Protein AF-A0A7S4QDL3-F1 (afdb_monomer_lite)

Radius of gyration: 46.56 Å; chains: 1; bounding box: 124×126×138 Å

Organism: NCBI:txid311494

Structure (mmCIF, N/CA/C/O backbone):
data_AF-A0A7S4QDL3-F1
#
_entry.id   AF-A0A7S4QDL3-F1
#
loop_
_atom_site.group_PDB
_atom_site.id
_atom_site.type_symbol
_atom_site.label_atom_id
_atom_site.label_alt_id
_atom_site.label_comp_id
_atom_site.label_asym_id
_atom_site.label_entity_id
_atom_site.label_seq_id
_atom_site.pdbx_PDB_ins_code
_atom_site.Cartn_x
_atom_site.Cartn_y
_atom_site.Cartn_z
_atom_site.occupancy
_atom_site.B_iso_or_equiv
_atom_site.auth_seq_id
_atom_site.auth_comp_id
_atom_site.auth_asym_id
_atom_site.auth_atom_id
_atom_site.pdbx_PDB_model_num
ATOM 1 N N . MET A 1 1 ? 30.549 54.332 23.946 1.00 41.91 1 MET A N 1
ATOM 2 C CA . MET A 1 1 ? 29.075 54.339 23.882 1.00 41.91 1 MET A CA 1
ATOM 3 C C . MET A 1 1 ? 28.581 53.475 25.018 1.00 41.91 1 MET A C 1
ATOM 5 O O . MET A 1 1 ? 29.062 52.361 25.163 1.00 41.91 1 MET A O 1
ATOM 9 N N . GLU A 1 2 ? 27.758 54.065 25.874 1.00 48.75 2 GLU A N 1
ATOM 10 C CA . GLU A 1 2 ? 27.261 53.497 27.125 1.00 48.75 2 GLU A CA 1
ATOM 11 C C . GLU A 1 2 ? 26.072 52.539 26.923 1.00 48.75 2 GLU A C 1
ATOM 13 O O . GLU A 1 2 ? 25.370 52.636 25.916 1.00 48.75 2 GLU A O 1
ATOM 18 N N . LEU A 1 3 ? 25.823 51.758 27.990 1.00 37.44 3 LEU A N 1
ATOM 19 C CA . LEU A 1 3 ? 24.589 51.073 28.434 1.00 37.44 3 LEU A CA 1
ATOM 20 C C . LEU A 1 3 ? 24.427 49.569 28.105 1.00 37.44 3 LEU A C 1
ATOM 22 O O . LEU A 1 3 ? 24.772 49.136 27.010 1.00 37.44 3 LEU A O 1
ATOM 26 N N . PRO A 1 4 ? 23.734 48.793 28.974 1.00 56.34 4 PRO A N 1
ATOM 27 C CA . PRO A 1 4 ? 23.835 48.794 30.440 1.00 56.34 4 PRO A CA 1
ATOM 28 C C . PRO A 1 4 ? 23.849 47.380 31.070 1.00 56.34 4 PRO A C 1
ATOM 30 O O . PRO A 1 4 ? 23.553 46.365 30.444 1.00 56.34 4 PRO A O 1
ATOM 33 N N . ALA A 1 5 ? 24.160 47.355 32.367 1.00 46.75 5 ALA A N 1
ATOM 34 C CA . ALA A 1 5 ? 24.103 46.198 33.251 1.00 46.75 5 ALA A CA 1
ATOM 35 C C . ALA A 1 5 ? 22.669 45.688 33.499 1.00 46.75 5 ALA A C 1
ATOM 37 O O . ALA A 1 5 ? 21.756 46.477 33.741 1.00 46.75 5 ALA A O 1
ATOM 38 N N . VAL A 1 6 ? 22.515 44.361 33.567 1.00 42.97 6 VAL A N 1
ATOM 39 C CA . VAL A 1 6 ? 21.387 43.686 34.222 1.00 42.97 6 VAL A CA 1
ATOM 40 C C . VAL A 1 6 ? 21.946 42.597 35.136 1.00 42.97 6 VAL A C 1
ATOM 42 O O . VAL A 1 6 ? 22.514 41.608 34.683 1.00 42.97 6 VAL A O 1
ATOM 45 N N . ASN A 1 7 ? 21.774 42.811 36.440 1.00 46.06 7 ASN A N 1
ATOM 46 C CA . ASN A 1 7 ? 21.869 41.793 37.484 1.00 46.06 7 ASN A CA 1
ATOM 47 C C . ASN A 1 7 ? 20.620 40.900 37.446 1.00 46.06 7 ASN A C 1
ATOM 49 O O . ASN A 1 7 ? 19.516 41.445 37.378 1.00 46.06 7 ASN A O 1
ATOM 53 N N . LYS A 1 8 ? 20.789 39.578 37.608 1.00 42.94 8 LYS A N 1
ATOM 54 C CA . LYS A 1 8 ? 19.911 38.704 38.418 1.00 42.94 8 LYS A CA 1
ATOM 55 C C . LYS A 1 8 ? 20.487 37.285 38.567 1.00 42.94 8 LYS A C 1
ATOM 57 O O . LYS A 1 8 ? 20.587 36.531 37.611 1.00 42.94 8 LYS A O 1
ATOM 62 N N . GLU A 1 9 ? 20.903 37.015 39.800 1.00 40.34 9 GLU A N 1
ATOM 63 C CA . GLU A 1 9 ? 20.852 35.773 40.588 1.00 40.34 9 GLU A CA 1
ATOM 64 C C . GLU A 1 9 ? 20.566 34.439 39.862 1.00 40.34 9 GLU A C 1
ATOM 66 O O . GLU A 1 9 ? 19.453 34.181 39.407 1.00 40.34 9 GLU A O 1
ATOM 71 N N . LEU A 1 10 ? 21.565 33.546 39.879 1.00 38.44 10 LEU A N 1
ATOM 72 C CA . LEU A 1 10 ? 21.452 32.106 39.604 1.00 38.44 10 LEU A CA 1
ATOM 73 C C . LEU A 1 10 ? 21.693 31.314 40.910 1.00 38.44 10 LEU A C 1
ATOM 75 O O . LEU A 1 10 ? 22.565 31.701 41.697 1.00 38.44 10 LEU A O 1
ATOM 79 N N . PRO A 1 11 ? 20.945 30.223 41.167 1.00 46.22 11 PRO A N 1
ATOM 80 C CA . PRO A 1 11 ? 20.966 29.517 42.443 1.00 46.22 11 PRO A CA 1
ATOM 81 C C . PRO A 1 11 ? 22.199 28.618 42.621 1.00 46.22 11 PRO A C 1
ATOM 83 O O . PRO A 1 11 ? 22.686 27.954 41.708 1.00 46.22 11 PRO A O 1
ATOM 86 N N . LEU A 1 12 ? 22.678 28.586 43.865 1.00 42.25 12 LEU A N 1
ATOM 87 C CA . LEU A 1 12 ? 23.767 27.762 44.386 1.00 42.25 12 LEU A CA 1
ATOM 88 C C . LEU A 1 12 ? 23.404 26.265 44.365 1.00 42.25 12 LEU A C 1
ATOM 90 O O . LEU A 1 12 ? 22.993 25.721 45.385 1.00 42.25 12 LEU A O 1
ATOM 94 N N . ALA A 1 13 ? 23.586 25.587 43.231 1.00 47.41 13 ALA A N 1
ATOM 95 C CA . ALA A 1 13 ? 23.523 24.121 43.171 1.00 47.41 13 ALA A CA 1
ATOM 96 C C . ALA A 1 13 ? 24.423 23.493 42.086 1.00 47.41 13 ALA A C 1
ATOM 98 O O . ALA A 1 13 ? 24.109 22.429 41.581 1.00 47.41 13 ALA A O 1
ATOM 99 N N . GLU A 1 14 ? 25.564 24.103 41.737 1.00 50.62 14 GLU A N 1
ATOM 100 C CA . GLU A 1 14 ? 26.516 23.522 40.759 1.00 50.62 14 GLU A CA 1
ATOM 101 C C . GLU A 1 14 ? 27.994 23.683 41.170 1.00 50.62 14 GLU A C 1
ATOM 103 O O . GLU A 1 14 ? 28.905 23.725 40.348 1.00 50.62 14 GLU A O 1
ATOM 108 N N . LYS A 1 15 ? 28.288 23.743 42.477 1.00 44.72 15 LYS A N 1
ATOM 109 C CA . LYS A 1 15 ? 29.686 23.794 42.964 1.00 44.72 15 LYS A CA 1
ATOM 110 C C . LYS A 1 15 ? 30.376 22.424 43.069 1.00 44.72 15 LYS A C 1
ATOM 112 O O . LYS A 1 15 ? 31.56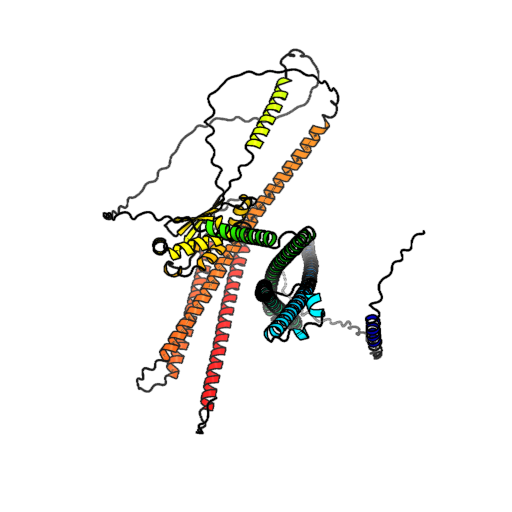8 22.382 43.360 1.00 44.72 15 LYS A O 1
ATOM 117 N N . GLY A 1 16 ? 29.665 21.322 42.814 1.00 45.59 16 GLY A N 1
ATOM 118 C CA . GLY A 1 16 ? 30.225 19.963 42.860 1.00 45.59 16 GLY A CA 1
ATOM 119 C C . GLY A 1 16 ? 30.942 19.528 41.576 1.00 45.59 16 GLY A C 1
ATOM 120 O O . GLY A 1 16 ? 31.985 18.889 41.651 1.00 45.59 16 GLY A O 1
ATOM 121 N N . GLN A 1 17 ? 30.442 19.925 40.403 1.00 49.59 17 GLN A N 1
ATOM 122 C CA . GLN A 1 17 ? 30.895 19.374 39.113 1.00 49.59 17 GLN A CA 1
ATOM 123 C C . GLN A 1 17 ? 32.085 20.127 38.490 1.00 49.59 17 GLN A C 1
ATOM 125 O O . GLN A 1 17 ? 32.841 19.566 37.700 1.00 49.59 17 GLN A O 1
ATOM 130 N N . ALA A 1 18 ? 32.346 21.369 38.910 1.00 47.00 18 ALA A N 1
ATOM 131 C CA . ALA A 1 18 ? 33.486 22.151 38.417 1.00 47.00 18 ALA A CA 1
ATOM 132 C C . ALA A 1 18 ? 34.852 21.691 38.975 1.00 47.00 18 ALA A C 1
ATOM 134 O O . ALA A 1 18 ? 35.898 22.118 38.483 1.00 47.00 18 ALA A O 1
ATOM 135 N N . LYS A 1 19 ? 34.867 20.838 40.011 1.00 53.03 19 LYS A N 1
ATOM 136 C CA . LYS A 1 19 ? 36.108 20.339 40.627 1.00 53.03 19 LYS A CA 1
ATOM 137 C C . LYS A 1 19 ? 36.620 19.050 39.975 1.00 53.03 19 LYS A C 1
ATOM 139 O O . LYS A 1 19 ? 37.829 18.850 39.951 1.00 53.03 19 LYS A O 1
ATOM 144 N N . GLU A 1 20 ? 35.735 18.239 39.394 1.00 55.31 20 GLU A N 1
ATOM 145 C CA . GLU A 1 20 ? 36.112 17.032 38.642 1.00 55.31 20 GLU A CA 1
ATOM 146 C C . GLU A 1 20 ? 36.613 17.368 37.232 1.00 55.31 20 GLU A C 1
ATOM 148 O O . GLU A 1 20 ? 37.620 16.818 36.796 1.00 55.31 20 GLU A O 1
ATOM 153 N N . LEU A 1 21 ? 36.023 18.364 36.558 1.00 55.56 21 LEU A N 1
ATOM 154 C CA . LEU A 1 21 ? 36.483 18.774 35.223 1.00 55.56 21 LEU A CA 1
ATOM 155 C C . LEU A 1 21 ? 37.890 19.399 35.230 1.00 55.56 21 LEU A C 1
ATOM 157 O O . LEU A 1 21 ? 38.654 19.193 34.293 1.00 55.56 21 LEU A O 1
ATOM 161 N N . ARG A 1 22 ? 38.297 20.064 36.322 1.00 56.31 22 ARG A N 1
ATOM 162 C CA . ARG A 1 22 ? 39.676 20.568 36.480 1.00 56.31 22 ARG A CA 1
ATOM 163 C C . ARG A 1 22 ? 40.703 19.494 36.843 1.00 56.31 22 ARG A C 1
ATOM 165 O O . ARG A 1 22 ? 41.897 19.755 36.721 1.00 56.31 22 ARG A O 1
ATOM 172 N N . ALA A 1 23 ? 40.272 18.324 37.315 1.00 60.62 23 ALA A N 1
ATOM 173 C CA . ALA A 1 23 ? 41.176 17.202 37.563 1.00 60.62 23 ALA A CA 1
ATOM 174 C C . ALA A 1 23 ? 41.504 16.473 36.251 1.00 60.62 23 ALA A C 1
ATOM 176 O O . ALA A 1 23 ? 42.666 16.177 35.996 1.00 60.62 23 ALA A O 1
ATOM 177 N N . VAL A 1 24 ? 40.508 16.297 35.377 1.00 61.50 24 VAL A N 1
ATOM 178 C CA . VAL A 1 24 ? 40.677 15.636 34.071 1.00 61.50 24 VAL A CA 1
ATOM 179 C C . VAL A 1 24 ? 41.504 16.486 33.098 1.00 61.50 24 VAL A C 1
ATOM 181 O O . VAL A 1 24 ? 42.368 15.967 32.397 1.00 61.50 24 VAL A O 1
ATOM 184 N N . GLU A 1 25 ? 41.323 17.809 33.102 1.00 58.50 25 GLU A N 1
ATOM 185 C CA . GLU A 1 25 ? 42.090 18.715 32.230 1.00 58.50 25 GLU A CA 1
ATOM 186 C C . GLU A 1 25 ? 43.580 18.806 32.628 1.00 58.50 25 GLU A C 1
ATOM 188 O O . GLU A 1 25 ? 44.434 19.112 31.799 1.00 58.50 25 GLU A O 1
ATOM 193 N N . LYS A 1 26 ? 43.916 18.467 33.882 1.00 60.47 26 LYS A N 1
ATOM 194 C CA . LYS A 1 26 ? 45.297 18.462 34.388 1.00 60.47 26 LYS A CA 1
ATOM 195 C C . LYS A 1 26 ? 46.045 17.155 34.098 1.00 60.47 26 LYS A C 1
ATOM 197 O O . LYS A 1 26 ? 47.272 17.173 34.038 1.00 60.47 26 LYS A O 1
ATOM 202 N N . GLU A 1 27 ? 45.336 16.047 33.876 1.00 58.12 27 GLU A N 1
ATOM 203 C CA . GLU A 1 27 ? 45.953 14.777 33.461 1.00 58.12 27 GLU A CA 1
ATOM 204 C C . GLU A 1 27 ? 46.243 14.727 31.953 1.00 58.12 27 GLU A C 1
ATOM 206 O O . GLU A 1 27 ? 47.225 14.117 31.537 1.00 58.12 27 GLU A O 1
ATOM 211 N N . LEU A 1 28 ? 45.474 15.449 31.132 1.00 50.25 28 LEU A N 1
ATOM 212 C CA . LEU A 1 28 ? 45.723 15.540 29.687 1.00 50.25 28 LEU A CA 1
ATOM 213 C C . LEU A 1 28 ? 46.936 16.416 29.326 1.00 50.25 28 LEU A C 1
ATOM 215 O O . LEU A 1 28 ? 47.560 16.194 28.294 1.00 50.25 28 LEU A O 1
ATOM 219 N N . SER A 1 29 ? 47.346 17.348 30.194 1.00 47.59 29 SER A N 1
ATOM 220 C CA . SER A 1 29 ? 48.527 18.198 29.963 1.00 47.59 29 SER A CA 1
ATOM 221 C C . SER A 1 29 ? 49.880 17.542 30.292 1.00 47.59 29 SER A C 1
ATOM 223 O O . SER A 1 29 ? 50.894 18.232 30.320 1.00 47.59 29 SER A O 1
ATOM 225 N N . HIS A 1 30 ? 49.928 16.243 30.607 1.00 46.09 30 HIS A N 1
ATOM 226 C CA . HIS A 1 30 ? 51.175 15.529 30.948 1.00 46.09 30 HIS A CA 1
ATOM 227 C C . HIS A 1 30 ? 51.544 14.396 29.977 1.00 46.09 30 HIS A C 1
ATOM 229 O O . HIS A 1 30 ? 52.471 13.639 30.253 1.00 46.09 30 HIS A O 1
ATOM 235 N N . VAL A 1 31 ? 50.866 14.290 28.827 1.00 45.50 31 VAL A N 1
ATOM 236 C CA . VAL A 1 31 ? 51.121 13.222 27.837 1.00 45.50 31 VAL A CA 1
ATOM 237 C C . VAL A 1 31 ? 51.822 13.724 26.558 1.00 45.50 31 VAL A C 1
ATOM 239 O O . VAL A 1 31 ? 52.334 12.913 25.796 1.00 45.50 31 VAL A O 1
ATOM 242 N N . GLU A 1 32 ? 51.958 15.039 26.340 1.00 43.84 32 GLU A N 1
ATOM 243 C CA . GLU A 1 32 ? 52.533 15.604 25.097 1.00 43.84 32 GLU A CA 1
ATOM 244 C C . GLU A 1 32 ? 53.937 16.235 25.227 1.00 43.84 32 GLU A C 1
ATOM 246 O O . GLU A 1 32 ? 54.354 17.010 24.371 1.00 43.84 32 GLU A O 1
ATOM 251 N N . GLU A 1 33 ? 54.726 15.869 26.239 1.00 42.50 33 GLU A N 1
ATOM 252 C CA . GLU A 1 33 ? 56.152 16.231 26.297 1.00 42.50 33 GLU A CA 1
ATOM 253 C C . GLU A 1 33 ? 57.026 14.983 26.417 1.00 42.50 33 GLU A C 1
ATOM 255 O O . GLU A 1 33 ? 57.365 14.521 27.504 1.00 42.50 33 GLU A O 1
ATOM 260 N N . GLY A 1 34 ? 57.421 14.432 25.271 1.00 41.25 34 GLY A N 1
ATOM 261 C CA . GLY A 1 34 ? 58.464 13.418 25.252 1.00 41.25 34 GLY A CA 1
ATOM 262 C C . GLY A 1 34 ? 58.548 12.628 23.963 1.00 41.25 34 GLY A C 1
ATOM 263 O O . GLY A 1 34 ? 58.239 11.446 23.989 1.00 41.25 34 GLY A O 1
ATOM 264 N N . GLN A 1 35 ? 59.000 13.255 22.871 1.00 36.72 35 GLN A N 1
ATOM 265 C CA . GLN A 1 35 ? 59.862 12.616 21.862 1.00 36.72 35 GLN A CA 1
ATOM 266 C C . GLN A 1 35 ? 60.279 13.628 20.786 1.00 36.72 35 GLN A C 1
ATOM 268 O O . GLN A 1 35 ? 59.588 13.861 19.800 1.00 36.72 35 GLN A O 1
ATOM 273 N N . ALA A 1 36 ? 61.454 14.223 20.989 1.00 39.62 36 ALA A N 1
ATOM 274 C CA . ALA A 1 36 ? 62.209 14.923 19.962 1.00 39.62 36 ALA A CA 1
ATOM 275 C C . ALA A 1 36 ? 63.646 14.388 19.961 1.00 39.62 36 ALA A C 1
ATOM 277 O O . ALA A 1 36 ? 64.312 14.462 20.994 1.00 39.62 36 ALA A O 1
ATOM 278 N N . LYS A 1 37 ? 64.076 13.900 18.789 1.00 42.44 37 LYS A N 1
ATOM 279 C CA . LYS A 1 37 ? 65.437 13.813 18.216 1.00 42.44 37 LYS A CA 1
ATOM 280 C C . LYS A 1 37 ? 65.726 12.436 17.630 1.00 42.44 37 LYS A C 1
ATOM 282 O O . LYS A 1 37 ? 66.101 11.533 18.360 1.00 42.44 37 LYS A O 1
ATOM 287 N N . GLU A 1 38 ? 65.677 12.360 16.305 1.00 35.91 38 GLU A N 1
ATOM 288 C CA . GLU A 1 38 ? 66.707 11.696 15.503 1.00 35.91 38 GLU A CA 1
ATOM 289 C C . GLU A 1 38 ? 66.652 12.265 14.074 1.00 35.91 38 GLU A C 1
ATOM 291 O O . GLU A 1 38 ? 65.632 12.191 13.391 1.00 35.91 38 GLU A O 1
ATOM 296 N N . GLU A 1 39 ? 67.735 12.936 13.674 1.00 45.62 39 GLU A N 1
ATOM 297 C CA . GLU A 1 39 ? 68.013 13.367 12.298 1.00 45.62 39 GLU A CA 1
ATOM 298 C C . GLU A 1 39 ? 68.460 12.166 11.453 1.00 45.62 39 GLU A C 1
ATOM 300 O O . GLU A 1 39 ? 69.134 11.271 11.972 1.00 45.62 39 GLU A O 1
ATOM 305 N N . PRO A 1 40 ? 68.211 12.194 10.134 1.00 48.69 40 PRO A N 1
ATOM 306 C CA . PRO A 1 40 ? 69.146 11.577 9.200 1.00 48.69 40 PRO A CA 1
ATOM 307 C C . PRO A 1 40 ? 69.540 12.495 8.017 1.00 48.69 40 PRO A C 1
ATOM 309 O O . PRO A 1 40 ? 68.951 13.559 7.821 1.00 48.69 40 PRO A O 1
ATOM 312 N N . PRO A 1 41 ? 70.594 12.115 7.263 1.00 51.47 41 PRO A N 1
ATOM 313 C CA . PRO A 1 41 ? 71.546 13.053 6.676 1.00 51.47 41 PRO A CA 1
ATOM 314 C C . PRO A 1 41 ? 71.381 13.307 5.166 1.00 51.47 41 PRO A C 1
ATOM 316 O O . PRO A 1 41 ? 70.880 12.468 4.429 1.00 51.47 41 PRO A O 1
ATOM 319 N N . VAL A 1 42 ? 71.922 14.464 4.762 1.00 43.00 42 VAL A N 1
ATOM 320 C CA . VAL A 1 42 ? 72.744 14.764 3.567 1.00 43.00 42 VAL A CA 1
ATOM 321 C C . VAL A 1 42 ? 72.255 14.275 2.192 1.00 43.00 42 VAL A C 1
ATOM 323 O O . VAL A 1 42 ? 72.303 13.096 1.856 1.00 43.00 42 VAL A O 1
ATOM 326 N N . GLU A 1 43 ? 71.916 15.272 1.368 1.00 47.12 43 GLU A N 1
ATOM 327 C CA . GLU A 1 43 ? 71.778 15.245 -0.092 1.00 47.12 43 GLU A CA 1
ATOM 328 C C . GLU A 1 43 ? 72.917 14.494 -0.805 1.00 47.12 43 GLU A C 1
ATOM 330 O O . GLU A 1 43 ? 74.099 14.770 -0.593 1.00 47.12 43 GLU A O 1
ATOM 335 N N . GLN A 1 44 ? 72.547 13.611 -1.736 1.00 39.03 44 GLN A N 1
ATOM 336 C CA . GLN A 1 44 ? 73.407 13.187 -2.840 1.00 39.03 44 GLN A CA 1
ATOM 337 C C . GLN A 1 44 ? 72.701 13.485 -4.166 1.00 39.03 44 GLN A C 1
ATOM 339 O O . GLN A 1 44 ? 71.607 12.985 -4.434 1.00 39.03 44 GLN A O 1
ATOM 344 N N . GLU A 1 45 ? 73.345 14.325 -4.975 1.00 49.59 45 GLU A N 1
ATOM 345 C CA . GLU A 1 45 ? 73.015 14.592 -6.376 1.00 49.59 45 GLU A CA 1
ATOM 346 C C . GLU A 1 45 ? 73.167 13.322 -7.235 1.00 49.59 45 GLU A C 1
ATOM 348 O O . GLU A 1 45 ? 74.102 12.544 -7.016 1.00 49.59 45 GLU A O 1
ATOM 353 N N . PRO A 1 46 ? 72.323 13.112 -8.261 1.00 57.28 46 PRO A N 1
ATOM 354 C CA . PRO A 1 46 ? 72.609 12.132 -9.299 1.00 57.28 46 PRO A CA 1
ATOM 355 C C . PRO A 1 46 ? 73.596 12.685 -10.357 1.00 57.28 46 PRO A C 1
ATOM 357 O O . PRO A 1 46 ? 73.538 13.868 -10.699 1.00 57.28 46 PRO A O 1
ATOM 360 N N . PRO A 1 47 ? 74.492 11.834 -10.900 1.00 57.97 47 PRO A N 1
ATOM 361 C CA . PRO A 1 47 ? 75.585 12.224 -11.795 1.00 57.97 47 PRO A CA 1
ATOM 362 C C . PRO A 1 47 ? 75.133 12.519 -13.241 1.00 57.97 47 PRO A C 1
ATOM 364 O O . PRO A 1 47 ? 74.048 12.097 -13.653 1.00 57.97 47 PRO A O 1
ATOM 367 N N . PRO A 1 48 ? 75.977 13.200 -14.044 1.00 50.69 48 PRO A N 1
ATOM 368 C CA . PRO A 1 48 ? 75.690 13.497 -15.443 1.00 50.69 48 PRO A CA 1
ATOM 369 C C . PRO A 1 48 ? 75.873 12.242 -16.304 1.00 50.69 48 PRO A C 1
ATOM 371 O O . PRO A 1 48 ? 76.882 11.546 -16.195 1.00 50.69 48 PRO A O 1
ATOM 374 N N . VAL A 1 49 ? 74.908 11.960 -17.181 1.00 46.50 49 VAL A N 1
ATOM 375 C CA . VAL A 1 49 ? 75.051 10.912 -18.197 1.00 46.50 49 VAL A CA 1
ATOM 376 C C . VAL A 1 49 ? 75.786 11.493 -19.401 1.00 46.50 49 VAL A C 1
ATOM 378 O O . VAL A 1 49 ? 75.382 12.506 -19.969 1.00 46.50 49 VAL A O 1
ATOM 381 N N . GLU A 1 50 ? 76.892 10.830 -19.723 1.00 43.59 50 GLU A N 1
ATOM 382 C CA . GLU A 1 50 ? 77.850 11.121 -20.780 1.00 43.59 50 GLU A CA 1
ATOM 383 C C . GLU A 1 50 ? 77.238 11.071 -22.188 1.00 43.59 50 GLU A C 1
ATOM 385 O O . GLU A 1 50 ? 76.539 10.128 -22.565 1.00 43.59 50 GLU A O 1
ATOM 390 N N . GLU A 1 51 ? 77.593 12.069 -22.997 1.00 49.41 51 GLU A N 1
ATOM 391 C CA . GLU A 1 51 ? 77.545 12.002 -24.454 1.00 49.41 51 GLU A CA 1
ATOM 392 C C . GLU A 1 51 ? 78.681 11.096 -24.958 1.00 49.41 51 GLU A C 1
ATOM 394 O O . GLU A 1 51 ? 79.859 11.354 -24.711 1.00 49.41 51 GLU A O 1
ATOM 399 N N . GLY A 1 52 ? 78.327 10.045 -25.700 1.00 35.88 52 GLY A N 1
ATOM 400 C CA . GLY A 1 52 ? 79.264 9.130 -26.350 1.00 35.88 52 GLY A CA 1
ATOM 401 C C . GLY A 1 52 ? 78.891 8.908 -27.824 1.00 35.88 52 GLY A C 1
ATOM 402 O O . GLY A 1 52 ? 77.759 8.508 -28.095 1.00 35.88 52 GLY A O 1
ATOM 403 N N . PRO A 1 53 ? 79.801 9.157 -28.789 1.00 58.78 53 PRO A N 1
ATOM 404 C CA . PRO A 1 53 ? 79.520 9.101 -30.220 1.00 58.78 53 PRO A CA 1
ATOM 405 C C . PRO A 1 53 ? 79.889 7.736 -30.817 1.00 58.78 53 PRO A C 1
ATOM 407 O O . PRO A 1 53 ? 80.965 7.207 -30.547 1.00 58.78 53 PRO A O 1
ATOM 410 N N . ALA A 1 54 ? 79.066 7.200 -31.720 1.00 39.03 54 ALA A N 1
ATOM 411 C CA . ALA A 1 54 ? 79.471 6.069 -32.552 1.00 39.03 54 ALA A CA 1
ATOM 412 C C . ALA A 1 54 ? 78.865 6.166 -33.957 1.00 39.03 54 ALA A C 1
ATOM 414 O O . ALA A 1 54 ? 77.674 5.970 -34.183 1.00 39.03 54 ALA A O 1
ATOM 415 N N . LYS A 1 55 ? 79.750 6.504 -34.898 1.00 46.38 55 LYS A N 1
ATOM 416 C CA . LYS A 1 55 ? 79.633 6.250 -36.332 1.00 46.38 55 LYS A CA 1
ATOM 417 C C . LYS A 1 55 ? 79.748 4.743 -36.564 1.00 46.38 55 LYS A C 1
ATOM 419 O O . LYS A 1 55 ? 80.780 4.188 -36.208 1.00 46.38 55 LYS A O 1
ATOM 424 N N . GLU A 1 56 ? 78.801 4.127 -37.262 1.00 39.66 56 GLU A N 1
ATOM 425 C CA . GLU A 1 56 ? 79.047 2.862 -37.969 1.00 39.66 56 GLU A CA 1
ATOM 426 C C . GLU A 1 56 ? 78.013 2.691 -39.094 1.00 39.66 56 GLU A C 1
ATOM 428 O O . GLU A 1 56 ? 76.813 2.703 -38.861 1.00 39.66 56 GLU A O 1
ATOM 433 N N . GLN A 1 57 ? 78.436 2.948 -40.334 1.00 37.75 57 GLN A N 1
ATOM 434 C CA . GLN A 1 57 ? 78.777 1.953 -41.366 1.00 37.75 57 GLN A CA 1
ATOM 435 C C . GLN A 1 57 ? 77.554 1.436 -42.144 1.00 37.75 57 GLN A C 1
ATOM 437 O O . GLN A 1 57 ? 76.859 0.504 -41.761 1.00 37.75 57 GLN A O 1
ATOM 442 N N . LEU A 1 58 ? 77.362 2.066 -43.305 1.00 45.28 58 LEU A N 1
ATOM 443 C CA . LEU A 1 58 ? 76.695 1.509 -44.480 1.00 45.28 58 LEU A CA 1
ATOM 444 C C . LEU A 1 58 ? 77.514 0.334 -45.040 1.00 45.28 58 LEU A C 1
ATOM 446 O O . LEU A 1 58 ? 78.743 0.443 -45.075 1.00 45.28 58 LEU A O 1
ATOM 450 N N . PRO A 1 59 ? 76.876 -0.673 -45.654 1.00 56.22 59 PRO A N 1
ATOM 451 C CA . PRO A 1 59 ? 77.469 -1.379 -46.767 1.00 56.22 59 PRO A CA 1
ATOM 452 C C . PRO A 1 59 ? 76.927 -0.849 -48.097 1.00 56.22 59 PRO A C 1
ATOM 454 O O . PRO A 1 59 ? 75.728 -0.737 -48.346 1.00 56.22 59 PRO A O 1
ATOM 457 N N . VAL A 1 60 ? 77.908 -0.524 -48.927 1.00 42.38 60 VAL A N 1
ATOM 458 C CA . VAL A 1 60 ? 77.873 -0.324 -50.368 1.00 42.38 60 VAL A CA 1
ATOM 459 C C . VAL A 1 60 ? 77.528 -1.651 -51.047 1.00 42.38 60 VAL A C 1
ATOM 461 O O . VAL A 1 60 ? 78.215 -2.637 -50.804 1.00 42.38 60 VAL A O 1
ATOM 464 N N . GLU A 1 61 ? 76.560 -1.652 -51.964 1.00 41.22 61 GLU A N 1
ATOM 465 C CA . GLU A 1 61 ? 76.626 -2.512 -53.148 1.00 41.22 61 GLU A CA 1
ATOM 466 C C . GLU A 1 61 ? 76.350 -1.700 -54.414 1.00 41.22 61 GLU A C 1
ATOM 468 O O . GLU A 1 61 ? 75.529 -0.781 -54.451 1.00 41.22 61 GLU A O 1
ATOM 473 N N . GLN A 1 62 ? 77.165 -2.033 -55.407 1.00 39.06 62 GLN A N 1
ATOM 474 C CA . GLN A 1 62 ? 77.439 -1.352 -56.656 1.00 39.06 62 GLN A CA 1
ATOM 475 C C . GLN A 1 62 ? 76.571 -1.877 -57.808 1.00 39.06 62 GLN A C 1
ATOM 477 O O . GLN A 1 62 ? 76.271 -3.061 -57.893 1.00 39.06 62 GLN A O 1
ATOM 482 N N . ASP A 1 63 ? 76.311 -0.950 -58.730 1.00 36.31 63 ASP A N 1
ATOM 483 C CA . ASP A 1 63 ? 76.320 -1.085 -60.189 1.00 36.31 63 ASP A CA 1
ATOM 484 C C . ASP A 1 63 ? 75.289 -1.966 -60.921 1.00 36.31 63 ASP A C 1
ATOM 486 O O . ASP A 1 63 ? 75.339 -3.191 -60.966 1.00 36.31 63 ASP A O 1
ATOM 490 N N . GLY A 1 64 ? 74.448 -1.268 -61.693 1.00 37.38 64 GLY A N 1
ATOM 491 C CA . GLY A 1 64 ? 73.698 -1.797 -62.830 1.00 37.38 64 GLY A CA 1
ATOM 492 C C . GLY A 1 64 ? 73.179 -0.655 -63.708 1.00 37.38 64 GLY A C 1
ATOM 493 O O . GLY A 1 64 ? 72.157 -0.048 -63.413 1.00 37.38 64 GLY A O 1
ATOM 494 N N . ALA A 1 65 ? 73.935 -0.322 -64.752 1.00 38.97 65 ALA A N 1
ATOM 495 C CA . ALA A 1 65 ? 73.815 0.887 -65.558 1.00 38.97 65 ALA A CA 1
ATOM 496 C C . ALA A 1 65 ? 72.639 0.939 -66.564 1.00 38.97 65 ALA A C 1
ATOM 498 O O . ALA A 1 65 ? 72.210 -0.074 -67.108 1.00 38.97 65 ALA A O 1
ATOM 499 N N . ALA A 1 66 ? 72.304 2.191 -66.912 1.00 41.06 66 ALA A N 1
ATOM 500 C CA . ALA A 1 66 ? 71.788 2.705 -68.189 1.00 41.06 66 ALA A CA 1
ATOM 501 C C . ALA A 1 66 ? 70.300 2.525 -68.552 1.00 41.06 66 ALA A C 1
ATOM 503 O O . ALA A 1 66 ? 69.864 1.472 -69.001 1.00 41.06 66 ALA A O 1
ATOM 504 N N . THR A 1 67 ? 69.560 3.642 -68.590 1.00 38.50 67 THR A N 1
ATOM 505 C CA . THR A 1 67 ? 69.137 4.283 -69.859 1.00 38.50 67 THR A CA 1
ATOM 506 C C . THR A 1 67 ? 68.505 5.659 -69.618 1.00 38.50 67 THR A C 1
ATOM 508 O O . THR A 1 67 ? 67.887 5.914 -68.592 1.00 38.50 67 THR A O 1
ATOM 511 N N . ALA A 1 68 ? 68.761 6.565 -70.561 1.00 46.03 68 ALA A N 1
ATOM 512 C CA . ALA A 1 68 ? 68.525 8.001 -70.494 1.00 46.03 68 ALA A CA 1
ATOM 513 C C . ALA A 1 68 ? 67.046 8.419 -70.579 1.00 46.03 68 ALA A C 1
ATOM 515 O O . ALA A 1 68 ? 66.251 7.788 -71.272 1.00 46.03 68 ALA A O 1
ATOM 516 N N . GLY A 1 69 ? 66.736 9.563 -69.963 1.00 41.62 69 GLY A N 1
ATOM 517 C CA . GLY A 1 69 ? 65.505 10.320 -70.182 1.00 41.62 69 GLY A CA 1
ATOM 518 C C . GLY A 1 69 ? 65.295 11.387 -69.108 1.00 41.62 69 GLY A C 1
ATOM 519 O O . GLY A 1 69 ? 64.735 11.086 -68.061 1.00 41.62 69 GLY A O 1
ATOM 520 N N . GLU A 1 70 ? 65.750 12.618 -69.358 1.00 50.03 70 GLU A N 1
ATOM 521 C CA . GLU A 1 70 ? 65.376 13.810 -68.578 1.00 50.03 70 GLU A CA 1
ATOM 522 C C . GLU A 1 70 ? 63.848 13.991 -68.543 1.00 50.03 70 GLU A C 1
ATOM 524 O O . GLU A 1 70 ? 63.195 13.927 -69.589 1.00 50.03 70 GLU A O 1
ATOM 529 N N . PRO A 1 71 ? 63.284 14.335 -67.371 1.00 48.62 71 PRO A N 1
ATOM 530 C CA . PRO A 1 71 ? 62.285 15.395 -67.365 1.00 48.62 71 PRO A CA 1
ATOM 531 C C . PRO A 1 71 ? 62.541 16.460 -66.285 1.00 48.62 71 PRO A C 1
ATOM 533 O O . PRO A 1 71 ? 62.925 16.183 -65.153 1.00 48.62 71 PRO A O 1
ATOM 536 N N . ALA A 1 72 ? 62.293 17.697 -66.707 1.00 50.19 72 ALA A N 1
ATOM 537 C CA . ALA A 1 72 ? 62.269 18.978 -66.004 1.00 50.19 72 ALA A CA 1
ATOM 538 C C . ALA A 1 72 ? 62.072 18.990 -64.459 1.00 50.19 72 ALA A C 1
ATOM 540 O O . ALA A 1 72 ? 61.178 18.322 -63.932 1.00 50.19 72 ALA A O 1
ATOM 541 N N . PRO A 1 73 ? 62.792 19.872 -63.730 1.00 50.78 73 PRO A N 1
ATOM 542 C CA . PRO A 1 73 ? 62.629 20.079 -62.293 1.00 50.78 73 PRO A CA 1
ATOM 543 C C . PRO A 1 73 ? 61.455 21.030 -62.010 1.00 50.78 73 PRO A C 1
ATOM 545 O O . PRO A 1 73 ? 61.618 22.246 -61.998 1.00 50.78 73 PRO A O 1
ATOM 548 N N . ALA A 1 74 ? 60.251 20.493 -61.806 1.00 51.44 74 ALA A N 1
ATOM 549 C CA . ALA A 1 74 ? 59.107 21.295 -61.341 1.00 51.44 74 ALA A CA 1
ATOM 550 C C . ALA A 1 74 ? 58.132 20.549 -60.407 1.00 51.44 74 ALA A C 1
ATOM 552 O O . ALA A 1 74 ? 57.133 21.124 -59.989 1.00 51.44 74 ALA A O 1
ATOM 553 N N . VAL A 1 75 ? 58.400 19.282 -60.063 1.00 53.19 75 VAL A N 1
ATOM 554 C CA . VAL A 1 75 ? 57.447 18.426 -59.315 1.00 53.19 75 VAL A CA 1
ATOM 555 C C . VAL A 1 75 ? 57.952 18.040 -57.910 1.00 53.19 75 VAL A C 1
ATOM 557 O O . VAL A 1 75 ? 57.189 17.543 -57.091 1.00 53.19 75 VAL A O 1
ATOM 560 N N . ALA A 1 76 ? 59.216 18.323 -57.571 1.00 53.59 76 ALA A N 1
ATOM 561 C CA . ALA A 1 76 ? 59.796 17.938 -56.276 1.00 53.59 76 ALA A CA 1
ATOM 562 C C . ALA A 1 76 ? 59.369 18.835 -55.093 1.00 53.59 76 ALA A C 1
ATOM 564 O O . ALA A 1 76 ? 59.339 18.368 -53.958 1.00 53.59 76 ALA A O 1
ATOM 565 N N . GLU A 1 77 ? 58.991 20.095 -55.331 1.00 55.06 77 GLU A N 1
ATOM 566 C CA . GLU A 1 77 ? 58.588 21.013 -54.249 1.00 55.06 77 GLU A CA 1
ATOM 567 C C . GLU A 1 77 ? 57.179 20.713 -53.709 1.00 55.06 77 GLU A C 1
ATOM 569 O O . GLU A 1 77 ? 56.948 20.830 -52.507 1.00 55.06 77 GLU A O 1
ATOM 574 N N . GLN A 1 78 ? 56.266 20.214 -54.552 1.00 57.69 78 GLN A N 1
ATOM 575 C CA . GLN A 1 78 ? 54.909 19.841 -54.123 1.00 57.69 78 GLN A CA 1
ATOM 576 C C . GLN A 1 78 ? 54.904 18.622 -53.185 1.00 57.69 78 GLN A C 1
ATOM 578 O O . GLN A 1 78 ? 54.092 18.557 -52.267 1.00 57.69 78 GLN A O 1
ATOM 583 N N . SER A 1 79 ? 55.857 17.697 -53.349 1.00 62.00 79 SER A N 1
ATOM 584 C CA . SER A 1 79 ? 55.954 16.502 -52.501 1.00 62.00 79 SER A CA 1
ATOM 585 C C . SER A 1 79 ? 56.478 16.805 -51.093 1.00 62.00 79 SER A C 1
ATOM 587 O O . SER A 1 79 ? 56.140 16.092 -50.153 1.00 62.00 79 SER A O 1
ATOM 589 N N . ILE A 1 80 ? 57.294 17.850 -50.922 1.00 69.06 80 ILE A N 1
ATOM 590 C CA . ILE A 1 80 ? 57.822 18.241 -49.605 1.00 69.06 80 ILE A CA 1
ATOM 591 C C . ILE A 1 80 ? 56.752 18.996 -48.811 1.00 69.06 80 ILE A C 1
ATOM 593 O O . ILE A 1 80 ? 56.619 18.801 -47.603 1.00 69.06 80 ILE A O 1
ATOM 597 N N . GLU A 1 81 ? 55.956 19.829 -49.483 1.00 73.75 81 GLU A N 1
ATOM 598 C CA . GLU A 1 81 ? 54.873 20.572 -48.839 1.00 73.75 81 GLU A CA 1
ATOM 599 C C . GLU A 1 81 ? 53.740 19.643 -48.368 1.00 73.75 81 GLU A C 1
ATOM 601 O O . GLU A 1 81 ? 53.208 19.833 -47.273 1.00 73.75 81 GLU A O 1
ATOM 606 N N . GLU A 1 82 ? 53.442 18.578 -49.120 1.00 79.69 82 GLU A N 1
ATOM 607 C CA . GLU A 1 82 ? 52.466 17.554 -48.725 1.00 79.69 82 GLU A CA 1
ATOM 608 C C . GLU A 1 82 ? 52.926 16.776 -47.478 1.00 79.69 82 GLU A C 1
ATOM 610 O O . GLU A 1 82 ? 52.187 16.706 -46.493 1.00 79.69 82 GLU A O 1
ATOM 615 N N . VAL A 1 83 ? 54.188 16.330 -47.440 1.00 75.31 83 VAL A N 1
ATOM 616 C CA . VAL A 1 83 ? 54.774 15.628 -46.279 1.00 75.31 83 VAL A CA 1
ATOM 617 C C . VAL A 1 83 ? 54.823 16.521 -45.033 1.00 75.31 83 VAL A C 1
ATOM 619 O O . VAL A 1 83 ? 54.511 16.075 -43.927 1.00 75.31 83 VAL A O 1
ATOM 622 N N . LEU A 1 84 ? 55.159 17.806 -45.186 1.00 76.38 84 LEU A N 1
ATOM 623 C CA . LEU A 1 84 ? 55.127 18.761 -44.074 1.00 76.38 84 LEU A CA 1
ATOM 624 C C . LEU A 1 84 ? 53.697 19.070 -43.610 1.00 76.38 84 LEU A C 1
ATOM 626 O O . LEU A 1 84 ? 53.491 19.356 -42.427 1.00 76.38 84 LEU A O 1
ATOM 630 N N . SER A 1 85 ? 52.709 19.013 -44.506 1.00 80.06 85 SER A N 1
ATOM 631 C CA . SER A 1 85 ? 51.300 19.192 -44.150 1.00 80.06 85 SER A CA 1
ATOM 632 C C . SER A 1 85 ? 50.759 18.011 -43.339 1.00 80.06 85 SER A C 1
ATOM 634 O O . SER A 1 85 ? 50.047 18.226 -42.355 1.00 80.06 85 SER A O 1
ATOM 636 N N . ASP A 1 86 ? 51.168 16.787 -43.671 1.00 76.81 86 ASP A N 1
ATOM 637 C CA . ASP A 1 86 ? 50.755 15.583 -42.952 1.00 76.81 86 ASP A CA 1
ATOM 638 C C . ASP A 1 86 ? 51.442 15.469 -41.586 1.00 76.81 86 ASP A C 1
ATOM 640 O O . ASP A 1 86 ? 50.767 15.221 -40.586 1.00 76.81 86 ASP A O 1
ATOM 644 N N . ALA A 1 87 ? 52.732 15.809 -41.484 1.00 68.25 87 ALA A N 1
ATOM 645 C CA . ALA A 1 87 ? 53.421 15.891 -40.193 1.00 68.25 87 ALA A CA 1
ATOM 646 C C . ALA A 1 87 ? 52.787 16.941 -39.254 1.00 68.25 87 ALA A C 1
ATOM 648 O O . ALA A 1 87 ? 52.677 16.729 -38.044 1.00 68.25 87 ALA A O 1
ATOM 649 N N . ARG A 1 88 ? 52.310 18.074 -39.793 1.00 80.69 88 ARG A N 1
ATOM 650 C CA . ARG A 1 88 ? 51.564 19.076 -39.007 1.00 80.69 88 ARG A CA 1
ATOM 651 C C . ARG A 1 88 ? 50.206 18.546 -38.547 1.00 80.69 88 ARG A C 1
ATOM 653 O O . ARG A 1 88 ? 49.851 18.758 -37.391 1.00 80.69 88 ARG A O 1
ATOM 660 N N . ARG A 1 89 ? 49.481 17.811 -39.400 1.00 77.31 89 ARG A N 1
ATOM 661 C CA . ARG A 1 89 ? 48.215 17.156 -39.022 1.00 77.31 89 ARG A CA 1
ATOM 662 C C . ARG A 1 89 ? 48.407 16.123 -37.913 1.00 77.31 89 ARG A C 1
ATOM 664 O O . ARG A 1 89 ? 47.571 16.058 -37.015 1.00 77.31 89 ARG A O 1
ATOM 671 N N . GLU A 1 90 ? 49.497 15.358 -37.932 1.00 72.31 90 GLU A N 1
ATOM 672 C CA . GLU A 1 90 ? 49.814 14.407 -36.858 1.00 72.31 90 GLU A CA 1
ATOM 673 C C . GLU A 1 90 ? 50.132 15.109 -35.532 1.00 72.31 90 GLU A C 1
ATOM 675 O O . GLU A 1 90 ? 49.613 14.711 -34.487 1.00 72.31 90 GLU A O 1
ATOM 680 N N . VAL A 1 91 ? 50.909 16.199 -35.558 1.00 69.00 91 VAL A N 1
ATOM 681 C CA . VAL A 1 91 ? 51.202 16.997 -34.353 1.00 69.00 91 VAL A CA 1
ATOM 682 C C . VAL A 1 91 ? 49.937 17.658 -33.792 1.00 69.00 91 VAL A C 1
ATOM 684 O O . VAL A 1 91 ? 49.730 17.651 -32.576 1.00 69.00 91 VAL A O 1
ATOM 687 N N . ASP A 1 92 ? 49.064 18.191 -34.647 1.00 77.69 92 ASP A N 1
ATOM 688 C CA . ASP A 1 92 ? 47.800 18.800 -34.220 1.00 77.69 92 ASP A CA 1
ATOM 689 C C . ASP A 1 92 ? 46.810 17.746 -33.686 1.00 77.69 92 ASP A C 1
ATOM 691 O O . ASP A 1 92 ? 46.132 17.984 -32.684 1.00 77.69 92 ASP A O 1
ATOM 695 N N . SER A 1 93 ? 46.793 16.541 -34.268 1.00 74.94 93 SER A N 1
ATOM 696 C CA . SER A 1 93 ? 46.065 15.378 -33.740 1.00 74.94 93 SER A CA 1
ATOM 697 C C . SER A 1 93 ? 46.584 14.950 -32.361 1.00 74.94 93 SER A C 1
ATOM 699 O O . SER A 1 93 ? 45.798 14.676 -31.451 1.00 74.94 93 SER A O 1
ATOM 701 N N . ALA A 1 94 ? 47.906 14.909 -32.170 1.00 65.75 94 ALA A N 1
ATOM 702 C CA . ALA A 1 94 ? 48.517 14.553 -30.891 1.00 65.75 94 ALA A CA 1
ATOM 703 C C . ALA A 1 94 ? 48.188 15.580 -29.793 1.00 65.75 94 ALA A C 1
ATOM 705 O O . ALA A 1 94 ? 47.846 15.195 -28.673 1.00 65.75 94 ALA A O 1
ATOM 706 N N . LYS A 1 95 ? 48.203 16.880 -30.121 1.00 80.56 95 LYS A N 1
ATOM 707 C CA . LYS A 1 95 ? 47.776 17.950 -29.203 1.00 80.56 95 LYS A CA 1
ATOM 708 C C . LYS A 1 95 ? 46.293 17.847 -28.845 1.00 80.56 95 LYS A C 1
ATOM 710 O O . LYS A 1 95 ? 45.961 17.898 -27.666 1.00 80.56 95 LYS A O 1
ATOM 715 N N . ALA A 1 96 ? 45.419 17.604 -29.824 1.00 81.56 96 ALA A N 1
ATOM 716 C CA . ALA A 1 96 ? 43.987 17.422 -29.579 1.00 81.56 96 ALA A CA 1
ATOM 717 C C . ALA A 1 96 ? 43.693 16.226 -28.650 1.00 81.56 96 ALA A C 1
ATOM 719 O O . ALA A 1 96 ? 42.811 16.303 -27.791 1.00 81.56 96 ALA A O 1
ATOM 720 N N . ASN A 1 97 ? 44.459 15.137 -28.770 1.00 80.56 97 ASN A N 1
ATOM 721 C CA . ASN A 1 97 ? 44.364 13.996 -27.857 1.00 80.56 97 ASN A CA 1
ATOM 722 C C . ASN A 1 97 ? 44.863 14.336 -26.441 1.00 80.56 97 ASN A C 1
ATOM 724 O O . ASN A 1 97 ? 44.258 13.891 -25.463 1.00 80.56 97 ASN A O 1
ATOM 728 N N . GLY A 1 98 ? 45.919 15.147 -26.319 1.00 86.50 98 GLY A N 1
ATOM 729 C CA . GLY A 1 98 ? 46.399 15.675 -25.037 1.00 86.50 98 GLY A CA 1
ATOM 730 C C . GLY A 1 98 ? 45.354 16.542 -24.328 1.00 86.50 98 GLY A C 1
ATOM 731 O O . GLY A 1 98 ? 45.059 16.315 -23.152 1.00 86.50 98 GLY A O 1
ATOM 732 N N . ASP A 1 99 ? 44.716 17.456 -25.059 1.00 85.19 99 ASP A N 1
ATOM 733 C CA . ASP A 1 99 ? 43.651 18.320 -24.534 1.00 85.19 99 ASP A CA 1
ATOM 734 C C . ASP A 1 99 ? 42.415 17.507 -24.113 1.00 85.19 99 ASP A C 1
ATOM 736 O O . ASP A 1 99 ? 41.809 17.770 -23.070 1.00 85.19 99 ASP A O 1
ATOM 740 N N . LEU A 1 100 ? 42.057 16.465 -24.874 1.00 82.06 100 LEU A N 1
ATOM 741 C CA . LEU A 1 100 ? 40.962 15.558 -24.525 1.00 82.06 100 LEU A CA 1
ATOM 742 C C . LEU A 1 100 ? 41.261 14.767 -23.240 1.00 82.06 100 LEU A C 1
ATOM 744 O O . LEU A 1 100 ? 40.370 14.585 -22.406 1.00 82.06 100 LEU A O 1
ATOM 748 N N . MET A 1 101 ? 42.503 14.309 -23.056 1.00 71.94 101 MET A N 1
ATOM 749 C CA . MET A 1 101 ? 42.934 13.638 -21.825 1.00 71.94 101 MET A CA 1
ATOM 750 C C . MET A 1 101 ? 42.894 14.588 -20.625 1.00 71.94 101 MET A C 1
ATOM 752 O O . MET A 1 101 ? 42.378 14.209 -19.573 1.00 71.94 101 MET A O 1
ATOM 756 N N . GLN A 1 102 ? 43.341 15.839 -20.785 1.00 83.12 102 GLN A N 1
ATOM 757 C CA . GLN A 1 102 ? 43.230 16.856 -19.735 1.00 83.12 102 GLN A CA 1
ATOM 758 C C . GLN A 1 102 ? 41.769 17.161 -19.380 1.00 83.12 102 GLN A C 1
ATOM 760 O O . GLN A 1 102 ? 41.423 17.213 -18.200 1.00 83.12 102 GLN A O 1
ATOM 765 N N . GLN A 1 103 ? 40.879 17.291 -20.368 1.00 84.62 103 GLN A N 1
ATOM 766 C CA . GLN A 1 103 ? 39.448 17.496 -20.115 1.00 84.62 103 GLN A CA 1
ATOM 767 C C . GLN A 1 103 ? 38.814 16.315 -19.372 1.00 84.62 103 GLN A C 1
ATOM 769 O O . GLN A 1 103 ? 38.038 16.526 -18.439 1.00 84.62 103 GLN A O 1
ATOM 774 N N . ARG A 1 104 ? 39.175 15.076 -19.731 1.00 74.06 104 ARG A N 1
ATOM 775 C CA . ARG A 1 104 ? 38.722 13.874 -19.015 1.00 74.06 104 ARG A CA 1
ATOM 776 C C . ARG A 1 104 ? 39.252 13.818 -17.586 1.00 74.06 104 ARG A C 1
ATOM 778 O O . ARG A 1 104 ? 38.486 13.480 -16.692 1.00 74.06 104 ARG A O 1
A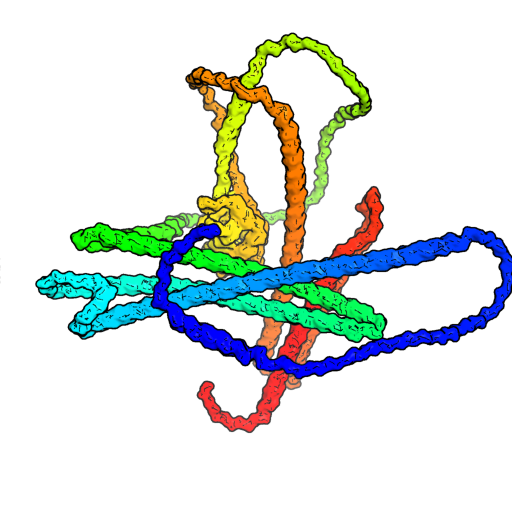TOM 785 N N . ALA A 1 105 ? 40.508 14.199 -17.355 1.00 69.44 105 ALA A N 1
ATOM 786 C CA . ALA A 1 105 ? 41.083 14.272 -16.013 1.00 69.44 105 ALA A CA 1
ATOM 787 C C . ALA A 1 105 ? 40.370 15.323 -15.145 1.00 69.44 105 ALA A C 1
ATOM 789 O O . ALA A 1 105 ? 40.024 15.049 -13.998 1.00 69.44 105 ALA A O 1
ATOM 790 N N . ILE A 1 106 ? 40.064 16.497 -15.708 1.00 85.31 106 ILE A N 1
ATOM 791 C CA . ILE A 1 106 ? 39.293 17.545 -15.021 1.00 85.31 106 ILE A CA 1
ATOM 792 C C . ILE A 1 106 ? 37.867 17.068 -14.716 1.00 85.31 106 ILE A C 1
ATOM 794 O O . ILE A 1 106 ? 37.339 17.346 -13.640 1.00 85.31 106 ILE A O 1
ATOM 798 N N . GLN A 1 107 ? 37.226 16.355 -15.644 1.00 81.38 107 GLN A N 1
ATOM 799 C CA . GLN A 1 107 ? 35.886 15.816 -15.424 1.00 81.38 107 GLN A CA 1
ATOM 800 C C . GLN A 1 107 ? 35.885 14.726 -14.343 1.00 81.38 107 GLN A C 1
ATOM 802 O O . GLN A 1 107 ? 35.048 14.777 -13.446 1.00 81.38 107 GLN A O 1
ATOM 807 N N . ALA A 1 108 ? 36.863 13.817 -14.364 1.00 71.56 108 ALA A N 1
ATOM 808 C CA . ALA A 1 108 ? 37.039 12.800 -13.333 1.00 71.56 108 ALA A CA 1
ATOM 809 C C . ALA A 1 108 ? 37.290 13.424 -11.949 1.00 71.56 108 ALA A C 1
ATOM 811 O O . ALA A 1 108 ? 36.700 12.987 -10.965 1.00 71.56 108 ALA A O 1
ATOM 812 N N . ALA A 1 109 ? 38.093 14.492 -11.865 1.00 72.62 109 ALA A N 1
ATOM 813 C CA . ALA A 1 109 ? 38.319 15.216 -10.614 1.00 72.62 109 ALA A CA 1
ATOM 814 C C . ALA A 1 109 ? 37.024 15.835 -10.052 1.00 72.62 109 ALA A C 1
ATOM 816 O O . ALA A 1 109 ? 36.766 15.732 -8.855 1.00 72.62 109 ALA A O 1
ATOM 817 N N . LYS A 1 110 ? 36.174 16.414 -10.914 1.00 84.81 110 LYS A N 1
ATOM 818 C CA . LYS A 1 110 ? 34.861 16.955 -10.513 1.00 84.81 110 LYS A CA 1
ATOM 819 C C . LYS A 1 110 ? 33.893 15.869 -10.049 1.00 84.81 110 LYS A C 1
ATOM 821 O O . LYS A 1 110 ? 33.141 16.086 -9.103 1.00 84.81 110 LYS A O 1
ATOM 826 N N . GLU A 1 111 ? 33.894 14.714 -10.709 1.00 76.25 111 GLU A N 1
ATOM 827 C CA . GLU A 1 111 ? 33.080 13.565 -10.295 1.00 76.25 111 GLU A CA 1
ATOM 828 C C . GLU A 1 111 ? 33.528 13.040 -8.922 1.00 76.25 111 GLU A C 1
ATOM 830 O O . GLU A 1 111 ? 32.690 12.782 -8.060 1.00 76.25 111 GLU A O 1
ATOM 835 N N . LEU A 1 112 ? 34.840 12.986 -8.670 1.00 73.31 112 LEU A N 1
ATOM 836 C CA . LEU A 1 112 ? 35.409 12.571 -7.385 1.00 73.31 112 LEU A CA 1
ATOM 837 C C . LEU A 1 112 ? 35.082 13.570 -6.258 1.00 73.31 112 LEU A C 1
ATOM 839 O O . LEU A 1 112 ? 34.750 13.162 -5.145 1.00 73.31 112 LEU A O 1
ATOM 843 N N . GLU A 1 113 ? 35.102 14.874 -6.541 1.00 84.38 113 GLU A N 1
ATOM 844 C CA . GLU A 1 113 ? 34.684 15.917 -5.592 1.00 84.38 113 GLU A CA 1
ATOM 845 C C . GLU A 1 113 ? 33.189 15.812 -5.239 1.00 84.38 113 GLU A C 1
ATOM 847 O O . GLU A 1 113 ? 32.813 15.913 -4.068 1.00 84.38 113 GLU A O 1
ATOM 852 N N . LEU A 1 114 ? 32.335 15.530 -6.228 1.00 82.44 114 LEU A N 1
ATOM 853 C CA . LEU A 1 114 ? 30.901 15.331 -6.017 1.00 82.44 114 LEU A CA 1
ATOM 854 C C . LEU A 1 114 ? 30.612 14.081 -5.171 1.00 82.44 114 LEU A C 1
ATOM 856 O O . LEU A 1 114 ? 29.746 14.123 -4.296 1.00 82.44 114 LEU A O 1
ATOM 860 N N . GLU A 1 115 ? 31.362 12.997 -5.373 1.00 70.94 115 GLU A N 1
ATOM 861 C CA . GLU A 1 115 ? 31.285 11.809 -4.514 1.00 70.94 115 GLU A CA 1
ATOM 862 C C . GLU A 1 115 ? 31.745 12.096 -3.081 1.00 70.94 115 GLU A C 1
ATOM 864 O O . GLU A 1 115 ? 31.105 11.668 -2.120 1.00 70.94 115 GLU A O 1
ATOM 869 N N . ARG A 1 116 ? 32.797 12.902 -2.904 1.00 76.12 116 ARG A N 1
ATOM 870 C CA . ARG A 1 116 ? 33.258 13.311 -1.571 1.00 76.12 116 ARG A CA 1
ATOM 871 C C . ARG A 1 116 ? 32.166 14.063 -0.800 1.00 76.12 116 ARG A C 1
ATOM 873 O O . ARG A 1 116 ? 31.934 13.764 0.371 1.00 76.12 116 ARG A O 1
ATOM 880 N N . LEU A 1 117 ? 31.440 14.961 -1.471 1.00 82.75 117 LEU A N 1
ATOM 881 C CA . LEU A 1 117 ? 30.297 15.676 -0.891 1.00 82.75 117 LEU A CA 1
ATOM 882 C C . LEU A 1 117 ? 29.130 14.742 -0.536 1.00 82.75 117 LEU A C 1
ATOM 884 O O . LEU A 1 117 ? 28.513 14.917 0.515 1.00 82.75 117 LEU A O 1
ATOM 888 N N . ARG A 1 118 ? 28.841 13.724 -1.358 1.00 72.94 118 ARG A N 1
ATOM 889 C CA . ARG A 1 118 ? 27.815 12.707 -1.048 1.00 72.94 118 ARG A CA 1
ATOM 890 C C . ARG A 1 118 ? 28.168 11.895 0.196 1.00 72.94 118 ARG A C 1
ATOM 892 O O . ARG A 1 118 ? 27.301 11.646 1.037 1.00 72.94 118 ARG A O 1
ATOM 899 N N . VAL A 1 119 ? 29.438 11.518 0.343 1.00 71.19 119 VAL A N 1
ATOM 900 C CA . VAL A 1 119 ? 29.934 10.808 1.532 1.00 71.19 119 VAL A CA 1
ATOM 901 C C . VAL A 1 119 ? 29.855 11.699 2.774 1.00 71.19 119 VAL A C 1
ATOM 903 O O . VAL A 1 119 ? 29.420 11.238 3.829 1.00 71.19 119 VAL A O 1
ATOM 906 N N . GLU A 1 120 ? 30.218 12.979 2.673 1.00 76.69 120 GLU A N 1
ATOM 907 C CA . GLU A 1 120 ? 30.082 13.930 3.784 1.00 76.69 120 GLU A CA 1
ATOM 908 C C . GLU A 1 120 ? 28.624 14.160 4.192 1.00 76.69 120 GLU A C 1
ATOM 910 O O . GLU A 1 120 ? 28.325 14.187 5.387 1.00 76.69 120 GLU A O 1
ATOM 915 N N . GLN A 1 121 ? 27.709 14.274 3.227 1.00 84.88 121 GLN A N 1
ATOM 916 C CA . GLN A 1 121 ? 26.278 14.369 3.506 1.00 84.88 121 GLN A CA 1
ATOM 917 C C . GLN A 1 121 ? 25.776 13.112 4.229 1.00 84.88 121 GLN A C 1
ATOM 919 O O . GLN A 1 121 ? 25.152 13.222 5.282 1.00 84.88 121 GLN A O 1
ATOM 924 N N . SER A 1 122 ? 26.148 11.928 3.738 1.00 72.00 122 SER A N 1
ATOM 925 C CA . SER A 1 122 ? 25.788 10.654 4.371 1.00 72.00 122 SER A CA 1
ATOM 926 C C . SER A 1 122 ? 26.323 10.561 5.808 1.00 72.00 122 SER A C 1
ATOM 928 O O . SER A 1 122 ? 25.639 10.059 6.697 1.00 72.00 122 SER A O 1
ATOM 930 N N . ARG A 1 123 ? 27.531 11.082 6.080 1.00 76.00 123 ARG A N 1
ATOM 931 C CA . ARG A 1 123 ? 28.091 11.154 7.443 1.00 76.00 123 ARG A CA 1
ATOM 932 C C . ARG A 1 123 ? 27.295 12.083 8.361 1.00 76.00 123 ARG A C 1
ATOM 934 O O . ARG A 1 123 ? 27.138 11.750 9.533 1.00 76.00 123 ARG A O 1
ATOM 941 N N . ARG A 1 124 ? 26.795 13.217 7.857 1.00 80.94 124 ARG A N 1
ATOM 942 C CA . ARG A 1 124 ? 25.941 14.135 8.635 1.00 80.94 124 ARG A CA 1
ATOM 943 C C . ARG A 1 124 ? 24.607 13.489 8.985 1.00 80.94 124 ARG A C 1
ATOM 945 O O . ARG A 1 124 ? 24.239 13.500 10.152 1.00 80.94 124 ARG A O 1
ATOM 952 N N . GLU A 1 125 ? 23.964 12.851 8.011 1.00 81.19 125 GLU A N 1
ATOM 953 C CA . GLU A 1 125 ? 22.716 12.108 8.224 1.00 81.19 125 GLU A CA 1
ATOM 954 C C . GLU A 1 125 ? 22.916 11.006 9.282 1.00 81.19 125 GLU A C 1
ATOM 956 O O . GLU A 1 125 ? 22.135 10.883 10.219 1.00 81.19 125 GLU A O 1
ATOM 961 N N . CYS A 1 126 ? 24.037 10.275 9.239 1.00 70.81 126 CYS A N 1
ATOM 962 C CA . CYS A 1 126 ? 24.361 9.279 10.270 1.00 70.81 126 CYS A CA 1
ATOM 963 C C . CYS A 1 126 ? 24.592 9.881 11.666 1.00 70.81 126 CYS A C 1
ATOM 965 O O . CYS A 1 126 ? 24.254 9.250 12.668 1.00 70.81 126 CYS A O 1
ATOM 967 N N . ALA A 1 127 ? 25.185 11.074 11.751 1.00 78.38 127 ALA A N 1
ATOM 968 C CA . ALA A 1 127 ? 25.407 11.756 13.022 1.00 78.38 127 ALA A CA 1
ATOM 969 C C . ALA A 1 127 ? 24.090 12.257 13.642 1.00 78.38 127 ALA A C 1
ATOM 971 O O . ALA A 1 127 ? 23.912 12.140 14.855 1.00 78.38 127 ALA A O 1
ATOM 972 N N . GLU A 1 128 ? 23.155 12.757 12.827 1.00 83.50 128 GLU A N 1
ATOM 973 C CA . GLU A 1 128 ? 21.810 13.142 13.281 1.00 83.50 128 GLU A CA 1
ATOM 974 C C . GLU A 1 128 ? 21.022 11.927 13.783 1.00 83.50 128 GLU A C 1
ATOM 976 O O . GLU A 1 128 ? 20.515 11.949 14.904 1.00 83.50 128 GLU A O 1
ATOM 981 N N . LEU A 1 129 ? 21.053 10.816 13.044 1.00 73.69 129 LEU A N 1
ATOM 982 C CA . LEU A 1 129 ? 20.429 9.556 13.460 1.00 73.69 129 LEU A CA 1
ATOM 983 C C . LEU A 1 129 ? 20.994 9.020 14.782 1.00 73.69 129 LEU A C 1
ATOM 985 O O . LEU A 1 129 ? 20.254 8.548 15.648 1.00 73.69 129 LEU A O 1
ATOM 989 N N . SER A 1 130 ? 22.312 9.120 14.979 1.00 79.75 130 SER A N 1
ATOM 990 C CA . SER A 1 130 ? 22.941 8.732 16.245 1.00 79.75 130 SER A CA 1
ATOM 991 C C . SER A 1 130 ? 22.465 9.594 17.417 1.00 79.75 130 SER A C 1
ATOM 993 O O . SER A 1 130 ? 22.381 9.094 18.542 1.00 79.75 130 SER A O 1
ATOM 995 N N . LYS A 1 131 ? 22.176 10.877 17.179 1.00 87.69 131 LYS A N 1
ATOM 996 C CA . LYS A 1 131 ? 21.663 11.792 18.200 1.00 87.69 131 LYS A CA 1
ATOM 997 C C . LYS A 1 131 ? 20.211 11.465 18.548 1.00 87.69 131 LYS A C 1
ATOM 999 O O . LYS A 1 131 ? 19.900 11.300 19.723 1.00 87.69 131 LYS A O 1
ATOM 1004 N N . GLU A 1 132 ? 19.359 11.264 17.548 1.00 77.31 132 GLU A N 1
ATOM 1005 C CA . GLU A 1 132 ? 17.957 10.880 17.755 1.00 77.31 132 GLU A CA 1
ATOM 1006 C C . GLU A 1 132 ? 17.823 9.547 18.499 1.00 77.31 132 GLU A C 1
ATOM 1008 O O . GLU A 1 132 ? 16.998 9.411 19.403 1.00 77.31 132 GLU A O 1
ATOM 1013 N N . ARG A 1 133 ? 18.692 8.573 18.198 1.00 80.31 133 ARG A N 1
ATOM 1014 C CA . ARG A 1 133 ? 18.765 7.310 18.947 1.00 80.31 133 ARG A CA 1
ATOM 1015 C C . ARG A 1 133 ? 19.102 7.536 20.423 1.00 80.31 133 ARG A C 1
ATOM 1017 O O . ARG A 1 133 ? 18.529 6.871 21.287 1.00 80.31 133 ARG A O 1
ATOM 1024 N N . ALA A 1 134 ? 20.021 8.452 20.727 1.00 81.81 134 ALA A N 1
ATOM 1025 C CA . ALA A 1 134 ? 20.365 8.788 22.107 1.00 81.81 134 ALA A CA 1
ATOM 1026 C C . ALA A 1 134 ? 19.183 9.446 22.843 1.00 81.81 134 ALA A C 1
ATOM 1028 O O . ALA A 1 134 ? 18.905 9.082 23.988 1.00 81.81 134 ALA A O 1
ATOM 1029 N N . ASP A 1 135 ? 18.445 10.331 22.170 1.00 80.75 135 ASP A N 1
ATOM 1030 C CA . ASP A 1 135 ? 17.251 10.986 22.716 1.00 80.75 135 ASP A CA 1
ATOM 1031 C C . ASP A 1 135 ? 16.104 9.984 22.949 1.00 80.75 135 ASP A C 1
ATOM 1033 O O . ASP A 1 135 ? 15.467 9.994 24.008 1.00 80.75 135 ASP A O 1
ATOM 1037 N N . ALA A 1 136 ? 15.896 9.041 22.024 1.00 74.38 136 ALA A N 1
ATOM 1038 C CA . ALA A 1 136 ? 14.925 7.958 22.176 1.00 74.38 136 ALA A CA 1
ATOM 1039 C C . ALA A 1 136 ? 15.264 7.045 23.369 1.00 74.38 136 ALA A C 1
ATOM 1041 O O . ALA A 1 136 ? 14.390 6.731 24.180 1.00 74.38 136 ALA A O 1
ATOM 1042 N N . LEU A 1 137 ? 16.539 6.675 23.542 1.00 79.62 137 LEU A N 1
ATOM 1043 C CA . LEU A 1 137 ? 16.996 5.896 24.700 1.00 79.62 137 LEU A CA 1
ATOM 1044 C C . LEU A 1 137 ? 16.857 6.674 26.018 1.00 79.62 137 LEU A C 1
ATOM 1046 O O . LEU A 1 137 ? 16.531 6.086 27.052 1.00 79.62 137 LEU A O 1
ATOM 1050 N N . ALA A 1 138 ? 17.077 7.990 26.008 1.00 80.75 138 ALA A N 1
ATOM 1051 C CA . ALA A 1 138 ? 16.855 8.837 27.177 1.00 80.75 138 ALA A CA 1
ATOM 1052 C C . ALA A 1 138 ? 15.363 8.911 27.551 1.00 80.75 138 ALA A C 1
ATOM 1054 O O . ALA A 1 138 ? 15.024 8.813 28.735 1.00 80.75 138 ALA A O 1
ATOM 1055 N N . SER A 1 139 ? 14.476 9.019 26.556 1.00 77.44 139 SER A N 1
ATOM 1056 C CA . SER A 1 139 ? 13.022 8.971 26.745 1.00 77.44 139 SER A CA 1
ATOM 1057 C C . SER A 1 139 ? 12.571 7.621 27.313 1.00 77.44 139 SER A C 1
ATOM 1059 O O . SER A 1 139 ? 11.872 7.589 28.327 1.00 77.44 139 SER A O 1
ATOM 1061 N N . ALA A 1 140 ? 13.067 6.509 26.757 1.00 75.62 140 ALA A N 1
ATOM 1062 C CA . ALA A 1 140 ? 12.781 5.159 27.246 1.00 75.62 140 ALA A CA 1
ATOM 1063 C C . ALA A 1 140 ? 13.211 4.967 28.713 1.00 75.62 140 ALA A C 1
ATOM 1065 O O . ALA A 1 140 ? 12.432 4.494 29.537 1.00 75.62 140 ALA A O 1
ATOM 1066 N N . ARG A 1 141 ? 14.407 5.437 29.094 1.00 84.62 141 ARG A N 1
ATOM 1067 C CA . ARG A 1 141 ? 14.873 5.398 30.495 1.00 84.62 141 ARG A CA 1
ATOM 1068 C C . ARG A 1 141 ? 14.018 6.250 31.433 1.00 84.62 141 ARG A C 1
ATOM 1070 O O . ARG A 1 141 ? 13.854 5.910 32.605 1.00 84.62 141 ARG A O 1
ATOM 1077 N N . LYS A 1 142 ? 13.492 7.384 30.961 1.00 83.25 142 LYS A N 1
ATOM 1078 C CA . LYS A 1 142 ? 12.567 8.218 31.744 1.00 83.25 142 LYS A CA 1
ATOM 1079 C C . LYS A 1 142 ? 11.241 7.487 31.971 1.00 83.25 142 LYS A C 1
ATOM 1081 O O . LYS A 1 142 ? 10.734 7.506 33.089 1.00 83.25 142 LYS A O 1
ATOM 1086 N N . ALA A 1 143 ? 10.745 6.816 30.938 1.00 74.75 143 ALA A N 1
ATOM 1087 C CA . ALA A 1 143 ? 9.561 5.967 30.966 1.00 74.75 143 ALA A CA 1
ATOM 1088 C C . ALA A 1 143 ? 9.710 4.774 31.942 1.00 74.75 143 ALA A C 1
ATOM 1090 O O . ALA A 1 143 ? 8.841 4.551 32.790 1.00 74.75 143 ALA A O 1
ATOM 1091 N N . GLU A 1 144 ? 10.856 4.089 31.950 1.00 79.69 144 GLU A N 1
ATOM 1092 C CA . GLU A 1 144 ? 11.138 3.024 32.929 1.00 79.69 144 GLU A CA 1
ATOM 1093 C C . GLU A 1 144 ? 11.150 3.539 34.375 1.00 79.69 144 GLU A C 1
ATOM 1095 O O . GLU A 1 144 ? 10.601 2.900 35.272 1.00 79.69 144 GLU A O 1
ATOM 1100 N N . ARG A 1 145 ? 11.714 4.731 34.620 1.00 87.06 145 ARG A N 1
ATOM 1101 C CA . ARG A 1 145 ? 11.681 5.355 35.956 1.00 87.06 145 ARG A CA 1
ATOM 1102 C C . ARG A 1 145 ? 10.258 5.670 36.405 1.00 87.06 145 ARG A C 1
ATOM 1104 O O . ARG A 1 145 ? 9.952 5.508 37.584 1.00 87.06 145 ARG A O 1
ATOM 1111 N N . THR A 1 146 ? 9.391 6.116 35.493 1.00 83.81 146 THR A N 1
ATOM 1112 C CA . THR A 1 146 ? 7.979 6.356 35.822 1.00 83.81 146 THR A CA 1
ATOM 1113 C C . THR A 1 146 ? 7.240 5.060 36.129 1.00 83.81 146 THR A C 1
ATOM 1115 O O . THR A 1 146 ? 6.496 5.025 37.106 1.00 83.81 146 THR A O 1
ATOM 1118 N N . ARG A 1 147 ? 7.511 3.977 35.389 1.00 82.38 147 ARG A N 1
ATOM 1119 C CA . ARG A 1 147 ? 6.962 2.646 35.679 1.00 82.38 147 ARG A CA 1
ATOM 1120 C C . ARG A 1 147 ? 7.392 2.150 37.062 1.00 82.38 147 ARG A C 1
ATOM 1122 O O . ARG A 1 147 ? 6.537 1.821 37.876 1.00 82.38 147 ARG A O 1
ATOM 1129 N N . ALA A 1 148 ? 8.688 2.198 37.370 1.00 85.06 148 ALA A N 1
ATOM 1130 C CA . ALA A 1 148 ? 9.204 1.799 38.681 1.00 85.06 148 ALA A CA 1
ATOM 1131 C C . ALA A 1 148 ? 8.595 2.629 39.830 1.00 85.06 148 ALA A C 1
ATOM 1133 O O . ALA A 1 148 ? 8.331 2.110 40.915 1.00 85.06 148 ALA A O 1
ATOM 1134 N N . ALA A 1 149 ? 8.329 3.921 39.599 1.00 83.56 149 ALA A N 1
ATOM 1135 C CA . ALA A 1 149 ? 7.656 4.773 40.577 1.00 83.56 149 ALA A CA 1
ATOM 1136 C C . ALA A 1 149 ? 6.183 4.379 40.796 1.00 83.56 149 ALA A C 1
ATOM 1138 O O . ALA A 1 149 ? 5.709 4.443 41.932 1.00 83.56 149 ALA A O 1
ATOM 1139 N N . LEU A 1 150 ? 5.463 3.973 39.744 1.00 81.69 150 LEU A N 1
ATOM 1140 C CA . LEU A 1 150 ? 4.087 3.476 39.849 1.00 81.69 150 LEU A CA 1
ATOM 1141 C C . LEU A 1 150 ? 4.031 2.117 40.557 1.00 81.69 150 LEU A C 1
ATOM 1143 O O . LEU A 1 150 ? 3.254 1.966 41.495 1.00 81.69 150 LEU A O 1
ATOM 1147 N N . GLU A 1 151 ? 4.909 1.177 40.203 1.00 83.88 151 GLU A N 1
ATOM 1148 C CA . GLU A 1 151 ? 5.020 -0.126 40.877 1.00 83.88 151 GLU A CA 1
ATOM 1149 C C . GLU A 1 151 ? 5.336 0.043 42.377 1.00 83.88 151 GLU A C 1
ATOM 1151 O O . GLU A 1 151 ? 4.722 -0.603 43.226 1.00 83.88 151 GLU A O 1
ATOM 1156 N N . ALA A 1 152 ? 6.215 0.988 42.737 1.00 85.81 152 ALA A N 1
ATOM 1157 C CA . ALA A 1 152 ? 6.504 1.307 44.135 1.00 85.81 152 ALA A CA 1
ATOM 1158 C C . ALA A 1 152 ? 5.299 1.907 44.886 1.00 85.81 152 ALA A C 1
ATOM 1160 O O . ALA A 1 152 ? 5.132 1.651 46.082 1.00 85.81 152 ALA A O 1
ATOM 1161 N N . LYS A 1 153 ? 4.455 2.707 44.217 1.00 82.75 153 LYS A N 1
ATOM 1162 C CA . LYS A 1 153 ? 3.204 3.222 44.803 1.00 82.75 153 LYS A CA 1
ATOM 1163 C C . LYS A 1 153 ? 2.188 2.101 45.015 1.00 82.75 153 LYS A C 1
ATOM 1165 O O . LYS A 1 153 ? 1.597 2.029 46.091 1.00 82.75 153 LYS A O 1
ATOM 1170 N N . LEU A 1 154 ? 2.047 1.206 44.040 1.00 81.62 154 LEU A N 1
ATOM 1171 C CA . LEU A 1 154 ? 1.136 0.062 44.101 1.00 81.62 154 LEU A CA 1
ATOM 1172 C C . LEU A 1 154 ? 1.534 -0.886 45.247 1.00 81.62 154 LEU A C 1
ATOM 1174 O O . LEU A 1 154 ? 0.707 -1.201 46.098 1.00 81.62 154 LEU A O 1
ATOM 1178 N N . ALA A 1 155 ? 2.827 -1.201 45.381 1.00 85.44 155 ALA A N 1
ATOM 1179 C CA . ALA A 1 155 ? 3.346 -2.006 46.490 1.00 85.44 155 ALA A CA 1
ATOM 1180 C C . ALA A 1 155 ? 3.100 -1.367 47.874 1.00 85.44 155 ALA A C 1
ATOM 1182 O O . ALA A 1 155 ? 2.809 -2.064 48.850 1.00 85.44 155 ALA A O 1
ATOM 1183 N N . LYS A 1 156 ? 3.191 -0.031 47.986 1.00 84.75 156 LYS A N 1
ATOM 1184 C CA . LYS A 1 156 ? 2.836 0.685 49.226 1.00 84.75 156 LYS A CA 1
ATOM 1185 C C . LYS A 1 156 ? 1.341 0.575 49.536 1.00 84.75 156 LYS A C 1
ATOM 1187 O O . LYS A 1 156 ? 0.996 0.330 50.692 1.00 84.75 156 LYS A O 1
ATOM 1192 N N . ALA A 1 157 ? 0.479 0.729 48.531 1.00 78.88 157 ALA A N 1
ATOM 1193 C CA . ALA A 1 157 ? -0.969 0.604 48.686 1.00 78.88 157 ALA A CA 1
ATOM 1194 C C . ALA A 1 157 ? -1.378 -0.821 49.101 1.00 78.88 157 ALA A C 1
ATOM 1196 O O . ALA A 1 157 ? -2.176 -0.994 50.021 1.00 78.88 157 ALA A O 1
ATOM 1197 N N . GLU A 1 158 ? -0.772 -1.849 48.503 1.00 84.88 158 GLU A N 1
ATOM 1198 C CA . GLU A 1 158 ? -1.003 -3.248 48.881 1.00 84.88 158 GLU A CA 1
ATOM 1199 C C . GLU A 1 158 ? -0.567 -3.544 50.313 1.00 84.88 158 GLU A C 1
ATOM 1201 O O . GLU A 1 158 ? -1.306 -4.178 51.065 1.00 84.88 158 GLU A O 1
ATOM 1206 N N . LYS A 1 159 ? 0.595 -3.032 50.734 1.00 87.50 159 LYS A N 1
ATOM 1207 C CA . LYS A 1 159 ? 1.062 -3.191 52.115 1.00 87.50 159 LYS A CA 1
ATOM 1208 C C . LYS A 1 159 ? 0.130 -2.506 53.119 1.00 87.50 159 LYS A C 1
ATOM 1210 O O . LYS A 1 159 ? -0.115 -3.064 54.186 1.00 87.50 159 LYS A O 1
ATOM 1215 N N . ALA A 1 160 ? -0.397 -1.326 52.785 1.00 78.50 160 ALA A N 1
ATOM 1216 C CA . ALA A 1 160 ? -1.385 -0.640 53.616 1.00 78.50 160 ALA A CA 1
ATOM 1217 C C . ALA A 1 160 ? -2.674 -1.469 53.752 1.00 78.50 160 ALA A C 1
ATOM 1219 O O . ALA A 1 160 ? -3.176 -1.633 54.861 1.00 78.50 160 ALA A O 1
ATOM 1220 N N . LEU A 1 161 ? -3.147 -2.066 52.655 1.00 82.31 161 LEU A N 1
ATOM 1221 C CA . LEU A 1 161 ? -4.328 -2.933 52.647 1.00 82.31 161 LEU A CA 1
ATOM 1222 C C . LEU A 1 161 ? -4.112 -4.258 53.400 1.00 82.31 161 LEU A C 1
ATOM 1224 O O . LEU A 1 161 ? -5.032 -4.796 54.010 1.00 82.31 161 LEU A O 1
ATOM 1228 N N . GLN A 1 162 ? -2.893 -4.797 53.389 1.00 85.75 162 GLN A N 1
ATOM 1229 C CA . GLN A 1 162 ? -2.547 -5.973 54.188 1.00 85.75 162 GLN A CA 1
ATOM 1230 C C . GLN A 1 162 ? -2.602 -5.651 55.693 1.00 85.75 162 GLN A C 1
ATOM 1232 O O . GLN A 1 162 ? -3.163 -6.413 56.475 1.00 85.75 162 GLN A O 1
ATOM 1237 N N . LEU A 1 163 ? -2.070 -4.490 56.096 1.00 82.25 163 LEU A N 1
ATOM 1238 C CA . LEU A 1 163 ? -2.064 -4.045 57.494 1.00 82.25 163 LEU A CA 1
ATOM 1239 C C . LEU A 1 163 ? -3.472 -3.777 58.041 1.00 82.25 163 LEU A C 1
ATOM 1241 O O . LEU A 1 163 ? -3.721 -4.048 59.218 1.00 82.25 163 LEU A O 1
ATOM 1245 N N . THR A 1 164 ? -4.388 -3.272 57.208 1.00 77.94 164 THR A N 1
ATOM 1246 C CA . THR A 1 164 ? -5.794 -3.099 57.603 1.00 77.94 164 THR A CA 1
ATOM 1247 C C . THR A 1 164 ? -6.496 -4.444 57.778 1.00 77.94 164 THR A C 1
ATOM 1249 O O . THR A 1 164 ? -7.185 -4.631 58.780 1.00 77.94 164 THR A O 1
ATOM 1252 N N . LYS A 1 165 ? -6.260 -5.413 56.880 1.00 81.94 165 LYS A N 1
ATOM 1253 C CA . LYS A 1 165 ? -6.801 -6.782 56.991 1.00 81.94 165 LYS A CA 1
ATOM 1254 C C . LYS A 1 165 ? -6.330 -7.519 58.244 1.00 81.94 165 LYS A C 1
ATOM 1256 O O . LYS A 1 165 ? -7.113 -8.242 58.853 1.00 81.94 165 LYS A O 1
ATOM 1261 N N . ASP A 1 166 ? -5.089 -7.294 58.666 1.00 84.69 166 ASP A N 1
ATOM 1262 C CA . ASP A 1 166 ? -4.519 -7.921 59.864 1.00 84.69 166 ASP A CA 1
ATOM 1263 C C . ASP A 1 166 ? -5.045 -7.316 61.185 1.00 84.69 166 ASP A C 1
ATOM 1265 O O . ASP A 1 166 ? -4.596 -7.702 62.267 1.00 84.69 166 ASP A O 1
ATOM 1269 N N . GLY A 1 167 ? -5.965 -6.343 61.135 1.00 80.25 167 GLY A N 1
ATOM 1270 C CA . GLY A 1 167 ? -6.539 -5.707 62.325 1.00 80.25 167 GLY A CA 1
ATOM 1271 C C . GLY A 1 167 ? -5.546 -4.845 63.115 1.00 80.25 167 GLY A C 1
ATOM 1272 O O . GLY A 1 167 ? -5.867 -4.381 64.207 1.00 80.25 167 GLY A O 1
ATOM 1273 N N . LYS A 1 168 ? -4.350 -4.579 62.572 1.00 70.62 168 LYS A N 1
ATOM 1274 C CA . LYS A 1 168 ? -3.308 -3.730 63.180 1.00 70.62 168 LYS A CA 1
ATOM 1275 C C . LYS A 1 168 ? -3.528 -2.245 62.873 1.00 70.62 168 LYS A C 1
ATOM 1277 O O . LYS A 1 168 ? -2.599 -1.530 62.500 1.00 70.62 168 LYS A O 1
ATOM 1282 N N . VAL A 1 169 ? -4.763 -1.777 63.031 1.00 60.88 169 VAL A N 1
ATOM 1283 C CA . VAL A 1 169 ? -5.153 -0.390 62.718 1.00 60.88 169 VAL A CA 1
ATOM 1284 C C . VAL A 1 169 ? -4.459 0.612 63.651 1.00 60.88 169 VAL A C 1
ATOM 1286 O O . VAL A 1 169 ? -4.132 1.719 63.230 1.00 60.88 169 VAL A O 1
ATOM 1289 N N . ASP A 1 170 ? -4.117 0.197 64.873 1.00 61.50 170 ASP A N 1
ATOM 1290 C CA . ASP A 1 170 ? -3.485 1.065 65.876 1.00 61.50 170 ASP A CA 1
ATOM 1291 C C . ASP A 1 170 ? -2.053 1.507 65.508 1.00 61.50 170 ASP A C 1
ATOM 1293 O O . ASP A 1 170 ? -1.548 2.480 66.064 1.00 61.50 170 ASP A O 1
ATOM 1297 N N . LEU A 1 171 ? -1.404 0.847 64.538 1.00 55.75 171 LEU A N 1
ATOM 1298 C CA . LEU A 1 171 ? -0.069 1.218 64.042 1.00 55.75 171 LEU A CA 1
ATOM 1299 C C . LEU A 1 171 ? -0.102 2.200 62.855 1.00 55.75 171 LEU A C 1
ATOM 1301 O O . LEU A 1 171 ? 0.945 2.693 62.450 1.00 55.75 171 LEU A O 1
ATOM 1305 N N . LEU A 1 172 ? -1.280 2.515 62.303 1.00 53.47 172 LEU A N 1
ATOM 1306 C CA . LEU A 1 172 ? -1.443 3.492 61.212 1.00 53.47 172 LEU A CA 1
ATOM 1307 C C . LEU A 1 172 ? -1.637 4.935 61.718 1.00 53.47 172 LEU A C 1
ATOM 1309 O O . LEU A 1 172 ? -1.860 5.847 60.923 1.00 53.47 172 LEU A O 1
ATOM 1313 N N . ALA A 1 173 ? -1.529 5.158 63.032 1.00 53.50 173 ALA A N 1
ATOM 1314 C CA . ALA A 1 173 ? -1.597 6.484 63.648 1.00 53.50 173 ALA A CA 1
ATOM 1315 C C . ALA A 1 173 ? -0.392 7.389 63.309 1.00 53.50 173 ALA A C 1
ATOM 1317 O O . ALA A 1 173 ? -0.455 8.600 63.543 1.00 53.50 173 ALA A O 1
ATOM 1318 N N . ASP A 1 174 ? 0.669 6.842 62.708 1.00 51.94 174 ASP A N 1
ATOM 1319 C CA . ASP A 1 174 ? 1.745 7.627 62.106 1.00 51.94 174 ASP A CA 1
ATOM 1320 C C . ASP A 1 174 ? 1.203 8.319 60.842 1.00 51.94 174 ASP A C 1
ATOM 1322 O O . ASP A 1 174 ? 1.213 7.783 59.734 1.00 51.94 174 ASP A O 1
ATOM 1326 N N . GLY A 1 175 ? 0.657 9.524 61.033 1.00 56.72 175 GLY A N 1
ATOM 1327 C CA . GLY A 1 175 ? -0.127 10.297 60.062 1.00 56.72 175 GLY A CA 1
ATOM 1328 C C . GLY A 1 175 ? 0.576 10.741 58.770 1.00 56.72 175 GLY A C 1
ATOM 1329 O O . GLY A 1 175 ? 0.105 11.678 58.128 1.00 56.72 175 GLY A O 1
ATOM 1330 N N . GLU A 1 176 ? 1.682 10.115 58.373 1.00 59.88 176 GLU A N 1
ATOM 1331 C CA . GLU A 1 176 ? 2.334 10.341 57.078 1.00 59.88 176 GLU A CA 1
ATOM 1332 C C . GLU A 1 176 ? 1.585 9.642 55.933 1.00 59.88 176 GLU A C 1
ATOM 1334 O O . GLU A 1 176 ? 1.331 10.266 54.906 1.00 59.88 176 GLU A O 1
ATOM 1339 N N . LEU A 1 177 ? 1.105 8.408 56.130 1.00 57.06 177 LEU A N 1
ATOM 1340 C CA . LEU A 1 177 ? 0.365 7.662 55.095 1.00 57.06 177 LEU A CA 1
ATOM 1341 C C . LEU A 1 177 ? -1.011 8.276 54.781 1.00 57.06 177 LEU A C 1
ATOM 1343 O O . LEU A 1 177 ? -1.432 8.310 53.626 1.00 57.06 177 LEU A O 1
ATOM 1347 N N . LEU A 1 178 ? -1.696 8.819 55.793 1.00 54.47 178 LEU A N 1
ATOM 1348 C CA . LEU A 1 178 ? -2.969 9.529 55.611 1.00 54.47 178 LEU A CA 1
ATOM 1349 C C . LEU A 1 178 ? -2.803 10.900 54.937 1.00 54.47 178 LEU A C 1
ATOM 1351 O O . LEU A 1 178 ? -3.716 11.350 54.243 1.00 54.47 178 LEU A O 1
ATOM 1355 N N . LYS A 1 179 ? -1.651 11.563 55.115 1.00 62.94 179 LYS A N 1
ATOM 1356 C CA . LYS A 1 179 ? -1.345 12.827 54.426 1.00 62.94 179 LYS A CA 1
ATOM 1357 C C . LYS A 1 179 ? -1.118 12.614 52.933 1.00 62.94 179 LYS A C 1
ATOM 1359 O O . LYS A 1 179 ? -1.609 13.418 52.144 1.00 62.94 179 LYS A O 1
ATOM 1364 N N . ASP A 1 180 ? -0.442 11.530 52.559 1.00 58.28 180 ASP A N 1
ATOM 1365 C CA . ASP A 1 180 ? -0.172 11.202 51.155 1.00 58.28 180 ASP A CA 1
ATOM 1366 C C . ASP A 1 180 ? -1.447 10.823 50.381 1.00 58.28 180 ASP A C 1
ATOM 1368 O O . ASP A 1 180 ? -1.552 11.117 49.192 1.00 58.28 180 ASP A O 1
ATOM 1372 N N . LEU A 1 181 ? -2.447 10.246 51.057 1.00 56.47 181 LEU A N 1
ATOM 1373 C CA . LEU A 1 181 ? -3.759 9.918 50.479 1.00 56.47 181 LEU A CA 1
ATOM 1374 C C . LEU A 1 181 ? -4.746 11.101 50.445 1.00 56.47 181 LEU A C 1
ATOM 1376 O O . LEU A 1 181 ? -5.862 10.942 49.960 1.00 56.47 181 LEU A O 1
ATOM 1380 N N . GLN A 1 182 ? -4.373 12.277 50.967 1.00 60.66 182 GLN A N 1
ATOM 1381 C CA . GLN A 1 182 ? -5.246 13.461 51.086 1.00 60.66 182 GLN A CA 1
ATOM 1382 C C . GLN A 1 182 ? -6.613 13.202 51.752 1.00 60.66 182 GLN A C 1
ATOM 1384 O O . GLN A 1 182 ? -7.549 13.989 51.592 1.00 60.66 182 GLN A O 1
ATOM 1389 N N . LEU A 1 183 ? -6.746 12.142 52.551 1.00 50.59 183 LEU A N 1
ATOM 1390 C CA . LEU A 1 183 ? -7.967 11.884 53.304 1.00 50.59 183 LEU A CA 1
ATOM 1391 C C . LEU A 1 183 ? -8.006 12.851 54.489 1.00 50.59 183 LEU A C 1
ATOM 1393 O O . LEU A 1 183 ? -7.350 12.652 55.512 1.00 50.59 183 LEU A O 1
ATOM 1397 N N . SER A 1 184 ? -8.743 13.953 54.338 1.00 50.06 184 SER A N 1
ATOM 1398 C CA . SER A 1 184 ? -8.934 14.919 55.417 1.00 50.06 184 SER A CA 1
ATOM 1399 C C . SER A 1 184 ? -9.645 14.235 56.588 1.00 50.06 184 SER A C 1
ATOM 1401 O O . SER A 1 184 ? -10.761 13.748 56.390 1.00 50.06 184 SER A O 1
ATOM 1403 N N . PRO A 1 185 ? -9.069 14.213 57.804 1.00 48.91 185 PRO A N 1
ATOM 1404 C CA . PRO A 1 185 ? -9.739 13.634 58.955 1.00 48.91 185 PRO A CA 1
ATOM 1405 C C . PRO A 1 185 ? -10.939 14.517 59.297 1.00 48.91 185 PRO A C 1
ATOM 1407 O O . PRO A 1 185 ? -10.797 15.590 59.893 1.00 48.91 185 PRO A O 1
ATOM 1410 N N . GLN A 1 186 ? -12.134 14.094 58.885 1.00 48.62 186 GLN A N 1
ATOM 1411 C CA . GLN A 1 186 ? -13.364 14.710 59.352 1.00 48.62 186 GLN A CA 1
ATOM 1412 C C . GLN A 1 186 ? -13.462 14.456 60.857 1.00 48.62 186 GLN A C 1
ATOM 1414 O O . GLN A 1 186 ? -13.739 13.355 61.324 1.00 48.62 186 GLN A O 1
ATOM 1419 N N . LYS A 1 187 ? -13.190 15.513 61.627 1.00 46.50 187 LYS A N 1
ATOM 1420 C CA . LYS A 1 187 ? -13.466 15.604 63.059 1.00 46.50 187 LYS A CA 1
ATOM 1421 C C . LYS A 1 187 ? -14.978 15.557 63.277 1.00 46.50 187 LYS A C 1
ATOM 1423 O O . LYS A 1 187 ? -15.607 16.587 63.496 1.00 46.50 187 LYS A O 1
ATOM 1428 N N . SER A 1 188 ? -15.570 14.377 63.235 1.00 46.22 188 SER A N 1
ATOM 1429 C CA . SER A 1 188 ? -16.885 14.145 63.819 1.00 46.22 188 SER A CA 1
ATOM 1430 C C . SER A 1 188 ? -16.703 13.145 64.948 1.00 46.22 188 SER A C 1
ATOM 1432 O O . SER A 1 188 ? -16.496 11.962 64.702 1.00 46.22 188 SER A O 1
ATOM 1434 N N . GLY A 1 189 ? -16.767 13.625 66.192 1.00 50.38 189 GLY A N 1
ATOM 1435 C CA . GLY A 1 189 ? -16.816 12.795 67.402 1.00 50.38 189 GLY A CA 1
ATOM 1436 C C . GLY A 1 189 ? -18.138 12.035 67.548 1.00 50.38 189 GLY A C 1
ATOM 1437 O O . GLY A 1 189 ? -18.676 11.949 68.644 1.00 50.38 189 GLY A O 1
ATOM 1438 N N . ALA A 1 190 ? -18.690 11.547 66.439 1.00 52.53 190 ALA A N 1
ATOM 1439 C CA . ALA A 1 190 ? -19.854 10.687 66.418 1.00 52.53 190 ALA A CA 1
ATOM 1440 C C . ALA A 1 190 ? -19.354 9.247 66.525 1.00 52.53 190 ALA A C 1
ATOM 1442 O O . ALA A 1 190 ? -18.565 8.808 65.689 1.00 52.53 190 ALA A O 1
ATOM 1443 N N . GLU A 1 191 ? -19.775 8.537 67.571 1.00 52.72 191 GLU A N 1
ATOM 1444 C CA . GLU A 1 191 ? -19.582 7.094 67.695 1.00 52.72 191 GLU A CA 1
ATOM 1445 C C . GLU A 1 191 ? -20.021 6.424 66.390 1.00 52.72 191 GLU A C 1
ATOM 1447 O O . GLU A 1 191 ? -21.175 6.538 65.969 1.00 52.72 191 GLU A O 1
ATOM 1452 N N . TRP A 1 192 ? -19.077 5.776 65.705 1.00 48.69 192 TRP A N 1
ATOM 1453 C CA . TRP A 1 192 ? -19.365 5.062 64.471 1.00 48.69 192 TRP A CA 1
ATOM 1454 C C . TRP A 1 192 ? -20.306 3.909 64.807 1.00 48.69 192 TRP A C 1
ATOM 1456 O O . TRP A 1 192 ? -19.907 2.920 65.422 1.00 48.69 192 TRP A O 1
ATOM 1466 N N . SER A 1 193 ? -21.568 4.049 64.399 1.00 58.66 193 SER A N 1
ATOM 1467 C CA . SER A 1 193 ? -22.517 2.941 64.347 1.00 58.66 193 SER A CA 1
ATOM 1468 C C . SER A 1 193 ? -21.852 1.750 63.636 1.00 58.66 193 SER A C 1
ATOM 1470 O O . SER A 1 193 ? -21.186 1.967 62.618 1.00 58.66 193 SER A O 1
ATOM 1472 N N . PRO A 1 194 ? -22.036 0.501 64.108 1.00 65.81 194 PRO A N 1
ATOM 1473 C CA . PRO A 1 194 ? -21.459 -0.695 63.486 1.00 65.81 194 PRO A CA 1
ATOM 1474 C C . PRO A 1 194 ? -21.700 -0.794 61.970 1.00 65.81 194 PRO A C 1
ATOM 1476 O O . PRO A 1 194 ? -20.876 -1.364 61.261 1.00 65.81 194 PRO A O 1
ATOM 1479 N N . GLY A 1 195 ? -22.782 -0.194 61.455 1.00 70.88 195 GLY A N 1
ATOM 1480 C CA . GLY A 1 195 ? -23.068 -0.137 60.017 1.00 70.88 195 GLY A CA 1
ATOM 1481 C C . GLY A 1 195 ? -22.178 0.826 59.216 1.00 70.88 195 GLY A C 1
ATOM 1482 O O . GLY A 1 195 ? -21.902 0.564 58.051 1.00 70.88 195 GLY A O 1
ATOM 1483 N N . GLY A 1 196 ? -21.673 1.903 59.827 1.00 72.12 196 GLY A N 1
ATOM 1484 C CA . GLY A 1 196 ? -20.821 2.888 59.146 1.00 72.12 196 GLY A CA 1
ATOM 1485 C C . GLY A 1 196 ? -19.414 2.370 58.843 1.00 72.12 196 GLY A C 1
ATOM 1486 O O . GLY A 1 196 ? -18.823 2.747 57.836 1.00 72.12 196 GLY A O 1
ATOM 1487 N N . LYS A 1 197 ? -18.895 1.451 59.672 1.00 72.00 197 LYS A N 1
ATOM 1488 C CA . LYS A 1 197 ? -17.593 0.805 59.438 1.00 72.00 197 LYS A CA 1
ATOM 1489 C C . LYS A 1 197 ? -17.600 -0.063 58.180 1.00 72.00 197 LYS A C 1
ATOM 1491 O O . LYS A 1 197 ? -16.714 0.082 57.350 1.00 72.00 197 LYS A O 1
ATOM 1496 N N . ALA A 1 198 ? -18.626 -0.900 58.022 1.00 73.06 198 ALA A N 1
ATOM 1497 C CA . ALA A 1 198 ? -18.746 -1.788 56.868 1.00 73.06 198 ALA A CA 1
ATOM 1498 C C . ALA A 1 198 ? -18.913 -1.007 55.555 1.00 73.06 198 ALA A C 1
ATOM 1500 O O . ALA A 1 198 ? -18.359 -1.392 54.531 1.00 73.06 198 ALA A O 1
ATOM 1501 N N . GLN A 1 199 ? -19.643 0.112 55.584 1.00 74.81 199 GLN A N 1
ATOM 1502 C CA . GLN A 1 199 ? -19.839 0.935 54.394 1.00 74.81 199 GLN A CA 1
ATOM 1503 C C . GLN A 1 199 ? -18.571 1.709 54.003 1.00 74.81 199 GLN A C 1
ATOM 1505 O O . GLN A 1 199 ? -18.231 1.747 52.825 1.00 74.81 199 GLN A O 1
ATOM 1510 N N . ALA A 1 200 ? -17.819 2.233 54.976 1.00 71.81 200 ALA A N 1
ATOM 1511 C CA . ALA A 1 200 ? -16.526 2.865 54.715 1.00 71.81 200 ALA A CA 1
ATOM 1512 C C . ALA A 1 200 ? -15.469 1.868 54.202 1.00 71.81 200 ALA A C 1
ATOM 1514 O O . ALA A 1 200 ? -14.667 2.220 53.340 1.00 71.81 200 ALA A O 1
ATOM 1515 N N . GLU A 1 201 ? -15.470 0.624 54.696 1.00 76.25 201 GLU A N 1
ATOM 1516 C CA . GLU A 1 201 ? -14.615 -0.448 54.163 1.00 76.25 201 GLU A CA 1
ATOM 1517 C C . GLU A 1 201 ? -14.980 -0.785 52.712 1.00 76.25 201 GLU A C 1
ATOM 1519 O O . GLU A 1 201 ? -14.089 -0.889 51.871 1.00 76.25 201 GLU A O 1
ATOM 1524 N N . LEU A 1 202 ? -16.275 -0.870 52.393 1.00 79.25 202 LEU A N 1
ATOM 1525 C CA . LEU A 1 202 ? -16.746 -1.162 51.038 1.00 79.25 202 LEU A CA 1
ATOM 1526 C C . LEU A 1 202 ? -16.425 -0.028 50.047 1.00 79.25 202 LEU A C 1
ATOM 1528 O O . LEU A 1 202 ? -16.015 -0.288 48.917 1.00 79.25 202 LEU A O 1
ATOM 1532 N N . GLU A 1 203 ? -16.571 1.231 50.468 1.00 77.38 203 GLU A N 1
ATOM 1533 C CA . GLU A 1 203 ? -16.199 2.404 49.665 1.00 77.38 203 GLU A CA 1
ATOM 1534 C C . GLU A 1 203 ? -14.679 2.494 49.456 1.00 77.38 203 GLU A C 1
ATOM 1536 O O . GLU A 1 203 ? -14.226 2.800 48.351 1.00 77.38 203 GLU A O 1
ATOM 1541 N N . ALA A 1 204 ? -13.880 2.162 50.476 1.00 74.25 204 ALA A N 1
ATOM 1542 C CA . ALA A 1 204 ? -12.426 2.099 50.357 1.00 74.25 204 ALA A CA 1
ATOM 1543 C C . ALA A 1 204 ? -11.971 0.970 49.417 1.00 74.25 204 ALA A C 1
ATOM 1545 O O . ALA A 1 204 ? -11.087 1.190 48.589 1.00 74.25 204 ALA A O 1
ATOM 1546 N N . GLU A 1 205 ? -12.585 -0.216 49.492 1.00 78.25 205 GLU A N 1
ATOM 1547 C CA . GLU A 1 205 ? -12.309 -1.315 48.559 1.00 78.25 205 GLU A CA 1
ATOM 1548 C C . GLU A 1 205 ? -12.699 -0.956 47.120 1.00 78.25 205 GLU A C 1
ATOM 1550 O O . GLU A 1 205 ? -11.935 -1.240 46.195 1.00 78.25 205 GLU A O 1
ATOM 1555 N N . ALA A 1 206 ? -13.832 -0.277 46.918 1.00 77.50 206 ALA A N 1
ATOM 1556 C CA . ALA A 1 206 ? -14.262 0.181 45.599 1.00 77.50 206 ALA A CA 1
ATOM 1557 C C . ALA A 1 206 ? -13.303 1.226 45.000 1.00 77.50 206 ALA A C 1
ATOM 1559 O O . ALA A 1 206 ? -12.925 1.109 43.833 1.00 77.50 206 ALA A O 1
ATOM 1560 N N . ALA A 1 207 ? -12.855 2.205 45.794 1.00 76.38 207 ALA A N 1
ATOM 1561 C CA . ALA A 1 207 ? -11.889 3.212 45.349 1.00 76.38 207 ALA A CA 1
ATOM 1562 C C . ALA A 1 207 ? -10.537 2.584 44.971 1.00 76.38 207 ALA A C 1
ATOM 1564 O O . ALA A 1 207 ? -9.923 2.950 43.968 1.00 76.38 207 ALA A O 1
ATOM 1565 N N . LEU A 1 208 ? -10.089 1.588 45.739 1.00 76.88 208 LEU A N 1
ATOM 1566 C CA . LEU A 1 208 ? -8.833 0.883 45.485 1.00 76.88 208 LEU A CA 1
ATOM 1567 C C . LEU A 1 208 ? -8.936 -0.050 44.268 1.00 76.88 208 LEU A C 1
ATOM 1569 O O . LEU A 1 208 ? -7.968 -0.193 43.522 1.00 76.88 208 LEU A O 1
ATOM 1573 N N . ALA A 1 209 ? -10.107 -0.642 44.021 1.00 78.62 209 ALA A N 1
ATOM 1574 C CA . ALA A 1 209 ? -10.384 -1.391 42.798 1.00 78.62 209 ALA A CA 1
ATOM 1575 C C . ALA A 1 209 ? -10.373 -0.487 41.552 1.00 78.62 209 ALA A C 1
ATOM 1577 O O . ALA A 1 209 ? -9.860 -0.892 40.508 1.00 78.62 209 ALA A O 1
ATOM 1578 N N . GLU A 1 210 ? -10.881 0.744 41.655 1.00 78.62 210 GLU A N 1
ATOM 1579 C CA . GLU A 1 210 ? -10.841 1.707 40.551 1.00 78.62 210 GLU A CA 1
ATOM 1580 C C . GLU A 1 210 ? -9.405 2.175 40.248 1.00 78.62 210 GLU A C 1
ATOM 1582 O O . GLU A 1 210 ? -8.996 2.194 39.087 1.00 78.62 210 GLU A O 1
ATOM 1587 N N . GLU A 1 211 ? -8.604 2.471 41.278 1.00 75.88 211 GLU A N 1
ATOM 1588 C CA . GLU A 1 211 ? -7.167 2.778 41.149 1.00 75.88 211 GLU A CA 1
ATOM 1589 C C . GLU A 1 211 ? -6.379 1.610 40.529 1.00 75.88 211 GLU A C 1
ATOM 1591 O O . GLU A 1 211 ? -5.565 1.817 39.625 1.00 75.88 211 GLU A O 1
ATOM 1596 N N . ARG A 1 212 ? -6.664 0.363 40.932 1.00 79.62 212 ARG A N 1
ATOM 1597 C CA . ARG A 1 212 ? -6.084 -0.838 40.300 1.00 79.62 212 ARG A CA 1
ATOM 1598 C C . ARG A 1 212 ? -6.434 -0.922 38.821 1.00 79.62 212 ARG A C 1
ATOM 1600 O O . ARG A 1 212 ? -5.548 -1.100 37.998 1.00 79.62 212 ARG A O 1
ATOM 1607 N N . LYS A 1 213 ? -7.699 -0.702 38.464 1.00 83.12 213 LYS A N 1
ATOM 1608 C CA . LYS A 1 213 ? -8.123 -0.718 37.062 1.00 83.12 213 LYS A CA 1
ATOM 1609 C C . LYS A 1 213 ? -7.430 0.377 36.243 1.00 83.12 213 LYS A C 1
ATOM 1611 O O . LYS A 1 213 ? -6.976 0.099 35.140 1.00 83.12 213 LYS A O 1
ATOM 1616 N N . ARG A 1 214 ? -7.294 1.596 36.788 1.00 78.12 214 ARG A N 1
ATOM 1617 C CA . ARG A 1 214 ? -6.586 2.715 36.130 1.00 78.12 214 ARG A CA 1
ATOM 1618 C C . ARG A 1 214 ? -5.097 2.424 35.935 1.00 78.12 214 ARG A C 1
ATOM 1620 O O . ARG A 1 214 ? -4.545 2.701 34.870 1.00 78.12 214 ARG A O 1
ATOM 1627 N N . THR A 1 215 ? -4.447 1.858 36.948 1.00 75.81 215 THR A N 1
ATOM 1628 C CA . THR A 1 215 ? -3.029 1.476 36.870 1.00 75.81 215 THR A CA 1
ATOM 1629 C C . THR A 1 215 ? -2.801 0.308 35.913 1.00 75.81 215 THR A C 1
ATOM 1631 O O . THR A 1 215 ? -1.860 0.364 35.127 1.00 75.81 215 THR A O 1
ATOM 1634 N N . GLU A 1 216 ? -3.686 -0.691 35.885 1.00 80.75 216 GLU A N 1
ATOM 1635 C CA . GLU A 1 216 ? -3.655 -1.785 34.907 1.00 80.75 216 GLU A CA 1
ATOM 1636 C C . GLU A 1 216 ? -3.826 -1.275 33.472 1.00 80.75 216 GLU A C 1
ATOM 1638 O O . GLU A 1 216 ? -3.044 -1.649 32.598 1.00 80.75 216 GLU A O 1
ATOM 1643 N N . THR A 1 217 ? -4.780 -0.370 33.216 1.00 79.94 217 THR A N 1
ATOM 1644 C CA . THR A 1 217 ? -4.943 0.231 31.881 1.00 79.94 217 THR A CA 1
ATOM 1645 C C . THR A 1 217 ? -3.718 1.042 31.463 1.00 79.94 217 THR A C 1
ATOM 1647 O O . THR A 1 217 ? -3.248 0.894 30.337 1.00 79.94 217 THR A O 1
ATOM 1650 N N . ALA A 1 218 ? -3.140 1.832 32.375 1.00 75.81 218 ALA A N 1
ATOM 1651 C CA . ALA A 1 218 ? -1.930 2.604 32.094 1.00 75.81 218 ALA A CA 1
ATOM 1652 C C . ALA A 1 218 ? -0.716 1.697 31.815 1.00 75.81 218 ALA A C 1
ATOM 1654 O O . ALA A 1 218 ? 0.094 1.988 30.935 1.00 75.81 218 ALA A O 1
ATOM 1655 N N . MET A 1 219 ? -0.599 0.573 32.529 1.00 78.38 219 MET A N 1
ATOM 1656 C CA . MET A 1 219 ? 0.439 -0.431 32.286 1.00 78.38 219 MET A CA 1
ATOM 1657 C C . MET A 1 219 ? 0.241 -1.148 30.946 1.00 78.38 219 MET A C 1
ATOM 1659 O O . MET A 1 219 ? 1.218 -1.353 30.231 1.00 78.38 219 MET A O 1
ATOM 1663 N N . ALA A 1 220 ? -0.997 -1.463 30.556 1.00 79.31 220 ALA A N 1
ATOM 1664 C CA . ALA A 1 220 ? -1.292 -2.084 29.264 1.00 79.31 220 ALA A CA 1
ATOM 1665 C C . ALA A 1 220 ? -0.962 -1.156 28.077 1.00 79.31 220 ALA A C 1
ATOM 1667 O O . ALA A 1 220 ? -0.364 -1.589 27.088 1.00 79.31 220 ALA A O 1
ATOM 1668 N N . GLU A 1 221 ? -1.290 0.136 28.175 1.00 77.94 221 GLU A N 1
ATOM 1669 C CA . GLU A 1 221 ? -0.889 1.137 27.174 1.00 77.94 221 GLU A CA 1
ATOM 1670 C C . GLU A 1 221 ? 0.635 1.309 27.116 1.00 77.94 221 GLU A C 1
ATOM 1672 O O . GLU A 1 221 ? 1.225 1.412 26.034 1.00 77.94 221 GLU A O 1
ATOM 1677 N N . TYR A 1 222 ? 1.299 1.272 28.274 1.00 76.88 222 TYR A N 1
ATOM 1678 C CA . TYR A 1 222 ? 2.754 1.296 28.352 1.00 76.88 222 TYR A CA 1
ATOM 1679 C C . TYR A 1 222 ? 3.391 0.063 27.696 1.00 76.88 222 TYR A C 1
ATOM 1681 O O . TYR A 1 222 ? 4.336 0.198 26.927 1.00 76.88 222 TYR A O 1
ATOM 1689 N N . GLU A 1 223 ? 2.880 -1.143 27.945 1.00 79.62 223 GLU A N 1
ATOM 1690 C CA . GLU A 1 223 ? 3.393 -2.370 27.325 1.00 79.62 223 GLU A CA 1
ATOM 1691 C C . GLU A 1 223 ? 3.207 -2.363 25.808 1.00 79.62 223 GLU A C 1
ATOM 1693 O O . GLU A 1 223 ? 4.127 -2.730 25.073 1.00 79.62 223 GLU A O 1
ATOM 1698 N N . LYS A 1 224 ? 2.067 -1.857 25.325 1.00 81.31 224 LYS A N 1
ATOM 1699 C CA . LYS A 1 224 ? 1.823 -1.674 23.892 1.00 81.31 224 LYS A CA 1
ATOM 1700 C C . LYS A 1 224 ? 2.828 -0.704 23.269 1.00 81.31 224 LYS A C 1
ATOM 1702 O O . LYS A 1 224 ? 3.445 -1.024 22.254 1.00 81.31 224 LYS A O 1
ATOM 1707 N N . THR A 1 225 ? 3.040 0.459 23.888 1.00 75.81 225 THR A N 1
ATOM 1708 C CA . THR A 1 225 ? 4.022 1.431 23.384 1.00 75.81 225 THR A CA 1
ATOM 1709 C C . THR A 1 225 ? 5.450 0.891 23.478 1.00 75.81 225 THR A C 1
ATOM 1711 O O . THR A 1 225 ? 6.224 1.081 22.543 1.00 75.81 225 THR A O 1
ATOM 1714 N N . ALA A 1 226 ? 5.812 0.169 24.537 1.00 75.50 226 ALA A N 1
ATOM 1715 C CA . ALA A 1 226 ? 7.120 -0.470 24.669 1.00 75.50 226 ALA A CA 1
ATOM 1716 C C . ALA A 1 226 ? 7.361 -1.534 23.582 1.00 75.50 226 ALA A C 1
ATOM 1718 O O . ALA A 1 226 ? 8.450 -1.576 23.007 1.00 75.50 226 ALA A O 1
ATOM 1719 N N . ALA A 1 227 ? 6.349 -2.340 23.242 1.00 74.75 227 ALA A N 1
ATOM 1720 C CA . ALA A 1 227 ? 6.425 -3.315 22.153 1.00 74.75 227 ALA A CA 1
ATOM 1721 C C . ALA A 1 227 ? 6.634 -2.638 20.786 1.00 74.75 227 ALA A C 1
ATOM 1723 O O . ALA A 1 227 ? 7.493 -3.067 20.010 1.00 74.75 227 ALA A O 1
ATOM 1724 N N . ASP A 1 228 ? 5.924 -1.536 20.521 1.00 74.69 228 ASP A N 1
ATOM 1725 C CA . ASP A 1 228 ? 6.097 -0.745 19.297 1.00 74.69 228 ASP A CA 1
ATOM 1726 C C . ASP A 1 228 ? 7.517 -0.156 19.189 1.00 74.69 228 ASP A C 1
ATOM 1728 O O . ASP A 1 228 ? 8.133 -0.203 18.119 1.00 74.69 228 ASP A O 1
ATOM 1732 N N . HIS A 1 229 ? 8.074 0.354 20.295 1.00 77.56 229 HIS A N 1
ATOM 1733 C CA . HIS A 1 229 ? 9.453 0.855 20.330 1.00 77.56 229 HIS A CA 1
ATOM 1734 C C . HIS A 1 229 ? 10.483 -0.272 20.161 1.00 77.56 229 HIS A C 1
ATOM 1736 O O . HIS A 1 229 ? 11.479 -0.079 19.463 1.00 77.56 229 HIS A O 1
ATOM 1742 N N . SER A 1 230 ? 10.245 -1.453 20.743 1.00 80.06 230 SER A N 1
ATOM 1743 C CA . SER A 1 230 ? 11.114 -2.625 20.566 1.00 80.06 230 SER A CA 1
ATOM 1744 C C . SER A 1 230 ? 11.162 -3.065 19.103 1.00 80.06 230 SER A C 1
ATOM 1746 O O . SER A 1 230 ? 12.244 -3.232 18.549 1.00 80.06 230 SER A O 1
ATOM 1748 N N . SER A 1 231 ? 10.005 -3.167 18.439 1.00 74.94 231 SER A N 1
ATOM 1749 C CA . SER A 1 231 ? 9.948 -3.517 17.014 1.00 74.94 231 SER A CA 1
ATOM 1750 C C . SER A 1 231 ? 10.646 -2.471 16.135 1.00 74.94 231 SER A C 1
ATOM 1752 O O . SER A 1 231 ? 11.348 -2.820 15.184 1.00 74.94 231 SER A O 1
ATOM 1754 N N . ALA A 1 232 ? 10.509 -1.180 16.461 1.00 70.19 232 ALA A N 1
ATOM 1755 C CA . ALA A 1 232 ? 11.226 -0.116 15.762 1.00 70.19 232 ALA A CA 1
ATOM 1756 C C . ALA A 1 232 ? 12.755 -0.228 15.931 1.00 70.19 232 ALA A C 1
ATOM 1758 O O . ALA A 1 232 ? 13.488 -0.039 14.959 1.00 70.19 232 ALA A O 1
ATOM 1759 N N . LEU A 1 233 ? 13.237 -0.581 17.129 1.00 77.06 233 LEU A N 1
ATOM 1760 C CA . LEU A 1 233 ? 14.660 -0.810 17.395 1.00 77.06 233 LEU A CA 1
ATOM 1761 C C . LEU A 1 233 ? 15.210 -2.020 16.630 1.00 77.06 233 LEU A C 1
ATOM 1763 O O . LEU A 1 233 ? 16.302 -1.918 16.073 1.00 77.06 233 LEU A O 1
ATOM 1767 N N . ASP A 1 234 ? 14.464 -3.123 16.547 1.00 79.56 234 ASP A N 1
ATOM 1768 C CA . ASP A 1 234 ? 14.883 -4.313 15.794 1.00 79.56 234 ASP A CA 1
ATOM 1769 C C . ASP A 1 234 ? 15.012 -4.016 14.293 1.00 79.56 234 ASP A C 1
ATOM 1771 O O . ASP A 1 234 ? 16.025 -4.349 13.672 1.00 79.56 234 ASP A O 1
ATOM 1775 N N . ASN A 1 235 ? 14.040 -3.295 13.722 1.00 73.75 235 ASN A N 1
ATOM 1776 C CA . ASN A 1 235 ? 14.089 -2.852 12.325 1.00 73.75 235 ASN A CA 1
ATOM 1777 C C . ASN A 1 235 ? 15.284 -1.919 12.058 1.00 73.75 235 ASN A C 1
ATOM 1779 O O . ASN A 1 235 ? 15.928 -2.003 11.009 1.00 73.75 235 ASN A O 1
ATOM 1783 N N . LEU A 1 236 ? 15.605 -1.035 13.009 1.00 76.12 236 LEU A N 1
ATOM 1784 C CA . LEU A 1 236 ? 16.755 -0.137 12.909 1.00 76.12 236 LEU A CA 1
ATOM 1785 C C . LEU A 1 236 ? 18.083 -0.907 12.996 1.00 76.12 236 LEU A C 1
ATOM 1787 O O . LEU A 1 236 ? 18.992 -0.640 12.212 1.00 76.12 236 LEU A O 1
ATOM 1791 N N . GLN A 1 237 ? 18.182 -1.914 13.868 1.00 80.75 237 GLN A N 1
ATOM 1792 C CA . GLN A 1 237 ? 19.352 -2.796 13.936 1.00 80.75 237 GLN A CA 1
ATOM 1793 C C . GLN A 1 237 ? 19.533 -3.628 12.661 1.00 80.75 237 GLN A C 1
ATOM 1795 O O . GLN A 1 237 ? 20.663 -3.825 12.209 1.00 80.75 237 GLN A O 1
ATOM 1800 N N . GLU A 1 238 ? 18.450 -4.121 12.057 1.00 77.69 238 GLU A N 1
ATOM 1801 C CA . GLU A 1 238 ? 18.527 -4.833 10.780 1.00 77.69 238 GLU A CA 1
ATOM 1802 C C . GLU A 1 238 ? 19.018 -3.904 9.660 1.00 77.69 238 GLU A C 1
ATOM 1804 O O . GLU A 1 238 ? 19.927 -4.268 8.907 1.00 77.69 238 GLU A O 1
ATOM 1809 N N . ALA A 1 239 ? 18.516 -2.667 9.608 1.00 68.81 239 ALA A N 1
ATOM 1810 C CA . ALA A 1 239 ? 19.008 -1.653 8.681 1.00 68.81 239 ALA A CA 1
ATOM 1811 C C . ALA A 1 239 ? 20.512 -1.370 8.885 1.00 68.81 239 ALA A C 1
ATOM 1813 O O . ALA A 1 239 ? 21.270 -1.389 7.913 1.00 68.81 239 ALA A O 1
ATOM 1814 N N . GLU A 1 240 ? 20.982 -1.214 10.128 1.00 78.25 240 GLU A N 1
ATOM 1815 C CA . GLU A 1 240 ? 22.410 -1.040 10.446 1.00 78.25 240 GLU A CA 1
ATOM 1816 C C . GLU A 1 240 ? 23.261 -2.237 9.984 1.00 78.25 240 GLU A C 1
ATOM 1818 O O . GLU A 1 240 ? 24.317 -2.046 9.376 1.00 78.25 240 GLU A O 1
ATOM 1823 N N . ARG A 1 241 ? 22.788 -3.477 10.182 1.00 83.19 241 ARG A N 1
ATOM 1824 C CA . ARG A 1 241 ? 23.479 -4.687 9.697 1.00 83.19 241 ARG A CA 1
ATOM 1825 C C . ARG A 1 241 ? 23.572 -4.719 8.174 1.00 83.19 241 ARG A C 1
ATOM 1827 O O . ARG A 1 241 ? 24.624 -5.059 7.634 1.00 83.19 241 ARG A O 1
ATOM 1834 N N . THR A 1 242 ? 22.495 -4.359 7.473 1.00 74.81 242 THR A N 1
ATOM 1835 C CA . THR A 1 242 ? 22.507 -4.314 6.001 1.00 74.81 242 THR A CA 1
ATOM 1836 C C . THR A 1 242 ? 23.451 -3.239 5.473 1.00 74.81 242 THR A C 1
ATOM 1838 O O . THR A 1 242 ? 24.198 -3.501 4.530 1.00 74.81 242 THR A O 1
ATOM 1841 N N . LYS A 1 243 ? 23.490 -2.071 6.122 1.00 81.38 243 LYS A N 1
ATOM 1842 C CA . LYS A 1 243 ? 24.420 -0.992 5.794 1.00 81.38 243 LYS A CA 1
ATOM 1843 C C . LYS A 1 243 ? 25.874 -1.420 6.005 1.00 81.38 243 LYS A C 1
ATOM 1845 O O . LYS A 1 243 ? 26.668 -1.317 5.074 1.00 81.38 243 LYS A O 1
ATOM 1850 N N . ALA A 1 244 ? 26.209 -1.979 7.169 1.00 79.62 244 ALA A N 1
ATOM 1851 C CA . ALA A 1 244 ? 27.558 -2.471 7.457 1.00 79.62 244 ALA A CA 1
ATOM 1852 C C . ALA A 1 244 ? 28.004 -3.558 6.458 1.00 79.62 244 ALA A C 1
ATOM 1854 O O . ALA A 1 244 ? 29.146 -3.567 5.999 1.00 79.62 244 ALA A O 1
ATOM 1855 N N . ALA A 1 245 ? 27.090 -4.448 6.053 1.00 77.25 245 ALA A N 1
ATOM 1856 C CA . ALA A 1 245 ? 27.371 -5.459 5.036 1.00 77.25 245 ALA A CA 1
ATOM 1857 C C . ALA A 1 245 ? 27.649 -4.853 3.647 1.00 77.25 245 ALA A C 1
ATOM 1859 O O . ALA A 1 245 ? 28.449 -5.404 2.888 1.00 77.25 245 ALA A O 1
ATOM 1860 N N . LEU A 1 246 ? 27.002 -3.740 3.293 1.00 72.69 246 LEU A N 1
ATOM 1861 C CA . LEU A 1 246 ? 27.257 -3.032 2.036 1.00 72.69 246 LEU A CA 1
ATOM 1862 C C . LEU A 1 246 ? 28.559 -2.229 2.087 1.00 72.69 246 LEU A C 1
ATOM 1864 O O . LEU A 1 246 ? 29.315 -2.275 1.121 1.00 72.69 246 LEU A O 1
ATOM 1868 N N . GLU A 1 247 ? 28.874 -1.583 3.210 1.00 81.00 247 GLU A N 1
ATOM 1869 C CA . GLU A 1 247 ? 30.164 -0.913 3.423 1.00 81.00 247 GLU A CA 1
ATOM 1870 C C . GLU A 1 247 ? 31.336 -1.905 3.342 1.00 81.00 247 GLU A C 1
ATOM 1872 O O . GLU A 1 247 ? 32.327 -1.630 2.667 1.00 81.00 247 GLU A O 1
ATOM 1877 N N . ALA A 1 248 ? 31.200 -3.108 3.910 1.00 82.06 248 ALA A N 1
ATOM 1878 C CA . ALA A 1 248 ? 32.202 -4.170 3.777 1.00 82.06 248 ALA A CA 1
ATOM 1879 C C . ALA A 1 248 ? 32.377 -4.650 2.320 1.00 82.06 248 ALA A C 1
ATOM 1881 O O . ALA A 1 248 ? 33.494 -4.911 1.860 1.00 82.06 248 ALA A O 1
ATOM 1882 N N . LYS A 1 249 ? 31.281 -4.741 1.554 1.00 79.00 249 LYS A N 1
ATOM 1883 C CA . LYS A 1 249 ? 31.336 -5.052 0.113 1.00 79.00 249 LYS A CA 1
ATOM 1884 C C . LYS A 1 249 ? 31.995 -3.934 -0.693 1.00 79.00 249 LYS A C 1
ATOM 1886 O O . LYS A 1 249 ? 32.721 -4.208 -1.641 1.00 79.00 249 LYS A O 1
ATOM 1891 N N . LEU A 1 250 ? 31.763 -2.680 -0.323 1.00 79.00 250 LEU A N 1
ATOM 1892 C CA . LEU A 1 250 ? 32.384 -1.534 -0.980 1.00 79.00 250 LEU A CA 1
ATOM 1893 C C . LEU A 1 250 ? 33.894 -1.508 -0.694 1.00 79.00 250 LEU A C 1
ATOM 1895 O O . LEU A 1 250 ? 34.682 -1.412 -1.631 1.00 79.00 250 LEU A O 1
ATOM 1899 N N . ALA A 1 251 ? 34.299 -1.735 0.559 1.00 84.81 251 ALA A N 1
ATOM 1900 C CA . ALA A 1 251 ? 35.704 -1.827 0.955 1.00 84.81 251 ALA A CA 1
ATOM 1901 C C . ALA A 1 251 ? 36.459 -2.956 0.227 1.00 84.81 251 ALA A C 1
ATOM 1903 O O . ALA A 1 251 ? 37.595 -2.771 -0.206 1.00 84.81 251 ALA A O 1
ATOM 1904 N N . THR A 1 252 ? 35.825 -4.118 0.035 1.00 84.81 252 THR A N 1
ATOM 1905 C CA . THR A 1 252 ? 36.427 -5.222 -0.738 1.00 84.81 252 THR A CA 1
ATOM 1906 C C . THR A 1 252 ? 36.577 -4.879 -2.220 1.00 84.81 252 THR A C 1
ATOM 1908 O O . THR A 1 252 ? 37.619 -5.172 -2.800 1.00 84.81 252 THR A O 1
ATOM 1911 N N . VAL A 1 253 ? 35.598 -4.206 -2.835 1.00 77.94 253 VAL A N 1
ATOM 1912 C CA . VAL A 1 253 ? 35.723 -3.721 -4.224 1.00 77.94 253 VAL A CA 1
ATOM 1913 C C . VAL A 1 253 ? 36.838 -2.680 -4.353 1.00 77.94 253 VAL A C 1
ATOM 1915 O O . VAL A 1 253 ? 37.615 -2.744 -5.302 1.00 77.94 253 VAL A O 1
ATOM 1918 N N . GLU A 1 254 ? 36.967 -1.756 -3.401 1.00 83.69 254 GLU A N 1
ATOM 1919 C CA . GLU A 1 254 ? 38.064 -0.778 -3.383 1.00 83.69 254 GLU A CA 1
ATOM 1920 C C . GLU A 1 254 ? 39.438 -1.439 -3.235 1.00 83.69 254 GLU A C 1
ATOM 1922 O O . GLU A 1 254 ? 40.393 -1.031 -3.895 1.00 83.69 254 GLU A O 1
ATOM 1927 N N . GLN A 1 255 ? 39.551 -2.477 -2.404 1.00 86.06 255 GLN A N 1
ATOM 1928 C CA . GLN A 1 255 ? 40.792 -3.234 -2.259 1.00 86.06 255 GLN A CA 1
ATOM 1929 C C . GLN A 1 255 ? 41.148 -3.993 -3.545 1.00 86.06 255 GLN A C 1
ATOM 1931 O O . GLN A 1 255 ? 42.309 -3.992 -3.948 1.00 86.06 255 GLN A O 1
ATOM 1936 N N . LEU A 1 256 ? 40.162 -4.597 -4.217 1.00 81.06 256 LEU A N 1
ATOM 1937 C CA . LEU A 1 256 ? 40.376 -5.250 -5.511 1.00 81.06 256 LEU A CA 1
ATOM 1938 C C . LEU A 1 256 ? 40.842 -4.249 -6.570 1.00 81.06 256 LEU A C 1
ATOM 1940 O O . LEU A 1 256 ? 41.802 -4.540 -7.276 1.00 81.06 256 LEU A O 1
ATOM 1944 N N . LEU A 1 257 ? 40.240 -3.056 -6.625 1.00 78.69 257 LEU A N 1
ATOM 1945 C CA . LEU A 1 257 ? 40.677 -1.995 -7.534 1.00 78.69 257 LEU A CA 1
ATOM 1946 C C . LEU A 1 257 ? 42.134 -1.589 -7.274 1.00 78.69 257 LEU A C 1
ATOM 1948 O O . LEU A 1 257 ? 42.931 -1.582 -8.209 1.00 78.69 257 LEU A O 1
ATOM 1952 N N . LYS A 1 258 ? 42.520 -1.364 -6.012 1.00 84.38 258 LYS A N 1
ATOM 1953 C CA . LYS A 1 258 ? 43.916 -1.054 -5.648 1.00 84.38 258 LYS A CA 1
ATOM 1954 C C . LYS A 1 258 ? 44.890 -2.163 -6.046 1.00 84.38 258 LYS A C 1
ATOM 1956 O O . LYS A 1 258 ? 45.962 -1.868 -6.561 1.00 84.38 258 LYS A O 1
ATOM 1961 N N . ASN A 1 259 ? 44.512 -3.427 -5.850 1.00 82.50 259 ASN A N 1
ATOM 1962 C CA . ASN A 1 259 ? 45.340 -4.567 -6.248 1.00 82.50 259 ASN A CA 1
ATOM 1963 C C . ASN A 1 259 ? 45.480 -4.661 -7.777 1.00 82.50 259 ASN A C 1
ATOM 1965 O O . ASN A 1 259 ? 46.562 -4.947 -8.286 1.00 82.50 259 ASN A O 1
ATOM 1969 N N . THR A 1 260 ? 44.404 -4.398 -8.527 1.00 79.19 260 THR A N 1
ATOM 1970 C CA . THR A 1 260 ? 44.476 -4.356 -9.995 1.00 79.19 260 THR A CA 1
ATOM 1971 C C . THR A 1 260 ? 45.337 -3.194 -10.486 1.00 79.19 260 THR A C 1
ATOM 1973 O O . THR A 1 260 ? 46.116 -3.373 -11.417 1.00 79.19 260 THR A O 1
ATOM 1976 N N . GLU A 1 261 ? 45.270 -2.033 -9.829 1.00 81.00 261 GLU A N 1
ATOM 1977 C CA . GLU A 1 261 ? 46.122 -0.878 -10.130 1.00 81.00 261 GLU A CA 1
ATOM 1978 C C . GLU A 1 261 ? 47.601 -1.175 -9.848 1.00 81.00 261 GLU A C 1
ATOM 1980 O O . GLU A 1 261 ? 48.446 -0.865 -10.684 1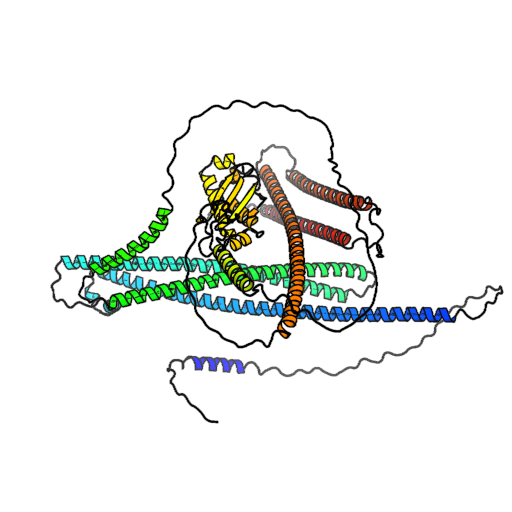.00 81.00 261 GLU A O 1
ATOM 1985 N N . SER A 1 262 ? 47.934 -1.835 -8.733 1.00 78.62 262 SER A N 1
ATOM 1986 C CA . SER A 1 262 ? 49.321 -2.224 -8.447 1.00 78.62 262 SER A CA 1
ATOM 1987 C C . SER A 1 262 ? 49.859 -3.261 -9.434 1.00 78.62 262 SER A C 1
ATOM 1989 O O . SER A 1 262 ? 51.012 -3.154 -9.848 1.00 78.62 262 SER A O 1
ATOM 1991 N N . ASN A 1 263 ? 49.027 -4.219 -9.859 1.00 74.75 263 ASN A N 1
ATOM 1992 C CA . ASN A 1 263 ? 49.427 -5.242 -10.830 1.00 74.75 263 ASN A CA 1
ATOM 1993 C C . ASN A 1 263 ? 49.682 -4.638 -12.221 1.00 74.75 263 ASN A C 1
ATOM 1995 O O . ASN A 1 263 ? 50.653 -5.001 -12.882 1.00 74.75 263 ASN A O 1
ATOM 1999 N N . LEU A 1 264 ? 48.864 -3.658 -12.629 1.00 72.62 264 LEU A N 1
ATOM 2000 C CA . LEU A 1 264 ? 49.067 -2.894 -13.865 1.00 72.62 264 LEU A CA 1
ATOM 2001 C C . LEU A 1 264 ? 50.414 -2.158 -13.887 1.00 72.62 264 LEU A C 1
ATOM 2003 O O . LEU A 1 264 ? 51.031 -2.047 -14.943 1.00 72.62 264 LEU A O 1
ATOM 2007 N N . VAL A 1 265 ? 50.875 -1.661 -12.736 1.00 76.38 265 VAL A N 1
ATOM 2008 C CA . VAL A 1 265 ? 52.164 -0.961 -12.625 1.00 76.38 265 VAL A CA 1
ATOM 2009 C C . VAL A 1 265 ? 53.342 -1.943 -12.669 1.00 76.38 265 VAL A C 1
ATOM 2011 O O . VAL A 1 265 ? 54.393 -1.596 -13.203 1.00 76.38 265 VAL A O 1
ATOM 2014 N N . SER A 1 266 ? 53.183 -3.167 -12.154 1.00 72.56 266 SER A N 1
ATOM 2015 C CA . SER A 1 266 ? 54.265 -4.160 -12.106 1.00 72.56 266 SER A CA 1
ATOM 2016 C C . SER A 1 266 ? 54.452 -4.975 -13.392 1.00 72.56 266 SER A C 1
ATOM 2018 O O . SER A 1 266 ? 55.567 -5.409 -13.661 1.00 72.56 266 SER A O 1
ATOM 2020 N N . GLU A 1 267 ? 53.400 -5.198 -14.188 1.00 62.44 267 GLU A N 1
ATOM 2021 C CA . GLU A 1 267 ? 53.447 -6.081 -15.374 1.00 62.44 267 GLU A CA 1
ATOM 2022 C C . GLU A 1 267 ? 53.844 -5.376 -16.688 1.00 62.44 267 GLU A C 1
ATOM 2024 O O . GLU A 1 267 ? 53.983 -6.025 -17.721 1.00 62.44 267 GLU A O 1
ATOM 2029 N N . ALA A 1 268 ? 54.110 -4.066 -16.676 1.00 56.66 268 ALA A N 1
ATOM 2030 C CA . ALA A 1 268 ? 54.442 -3.277 -17.871 1.00 56.66 268 ALA A CA 1
ATOM 2031 C C . ALA A 1 268 ? 55.827 -3.572 -18.515 1.00 56.66 268 ALA A C 1
ATOM 2033 O O . ALA A 1 268 ? 56.295 -2.784 -19.336 1.00 56.66 268 ALA A O 1
ATOM 2034 N N . ALA A 1 269 ? 56.497 -4.678 -18.169 1.00 57.91 269 ALA A N 1
ATOM 2035 C CA . ALA A 1 269 ? 57.847 -5.004 -18.643 1.00 57.91 269 ALA A CA 1
ATOM 2036 C C . ALA A 1 269 ? 57.900 -5.810 -19.964 1.00 57.91 269 ALA A C 1
ATOM 2038 O O . ALA A 1 269 ? 58.909 -5.728 -20.659 1.00 57.91 269 ALA A O 1
ATOM 2039 N N . ASP A 1 270 ? 56.830 -6.511 -20.368 1.00 56.38 270 ASP A N 1
ATOM 2040 C CA . ASP A 1 270 ? 56.826 -7.382 -21.562 1.00 56.38 270 ASP A CA 1
ATOM 2041 C C . ASP A 1 270 ? 55.759 -6.973 -22.599 1.00 56.38 270 ASP A C 1
ATOM 2043 O O . ASP A 1 270 ? 54.629 -7.463 -22.622 1.00 56.38 270 ASP A O 1
ATOM 2047 N N . ALA A 1 271 ? 56.139 -6.073 -23.511 1.00 56.69 271 ALA A N 1
ATOM 2048 C CA . ALA A 1 271 ? 55.241 -5.283 -24.366 1.00 56.69 271 ALA A CA 1
ATOM 2049 C C . ALA A 1 271 ? 54.176 -6.048 -25.189 1.00 56.69 271 ALA A C 1
ATOM 2051 O O . ALA A 1 271 ? 53.139 -5.475 -25.499 1.00 56.69 271 ALA A O 1
ATOM 2052 N N . ALA A 1 272 ? 54.388 -7.319 -25.548 1.00 57.81 272 ALA A N 1
ATOM 2053 C CA . ALA A 1 272 ? 53.448 -8.072 -26.395 1.00 57.81 272 ALA A CA 1
ATOM 2054 C C . ALA A 1 272 ? 52.410 -8.900 -25.611 1.00 57.81 272 ALA A C 1
ATOM 2056 O O . ALA A 1 272 ? 51.314 -9.141 -26.113 1.00 57.81 272 ALA A O 1
ATOM 2057 N N . ALA A 1 273 ? 52.726 -9.328 -24.383 1.00 63.75 273 ALA A N 1
ATOM 2058 C CA . ALA A 1 273 ? 51.755 -9.977 -23.492 1.00 63.75 273 ALA A CA 1
ATOM 2059 C C . ALA A 1 273 ? 50.869 -8.940 -22.774 1.00 63.75 273 ALA A C 1
ATOM 2061 O O . ALA A 1 273 ? 49.712 -9.217 -22.441 1.00 63.75 273 ALA A O 1
ATOM 2062 N N . VAL A 1 274 ? 51.403 -7.723 -22.617 1.00 63.34 274 VAL A N 1
ATOM 2063 C CA . VAL A 1 274 ? 50.766 -6.584 -21.951 1.00 63.34 274 VAL A CA 1
ATOM 2064 C C . VAL A 1 274 ? 49.459 -6.167 -22.623 1.00 63.34 274 VAL A C 1
ATOM 2066 O O . VAL A 1 274 ? 48.504 -5.900 -21.908 1.00 63.34 274 VAL A O 1
ATOM 2069 N N . ASP A 1 275 ? 49.334 -6.182 -23.953 1.00 73.19 275 ASP A N 1
ATOM 2070 C CA . ASP A 1 275 ? 48.094 -5.731 -24.610 1.00 73.19 275 ASP A CA 1
ATOM 2071 C C . ASP A 1 275 ? 46.890 -6.655 -24.335 1.00 73.19 275 ASP A C 1
ATOM 2073 O O . ASP A 1 275 ? 45.767 -6.186 -24.113 1.00 73.19 275 ASP A O 1
ATOM 2077 N N . GLU A 1 276 ? 47.100 -7.978 -24.294 1.00 77.44 276 GLU A N 1
ATOM 2078 C CA . GLU A 1 276 ? 46.029 -8.935 -23.981 1.00 77.44 276 GLU A CA 1
ATOM 2079 C C . GLU A 1 276 ? 45.669 -8.905 -22.487 1.00 77.44 276 GLU A C 1
ATOM 2081 O O . GLU A 1 276 ? 44.487 -8.948 -22.125 1.00 77.44 276 GLU A O 1
ATOM 2086 N N . GLN A 1 277 ? 46.672 -8.797 -21.609 1.00 73.69 277 GLN A N 1
ATOM 2087 C CA . GLN A 1 277 ? 46.451 -8.651 -20.169 1.00 73.69 277 GLN A CA 1
ATOM 2088 C C . GLN A 1 277 ? 45.792 -7.309 -19.828 1.00 73.69 277 GLN A C 1
ATOM 2090 O O . GLN A 1 277 ? 44.853 -7.278 -19.034 1.00 73.69 277 GLN A O 1
ATOM 2095 N N . PHE A 1 278 ? 46.165 -6.220 -20.500 1.00 74.06 278 PHE A N 1
ATOM 2096 C CA . PHE A 1 278 ? 45.561 -4.900 -20.334 1.00 74.06 278 PHE A CA 1
ATOM 2097 C C . PHE A 1 278 ? 44.094 -4.887 -20.774 1.00 74.06 278 PHE A C 1
ATOM 2099 O O . PHE A 1 278 ? 43.247 -4.316 -20.086 1.00 74.06 278 PHE A O 1
ATOM 2106 N N . ALA A 1 279 ? 43.744 -5.577 -21.865 1.00 77.94 279 ALA A N 1
ATOM 2107 C CA . ALA A 1 279 ? 42.351 -5.730 -22.282 1.00 77.94 279 ALA A CA 1
ATOM 2108 C C . ALA A 1 279 ? 41.511 -6.526 -21.260 1.00 77.94 279 ALA A C 1
ATOM 2110 O O . ALA A 1 279 ? 40.358 -6.163 -21.001 1.00 77.94 279 ALA A O 1
ATOM 2111 N N . LYS A 1 280 ? 42.082 -7.580 -20.653 1.00 81.69 280 LYS A N 1
ATOM 2112 C CA . LYS A 1 280 ? 41.436 -8.350 -19.572 1.00 81.69 280 LYS A CA 1
ATOM 2113 C C . LYS A 1 280 ? 41.254 -7.499 -18.313 1.00 81.69 280 LYS A C 1
ATOM 2115 O O . LYS A 1 280 ? 40.137 -7.407 -17.809 1.00 81.69 280 LYS A O 1
ATOM 2120 N N . LEU A 1 281 ? 42.293 -6.786 -17.885 1.00 74.75 281 LEU A N 1
ATOM 2121 C CA . LEU A 1 281 ? 42.247 -5.896 -16.722 1.00 74.75 281 LEU A CA 1
ATOM 2122 C C . LEU A 1 281 ? 41.269 -4.729 -16.930 1.00 74.75 281 LEU A C 1
ATOM 2124 O O . LEU A 1 281 ? 40.497 -4.405 -16.033 1.00 74.75 281 LEU A O 1
ATOM 2128 N N . GLN A 1 282 ? 41.185 -4.148 -18.132 1.00 77.12 282 GLN A N 1
ATOM 2129 C CA . GLN A 1 282 ? 40.159 -3.143 -18.437 1.00 77.12 282 GLN A CA 1
ATOM 2130 C C . GLN A 1 282 ? 38.730 -3.696 -18.351 1.00 77.12 282 GLN A C 1
ATOM 2132 O O . GLN A 1 282 ? 37.806 -2.962 -17.982 1.00 77.12 282 GLN A O 1
ATOM 2137 N N . ALA A 1 283 ? 38.516 -4.961 -18.722 1.00 80.50 283 ALA A N 1
ATOM 2138 C CA . ALA A 1 283 ? 37.215 -5.603 -18.583 1.00 80.50 283 ALA A CA 1
ATOM 2139 C C . ALA A 1 283 ? 36.861 -5.828 -17.103 1.00 80.50 283 ALA A C 1
ATOM 2141 O O . ALA A 1 283 ? 35.731 -5.534 -16.706 1.00 80.50 283 ALA A O 1
ATOM 2142 N N . GLU A 1 284 ? 37.828 -6.253 -16.287 1.00 79.50 284 GLU A N 1
ATOM 2143 C CA . GLU A 1 284 ? 37.669 -6.422 -14.837 1.00 79.50 284 GLU A CA 1
ATOM 2144 C C . GLU A 1 284 ? 37.400 -5.089 -14.129 1.00 79.50 284 GLU A C 1
ATOM 2146 O O . GLU A 1 284 ? 36.434 -4.980 -13.373 1.00 79.50 284 GLU A O 1
ATOM 2151 N N . VAL A 1 285 ? 38.150 -4.028 -14.445 1.00 82.81 285 VAL A N 1
ATOM 2152 C CA . VAL A 1 285 ? 37.909 -2.679 -13.902 1.00 82.81 285 VAL A CA 1
ATOM 2153 C C . VAL A 1 285 ? 36.501 -2.189 -14.259 1.00 82.81 285 VAL A C 1
ATOM 2155 O O . VAL A 1 285 ? 35.782 -1.687 -13.392 1.00 82.81 285 VAL A O 1
ATOM 2158 N N . LYS A 1 286 ? 36.041 -2.393 -15.502 1.00 84.38 286 LYS A N 1
ATOM 2159 C CA . LYS A 1 286 ? 34.658 -2.061 -15.901 1.00 84.38 286 LYS A CA 1
ATOM 2160 C C . LYS A 1 286 ? 33.618 -2.874 -15.129 1.00 84.38 286 LYS A C 1
ATOM 2162 O O . LYS A 1 286 ? 32.573 -2.333 -14.767 1.00 84.38 286 LYS A O 1
ATOM 2167 N N . GLN A 1 287 ? 33.880 -4.152 -14.864 1.00 86.44 287 GLN A N 1
ATOM 2168 C CA . GLN A 1 287 ? 32.992 -5.004 -14.072 1.00 86.44 287 GLN A CA 1
ATOM 2169 C C . GLN A 1 287 ? 32.932 -4.555 -12.603 1.00 86.44 287 GLN A C 1
ATOM 2171 O O . GLN A 1 287 ? 31.845 -4.503 -12.016 1.00 86.44 287 GLN A O 1
ATOM 2176 N N . HIS A 1 288 ? 34.067 -4.174 -12.013 1.00 78.19 288 HIS A N 1
ATOM 2177 C CA . HIS A 1 288 ? 34.124 -3.627 -10.657 1.00 78.19 288 HIS A CA 1
ATOM 2178 C C . HIS A 1 288 ? 33.414 -2.275 -10.552 1.00 78.19 288 HIS A C 1
ATOM 2180 O O . HIS A 1 288 ? 32.634 -2.077 -9.622 1.00 78.19 288 HIS A O 1
ATOM 2186 N N . GLN A 1 289 ? 33.572 -1.387 -11.539 1.00 82.00 289 GLN A N 1
ATOM 2187 C CA . GLN A 1 289 ? 32.827 -0.125 -11.614 1.00 82.00 289 GLN A CA 1
ATOM 2188 C C . GLN A 1 289 ? 31.313 -0.356 -11.700 1.00 82.00 289 GLN A C 1
ATOM 2190 O O . GLN A 1 289 ? 30.548 0.264 -10.964 1.00 82.00 289 GLN A O 1
ATOM 2195 N N . GLN A 1 290 ? 30.859 -1.298 -12.533 1.00 85.19 290 GLN A N 1
ATOM 2196 C CA . GLN A 1 290 ? 29.440 -1.665 -12.595 1.00 85.19 290 GLN A CA 1
ATOM 2197 C C . GLN A 1 290 ? 28.933 -2.209 -11.254 1.00 85.19 290 GLN A C 1
ATOM 2199 O O . GLN A 1 290 ? 27.866 -1.806 -10.793 1.00 85.19 290 GLN A O 1
ATOM 2204 N N . SER A 1 291 ? 29.709 -3.071 -10.597 1.00 79.06 291 SER A N 1
ATOM 2205 C CA . SER A 1 291 ? 29.360 -3.621 -9.280 1.00 79.06 291 SER A CA 1
ATOM 2206 C C . SER A 1 291 ? 29.267 -2.522 -8.215 1.00 79.06 291 SER A C 1
ATOM 2208 O O . SER A 1 291 ? 28.312 -2.497 -7.443 1.00 79.06 291 SER A O 1
ATOM 2210 N N . ARG A 1 292 ? 30.199 -1.560 -8.227 1.00 85.25 292 ARG A N 1
ATOM 2211 C CA . ARG A 1 292 ? 30.180 -0.377 -7.359 1.00 85.25 292 ARG A CA 1
ATOM 2212 C C . ARG A 1 292 ? 28.917 0.462 -7.568 1.00 85.25 292 ARG A C 1
ATOM 2214 O O . ARG A 1 292 ? 28.212 0.716 -6.599 1.00 85.25 292 ARG A O 1
ATOM 2221 N N . THR A 1 293 ? 28.562 0.792 -8.813 1.00 84.62 293 THR A N 1
ATOM 2222 C CA . THR A 1 293 ? 27.337 1.573 -9.094 1.00 84.62 293 THR A CA 1
ATOM 2223 C C . THR A 1 293 ? 26.055 0.864 -8.642 1.00 84.62 293 THR A C 1
ATOM 2225 O O . THR A 1 293 ? 25.110 1.511 -8.198 1.00 84.62 293 THR A O 1
ATOM 2228 N N . GLN A 1 294 ? 26.006 -0.473 -8.710 1.00 83.81 294 GLN A N 1
ATOM 2229 C CA . GLN A 1 294 ? 24.868 -1.244 -8.200 1.00 83.81 294 GLN A CA 1
ATOM 2230 C C . GLN A 1 294 ? 24.784 -1.206 -6.670 1.00 83.81 294 GLN A C 1
ATOM 2232 O O . GLN A 1 294 ? 23.685 -1.092 -6.127 1.00 83.81 294 GLN A O 1
ATOM 2237 N N . LEU A 1 295 ? 25.924 -1.283 -5.976 1.00 78.50 295 LEU A N 1
ATOM 2238 C CA . LEU A 1 295 ? 25.981 -1.160 -4.517 1.00 78.50 295 LEU A CA 1
ATOM 2239 C C . LEU A 1 295 ? 25.606 0.253 -4.053 1.00 78.50 295 LEU A C 1
ATOM 2241 O O . LEU A 1 295 ? 24.851 0.387 -3.096 1.00 78.50 295 LEU A O 1
ATOM 2245 N N . GLU A 1 296 ? 26.061 1.293 -4.754 1.00 80.12 296 GLU A N 1
ATOM 2246 C CA . GLU A 1 296 ? 25.687 2.690 -4.486 1.00 80.12 296 GLU A CA 1
ATOM 2247 C C . GLU A 1 296 ? 24.177 2.911 -4.648 1.00 80.12 296 GLU A C 1
ATOM 2249 O O . GLU A 1 296 ? 23.544 3.535 -3.796 1.00 80.12 296 GLU A O 1
ATOM 2254 N N . LEU A 1 297 ? 23.570 2.333 -5.691 1.00 86.56 297 LEU A N 1
ATOM 2255 C CA . LEU A 1 297 ? 22.124 2.405 -5.903 1.00 86.56 297 LEU A CA 1
ATOM 2256 C C . LEU A 1 297 ? 21.349 1.656 -4.805 1.00 86.56 297 LEU A C 1
ATOM 2258 O O . LEU A 1 297 ? 20.345 2.166 -4.311 1.00 86.56 297 LEU A O 1
ATOM 2262 N N . GLY A 1 298 ? 21.849 0.499 -4.360 1.00 82.06 298 GLY A N 1
ATOM 2263 C CA . GLY A 1 298 ? 21.294 -0.229 -3.215 1.00 82.06 298 GLY A CA 1
ATOM 2264 C C . GLY A 1 298 ? 21.401 0.544 -1.893 1.00 82.06 298 GLY A C 1
ATOM 2265 O O . GLY A 1 298 ? 20.437 0.586 -1.129 1.00 82.06 298 GLY A O 1
ATOM 2266 N N . ASN A 1 299 ? 22.532 1.211 -1.642 1.00 77.00 299 ASN A N 1
ATOM 2267 C CA . ASN A 1 299 ? 22.713 2.089 -0.481 1.00 77.00 299 ASN A CA 1
ATOM 2268 C C . ASN A 1 299 ? 21.739 3.276 -0.511 1.00 77.00 299 ASN A C 1
ATOM 2270 O O . ASN A 1 299 ? 21.139 3.595 0.514 1.00 77.00 299 ASN A O 1
ATOM 2274 N N . ALA A 1 300 ? 21.529 3.893 -1.677 1.00 80.19 300 ALA A N 1
ATOM 2275 C CA . ALA A 1 300 ? 20.572 4.987 -1.832 1.00 80.19 300 ALA A CA 1
ATOM 2276 C C . ALA A 1 300 ? 19.120 4.538 -1.570 1.00 80.19 300 ALA A C 1
ATOM 2278 O O . ALA A 1 300 ? 18.361 5.249 -0.911 1.00 80.19 300 ALA A O 1
ATOM 2279 N N . GLU A 1 301 ? 18.730 3.345 -2.035 1.00 81.81 301 GLU A N 1
ATOM 2280 C CA . GLU A 1 301 ? 17.406 2.769 -1.755 1.00 81.81 301 GLU A CA 1
ATOM 2281 C C . GLU A 1 301 ? 17.199 2.471 -0.262 1.00 81.81 301 GLU A C 1
ATOM 2283 O O . GLU A 1 301 ? 16.119 2.733 0.275 1.00 81.81 301 GLU A O 1
ATOM 2288 N N . LEU A 1 302 ? 18.222 1.949 0.423 1.00 77.75 302 LEU A N 1
ATOM 2289 C CA . LEU A 1 302 ? 18.168 1.715 1.868 1.00 77.75 302 LEU A CA 1
ATOM 2290 C C . LEU A 1 302 ? 18.106 3.023 2.660 1.00 77.75 302 LEU A C 1
ATOM 2292 O O . LEU A 1 302 ? 17.293 3.116 3.577 1.00 77.75 302 LEU A O 1
ATOM 2296 N N . GLY A 1 303 ? 18.878 4.042 2.273 1.00 82.69 303 GLY A N 1
ATOM 2297 C CA . GLY A 1 303 ? 18.791 5.381 2.865 1.00 82.69 303 GLY A CA 1
ATOM 2298 C C . GLY A 1 303 ? 17.388 5.979 2.727 1.00 82.69 303 GLY A C 1
ATOM 2299 O O . GLY A 1 303 ? 16.807 6.444 3.703 1.00 82.69 303 GLY A O 1
ATOM 2300 N N . ALA A 1 304 ? 16.770 5.864 1.547 1.00 79.38 304 ALA A N 1
ATOM 2301 C CA . ALA A 1 304 ? 15.398 6.326 1.335 1.00 79.38 304 ALA A CA 1
ATOM 2302 C C . ALA A 1 304 ? 14.368 5.577 2.204 1.00 79.38 304 ALA A C 1
ATOM 2304 O O . ALA A 1 304 ? 13.447 6.197 2.738 1.00 79.38 304 ALA A O 1
ATOM 2305 N N . ARG A 1 305 ? 14.514 4.253 2.369 1.00 79.06 305 ARG A N 1
ATOM 2306 C CA . ARG A 1 305 ? 13.657 3.463 3.274 1.00 79.06 305 ARG A CA 1
ATOM 2307 C C . ARG A 1 305 ? 13.840 3.864 4.731 1.00 79.06 305 ARG A C 1
ATOM 2309 O O . ARG A 1 305 ? 12.854 3.958 5.455 1.00 79.06 305 ARG A O 1
ATOM 2316 N N . HIS A 1 306 ? 15.078 4.103 5.146 1.00 80.38 306 HIS A N 1
ATOM 2317 C CA . HIS A 1 306 ? 15.393 4.529 6.500 1.00 80.38 306 HIS A CA 1
ATOM 2318 C C . HIS A 1 306 ? 14.750 5.886 6.821 1.00 80.38 306 HIS A C 1
ATOM 2320 O O . HIS A 1 306 ? 14.009 5.986 7.794 1.00 80.38 306 HIS A O 1
ATOM 2326 N N . ASN A 1 307 ? 14.899 6.874 5.933 1.00 81.38 307 ASN A N 1
ATOM 2327 C CA . ASN A 1 307 ? 14.284 8.197 6.090 1.00 81.38 307 ASN A CA 1
ATOM 2328 C C . ASN A 1 307 ? 12.744 8.125 6.129 1.00 81.38 307 ASN A C 1
ATOM 2330 O O . ASN A 1 307 ? 12.095 8.887 6.844 1.00 81.38 307 ASN A O 1
ATOM 2334 N N . ALA A 1 308 ? 12.135 7.197 5.380 1.00 77.06 308 ALA A N 1
ATOM 2335 C CA . ALA A 1 308 ? 10.691 6.972 5.438 1.00 77.06 308 ALA A CA 1
ATOM 2336 C C . ALA A 1 308 ? 10.246 6.411 6.801 1.00 77.06 308 ALA A C 1
ATOM 2338 O O . ALA A 1 308 ? 9.275 6.905 7.373 1.00 77.06 308 ALA A O 1
ATOM 2339 N N . LEU A 1 309 ? 10.970 5.422 7.341 1.00 80.38 309 LEU A N 1
ATOM 2340 C CA . LEU A 1 309 ? 10.701 4.867 8.673 1.00 80.38 309 LEU A CA 1
ATOM 2341 C C . LEU A 1 309 ? 10.899 5.910 9.781 1.00 80.38 309 LEU A C 1
ATOM 2343 O O . LEU A 1 309 ? 10.095 5.969 10.708 1.00 80.38 309 LEU A O 1
ATOM 2347 N N . GLN A 1 310 ? 11.923 6.756 9.661 1.00 81.06 310 GLN A N 1
ATOM 2348 C CA . GLN A 1 310 ? 12.186 7.863 10.581 1.00 81.06 310 GLN A CA 1
ATOM 2349 C C . GLN A 1 310 ? 11.037 8.882 10.573 1.00 81.06 310 GLN A C 1
ATOM 2351 O O . GLN A 1 310 ? 10.494 9.199 11.628 1.00 81.06 310 GLN A O 1
ATOM 2356 N N . SER A 1 311 ? 10.575 9.307 9.390 1.00 85.12 311 SER A N 1
ATOM 2357 C CA . SER A 1 311 ? 9.425 10.215 9.270 1.00 85.12 311 SER A CA 1
ATOM 2358 C C . SER A 1 311 ? 8.149 9.641 9.899 1.00 85.12 311 SER A C 1
ATOM 2360 O O . SER A 1 311 ? 7.351 10.374 10.485 1.00 85.12 311 SER A O 1
ATOM 2362 N N . ASP A 1 312 ? 7.931 8.331 9.793 1.00 81.06 312 ASP A N 1
ATOM 2363 C CA . ASP A 1 312 ? 6.783 7.683 10.426 1.00 81.06 312 ASP A CA 1
ATOM 2364 C C . ASP A 1 312 ? 6.939 7.566 11.951 1.00 81.06 312 ASP A C 1
ATOM 2366 O O . ASP A 1 312 ? 5.948 7.713 12.672 1.00 81.06 312 ASP A O 1
ATOM 2370 N N . LEU A 1 313 ? 8.160 7.375 12.462 1.00 83.50 313 LEU A N 1
ATOM 2371 C CA . LEU A 1 313 ? 8.455 7.420 13.898 1.00 83.50 313 LEU A CA 1
ATOM 2372 C C . LEU A 1 313 ? 8.186 8.818 14.479 1.00 83.50 313 LEU A C 1
ATOM 2374 O O . LEU A 1 313 ? 7.495 8.935 15.490 1.00 83.50 313 LEU A O 1
ATOM 2378 N N . GLU A 1 314 ? 8.660 9.878 13.820 1.00 87.25 314 GLU A N 1
ATOM 2379 C CA . GLU A 1 314 ? 8.428 11.268 14.238 1.00 87.25 314 GLU A CA 1
ATOM 2380 C C . GLU A 1 314 ? 6.934 11.605 14.307 1.00 87.25 314 GLU A C 1
ATOM 2382 O O . GLU A 1 314 ? 6.474 12.201 15.282 1.00 87.25 314 GLU A O 1
ATOM 2387 N N . LYS A 1 315 ? 6.143 11.166 13.318 1.00 84.50 315 LYS A N 1
ATOM 2388 C CA . LYS A 1 315 ? 4.680 11.344 13.338 1.00 84.50 315 LYS A CA 1
ATOM 2389 C C . LYS A 1 315 ? 4.031 10.629 14.519 1.00 84.50 315 LYS A C 1
ATOM 2391 O O . LYS A 1 315 ? 3.123 11.186 15.132 1.00 84.50 315 LYS A O 1
ATOM 2396 N N . LYS A 1 316 ? 4.478 9.411 14.847 1.00 83.06 316 LYS A N 1
ATOM 2397 C CA . LYS A 1 316 ? 3.971 8.665 16.011 1.00 83.06 316 LYS A CA 1
ATOM 2398 C C . LYS A 1 316 ? 4.335 9.357 17.326 1.00 83.06 316 LYS A C 1
ATOM 2400 O O . LYS A 1 316 ? 3.489 9.453 18.211 1.00 83.06 316 LYS A O 1
ATOM 2405 N N . LEU A 1 317 ? 5.554 9.885 17.445 1.00 85.31 317 LEU A N 1
ATOM 2406 C CA . LEU A 1 317 ? 5.979 10.659 18.615 1.00 85.31 317 LEU A CA 1
ATOM 2407 C C . LEU A 1 317 ? 5.180 11.961 18.758 1.00 85.31 317 LEU A C 1
ATOM 2409 O O . LEU A 1 317 ? 4.747 12.284 19.863 1.00 85.31 317 LEU A O 1
ATOM 2413 N N . ALA A 1 318 ? 4.916 12.666 17.655 1.00 84.38 318 ALA A N 1
ATOM 2414 C CA . ALA A 1 318 ? 4.071 13.858 17.650 1.00 84.38 318 ALA A CA 1
ATOM 2415 C C . ALA A 1 318 ? 2.616 13.547 18.049 1.00 84.38 318 ALA A C 1
ATOM 2417 O O . ALA A 1 318 ? 2.023 14.290 18.827 1.00 84.38 318 ALA A O 1
ATOM 2418 N N . ALA A 1 319 ? 2.053 12.428 17.576 1.00 81.31 319 ALA A N 1
ATOM 2419 C CA . ALA A 1 319 ? 0.714 11.983 17.970 1.00 81.31 319 ALA A CA 1
ATOM 2420 C C . ALA A 1 319 ? 0.631 11.650 19.470 1.00 81.31 319 ALA A C 1
ATOM 2422 O O . ALA A 1 319 ? -0.309 12.066 20.143 1.00 81.31 319 ALA A O 1
ATOM 2423 N N . ASN A 1 320 ? 1.643 10.972 20.019 1.00 78.19 320 ASN A N 1
ATOM 2424 C CA . ASN A 1 320 ? 1.716 10.699 21.457 1.00 78.19 320 ASN A CA 1
ATOM 2425 C C . ASN A 1 320 ? 1.883 11.978 22.291 1.00 78.19 320 ASN A C 1
ATOM 2427 O O . ASN A 1 320 ? 1.316 12.077 23.377 1.00 78.19 320 ASN A O 1
ATOM 2431 N N . ALA A 1 321 ? 2.633 12.967 21.795 1.00 87.75 321 ALA A N 1
ATOM 2432 C CA . ALA A 1 321 ? 2.740 14.266 22.453 1.00 87.75 321 ALA A CA 1
ATOM 2433 C C . ALA A 1 321 ? 1.384 14.994 22.495 1.00 87.75 321 ALA A C 1
ATOM 2435 O O . ALA A 1 321 ? 1.020 15.520 23.543 1.00 87.75 321 ALA A O 1
ATOM 2436 N N . ALA A 1 322 ? 0.611 14.953 21.404 1.00 85.00 322 ALA A N 1
ATOM 2437 C CA . ALA A 1 322 ? -0.728 15.541 21.348 1.00 85.00 322 ALA A CA 1
ATOM 2438 C C . ALA A 1 322 ? -1.716 14.853 22.310 1.00 85.00 322 ALA A C 1
ATOM 2440 O O . ALA A 1 322 ? -2.414 15.536 23.055 1.00 85.00 322 ALA A O 1
ATOM 2441 N N . LEU A 1 323 ? -1.720 13.515 22.364 1.00 84.25 323 LEU A N 1
ATOM 2442 C CA . LEU A 1 323 ? -2.540 12.760 23.324 1.00 84.25 323 LEU A CA 1
ATOM 2443 C C . LEU A 1 323 ? -2.191 13.110 24.774 1.00 84.25 323 LEU A C 1
ATOM 2445 O O . LEU A 1 323 ? -3.069 13.219 25.626 1.00 84.25 323 LEU A O 1
ATOM 2449 N N . LYS A 1 324 ? -0.904 13.326 25.058 1.00 89.56 324 LYS A N 1
ATOM 2450 C CA . LYS A 1 324 ? -0.459 13.750 26.383 1.00 89.56 324 LYS A CA 1
ATOM 2451 C C . LYS A 1 324 ? -0.951 15.157 26.739 1.00 89.56 324 LYS A C 1
ATOM 2453 O O . LYS A 1 324 ? -1.367 15.368 27.874 1.00 89.56 324 LYS A O 1
ATOM 2458 N N . GLU A 1 325 ? -0.927 16.103 25.798 1.00 89.88 325 GLU A N 1
ATOM 2459 C CA . GLU A 1 325 ? -1.487 17.445 26.018 1.00 89.88 325 GLU A CA 1
ATOM 2460 C C . GLU A 1 325 ? -3.006 17.404 26.252 1.00 89.88 325 GLU A C 1
ATOM 2462 O O . GLU A 1 325 ? -3.505 18.121 27.119 1.00 89.88 325 GLU A O 1
ATOM 2467 N N . GLU A 1 326 ? -3.747 16.549 25.539 1.00 87.38 326 GLU A N 1
ATOM 2468 C CA . GLU A 1 326 ? -5.180 16.337 25.794 1.00 87.38 326 GLU A CA 1
ATOM 2469 C C . GLU A 1 326 ? -5.433 15.728 27.178 1.00 87.38 326 GLU A C 1
ATOM 2471 O O . GLU A 1 326 ? -6.320 16.188 27.902 1.00 87.38 326 GLU A O 1
ATOM 2476 N N . LEU A 1 327 ? -4.621 14.757 27.599 1.00 86.50 327 LEU A N 1
ATOM 2477 C CA . LEU A 1 327 ? -4.712 14.175 28.937 1.00 86.50 327 LEU A CA 1
ATOM 2478 C C . LEU A 1 327 ? -4.452 15.231 30.026 1.00 86.50 327 LEU A C 1
ATOM 2480 O O . LEU A 1 327 ? -5.256 15.391 30.938 1.00 86.50 327 LEU A O 1
ATOM 2484 N N . GLU A 1 328 ? -3.387 16.028 29.901 1.00 90.31 328 GLU A N 1
ATOM 2485 C CA . GLU A 1 328 ? -3.088 17.112 30.851 1.00 90.31 328 GLU A CA 1
ATOM 2486 C C . GLU A 1 328 ? -4.196 18.183 30.871 1.00 90.31 328 GLU A C 1
ATOM 2488 O O . GLU A 1 328 ? -4.517 18.742 31.927 1.00 90.31 328 GLU A O 1
ATOM 2493 N N . ARG A 1 329 ? -4.827 18.451 29.721 1.00 90.50 329 ARG A N 1
ATOM 2494 C CA . ARG A 1 329 ? -5.961 19.376 29.612 1.00 90.50 329 ARG A CA 1
ATOM 2495 C C . ARG A 1 329 ? -7.199 18.845 30.331 1.00 90.50 329 ARG A C 1
ATOM 2497 O O . ARG A 1 329 ? -7.789 19.579 31.123 1.00 90.50 329 ARG A O 1
ATOM 2504 N N . THR A 1 330 ? -7.563 17.586 30.097 1.00 84.56 330 THR A N 1
ATOM 2505 C CA . THR A 1 330 ? -8.711 16.942 30.759 1.00 84.56 330 THR A CA 1
ATOM 2506 C C . THR A 1 330 ? -8.492 16.821 32.268 1.00 84.56 330 THR A C 1
ATOM 2508 O O . THR A 1 330 ? -9.391 17.145 33.042 1.00 84.56 330 THR A O 1
ATOM 2511 N N . GLU A 1 331 ? -7.279 16.489 32.722 1.00 84.69 331 GLU A N 1
ATOM 2512 C CA . GLU A 1 331 ? -6.922 16.525 34.147 1.00 84.69 331 GLU A CA 1
ATOM 2513 C C . GLU A 1 331 ? -7.069 17.935 34.745 1.00 84.69 331 GLU A C 1
ATOM 2515 O O . GLU A 1 331 ? -7.546 18.096 35.874 1.00 84.69 331 GLU A O 1
ATOM 2520 N N . GLY A 1 332 ? -6.683 18.972 33.996 1.00 89.06 332 GLY A N 1
ATOM 2521 C CA . GLY A 1 332 ? -6.866 20.369 34.384 1.00 89.06 332 GLY A CA 1
ATOM 2522 C C . GLY A 1 332 ? -8.339 20.768 34.521 1.00 89.06 332 GLY A C 1
ATOM 2523 O O . GLY A 1 332 ? -8.710 21.431 35.493 1.00 89.06 332 GLY A O 1
ATOM 2524 N N . GLU A 1 333 ? -9.186 20.333 33.588 1.00 86.44 333 GLU A N 1
ATOM 2525 C CA . GLU A 1 333 ? -10.636 20.562 33.614 1.00 86.44 333 GLU A CA 1
ATOM 2526 C C . GLU A 1 333 ? -11.300 19.846 34.795 1.00 86.44 333 GLU A C 1
ATOM 2528 O O . GLU A 1 333 ? -12.082 20.463 35.521 1.00 86.44 333 GLU A O 1
ATOM 2533 N N . VAL A 1 334 ? -10.920 18.594 35.068 1.00 79.62 334 VAL A N 1
ATOM 2534 C CA . VAL A 1 334 ? -11.396 17.838 36.238 1.00 79.62 334 VAL A CA 1
ATOM 2535 C C . VAL A 1 334 ? -10.985 18.526 37.542 1.00 79.62 334 VAL A C 1
ATOM 2537 O O . VAL A 1 334 ? -11.814 18.684 38.441 1.00 79.62 334 VAL A O 1
ATOM 2540 N N . ARG A 1 335 ? -9.738 19.010 37.649 1.00 84.25 335 ARG A N 1
ATOM 2541 C CA . ARG A 1 335 ? -9.279 19.771 38.826 1.00 84.25 335 ARG A CA 1
ATOM 2542 C C . ARG A 1 335 ? -10.043 21.082 39.008 1.00 84.25 335 ARG A C 1
ATOM 2544 O O . ARG A 1 335 ? -10.380 21.429 40.140 1.00 84.25 335 ARG A O 1
ATOM 2551 N N . MET A 1 336 ? -10.335 21.811 37.929 1.00 84.62 336 MET A N 1
ATOM 2552 C CA . MET A 1 336 ? -11.151 23.029 38.010 1.00 84.62 336 MET A CA 1
ATOM 2553 C C . MET A 1 336 ? -12.598 22.725 38.405 1.00 84.62 336 MET A C 1
ATOM 2555 O O . MET A 1 336 ? -13.142 23.415 39.267 1.00 84.62 336 MET A O 1
ATOM 2559 N N . ALA A 1 337 ? -13.204 21.675 37.849 1.00 75.88 337 ALA A N 1
ATOM 2560 C CA . ALA A 1 337 ? -14.547 21.241 38.226 1.00 75.88 337 ALA A CA 1
ATOM 2561 C C . ALA A 1 337 ? -14.619 20.861 39.717 1.00 75.88 337 ALA A C 1
ATOM 2563 O O . ALA A 1 337 ? -15.527 21.298 40.423 1.00 75.88 337 ALA A O 1
ATOM 2564 N N . GLN A 1 338 ? -13.613 20.143 40.230 1.00 74.75 338 GLN A N 1
ATOM 2565 C CA . GLN A 1 338 ? -13.500 19.817 41.656 1.00 74.75 338 GLN A CA 1
ATOM 2566 C C . GLN A 1 338 ? -13.324 21.055 42.550 1.00 74.75 338 GLN A C 1
ATOM 2568 O O . GLN A 1 338 ? -13.806 21.060 43.681 1.00 74.75 338 GLN A O 1
ATOM 2573 N N . ALA A 1 339 ? -12.660 22.111 42.069 1.00 78.44 339 ALA A N 1
ATOM 2574 C CA . ALA A 1 339 ? -12.443 23.336 42.840 1.00 78.44 339 ALA A CA 1
ATOM 2575 C C . ALA A 1 339 ? -13.683 24.248 42.920 1.00 78.44 339 ALA A C 1
ATOM 2577 O O . ALA A 1 339 ? -13.818 25.010 43.878 1.00 78.44 339 ALA A O 1
ATOM 2578 N N . ILE A 1 340 ? -14.574 24.193 41.924 1.00 80.38 340 ILE A N 1
ATOM 2579 C CA . ILE A 1 340 ? -15.755 25.068 41.824 1.00 80.38 340 ILE A CA 1
ATOM 2580 C C . ILE A 1 340 ? -16.963 24.490 42.581 1.00 80.38 340 ILE A C 1
ATOM 2582 O O . ILE A 1 340 ? -17.848 25.240 42.998 1.00 80.38 340 ILE A O 1
ATOM 2586 N N . LEU A 1 341 ? -17.005 23.174 42.807 1.00 70.00 341 LEU A N 1
ATOM 2587 C CA . LEU A 1 341 ? -18.139 22.531 43.467 1.00 70.00 341 LEU A CA 1
ATOM 2588 C C . LEU A 1 341 ? -18.138 22.788 44.993 1.00 70.00 341 LEU A C 1
ATOM 2590 O O . LEU A 1 341 ? -17.159 22.488 45.682 1.00 70.00 341 LEU A O 1
ATOM 2594 N N . PRO A 1 342 ? -19.226 23.345 45.565 1.00 64.81 342 PRO A N 1
ATOM 2595 C CA . PRO A 1 342 ? -19.328 23.587 47.000 1.00 64.81 342 PRO A CA 1
ATOM 2596 C C . PRO A 1 342 ? -19.338 22.262 47.780 1.00 64.81 342 PRO A C 1
ATOM 2598 O O . PRO A 1 342 ? -20.137 21.373 47.503 1.00 64.81 342 PRO A O 1
ATOM 2601 N N . ARG A 1 343 ? -18.490 22.166 48.818 1.00 59.19 343 ARG A N 1
ATOM 2602 C CA . ARG A 1 343 ? -18.225 20.966 49.653 1.00 59.19 343 ARG A CA 1
ATOM 2603 C C . ARG A 1 343 ? -19.445 20.256 50.277 1.00 59.19 343 ARG A C 1
ATOM 2605 O O . ARG A 1 343 ? -19.262 19.213 50.891 1.00 59.19 343 ARG A O 1
ATOM 2612 N N . ASN A 1 344 ? -20.658 20.797 50.148 1.00 53.88 344 ASN A N 1
ATOM 2613 C CA . ASN A 1 344 ? -21.864 20.303 50.819 1.00 53.88 344 ASN A CA 1
ATOM 2614 C C . ASN A 1 344 ? -22.970 19.783 49.883 1.00 53.88 344 ASN A C 1
ATOM 2616 O O . ASN A 1 344 ? -24.017 19.375 50.382 1.00 53.88 344 ASN A O 1
ATOM 2620 N N . THR A 1 345 ? -22.785 19.757 48.561 1.00 49.28 345 THR A N 1
ATOM 2621 C CA . THR A 1 345 ? -23.784 19.164 47.653 1.00 49.28 345 THR A CA 1
ATOM 2622 C C . THR A 1 345 ? -23.307 17.825 47.104 1.00 49.28 345 THR A C 1
ATOM 2624 O O . THR A 1 345 ? -22.471 17.769 46.210 1.00 49.28 345 THR A O 1
ATOM 2627 N N . ARG A 1 346 ? -23.853 16.769 47.723 1.00 55.56 346 ARG A N 1
ATOM 2628 C CA . ARG A 1 346 ? -24.071 15.394 47.239 1.00 55.56 346 ARG A CA 1
ATOM 2629 C C . ARG A 1 346 ? -23.025 14.832 46.268 1.00 55.56 346 ARG A C 1
ATOM 2631 O O . ARG A 1 346 ? -23.153 14.935 45.053 1.00 55.56 346 ARG A O 1
ATOM 2638 N N . SER A 1 347 ? -22.080 14.100 46.859 1.00 56.84 347 SER A N 1
ATOM 2639 C CA . SER A 1 347 ? -21.192 13.120 46.208 1.00 56.84 347 SER A CA 1
ATOM 2640 C C . SER A 1 347 ? -21.921 12.200 45.214 1.00 56.84 347 SER A C 1
ATOM 2642 O O . SER A 1 347 ? -21.349 11.796 44.201 1.00 56.84 347 SER A O 1
ATOM 2644 N N . ASP A 1 348 ? -23.198 11.916 45.469 1.00 59.16 348 ASP A N 1
ATOM 2645 C CA . ASP A 1 348 ? -24.019 11.035 44.640 1.00 59.16 348 ASP A CA 1
ATOM 2646 C C . ASP A 1 348 ? -24.320 11.637 43.262 1.00 59.16 348 ASP A C 1
ATOM 2648 O O . ASP A 1 348 ? -24.193 10.943 42.260 1.00 59.16 348 ASP A O 1
ATOM 2652 N N . GLU A 1 349 ? -24.618 12.939 43.180 1.00 62.22 349 GLU A N 1
ATOM 2653 C CA . GLU A 1 349 ? -24.973 13.607 41.916 1.00 62.22 349 GLU A CA 1
ATOM 2654 C C . GLU A 1 349 ? -23.740 13.773 41.005 1.00 62.22 349 GLU A C 1
ATOM 2656 O O . GLU A 1 349 ? -23.837 13.663 39.783 1.00 62.22 349 GLU A O 1
ATOM 2661 N N . ILE A 1 350 ? -22.552 13.956 41.594 1.00 62.34 350 ILE A N 1
ATOM 2662 C CA . ILE A 1 350 ? -21.276 14.024 40.859 1.00 62.34 350 ILE A CA 1
ATOM 2663 C C . ILE A 1 350 ? -20.877 12.636 40.344 1.00 62.34 350 ILE A C 1
ATOM 2665 O O . ILE A 1 350 ? -20.435 12.505 39.203 1.00 62.34 350 ILE A O 1
ATOM 2669 N N . SER A 1 351 ? -21.071 11.594 41.157 1.00 66.25 351 SER A N 1
ATOM 2670 C CA . SER A 1 351 ? -20.801 10.204 40.767 1.00 66.25 351 SER A CA 1
ATOM 2671 C C . SER A 1 351 ? -21.748 9.737 39.659 1.00 66.25 351 SER A C 1
ATOM 2673 O O . SER A 1 351 ? -21.327 9.033 38.743 1.00 66.25 351 SER A O 1
ATOM 2675 N N . GLU A 1 352 ? -23.009 10.172 39.694 1.00 71.25 352 GLU A N 1
ATOM 2676 C CA . GLU A 1 352 ? -23.983 9.912 38.632 1.00 71.25 352 GLU A CA 1
ATOM 2677 C C . GLU A 1 352 ? -23.630 10.645 37.334 1.00 71.25 352 GLU A C 1
ATOM 2679 O O . GLU A 1 352 ? -23.742 10.070 36.254 1.00 71.25 352 GLU A O 1
ATOM 2684 N N . HIS A 1 353 ? -23.159 11.892 37.421 1.00 69.75 353 HIS A N 1
ATOM 2685 C CA . HIS A 1 353 ? -22.776 12.662 36.239 1.00 69.75 353 HIS A CA 1
ATOM 2686 C C . HIS A 1 353 ? -21.463 12.164 35.612 1.00 69.75 353 HIS A C 1
ATOM 2688 O O . HIS A 1 353 ? -21.327 12.169 34.388 1.00 69.75 353 HIS A O 1
ATOM 2694 N N . ALA A 1 354 ? -20.513 11.700 36.430 1.00 67.25 354 ALA A N 1
ATOM 2695 C CA . ALA A 1 354 ? -19.287 11.055 35.967 1.00 67.25 354 ALA A CA 1
ATOM 2696 C C . ALA A 1 354 ? -19.569 9.680 35.339 1.00 67.25 354 ALA A C 1
ATOM 2698 O O . ALA A 1 354 ? -19.000 9.366 34.296 1.00 67.25 354 ALA A O 1
ATOM 2699 N N . ARG A 1 355 ? -20.496 8.894 35.914 1.00 72.75 355 ARG A N 1
ATOM 2700 C CA . ARG A 1 355 ? -20.990 7.653 35.294 1.00 72.75 355 ARG A CA 1
ATOM 2701 C C . ARG A 1 355 ? -21.691 7.923 33.973 1.00 72.75 355 ARG A C 1
ATOM 2703 O O . ARG A 1 355 ? -21.343 7.281 33.001 1.00 72.75 355 ARG A O 1
ATOM 2710 N N . LYS A 1 356 ? -22.574 8.924 33.897 1.00 74.69 356 LYS A N 1
ATOM 2711 C CA . LYS A 1 356 ? -23.215 9.315 32.631 1.00 74.69 356 LYS A CA 1
ATOM 2712 C C . LYS A 1 356 ? -22.216 9.728 31.558 1.00 74.69 356 LYS A C 1
ATOM 2714 O O . LYS A 1 356 ? -22.361 9.301 30.429 1.00 74.69 356 LYS A O 1
ATOM 2719 N N . LEU A 1 357 ? -21.183 10.500 31.897 1.00 71.69 357 LEU A N 1
ATOM 2720 C CA . LEU A 1 357 ? -20.136 10.861 30.934 1.00 71.69 357 LEU A CA 1
ATOM 2721 C C . LEU A 1 357 ? -19.318 9.643 30.477 1.00 71.69 357 LEU A C 1
ATOM 2723 O O . LEU A 1 357 ? -18.997 9.536 29.298 1.00 71.69 357 LEU A O 1
ATOM 2727 N N . ALA A 1 358 ? -19.001 8.716 31.383 1.00 69.12 358 ALA A N 1
ATOM 2728 C CA . ALA A 1 358 ? -18.314 7.473 31.032 1.00 69.12 358 ALA A CA 1
ATOM 2729 C C . ALA A 1 358 ? -19.199 6.544 30.181 1.00 69.12 358 ALA A C 1
ATOM 2731 O O . ALA A 1 358 ? -18.714 5.956 29.212 1.00 69.12 358 ALA A O 1
ATOM 2732 N N . ASP A 1 359 ? -20.488 6.457 30.507 1.00 72.06 359 ASP A N 1
ATOM 2733 C CA . ASP A 1 359 ? -21.498 5.693 29.779 1.00 72.06 359 ASP A CA 1
ATOM 2734 C C . ASP A 1 359 ? -21.789 6.326 28.413 1.00 72.06 359 ASP A C 1
ATOM 2736 O O . ASP A 1 359 ? -21.954 5.595 27.451 1.00 72.06 359 ASP A O 1
ATOM 2740 N N . ASP A 1 360 ? -21.769 7.653 28.270 1.00 70.88 360 ASP A N 1
ATOM 2741 C CA . ASP A 1 360 ? -21.951 8.343 26.985 1.00 70.88 360 ASP A CA 1
ATOM 2742 C C . ASP A 1 360 ? -20.731 8.161 26.068 1.00 70.88 360 ASP A C 1
ATOM 2744 O O . ASP A 1 360 ? -20.891 7.928 24.871 1.00 70.88 360 ASP A O 1
ATOM 2748 N N . VAL A 1 361 ? -19.509 8.200 26.616 1.00 69.94 361 VAL A N 1
ATOM 2749 C CA . VAL A 1 361 ? -18.272 7.937 25.853 1.00 69.94 361 VAL A CA 1
ATOM 2750 C C . VAL A 1 361 ? -18.190 6.468 25.427 1.00 69.94 361 VAL A C 1
ATOM 2752 O O . VAL A 1 361 ? -17.826 6.172 24.290 1.00 69.94 361 VAL A O 1
ATOM 2755 N N . THR A 1 362 ? -18.568 5.534 26.304 1.00 71.44 362 THR A N 1
ATOM 2756 C CA . THR A 1 362 ? -18.624 4.105 25.948 1.00 71.44 362 THR A CA 1
ATOM 2757 C C . THR A 1 362 ? -19.802 3.781 25.036 1.00 71.44 362 THR A C 1
ATOM 2759 O O . THR A 1 362 ? -19.640 2.981 24.122 1.00 71.44 362 THR A O 1
ATOM 2762 N N . SER A 1 363 ? -20.950 4.439 25.195 1.00 71.12 363 SER A N 1
ATOM 2763 C CA . SER A 1 363 ? -22.096 4.290 24.292 1.00 71.12 363 SER A CA 1
ATOM 2764 C C . SER A 1 363 ? -21.795 4.871 22.919 1.00 71.12 363 SER A C 1
ATOM 2766 O O . SER A 1 363 ? -22.154 4.241 21.940 1.00 71.12 363 SER A O 1
ATOM 2768 N N . GLN A 1 364 ? -21.075 5.993 22.800 1.00 62.62 364 GLN A N 1
ATOM 2769 C CA . GLN A 1 364 ? -20.592 6.468 21.496 1.00 62.62 364 GLN A CA 1
ATOM 2770 C C . GLN A 1 364 ? -19.652 5.458 20.832 1.00 62.62 364 GLN A C 1
ATOM 2772 O O . GLN A 1 364 ? -19.806 5.191 19.643 1.00 62.62 364 GLN A O 1
ATOM 2777 N N . ALA A 1 365 ? -18.744 4.844 21.596 1.00 57.81 365 ALA A N 1
ATOM 2778 C CA . ALA A 1 365 ? -17.867 3.797 21.077 1.00 57.81 365 ALA A CA 1
ATOM 2779 C C . ALA A 1 365 ? -18.641 2.530 20.649 1.00 57.81 365 ALA A C 1
ATOM 2781 O O . ALA A 1 365 ? -18.310 1.931 19.631 1.00 57.81 365 ALA A O 1
ATOM 2782 N N . PHE A 1 366 ? -19.696 2.148 21.379 1.00 59.09 366 PHE A N 1
ATOM 2783 C CA . PHE A 1 366 ? -20.541 0.991 21.054 1.00 59.09 366 PHE A CA 1
ATOM 2784 C C . PHE A 1 366 ? -21.573 1.266 19.951 1.00 59.09 366 PHE A C 1
ATOM 2786 O O . PHE A 1 366 ? -21.900 0.356 19.197 1.00 59.09 366 PHE A O 1
ATOM 2793 N N . GLN A 1 367 ? -22.084 2.492 19.818 1.00 48.44 367 GLN A N 1
ATOM 2794 C CA . GLN A 1 367 ? -23.012 2.878 18.749 1.00 48.44 367 GLN A CA 1
ATOM 2795 C C . GLN A 1 367 ? -22.296 2.856 17.390 1.00 48.44 367 GLN A C 1
ATOM 2797 O O . GLN A 1 367 ? -22.851 2.357 16.415 1.00 48.44 367 GLN A O 1
ATOM 2802 N N . GLU A 1 368 ? -21.032 3.298 17.348 1.00 54.62 368 GLU A N 1
ATOM 2803 C CA . GLU A 1 368 ? -20.170 3.169 16.164 1.00 54.62 368 GLU A CA 1
ATOM 2804 C C . GLU A 1 368 ? -19.884 1.698 15.796 1.00 54.62 368 GLU A C 1
ATOM 2806 O O . GLU A 1 368 ? -19.640 1.391 14.629 1.00 54.62 368 GLU A O 1
ATOM 2811 N N . GLU A 1 369 ? -19.961 0.776 16.763 1.00 48.84 369 GLU A N 1
ATOM 2812 C CA . GLU A 1 369 ? -19.766 -0.665 16.558 1.00 48.84 369 GLU A CA 1
ATOM 2813 C C . GLU A 1 369 ? -21.079 -1.404 16.205 1.00 48.84 369 GLU A C 1
ATOM 2815 O O . GLU A 1 369 ? -21.068 -2.347 15.414 1.00 48.84 369 GLU A O 1
ATOM 2820 N N . ALA A 1 370 ? -22.227 -0.956 16.725 1.00 45.28 370 ALA A N 1
ATOM 2821 C CA . ALA A 1 370 ? -23.547 -1.549 16.484 1.00 45.28 370 ALA A CA 1
ATOM 2822 C C . ALA A 1 370 ? -24.152 -1.151 15.125 1.00 45.28 370 ALA A C 1
ATOM 2824 O O . ALA A 1 370 ? -24.735 -2.001 14.444 1.00 45.28 370 ALA A O 1
ATOM 2825 N N . ASP A 1 371 ? -23.931 0.087 14.669 1.00 44.66 371 ASP A N 1
ATOM 2826 C CA . ASP A 1 371 ? -24.351 0.547 13.335 1.00 44.66 371 ASP A CA 1
ATOM 2827 C C . ASP A 1 371 ? -23.630 -0.216 12.197 1.00 44.66 371 ASP A C 1
ATOM 2829 O O . ASP A 1 371 ? -24.049 -0.177 11.038 1.00 44.66 371 ASP A O 1
ATOM 2833 N N . ALA A 1 372 ? -22.578 -0.982 12.518 1.00 53.22 372 ALA A N 1
ATOM 2834 C CA . ALA A 1 372 ? -21.887 -1.866 11.584 1.00 53.22 372 ALA A CA 1
ATOM 2835 C C . ALA A 1 372 ? -22.549 -3.254 11.406 1.00 53.22 372 ALA A C 1
ATOM 2837 O O . ALA A 1 372 ? -22.146 -3.994 10.505 1.00 53.22 372 ALA A O 1
ATOM 2838 N N . VAL A 1 373 ? -23.546 -3.632 12.224 1.00 44.44 373 VAL A N 1
ATOM 2839 C CA . VAL A 1 373 ? -24.046 -5.025 12.306 1.00 44.44 373 VAL A CA 1
ATOM 2840 C C . VAL A 1 373 ? -25.489 -5.218 11.795 1.00 44.44 373 VAL A C 1
ATOM 2842 O O . VAL A 1 373 ? -25.847 -6.325 11.397 1.00 44.44 373 VAL A O 1
ATOM 2845 N N . GLU A 1 374 ? -26.326 -4.180 11.703 1.00 36.81 374 GLU A N 1
ATOM 2846 C CA . GLU A 1 374 ? -27.790 -4.354 11.577 1.00 36.81 374 GLU A CA 1
ATOM 2847 C C . GLU A 1 374 ? -28.387 -4.409 10.144 1.00 36.81 374 GLU A C 1
ATOM 2849 O O . GLU A 1 374 ? -29.550 -4.066 9.937 1.00 36.81 374 GLU A O 1
ATOM 2854 N N . HIS A 1 375 ? -27.658 -4.875 9.120 1.00 44.31 375 HIS A N 1
ATOM 2855 C CA . HIS A 1 375 ? -28.215 -5.074 7.761 1.00 44.31 375 HIS A CA 1
ATOM 2856 C C . HIS A 1 375 ? -27.918 -6.465 7.177 1.00 44.31 375 HIS A C 1
ATOM 2858 O O . HIS A 1 375 ? -27.167 -6.610 6.211 1.00 44.31 375 HIS A O 1
ATOM 2864 N N . VAL A 1 376 ? -28.565 -7.500 7.727 1.00 39.38 376 VAL A N 1
ATOM 2865 C CA . VAL A 1 376 ? -28.740 -8.805 7.061 1.00 39.38 376 VAL A CA 1
ATOM 2866 C C . VAL A 1 376 ? -30.159 -9.326 7.331 1.00 39.38 376 VAL A C 1
ATOM 2868 O O . VAL A 1 376 ? -30.384 -10.087 8.266 1.00 39.38 376 VAL A O 1
ATOM 2871 N N . GLU A 1 377 ? -31.129 -8.919 6.509 1.00 39.12 377 GLU A N 1
ATOM 2872 C CA . GLU A 1 377 ? -32.406 -9.636 6.368 1.00 39.12 377 GLU A CA 1
ATOM 2873 C C . GLU A 1 377 ? -32.276 -10.697 5.258 1.00 39.12 377 GLU A C 1
ATOM 2875 O O . GLU A 1 377 ? -31.885 -10.393 4.127 1.00 39.12 377 GLU A O 1
ATOM 2880 N N . GLU A 1 378 ? -32.599 -11.953 5.581 1.00 42.56 378 GLU A N 1
ATOM 2881 C CA . GLU A 1 378 ? -32.669 -13.084 4.644 1.00 42.56 378 GLU A CA 1
ATOM 2882 C C . GLU A 1 378 ? -33.928 -13.016 3.754 1.00 42.56 378 GLU A C 1
ATOM 2884 O O . GLU A 1 378 ? -35.040 -12.926 4.280 1.00 42.56 378 GLU A O 1
ATOM 2889 N N . PRO A 1 379 ? -33.815 -13.165 2.417 1.00 44.12 379 PRO A N 1
ATOM 2890 C CA . PRO A 1 379 ? -34.969 -13.423 1.563 1.00 44.12 379 PRO A CA 1
ATOM 2891 C C . PRO A 1 379 ? -35.168 -14.930 1.272 1.00 44.12 379 PRO A C 1
ATOM 2893 O O . PRO A 1 379 ? -34.205 -15.702 1.242 1.00 44.12 379 PRO A O 1
ATOM 2896 N N . PRO A 1 380 ? -36.418 -15.364 1.007 1.00 45.16 380 PRO A N 1
ATOM 2897 C CA . PRO A 1 380 ? -36.788 -16.773 0.903 1.00 45.16 380 PRO A CA 1
ATOM 2898 C C . PRO A 1 380 ? -36.396 -17.417 -0.440 1.00 45.16 380 PRO A C 1
ATOM 2900 O O . PRO A 1 380 ? -36.382 -16.783 -1.496 1.00 45.16 380 PRO A O 1
ATOM 2903 N N . LEU A 1 381 ? -36.113 -18.722 -0.374 1.00 43.16 381 LEU A N 1
ATOM 2904 C CA . LEU A 1 381 ? -35.691 -19.612 -1.465 1.00 43.16 381 LEU A CA 1
ATOM 2905 C C . LEU A 1 381 ? -36.678 -19.655 -2.653 1.00 43.16 381 LEU A C 1
ATOM 2907 O O . LEU A 1 381 ? -37.872 -19.860 -2.424 1.00 43.16 381 LEU A O 1
ATOM 2911 N N . PRO A 1 382 ? -36.207 -19.610 -3.919 1.00 42.09 382 PRO A N 1
ATOM 2912 C CA . PRO A 1 382 ? -37.034 -19.950 -5.068 1.00 42.09 382 PRO A CA 1
ATOM 2913 C C . PRO A 1 382 ? -36.798 -21.376 -5.589 1.00 42.09 382 PRO A C 1
ATOM 2915 O O . PRO A 1 382 ? -35.687 -21.907 -5.631 1.00 42.09 382 PRO A O 1
ATOM 2918 N N . GLU A 1 383 ? -37.912 -21.962 -6.019 1.00 35.72 383 GLU A N 1
ATOM 2919 C CA . GLU A 1 383 ? -38.101 -23.306 -6.549 1.00 35.72 383 GLU A CA 1
ATOM 2920 C C . GLU A 1 383 ? -37.278 -23.638 -7.806 1.00 35.72 383 GLU A C 1
ATOM 2922 O O . GLU A 1 383 ? -37.094 -22.846 -8.733 1.00 35.72 383 GLU A O 1
ATOM 2927 N N . VAL A 1 384 ? -36.883 -24.909 -7.860 1.00 44.25 384 VAL A N 1
ATOM 2928 C CA . VAL A 1 384 ? -36.189 -25.598 -8.948 1.00 44.25 384 VAL A CA 1
ATOM 2929 C C . VAL A 1 384 ? -37.043 -25.634 -10.224 1.00 44.25 384 VAL A C 1
ATOM 2931 O O . VAL A 1 384 ? -38.092 -26.279 -10.263 1.00 44.25 384 VAL A O 1
ATOM 2934 N N . ARG A 1 385 ? -36.549 -25.049 -11.326 1.00 34.66 385 ARG A N 1
ATOM 2935 C CA . ARG A 1 385 ? -37.036 -25.344 -12.686 1.00 34.66 385 ARG A CA 1
ATOM 2936 C C . ARG A 1 385 ? -35.909 -25.812 -13.606 1.00 34.66 385 ARG A C 1
ATOM 2938 O O . ARG A 1 385 ? -34.821 -25.251 -13.647 1.00 34.66 385 ARG A O 1
ATOM 2945 N N . LYS A 1 386 ? -36.225 -26.900 -14.310 1.00 39.16 386 LYS A N 1
ATOM 2946 C CA . LYS A 1 386 ? -35.373 -27.742 -15.158 1.00 39.16 386 LYS A CA 1
ATOM 2947 C C . LYS A 1 386 ? -34.924 -27.031 -16.442 1.00 39.16 386 LYS A C 1
ATOM 2949 O O . LYS A 1 386 ? -35.719 -26.352 -17.086 1.00 39.16 386 LYS A O 1
ATOM 2954 N N . ALA A 1 387 ? -33.673 -27.273 -16.828 1.00 39.38 387 ALA A N 1
ATOM 2955 C CA . ALA A 1 387 ? -33.078 -26.880 -18.105 1.00 39.38 387 ALA A CA 1
ATOM 2956 C C . ALA A 1 387 ? -33.586 -27.730 -19.291 1.00 39.38 387 ALA A C 1
ATOM 2958 O O . ALA A 1 387 ? -33.926 -28.900 -19.096 1.00 39.38 387 ALA A O 1
ATOM 2959 N N . PRO A 1 388 ? -33.536 -27.191 -20.525 1.00 46.88 388 PRO A N 1
ATOM 2960 C CA . PRO A 1 388 ? -33.439 -27.990 -21.745 1.00 46.88 388 PRO A CA 1
ATOM 2961 C C . PRO A 1 388 ? -32.107 -27.775 -22.510 1.00 46.88 388 PRO A C 1
ATOM 2963 O O . PRO A 1 388 ? -31.354 -26.851 -22.194 1.00 46.88 388 PRO A O 1
ATOM 2966 N N . PRO A 1 389 ? -31.781 -28.667 -23.471 1.00 47.97 389 PRO A N 1
ATOM 2967 C CA . PRO A 1 389 ? -30.406 -29.031 -23.797 1.00 47.97 389 PRO A CA 1
ATOM 2968 C C . PRO A 1 389 ? -29.806 -28.329 -25.026 1.00 47.97 389 PRO A C 1
ATOM 2970 O O . PRO A 1 389 ? -30.473 -27.689 -25.833 1.00 47.97 389 PRO A O 1
ATOM 2973 N N . VAL A 1 390 ? -28.491 -28.520 -25.113 1.00 40.66 390 VAL A N 1
ATOM 2974 C CA . VAL A 1 390 ? -27.509 -28.101 -26.117 1.00 40.66 390 VAL A CA 1
ATOM 2975 C C . VAL A 1 390 ? -27.806 -28.664 -27.512 1.00 40.66 390 VAL A C 1
ATOM 2977 O O . VAL A 1 390 ? -28.002 -29.869 -27.651 1.00 40.66 390 VAL A O 1
ATOM 2980 N N . GLU A 1 391 ? -27.678 -27.831 -28.551 1.00 32.19 391 GLU A N 1
ATOM 2981 C CA . GLU A 1 391 ? -27.451 -28.292 -29.926 1.00 32.19 391 GLU A CA 1
ATOM 2982 C C . GLU A 1 391 ? -26.224 -27.620 -30.559 1.00 32.19 391 GLU A C 1
ATOM 2984 O O . GLU A 1 391 ? -26.060 -26.399 -30.574 1.00 32.19 391 GLU A O 1
ATOM 2989 N N . HIS A 1 392 ? -25.348 -28.472 -31.092 1.00 38.16 392 HIS A N 1
ATOM 2990 C CA . HIS A 1 392 ? -24.193 -28.133 -31.908 1.00 38.16 392 HIS A CA 1
ATOM 2991 C C . HIS A 1 392 ? -24.611 -27.872 -33.356 1.00 38.16 392 HIS A C 1
ATOM 2993 O O . HIS A 1 392 ? -25.207 -28.749 -33.972 1.00 38.16 392 HIS A O 1
ATOM 2999 N N . THR A 1 393 ? -24.139 -26.785 -33.972 1.00 33.53 393 THR A N 1
ATOM 3000 C CA . THR A 1 393 ? -23.902 -26.777 -35.426 1.00 33.53 393 THR A CA 1
ATOM 3001 C C . THR A 1 393 ? -22.616 -26.035 -35.795 1.00 33.53 393 THR A C 1
ATOM 3003 O O . THR A 1 393 ? -22.411 -24.855 -35.523 1.00 33.53 393 THR A O 1
ATOM 3006 N N . ARG A 1 394 ? -21.719 -26.793 -36.434 1.00 36.03 394 ARG A N 1
ATOM 3007 C CA . ARG A 1 394 ? -20.627 -26.321 -37.290 1.00 36.03 394 ARG A CA 1
ATOM 3008 C C . ARG A 1 394 ? -21.228 -25.749 -38.574 1.00 36.03 394 ARG A C 1
ATOM 3010 O O . ARG A 1 394 ? -21.983 -26.460 -39.225 1.00 36.03 394 ARG A O 1
ATOM 3017 N N . THR A 1 395 ? -20.737 -24.601 -39.036 1.00 34.34 395 THR A N 1
ATOM 3018 C CA . THR A 1 395 ? -20.687 -24.304 -40.480 1.00 34.34 395 THR A CA 1
ATOM 3019 C C . THR A 1 395 ? -19.552 -23.339 -40.798 1.00 34.34 395 THR A C 1
ATOM 3021 O O . THR A 1 395 ? -19.479 -22.236 -40.264 1.00 34.34 395 THR A O 1
ATOM 3024 N N . ALA A 1 396 ? -18.662 -23.780 -41.685 1.00 38.62 396 ALA A N 1
ATOM 3025 C CA . ALA A 1 396 ? -17.659 -22.969 -42.355 1.00 38.62 396 ALA A CA 1
ATOM 3026 C C . ALA A 1 396 ? -18.291 -22.290 -43.577 1.00 38.62 396 ALA A C 1
ATOM 3028 O O . ALA A 1 396 ? -18.938 -22.976 -44.364 1.00 38.62 396 ALA A O 1
ATOM 3029 N N . VAL A 1 397 ? -18.058 -20.988 -43.787 1.00 33.84 397 VAL A N 1
ATOM 3030 C CA . VAL A 1 397 ? -18.316 -20.323 -45.076 1.00 33.84 397 VAL A CA 1
ATOM 3031 C C . VAL A 1 397 ? -17.221 -19.300 -45.392 1.00 33.84 397 VAL A C 1
ATOM 3033 O O . VAL A 1 397 ? -16.690 -18.594 -44.542 1.00 33.84 397 VAL A O 1
ATOM 3036 N N . SER A 1 398 ? -16.884 -19.314 -46.674 1.00 32.88 398 SER A N 1
ATOM 3037 C CA . SER A 1 398 ? -15.788 -18.709 -47.415 1.00 32.88 398 SER A CA 1
ATOM 3038 C C . SER A 1 398 ? -16.117 -17.299 -47.944 1.00 32.88 398 SER A C 1
ATOM 3040 O O . SER A 1 398 ? -17.244 -17.054 -48.354 1.00 32.88 398 SER A O 1
ATOM 3042 N N . ARG A 1 399 ? -15.078 -16.443 -48.014 1.00 35.53 399 ARG A N 1
ATOM 3043 C CA . ARG A 1 399 ? -14.821 -15.289 -48.923 1.00 35.53 399 ARG A CA 1
ATOM 3044 C C . ARG A 1 399 ? -15.920 -14.223 -49.145 1.00 35.53 399 ARG A C 1
ATOM 3046 O O . ARG A 1 399 ? -16.942 -14.509 -49.753 1.00 35.53 399 ARG A O 1
ATOM 3053 N N . LYS A 1 400 ? -15.554 -12.938 -48.974 1.00 31.20 400 LYS A N 1
ATOM 3054 C CA . LYS A 1 400 ? -15.296 -11.966 -50.076 1.00 31.20 400 LYS A CA 1
ATOM 3055 C C . LYS A 1 400 ? -15.073 -10.532 -49.569 1.00 31.20 400 LYS A C 1
ATOM 3057 O O . LYS A 1 400 ? -15.722 -10.067 -48.642 1.00 31.20 400 LYS A O 1
ATOM 3062 N N . CYS A 1 401 ? -14.163 -9.843 -50.256 1.00 35.62 401 CYS A N 1
ATOM 3063 C CA . CYS A 1 401 ? -13.869 -8.417 -50.160 1.00 35.62 401 CYS A CA 1
ATOM 3064 C C . CYS A 1 401 ? -15.027 -7.540 -50.668 1.00 35.62 401 CYS A C 1
ATOM 3066 O O . CYS A 1 401 ? -15.620 -7.860 -51.698 1.00 35.62 401 CYS A O 1
ATOM 3068 N N . SER A 1 402 ? -15.230 -6.363 -50.066 1.00 31.98 402 SER A N 1
ATOM 3069 C CA . SER A 1 402 ? -15.785 -5.195 -50.768 1.00 31.98 402 SER A CA 1
ATOM 3070 C C . SER A 1 402 ? -15.396 -3.884 -50.079 1.00 31.98 402 SER A C 1
ATOM 3072 O O . SER A 1 402 ? -15.643 -3.698 -48.890 1.00 31.98 402 SER A O 1
ATOM 3074 N N . THR A 1 403 ? -14.809 -2.970 -50.846 1.00 40.22 403 THR A N 1
ATOM 3075 C CA . THR A 1 403 ? -14.586 -1.557 -50.511 1.00 40.22 403 THR A CA 1
ATOM 3076 C C . THR A 1 403 ? -15.840 -0.725 -50.815 1.00 40.22 403 THR A C 1
ATOM 3078 O O . THR A 1 403 ? -16.619 -1.115 -51.687 1.00 40.22 403 THR A O 1
ATOM 3081 N N . PRO A 1 404 ? -16.010 0.474 -50.220 1.00 43.41 404 PRO A N 1
ATOM 3082 C CA . PRO A 1 404 ? -16.908 1.477 -50.776 1.00 43.41 404 PRO A CA 1
ATOM 3083 C C . PRO A 1 404 ? -16.151 2.712 -51.293 1.00 43.41 404 PRO A C 1
ATOM 3085 O O . PRO A 1 404 ? -15.527 3.461 -50.544 1.00 43.41 404 PRO A O 1
ATOM 3088 N N . LYS A 1 405 ? -16.278 2.949 -52.604 1.00 36.50 405 LYS A N 1
ATOM 3089 C CA . LYS A 1 405 ? -16.054 4.240 -53.273 1.00 36.50 405 LYS A CA 1
ATOM 3090 C C . LYS A 1 405 ? -17.212 5.190 -52.947 1.00 36.50 405 LYS A C 1
ATOM 3092 O O . LYS A 1 405 ? -18.361 4.824 -53.179 1.00 36.50 405 LYS A O 1
ATOM 3097 N N . LYS A 1 406 ? -16.927 6.444 -52.577 1.00 43.53 406 LYS A N 1
ATOM 3098 C CA . LYS A 1 406 ? -17.823 7.579 -52.870 1.00 43.53 406 LYS A CA 1
ATOM 3099 C C . LYS A 1 406 ? -17.034 8.798 -53.350 1.00 43.53 406 LYS A C 1
ATOM 3101 O O . LYS A 1 406 ? -16.091 9.255 -52.718 1.00 43.53 406 LYS A O 1
ATOM 3106 N N . HIS A 1 407 ? -17.464 9.279 -54.511 1.00 36.72 407 HIS A N 1
ATOM 3107 C CA . HIS A 1 407 ? -17.043 10.481 -55.216 1.00 36.72 407 HIS A CA 1
ATOM 3108 C C . HIS A 1 407 ? -17.402 11.762 -54.448 1.00 36.72 407 HIS A C 1
ATOM 3110 O O . HIS A 1 407 ? -18.537 11.874 -53.984 1.00 36.72 407 HIS A O 1
ATOM 3116 N N . ARG A 1 408 ? -16.546 12.797 -54.489 1.00 36.81 408 ARG A N 1
ATOM 3117 C CA . ARG A 1 408 ? -17.036 14.182 -54.631 1.00 36.81 408 ARG A CA 1
ATOM 3118 C C . ARG A 1 408 ? -15.981 15.165 -55.170 1.00 36.81 408 ARG A C 1
ATOM 3120 O O . ARG A 1 408 ? -15.028 15.522 -54.499 1.00 36.81 408 ARG A O 1
ATOM 3127 N N . LYS A 1 409 ? -16.229 15.535 -56.430 1.00 41.53 409 LYS A N 1
ATOM 3128 C CA . LYS A 1 409 ? -15.999 16.782 -57.187 1.00 41.53 409 LYS A CA 1
ATOM 3129 C C . LYS A 1 409 ? -14.953 17.807 -56.703 1.00 41.53 409 LYS A C 1
ATOM 3131 O O . LYS A 1 409 ? -15.096 18.440 -55.665 1.00 41.53 409 LYS A O 1
ATOM 3136 N N . LEU A 1 410 ? -14.019 18.045 -57.627 1.00 39.84 410 LEU A N 1
ATOM 3137 C CA . LEU A 1 410 ? -13.076 19.156 -57.762 1.00 39.84 410 LEU A CA 1
ATOM 3138 C C . LEU A 1 410 ? -13.783 20.517 -57.904 1.00 39.84 410 LEU A C 1
ATOM 3140 O O . LEU A 1 410 ? -14.700 20.657 -58.714 1.00 39.84 410 LEU A O 1
ATOM 3144 N N . GLY A 1 411 ? -13.283 21.524 -57.187 1.00 34.38 411 GLY A N 1
ATOM 3145 C CA . GLY A 1 411 ? -13.578 22.943 -57.385 1.00 34.38 411 GLY A CA 1
ATOM 3146 C C . GLY A 1 411 ? -12.277 23.748 -57.349 1.00 34.38 411 GLY A C 1
ATOM 3147 O O . GLY A 1 411 ? -11.525 23.666 -56.386 1.00 34.38 411 GLY A O 1
ATOM 3148 N N . LYS A 1 412 ? -12.006 24.455 -58.449 1.00 36.19 412 LYS A N 1
ATOM 3149 C CA . LYS A 1 412 ? -10.802 25.238 -58.771 1.00 36.19 412 LYS A CA 1
ATOM 3150 C C . LYS A 1 412 ? -10.551 26.387 -57.784 1.00 36.19 412 LYS A C 1
ATOM 3152 O O . LYS A 1 412 ? -11.477 27.122 -57.460 1.00 36.19 412 LYS A O 1
ATOM 3157 N N . ILE A 1 413 ? -9.283 26.603 -57.432 1.00 35.12 413 ILE A N 1
ATOM 3158 C CA . ILE A 1 413 ? -8.765 27.818 -56.783 1.00 35.12 413 ILE A CA 1
ATOM 3159 C C . ILE A 1 413 ? -7.742 28.445 -57.744 1.00 35.12 413 ILE A C 1
ATOM 3161 O O . ILE A 1 413 ? -6.811 27.741 -58.137 1.00 35.12 413 ILE A O 1
ATOM 3165 N N . PRO A 1 414 ? -7.874 29.723 -58.143 1.00 44.06 414 PRO A N 1
ATOM 3166 C CA . PRO A 1 414 ? -6.801 30.447 -58.806 1.00 44.06 414 PRO A CA 1
ATOM 3167 C C . PRO A 1 414 ? -5.942 31.219 -57.792 1.00 44.06 414 PRO A C 1
ATOM 3169 O O . PRO A 1 414 ? -6.440 31.871 -56.876 1.00 44.06 414 PRO A O 1
ATOM 3172 N N . SER A 1 415 ? -4.633 31.131 -57.997 1.00 46.69 415 SER A N 1
ATOM 3173 C CA . SER A 1 415 ? -3.573 31.934 -57.381 1.00 46.69 415 SER A CA 1
ATOM 3174 C C . SER A 1 415 ? -3.744 33.437 -57.622 1.00 46.69 415 SER A C 1
ATOM 3176 O O . SER A 1 415 ? -4.255 33.825 -58.675 1.00 46.69 415 SER A O 1
ATOM 3178 N N . PRO A 1 416 ? -3.156 34.282 -56.756 1.00 42.16 416 PRO A N 1
ATOM 3179 C CA . PRO A 1 416 ? -2.314 35.337 -57.315 1.00 42.16 416 PRO A CA 1
ATOM 3180 C C . PRO A 1 416 ? -1.050 35.665 -56.499 1.00 42.16 416 PRO A C 1
ATOM 3182 O O . PRO A 1 416 ? -0.976 35.560 -55.279 1.00 42.16 416 PRO A O 1
ATOM 3185 N N . SER A 1 417 ? -0.055 36.137 -57.234 1.00 37.97 417 SER A N 1
ATOM 3186 C CA . SER A 1 417 ? 1.090 36.962 -56.831 1.00 37.97 417 SER A CA 1
ATOM 3187 C C . SER A 1 417 ? 1.369 37.898 -58.022 1.00 37.97 417 SER A C 1
ATOM 3189 O O . SER A 1 417 ? 0.920 37.569 -59.122 1.00 37.97 417 SER A O 1
ATOM 3191 N N . PRO A 1 418 ? 2.185 38.961 -57.920 1.00 57.16 418 PRO A N 1
ATOM 3192 C CA . PRO A 1 418 ? 2.552 39.803 -56.779 1.00 57.16 418 PRO A CA 1
ATOM 3193 C C . PRO A 1 418 ? 2.441 41.319 -57.129 1.00 57.16 418 PRO A C 1
ATOM 3195 O O . PRO A 1 418 ? 2.043 41.699 -58.224 1.00 57.16 418 PRO A O 1
ATOM 3198 N N . ASP A 1 419 ? 2.915 42.165 -56.208 1.00 35.97 419 ASP A N 1
ATOM 3199 C CA . ASP A 1 419 ? 3.761 43.347 -56.483 1.00 35.97 419 ASP A CA 1
ATOM 3200 C C . ASP A 1 419 ? 3.219 44.786 -56.227 1.00 35.97 419 ASP A C 1
ATOM 3202 O O . ASP A 1 419 ? 2.302 45.293 -56.859 1.00 35.97 419 ASP A O 1
ATOM 3206 N N . ARG A 1 420 ? 3.951 45.448 -55.312 1.00 41.12 420 ARG A N 1
ATOM 3207 C CA . ARG A 1 420 ? 4.497 46.825 -55.328 1.00 41.12 420 ARG A CA 1
ATOM 3208 C C . ARG A 1 420 ? 3.639 48.117 -55.269 1.00 41.12 420 ARG A C 1
ATOM 3210 O O . ARG A 1 420 ? 2.918 48.474 -56.184 1.00 41.12 420 ARG A O 1
ATOM 3217 N N . ARG A 1 421 ? 4.078 48.946 -54.292 1.00 37.12 421 ARG A N 1
ATOM 3218 C CA . ARG A 1 421 ? 4.239 50.432 -54.236 1.00 37.12 421 ARG A CA 1
ATOM 3219 C C . ARG A 1 421 ? 3.171 51.291 -53.514 1.00 37.12 421 ARG A C 1
ATOM 3221 O O . ARG A 1 421 ? 2.206 51.718 -54.115 1.00 37.12 421 ARG A O 1
ATOM 3228 N N . LYS A 1 422 ? 3.516 51.660 -52.262 1.00 42.16 422 LYS A N 1
ATOM 3229 C CA . LYS A 1 422 ? 3.888 53.016 -51.747 1.00 42.16 422 LYS A CA 1
ATOM 3230 C C . LYS A 1 422 ? 2.869 54.201 -51.804 1.00 42.16 422 LYS A C 1
ATOM 3232 O O . LYS A 1 422 ? 1.845 54.093 -52.452 1.00 42.16 422 LYS A O 1
ATOM 3237 N N . PRO A 1 423 ? 3.081 55.286 -51.012 1.00 62.66 423 PRO A N 1
ATOM 3238 C CA . PRO A 1 423 ? 2.098 55.814 -50.056 1.00 62.66 423 PRO A CA 1
ATOM 3239 C C . PRO A 1 423 ? 1.492 57.173 -50.452 1.00 62.66 423 PRO A C 1
ATOM 3241 O O . PRO A 1 423 ? 2.073 57.913 -51.237 1.00 62.66 423 PRO A O 1
ATOM 3244 N N . GLY A 1 424 ? 0.375 57.556 -49.828 1.00 33.09 424 GLY A N 1
ATOM 3245 C CA . GLY A 1 424 ? -0.231 58.870 -50.046 1.00 33.09 424 GLY A CA 1
ATOM 3246 C C . GLY A 1 424 ? -1.252 59.240 -48.978 1.00 33.09 424 GLY A C 1
ATOM 3247 O O . GLY A 1 424 ? -2.214 58.524 -48.744 1.00 33.09 424 GLY A O 1
ATOM 3248 N N . LYS A 1 425 ? -0.976 60.351 -48.307 1.00 37.84 425 LYS A N 1
ATOM 3249 C CA . LYS A 1 425 ? -1.752 61.023 -47.261 1.00 37.84 425 LYS A CA 1
ATOM 3250 C C . LYS A 1 425 ? -2.820 61.922 -47.922 1.00 37.84 425 LYS A C 1
ATOM 3252 O O . LYS A 1 425 ? -2.645 62.269 -49.083 1.00 37.84 425 LYS A O 1
ATOM 3257 N N . VAL A 1 426 ? -3.778 62.399 -47.114 1.00 33.72 426 VAL A N 1
ATOM 3258 C CA . VAL A 1 426 ? -4.567 63.659 -47.226 1.00 33.72 426 VAL A CA 1
ATOM 3259 C C . VAL A 1 426 ? -6.099 63.475 -47.350 1.00 33.72 426 VAL A C 1
ATOM 3261 O O . VAL A 1 426 ? -6.573 62.829 -48.269 1.00 33.72 426 VAL A O 1
ATOM 3264 N N . HIS A 1 427 ? -6.772 64.055 -46.334 1.00 34.75 427 HIS A N 1
ATOM 3265 C CA . HIS A 1 427 ? -8.087 64.739 -46.183 1.00 34.75 427 HIS A CA 1
ATOM 3266 C C . HIS A 1 427 ? -9.283 64.340 -47.071 1.00 34.75 427 HIS A C 1
ATOM 3268 O O . HIS A 1 427 ? -9.109 63.980 -48.219 1.00 34.75 427 HIS A O 1
ATOM 3274 N N . SER A 1 428 ? -10.550 64.447 -46.676 1.00 42.81 428 SER A N 1
ATOM 3275 C CA . SER A 1 428 ? -11.285 64.868 -45.473 1.00 42.81 428 SER A CA 1
ATOM 3276 C C . SER A 1 428 ? -12.751 64.441 -45.696 1.00 42.81 428 SER A C 1
ATOM 3278 O O . SER A 1 428 ? -13.107 63.963 -46.771 1.00 42.81 428 SER A O 1
ATOM 3280 N N . ASP A 1 429 ? -13.584 64.652 -44.679 1.00 37.62 429 ASP A N 1
ATOM 3281 C CA . ASP A 1 429 ? -15.037 64.814 -44.790 1.00 37.62 429 ASP A CA 1
ATOM 3282 C C . ASP A 1 429 ? -15.862 63.569 -45.113 1.00 37.62 429 ASP A C 1
ATOM 3284 O O . ASP A 1 429 ? -16.152 63.231 -46.259 1.00 37.62 429 ASP A O 1
ATOM 3288 N N . LYS A 1 430 ? -16.367 62.959 -44.037 1.00 38.78 430 LYS A N 1
ATOM 3289 C CA . LYS A 1 430 ? -17.807 62.711 -43.917 1.00 38.78 430 LYS A CA 1
ATOM 3290 C C . LYS A 1 430 ? -18.178 62.470 -42.460 1.00 38.78 430 LYS A C 1
ATOM 3292 O O . LYS A 1 430 ? -18.327 61.343 -41.994 1.00 38.78 430 LYS A O 1
ATOM 3297 N N . ASP A 1 431 ? -18.361 63.590 -41.766 1.00 46.91 431 ASP A N 1
ATOM 3298 C CA . ASP A 1 431 ? -19.556 63.752 -40.948 1.00 46.91 431 ASP A CA 1
ATOM 3299 C C . ASP A 1 431 ? -20.763 63.338 -41.790 1.00 46.91 431 ASP A C 1
ATOM 3301 O O . ASP A 1 431 ? -20.912 63.827 -42.908 1.00 46.91 431 ASP A O 1
ATOM 3305 N N . LEU A 1 432 ? -21.542 62.389 -41.271 1.00 43.00 432 LEU A N 1
ATOM 3306 C CA . LEU A 1 432 ? -22.944 62.061 -41.574 1.00 43.00 432 LEU A CA 1
ATOM 3307 C C . LEU A 1 432 ? -23.147 60.569 -41.298 1.00 43.00 432 LEU A C 1
ATOM 3309 O O . LEU A 1 432 ? -23.175 59.752 -42.211 1.00 43.00 432 LEU A O 1
ATOM 3313 N N . LEU A 1 433 ? -23.214 60.227 -40.010 1.00 42.53 433 LEU A N 1
ATOM 3314 C CA . LEU A 1 433 ? -24.103 59.218 -39.411 1.00 42.53 433 LEU A CA 1
ATOM 3315 C C . LEU A 1 433 ? -23.770 59.131 -37.915 1.00 42.53 433 LEU A C 1
ATOM 3317 O O . LEU A 1 433 ? -23.374 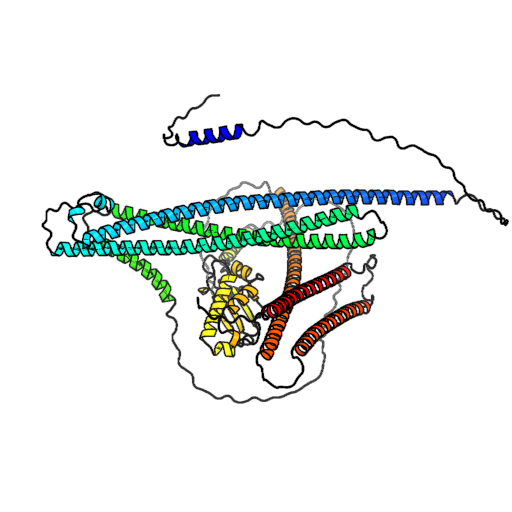58.106 -37.364 1.00 42.53 433 LEU A O 1
ATOM 3321 N N . ALA A 1 434 ? -23.937 60.273 -37.249 1.00 43.28 434 ALA A N 1
ATOM 3322 C CA . ALA A 1 434 ? -24.302 60.280 -35.848 1.00 43.28 434 ALA A CA 1
ATOM 3323 C C . ALA A 1 434 ? -25.727 59.722 -35.748 1.00 43.28 434 ALA A C 1
ATOM 3325 O O . ALA A 1 434 ? -26.613 60.189 -36.463 1.00 43.28 434 ALA A O 1
ATOM 3326 N N . GLY A 1 435 ? -25.953 58.757 -34.856 1.00 44.25 435 GLY A N 1
ATOM 3327 C CA . GLY A 1 435 ? -27.313 58.502 -34.384 1.00 44.25 435 GLY A CA 1
ATOM 3328 C C . GLY A 1 435 ? -27.776 57.058 -34.257 1.00 44.25 435 GLY A C 1
ATOM 3329 O O . GLY A 1 435 ? -28.969 56.832 -34.390 1.00 44.25 435 GLY A O 1
ATOM 3330 N N . VAL A 1 436 ? -26.916 56.088 -33.936 1.00 41.59 436 VAL A N 1
ATOM 3331 C CA . VAL A 1 436 ? -27.390 54.877 -33.238 1.00 41.59 436 VAL A CA 1
ATOM 3332 C C . VAL A 1 436 ? -26.451 54.595 -32.070 1.00 41.59 436 VAL A C 1
ATOM 3334 O O . VAL A 1 436 ? -25.240 54.463 -32.228 1.00 41.59 436 VAL A O 1
ATOM 3337 N N . ARG A 1 437 ? -27.028 54.628 -30.868 1.00 54.59 437 ARG A N 1
ATOM 3338 C CA . ARG A 1 437 ? -26.362 54.662 -29.562 1.00 54.59 437 ARG A CA 1
ATOM 3339 C C . ARG A 1 437 ? -25.471 53.431 -29.362 1.00 54.59 437 ARG A C 1
ATOM 3341 O O . ARG A 1 437 ? -25.956 52.326 -29.158 1.00 54.59 437 ARG A O 1
ATOM 3348 N N . GLY A 1 438 ? -24.155 53.640 -29.376 1.00 48.78 438 GLY A N 1
ATOM 3349 C CA . GLY A 1 438 ? -23.144 52.623 -29.049 1.00 48.78 438 GLY A CA 1
ATOM 3350 C C . GLY A 1 438 ? -22.902 52.429 -27.545 1.00 48.78 438 GLY A C 1
ATOM 3351 O O . GLY A 1 438 ? -22.007 51.674 -27.163 1.00 48.78 438 GLY A O 1
ATOM 3352 N N . GLU A 1 439 ? -23.664 53.112 -26.687 1.00 51.53 439 GLU A N 1
ATOM 3353 C CA . GLU A 1 439 ? -23.526 53.021 -25.226 1.00 51.53 439 GLU A CA 1
ATOM 3354 C C . GLU A 1 439 ? -24.275 51.813 -24.636 1.00 51.53 439 GLU A C 1
ATOM 3356 O O . GLU A 1 439 ? -23.853 51.279 -23.608 1.00 51.53 439 GLU A O 1
ATOM 3361 N N . ASP A 1 440 ? -25.283 51.283 -25.336 1.00 56.97 440 ASP A N 1
ATOM 3362 C CA . ASP A 1 440 ? -26.093 50.168 -24.829 1.00 56.97 440 ASP A CA 1
ATOM 3363 C C . ASP A 1 440 ? -25.400 48.802 -24.980 1.00 56.97 440 ASP A C 1
ATOM 3365 O O . ASP A 1 440 ? -25.503 47.948 -24.097 1.00 56.97 440 ASP A O 1
ATOM 3369 N N . TYR A 1 441 ? -24.585 48.606 -26.023 1.00 55.59 441 TYR A N 1
ATOM 3370 C CA . TYR A 1 441 ? -23.893 47.328 -26.244 1.00 55.59 441 TYR A CA 1
ATOM 3371 C C . TYR A 1 441 ? -22.803 47.041 -25.208 1.00 55.59 441 TYR A C 1
ATOM 3373 O O . TYR A 1 441 ? -22.606 45.890 -24.838 1.00 55.59 441 TYR A O 1
ATOM 3381 N N . ARG A 1 442 ? -22.121 48.063 -24.672 1.00 59.22 442 ARG A N 1
ATOM 3382 C CA . ARG A 1 442 ? -21.101 47.855 -23.624 1.00 59.22 442 ARG A CA 1
ATOM 3383 C C . ARG A 1 442 ? -21.715 47.484 -22.276 1.00 59.22 442 ARG A C 1
ATOM 3385 O O . ARG A 1 442 ? -21.099 46.741 -21.519 1.00 59.22 442 ARG A O 1
ATOM 3392 N N . SER A 1 443 ? -22.910 47.996 -21.984 1.00 66.06 443 SER A N 1
ATOM 3393 C CA . SER A 1 443 ? -23.693 47.621 -20.801 1.00 66.06 443 SER A CA 1
ATOM 3394 C C . SER A 1 443 ? -24.193 46.179 -20.914 1.00 66.06 443 SER A C 1
ATOM 3396 O O . SER A 1 443 ? -24.047 45.399 -19.973 1.00 66.06 443 SER A O 1
ATOM 3398 N N . LEU A 1 444 ? -24.686 45.797 -22.097 1.00 68.62 444 LEU A N 1
ATOM 3399 C CA . LEU A 1 444 ? -25.089 44.428 -22.416 1.00 68.62 444 LEU A CA 1
ATOM 3400 C C . LEU A 1 444 ? -23.927 43.440 -22.329 1.00 68.62 444 LEU A C 1
ATOM 3402 O O . LEU A 1 444 ? -24.089 42.406 -21.701 1.00 68.62 444 LEU A O 1
ATOM 3406 N N . ASP A 1 445 ? -22.747 43.779 -22.848 1.00 74.12 445 ASP A N 1
ATOM 3407 C CA . ASP A 1 445 ? -21.563 42.909 -22.791 1.00 74.12 445 ASP A CA 1
ATOM 3408 C C . ASP A 1 445 ? -21.066 42.712 -21.345 1.00 74.12 445 ASP A C 1
ATOM 3410 O O . ASP A 1 445 ? -20.597 41.641 -20.963 1.00 74.12 445 ASP A O 1
ATOM 3414 N N . LYS A 1 446 ? -21.219 43.738 -20.496 1.00 79.94 446 LYS A N 1
ATOM 3415 C CA . LYS A 1 446 ? -20.893 43.660 -19.064 1.00 79.94 446 LYS A CA 1
ATOM 3416 C C . LYS A 1 446 ? -21.903 42.800 -18.303 1.00 79.94 446 LYS A C 1
ATOM 3418 O O . LYS A 1 446 ? -21.497 41.985 -17.480 1.00 79.94 446 LYS A O 1
ATOM 3423 N N . LYS A 1 447 ? -23.197 42.941 -18.612 1.00 84.50 447 LYS A N 1
ATOM 3424 C CA . LYS A 1 447 ? -24.266 42.099 -18.056 1.00 84.50 447 LYS A CA 1
ATOM 3425 C C . LYS A 1 447 ? -24.165 40.655 -18.545 1.00 84.50 447 LYS A C 1
ATOM 3427 O O . LYS A 1 447 ? -24.342 39.757 -17.734 1.00 84.50 447 LYS A O 1
ATOM 3432 N N . LEU A 1 448 ? -23.810 40.425 -19.811 1.00 85.00 448 LEU A N 1
ATOM 3433 C CA . LEU A 1 448 ? -23.557 39.086 -20.345 1.00 85.00 448 LEU A CA 1
ATOM 3434 C C . LEU A 1 448 ? -22.392 38.428 -19.616 1.00 85.00 448 LEU A C 1
ATOM 3436 O O . LEU A 1 448 ? -22.547 37.316 -19.142 1.00 85.00 448 LEU A O 1
ATOM 3440 N N . ARG A 1 449 ? -21.269 39.132 -19.426 1.00 83.62 449 ARG A N 1
ATOM 3441 C CA . ARG A 1 449 ? -20.127 38.593 -18.668 1.00 83.62 449 ARG A CA 1
ATOM 3442 C C . ARG A 1 449 ? -20.439 38.355 -17.197 1.00 83.62 449 ARG A C 1
ATOM 3444 O O . ARG A 1 449 ? -19.824 37.492 -16.580 1.00 83.62 449 ARG A O 1
ATOM 3451 N N . GLU A 1 450 ? -21.348 39.126 -16.608 1.00 84.19 450 GLU A N 1
ATOM 3452 C CA . GLU A 1 450 ? -21.778 38.900 -15.230 1.00 84.19 450 GLU A CA 1
ATOM 3453 C C . GLU A 1 450 ? -22.746 37.719 -15.115 1.00 84.19 450 GLU A C 1
ATOM 3455 O O . GLU A 1 450 ? -22.629 36.935 -14.178 1.00 84.19 450 GLU A O 1
ATOM 3460 N N . ILE A 1 451 ? -23.631 37.526 -16.094 1.00 82.94 451 ILE A N 1
ATOM 3461 C CA . ILE A 1 451 ? -24.477 36.332 -16.197 1.00 82.94 451 ILE A CA 1
ATOM 3462 C C . ILE A 1 451 ? -23.619 35.099 -16.494 1.00 82.94 451 ILE A C 1
ATOM 3464 O O . ILE A 1 451 ? -23.793 34.089 -15.829 1.00 82.94 451 ILE A O 1
ATOM 3468 N N . GLU A 1 452 ? -22.636 35.188 -17.391 1.00 79.31 452 GLU A N 1
ATOM 3469 C CA . GLU A 1 452 ? -21.666 34.119 -17.648 1.00 79.31 452 GLU A CA 1
ATOM 3470 C C . GLU A 1 452 ? -20.804 33.837 -16.419 1.00 79.31 452 GLU A C 1
ATOM 3472 O O . GLU A 1 452 ? -20.560 32.676 -16.127 1.00 79.31 452 GLU A O 1
ATOM 3477 N N . ARG A 1 453 ? -20.395 34.847 -15.636 1.00 77.12 453 ARG A N 1
ATOM 3478 C CA . ARG A 1 453 ? -19.722 34.618 -14.345 1.00 77.12 453 ARG A CA 1
ATOM 3479 C C . ARG A 1 453 ? -20.628 33.939 -13.334 1.00 77.12 453 ARG A C 1
ATOM 3481 O O . ARG A 1 453 ? -20.154 33.056 -12.635 1.00 77.12 453 ARG A O 1
ATOM 3488 N N . ARG A 1 454 ? -21.903 34.329 -13.255 1.00 76.88 454 ARG A N 1
ATOM 3489 C CA . ARG A 1 454 ? -22.884 33.695 -12.362 1.00 76.88 454 ARG A CA 1
ATOM 3490 C C . ARG A 1 454 ? -23.204 32.269 -12.803 1.00 76.88 454 ARG A C 1
ATOM 3492 O O . ARG A 1 454 ? -23.344 31.399 -11.956 1.00 76.88 454 ARG A O 1
ATOM 3499 N N . GLN A 1 455 ? -23.252 32.005 -14.106 1.00 68.69 455 GLN A N 1
ATOM 3500 C CA . GLN A 1 455 ? -23.413 30.662 -14.662 1.00 68.69 455 GLN A CA 1
ATOM 3501 C C . GLN A 1 455 ? -22.138 29.825 -14.501 1.00 68.69 455 GLN A C 1
ATOM 3503 O O . GLN A 1 455 ? -22.233 28.647 -14.190 1.00 68.69 455 GLN A O 1
ATOM 3508 N N . GLN A 1 456 ? -20.948 30.418 -14.617 1.00 62.38 456 GLN A N 1
ATOM 3509 C CA . GLN A 1 456 ? -19.674 29.745 -14.342 1.00 62.38 456 GLN A CA 1
ATOM 3510 C C . GLN A 1 456 ? -19.461 29.491 -12.847 1.00 62.38 456 GLN A C 1
ATOM 3512 O O . GLN A 1 456 ? -18.865 28.477 -12.511 1.00 62.38 456 GLN A O 1
ATOM 3517 N N . SER A 1 457 ? -19.966 30.346 -11.949 1.00 65.56 457 SER A N 1
ATOM 3518 C CA . SER A 1 457 ? -19.938 30.098 -10.501 1.00 65.56 457 SER A CA 1
ATOM 3519 C C . SER A 1 457 ? -21.037 29.140 -10.039 1.00 65.56 457 SER A C 1
ATOM 3521 O O . SER A 1 457 ? -20.847 28.462 -9.041 1.00 65.56 457 SER A O 1
ATOM 3523 N N . ALA A 1 458 ? -22.168 29.062 -10.750 1.00 59.94 458 ALA A N 1
ATOM 3524 C CA . ALA A 1 458 ? -23.228 28.088 -10.474 1.00 59.94 458 ALA A CA 1
ATOM 3525 C C . ALA A 1 458 ? -22.920 26.697 -11.061 1.00 59.94 458 ALA A C 1
ATOM 3527 O O . ALA A 1 458 ? -23.318 25.698 -10.479 1.00 59.94 458 ALA A O 1
ATOM 3528 N N . ASN A 1 459 ? -22.159 26.627 -12.160 1.00 54.97 459 ASN A N 1
ATOM 3529 C CA . ASN A 1 459 ? -21.620 25.378 -12.717 1.00 54.97 459 ASN A CA 1
ATOM 3530 C C . ASN A 1 459 ? -20.221 25.032 -12.175 1.00 54.97 459 ASN A C 1
ATOM 3532 O O . ASN A 1 459 ? -19.600 24.072 -12.637 1.00 54.97 459 ASN A O 1
ATOM 3536 N N . ALA A 1 460 ? -19.702 25.796 -11.208 1.00 51.72 460 ALA A N 1
ATOM 3537 C CA . ALA A 1 460 ? -18.471 25.466 -10.506 1.00 51.72 460 ALA A CA 1
ATOM 3538 C C . ALA A 1 460 ? -18.729 24.324 -9.513 1.00 51.72 460 ALA A C 1
ATOM 3540 O O . ALA A 1 460 ? -18.873 24.535 -8.315 1.00 51.72 460 ALA A O 1
ATOM 3541 N N . GLY A 1 461 ? -18.721 23.107 -10.052 1.00 51.62 461 GLY A N 1
ATOM 3542 C CA . GLY A 1 461 ? -18.049 21.990 -9.401 1.00 51.62 461 GLY A CA 1
ATOM 3543 C C . GLY A 1 461 ? -18.865 21.214 -8.382 1.00 51.62 461 GLY A C 1
ATOM 3544 O O . GLY A 1 461 ? -18.461 21.117 -7.227 1.00 51.62 461 GLY A O 1
ATOM 3545 N N . GLU A 1 462 ? -19.903 20.512 -8.835 1.00 64.62 462 GLU A N 1
ATOM 3546 C CA . GLU A 1 462 ? -20.150 19.191 -8.255 1.00 64.62 462 GLU A CA 1
ATOM 3547 C C . GLU A 1 462 ? -19.013 18.281 -8.754 1.00 64.62 462 GLU A C 1
ATOM 3549 O O . GLU A 1 462 ? -19.085 17.653 -9.812 1.00 64.62 462 GLU A O 1
ATOM 3554 N N . GLU A 1 463 ? -17.863 18.356 -8.071 1.00 70.00 463 GLU A N 1
ATOM 3555 C CA . GLU A 1 463 ? -16.733 17.459 -8.319 1.00 70.00 463 GLU A CA 1
ATOM 3556 C C . GLU A 1 463 ? -17.256 16.016 -8.218 1.00 70.00 463 GLU A C 1
ATOM 3558 O O . GLU A 1 463 ? -18.028 15.719 -7.303 1.00 70.00 463 GLU A O 1
ATOM 3563 N N . PRO A 1 464 ? -16.869 15.117 -9.141 1.00 75.56 464 PRO A N 1
ATOM 3564 C CA . PRO A 1 464 ? -17.365 13.745 -9.147 1.00 75.56 464 PRO A CA 1
ATOM 3565 C C . PRO A 1 464 ? -17.085 13.099 -7.791 1.00 75.56 464 PRO A C 1
ATOM 3567 O O . PRO A 1 464 ? -15.936 12.837 -7.453 1.00 75.56 464 PRO A O 1
ATOM 3570 N N . SER A 1 465 ? -18.134 12.845 -7.011 1.00 88.56 465 SER A N 1
ATOM 3571 C CA . SER A 1 465 ? -18.029 12.413 -5.611 1.00 88.56 465 SER A CA 1
ATOM 3572 C C . SER A 1 465 ? -17.459 11.002 -5.435 1.00 88.56 465 SER A C 1
ATOM 3574 O O . SER A 1 465 ? -17.198 10.575 -4.313 1.00 88.56 465 SER A O 1
ATOM 3576 N N . SER A 1 466 ? -17.243 10.271 -6.530 1.00 95.62 466 SER A N 1
ATOM 3577 C CA . SER A 1 466 ? -16.745 8.899 -6.510 1.00 95.62 466 SER A CA 1
ATOM 3578 C C . SER A 1 466 ? -15.717 8.632 -7.607 1.00 95.62 466 SER A C 1
ATOM 3580 O O . SER A 1 466 ? -15.665 9.302 -8.637 1.00 95.62 466 SER A O 1
ATOM 3582 N N . VAL A 1 467 ? -14.871 7.632 -7.373 1.00 97.19 467 VAL A N 1
ATOM 3583 C CA . VAL A 1 467 ? -13.861 7.133 -8.309 1.00 97.19 467 VAL A CA 1
ATOM 3584 C C . VAL A 1 467 ? -14.193 5.684 -8.637 1.00 97.19 467 VAL A C 1
ATOM 3586 O O . VAL A 1 467 ? -14.397 4.877 -7.733 1.00 97.19 467 VAL A O 1
ATOM 3589 N N . HIS A 1 468 ? -14.219 5.336 -9.922 1.00 97.75 468 HIS A N 1
ATOM 3590 C CA . HIS A 1 468 ? -14.471 3.969 -10.363 1.00 97.75 468 HIS A CA 1
ATOM 3591 C C . HIS A 1 468 ? -13.169 3.310 -10.824 1.00 97.75 468 HIS A C 1
ATOM 3593 O O . HIS A 1 468 ? -12.392 3.877 -11.600 1.00 97.75 468 HIS A O 1
ATOM 3599 N N . ALA A 1 469 ? -12.938 2.085 -10.367 1.00 97.81 469 ALA A N 1
ATOM 3600 C CA . ALA A 1 469 ? -11.834 1.245 -10.797 1.00 97.81 469 ALA A CA 1
ATOM 3601 C C . ALA A 1 469 ? -12.361 -0.105 -11.294 1.00 97.81 469 ALA A C 1
ATOM 3603 O O . ALA A 1 469 ? -13.263 -0.691 -10.708 1.00 97.81 469 ALA A O 1
ATOM 3604 N N . SER A 1 470 ? -11.800 -0.605 -12.390 1.00 97.62 470 SER A N 1
ATOM 3605 C CA . SER A 1 470 ? -12.118 -1.916 -12.954 1.00 97.62 470 SER A CA 1
ATOM 3606 C C . SER A 1 470 ? -10.823 -2.672 -13.201 1.00 97.62 470 SER A C 1
ATOM 3608 O O . SER A 1 470 ? -9.901 -2.113 -13.788 1.00 97.62 470 SER A O 1
ATOM 3610 N N . MET A 1 471 ? -10.745 -3.933 -12.793 1.00 97.56 471 MET A N 1
ATOM 3611 C CA . MET A 1 471 ? -9.604 -4.808 -13.081 1.00 97.56 471 MET A CA 1
ATOM 3612 C C . MET A 1 471 ? -10.054 -6.260 -13.223 1.00 97.56 471 MET A C 1
ATOM 3614 O O . MET A 1 471 ? -11.119 -6.638 -12.741 1.00 97.56 471 MET A O 1
ATOM 3618 N N . LYS A 1 472 ? -9.240 -7.084 -13.880 1.00 98.12 472 LYS A N 1
ATOM 3619 C CA . LYS A 1 472 ? -9.515 -8.506 -14.091 1.00 98.12 472 LYS A CA 1
ATOM 3620 C C . LYS A 1 472 ? -8.467 -9.364 -13.396 1.00 98.12 472 LYS A C 1
ATOM 3622 O O . LYS A 1 472 ? -7.289 -9.298 -13.755 1.00 98.12 472 LYS A O 1
ATOM 3627 N N . VAL A 1 473 ? -8.907 -10.194 -12.452 1.00 98.00 473 VAL A N 1
ATOM 3628 C CA . VAL A 1 473 ? -8.061 -11.174 -11.760 1.00 98.00 473 VAL A CA 1
ATOM 3629 C C . VAL A 1 473 ? -8.115 -12.496 -12.522 1.00 98.00 473 VAL A C 1
ATOM 3631 O O . VAL A 1 473 ? -9.169 -13.116 -12.672 1.00 98.00 473 VAL A O 1
ATOM 3634 N N . LYS A 1 474 ? -6.973 -12.916 -13.063 1.00 97.94 474 LYS A N 1
ATOM 3635 C CA . LYS A 1 474 ? -6.828 -14.162 -13.821 1.00 97.94 474 LYS A CA 1
ATOM 3636 C C . LYS A 1 474 ? -6.608 -15.351 -12.889 1.00 97.94 474 LYS A C 1
ATOM 3638 O O . LYS A 1 474 ? -6.061 -15.199 -11.802 1.00 97.94 474 LYS A O 1
ATOM 3643 N N . ASN A 1 475 ? -6.959 -16.534 -13.394 1.00 97.06 475 ASN A N 1
ATOM 3644 C CA . ASN A 1 475 ? -6.730 -17.842 -12.771 1.00 97.06 475 ASN A CA 1
ATOM 3645 C C . ASN A 1 475 ? -7.538 -18.134 -11.494 1.00 97.06 475 ASN A C 1
ATOM 3647 O O . ASN A 1 475 ? -7.205 -19.082 -10.798 1.00 97.06 475 ASN A O 1
ATOM 3651 N N . ILE A 1 476 ? -8.618 -17.391 -11.232 1.00 97.50 476 ILE A N 1
ATOM 3652 C CA . ILE A 1 476 ? -9.590 -17.693 -10.168 1.00 97.50 476 ILE A CA 1
ATOM 3653 C C . ILE A 1 476 ? -10.911 -18.135 -10.804 1.00 97.50 476 ILE A C 1
ATOM 3655 O O . ILE A 1 476 ? -11.440 -17.434 -11.678 1.00 97.50 476 ILE A O 1
ATOM 3659 N N . GLU A 1 477 ? -11.443 -19.278 -10.367 1.00 97.31 477 GLU A N 1
ATOM 3660 C CA . GLU A 1 477 ? -12.726 -19.806 -10.832 1.00 97.31 477 GLU A CA 1
ATOM 3661 C C . GLU A 1 477 ? -13.884 -19.156 -10.056 1.00 97.31 477 GLU A C 1
ATOM 3663 O O . GLU A 1 477 ? -14.094 -19.405 -8.871 1.00 97.31 477 GLU A O 1
ATOM 3668 N N . TYR A 1 478 ? -14.659 -18.298 -10.727 1.00 97.88 478 TYR A N 1
ATOM 3669 C CA . TYR A 1 478 ? -15.732 -17.529 -10.079 1.00 97.88 478 TYR A CA 1
ATOM 3670 C C . TYR A 1 478 ? -16.842 -18.420 -9.495 1.00 97.88 478 TYR A C 1
ATOM 3672 O O . TYR A 1 478 ? -17.370 -18.113 -8.433 1.00 97.88 478 TYR A O 1
ATOM 3680 N N . ALA A 1 479 ? -17.178 -19.530 -10.162 1.00 97.50 479 ALA A N 1
ATOM 3681 C CA . ALA A 1 479 ? -18.226 -20.441 -9.701 1.00 97.50 479 ALA A CA 1
ATOM 3682 C C . ALA A 1 479 ? -17.862 -21.122 -8.370 1.00 97.50 479 ALA A C 1
ATOM 3684 O O . ALA A 1 479 ? -18.697 -21.193 -7.474 1.00 97.50 479 ALA A O 1
ATOM 3685 N N . GLU A 1 480 ? -16.610 -21.562 -8.224 1.00 97.25 480 GLU A N 1
ATOM 3686 C CA . GLU A 1 480 ? -16.109 -22.187 -6.993 1.00 97.25 480 GLU A CA 1
ATOM 3687 C C . GLU A 1 480 ? -15.961 -21.157 -5.867 1.00 97.25 480 GLU A C 1
ATOM 3689 O O . GLU A 1 480 ? -16.334 -21.427 -4.728 1.00 97.25 480 GLU A O 1
ATOM 3694 N N . LEU A 1 481 ? -15.519 -19.935 -6.195 1.00 97.94 481 LEU A N 1
ATOM 3695 C CA . LEU A 1 481 ? -15.473 -18.832 -5.234 1.00 97.94 481 LEU A CA 1
ATOM 3696 C C . LEU A 1 481 ? -16.874 -18.475 -4.707 1.00 97.94 481 LEU A C 1
ATOM 3698 O O . LEU A 1 481 ? -17.031 -18.232 -3.518 1.00 97.94 481 LEU A O 1
ATOM 3702 N N . CYS A 1 482 ? -17.901 -18.464 -5.564 1.00 97.62 482 CYS A N 1
ATOM 3703 C CA . CYS A 1 482 ? -19.286 -18.215 -5.152 1.00 97.62 482 CYS A CA 1
ATOM 3704 C C . CYS A 1 482 ? -19.929 -19.391 -4.405 1.00 97.62 482 CYS A C 1
ATOM 3706 O O . CYS A 1 482 ? -20.860 -19.164 -3.635 1.00 97.62 482 CYS A O 1
ATOM 3708 N N . ALA A 1 483 ? -19.451 -20.621 -4.610 1.00 97.94 483 ALA A N 1
ATOM 3709 C CA . ALA A 1 483 ? -19.926 -21.790 -3.874 1.00 97.94 483 ALA A CA 1
ATOM 3710 C C . ALA A 1 483 ? -19.507 -21.761 -2.391 1.00 97.94 483 ALA A C 1
ATOM 3712 O O . ALA A 1 483 ? -20.183 -22.364 -1.561 1.00 97.94 483 ALA A O 1
ATOM 3713 N N . ASN A 1 484 ? -18.430 -21.040 -2.051 1.00 98.06 484 ASN A N 1
ATOM 3714 C CA . ASN A 1 484 ? -17.966 -20.852 -0.678 1.00 98.06 484 ASN A CA 1
ATOM 3715 C C . ASN A 1 484 ? -18.187 -19.393 -0.210 1.00 98.06 484 ASN A C 1
ATOM 3717 O O . ASN A 1 484 ? -17.349 -18.526 -0.478 1.00 98.06 484 ASN A O 1
ATOM 3721 N N . PRO A 1 485 ? -19.288 -19.090 0.509 1.00 97.81 485 PRO A N 1
ATOM 3722 C CA . PRO A 1 485 ? -19.629 -17.719 0.897 1.00 97.81 485 PRO A CA 1
ATOM 3723 C C . PRO A 1 485 ? -18.615 -17.096 1.865 1.00 97.81 485 PRO A C 1
ATOM 3725 O O . PRO A 1 485 ? -18.383 -15.889 1.802 1.00 97.81 485 PRO A O 1
ATOM 3728 N N . VAL A 1 486 ? -17.969 -17.906 2.712 1.00 97.81 486 VAL A N 1
ATOM 3729 C CA . VAL A 1 486 ? -16.931 -17.442 3.647 1.00 97.81 486 VAL A CA 1
ATOM 3730 C C . VAL A 1 486 ? -15.707 -16.963 2.868 1.00 97.81 486 VAL A C 1
ATOM 3732 O O . VAL A 1 486 ? -15.246 -15.839 3.064 1.00 97.81 486 VAL A O 1
ATOM 3735 N N . LEU A 1 487 ? -15.241 -17.769 1.908 1.00 98.00 487 LEU A N 1
ATOM 3736 C CA . LEU A 1 487 ? -14.107 -17.416 1.054 1.00 98.00 487 LEU A CA 1
ATOM 3737 C C . LEU A 1 487 ? -14.412 -16.194 0.173 1.00 98.00 487 LEU A C 1
ATOM 3739 O O . LEU A 1 487 ? -13.555 -15.326 0.000 1.00 98.00 487 LEU A O 1
ATOM 3743 N N . LEU A 1 488 ? -15.639 -16.090 -0.350 1.00 98.19 488 LEU A N 1
ATOM 3744 C CA . LEU A 1 488 ? -16.095 -14.920 -1.102 1.00 98.19 488 LEU A CA 1
ATOM 3745 C C . LEU A 1 488 ? -16.060 -13.640 -0.249 1.00 98.19 488 LEU A C 1
ATOM 3747 O O . LEU A 1 488 ? -15.646 -12.592 -0.751 1.00 98.19 488 LEU A O 1
ATOM 3751 N N . GLY A 1 489 ? -16.479 -13.724 1.018 1.00 98.00 489 GLY A N 1
ATOM 3752 C CA . GLY A 1 489 ? -16.403 -12.630 1.988 1.00 98.00 489 GLY A CA 1
ATOM 3753 C C . GLY A 1 489 ? -14.961 -12.178 2.216 1.00 98.00 489 GLY A C 1
ATOM 3754 O O . GLY A 1 489 ? -14.619 -11.034 1.913 1.00 98.00 489 GLY A O 1
ATOM 3755 N N . SER A 1 490 ? -14.081 -13.105 2.607 1.00 98.06 490 SER A N 1
ATOM 3756 C CA . SER A 1 490 ? -12.658 -12.813 2.832 1.00 98.06 490 SER A CA 1
ATOM 3757 C C . SER A 1 490 ? -11.958 -12.260 1.586 1.00 98.06 490 SER A C 1
ATOM 3759 O O . SER A 1 490 ? -11.119 -11.363 1.685 1.00 98.06 490 SER A O 1
ATOM 3761 N N . PHE A 1 491 ? -12.327 -12.739 0.393 1.00 98.31 491 PHE A N 1
ATOM 3762 C CA . PHE A 1 491 ? -11.816 -12.214 -0.871 1.00 98.31 491 PHE A CA 1
ATOM 3763 C C . PHE A 1 491 ? -12.256 -10.762 -1.120 1.00 98.31 491 PHE A C 1
ATOM 3765 O O . PHE A 1 491 ? -11.422 -9.922 -1.472 1.00 98.31 491 PHE A O 1
ATOM 3772 N N . LYS A 1 492 ? -13.539 -10.432 -0.903 1.00 98.38 492 LYS A N 1
ATOM 3773 C CA . LYS A 1 492 ? -14.042 -9.051 -1.020 1.00 98.38 492 LYS A CA 1
ATOM 3774 C C . LYS A 1 492 ? -13.365 -8.118 -0.018 1.00 98.38 492 LYS A C 1
ATOM 3776 O O . LYS A 1 492 ? -12.962 -7.022 -0.403 1.00 98.38 492 LYS A O 1
ATOM 3781 N N . ASP A 1 493 ? -13.184 -8.549 1.225 1.00 98.31 493 ASP A N 1
ATOM 3782 C CA . ASP A 1 493 ? -12.579 -7.712 2.265 1.00 98.31 493 ASP A CA 1
ATOM 3783 C C . ASP A 1 493 ? -11.089 -7.466 2.026 1.00 98.31 493 ASP A C 1
ATOM 3785 O O . ASP A 1 493 ? -10.595 -6.351 2.209 1.00 98.31 493 ASP A O 1
ATOM 3789 N N . SER A 1 494 ? -10.360 -8.463 1.525 1.00 98.19 494 SER A N 1
ATOM 3790 C CA . SER A 1 494 ? -8.978 -8.266 1.084 1.00 98.19 494 SER A CA 1
ATOM 3791 C C . SER A 1 494 ? -8.867 -7.316 -0.109 1.00 98.19 494 SER A C 1
ATOM 3793 O O . SER A 1 494 ? -7.978 -6.464 -0.115 1.00 98.19 494 SER A O 1
ATOM 3795 N N . LEU A 1 495 ? -9.791 -7.368 -1.075 1.00 98.12 495 LEU A N 1
ATOM 3796 C CA . LEU A 1 495 ? -9.833 -6.383 -2.162 1.00 98.12 495 LEU A CA 1
ATOM 3797 C C . LEU A 1 495 ? -10.147 -4.968 -1.650 1.00 98.12 495 LEU A C 1
ATOM 3799 O O . LEU A 1 495 ? -9.478 -4.019 -2.060 1.00 98.12 495 LEU A O 1
ATOM 3803 N N . ARG A 1 496 ? -11.118 -4.808 -0.735 1.00 98.44 496 ARG A N 1
ATOM 3804 C CA . ARG A 1 496 ? -11.446 -3.507 -0.117 1.00 98.44 496 ARG A CA 1
ATOM 3805 C C . ARG A 1 496 ? -10.225 -2.902 0.568 1.00 98.44 496 ARG A C 1
ATOM 3807 O O . ARG A 1 496 ? -9.883 -1.752 0.295 1.00 98.44 496 ARG A O 1
ATOM 3814 N N . ARG A 1 497 ? -9.522 -3.702 1.379 1.00 97.62 497 ARG A N 1
ATOM 3815 C CA . ARG A 1 497 ? -8.268 -3.302 2.037 1.00 97.62 497 ARG A CA 1
ATOM 3816 C C . ARG A 1 497 ? -7.186 -2.928 1.026 1.00 97.62 497 ARG A C 1
ATOM 3818 O O . ARG A 1 497 ? -6.526 -1.906 1.194 1.00 97.62 497 ARG A O 1
ATOM 3825 N N . GLY A 1 498 ? -7.039 -3.702 -0.049 1.00 97.00 498 GLY A N 1
ATOM 3826 C CA . GLY A 1 498 ? -6.106 -3.393 -1.131 1.00 97.00 498 GLY A CA 1
ATOM 3827 C C . GLY A 1 498 ? -6.392 -2.040 -1.792 1.00 97.00 498 GLY A C 1
ATOM 3828 O O . GLY A 1 498 ? -5.463 -1.276 -2.052 1.00 97.00 498 GLY A O 1
ATOM 3829 N N . PHE A 1 499 ? -7.667 -1.713 -2.044 1.00 97.56 499 PHE A N 1
ATOM 3830 C CA . PHE A 1 499 ? -8.057 -0.454 -2.698 1.00 97.56 499 PHE A CA 1
ATOM 3831 C C . PHE A 1 499 ? -7.879 0.734 -1.765 1.00 97.56 499 PHE A C 1
ATOM 3833 O O . PHE A 1 499 ? -7.349 1.756 -2.195 1.00 97.56 499 PHE A O 1
ATOM 3840 N N . ALA A 1 500 ? -8.271 0.580 -0.501 1.00 97.50 500 ALA A N 1
ATOM 3841 C CA . ALA A 1 500 ? -8.039 1.557 0.554 1.00 97.50 500 ALA A CA 1
ATOM 3842 C C . ALA A 1 500 ? -6.542 1.894 0.674 1.00 97.50 500 ALA A C 1
ATOM 3844 O O . ALA A 1 500 ? -6.149 3.056 0.565 1.00 97.50 500 ALA A O 1
ATOM 3845 N N . LEU A 1 501 ? -5.685 0.870 0.767 1.00 96.56 501 LEU A N 1
ATOM 3846 C CA . LEU A 1 501 ? -4.234 1.042 0.861 1.00 96.56 501 LEU A CA 1
ATOM 3847 C C . LEU A 1 501 ? -3.647 1.727 -0.385 1.00 96.56 501 LEU A C 1
ATOM 3849 O O . LEU A 1 501 ? -2.823 2.631 -0.263 1.00 96.56 501 LEU A O 1
ATOM 3853 N N . ALA A 1 502 ? -4.089 1.336 -1.585 1.00 96.69 502 ALA A N 1
ATOM 3854 C CA . ALA A 1 502 ? -3.614 1.921 -2.841 1.00 96.69 502 ALA A CA 1
ATOM 3855 C C . ALA A 1 502 ? -4.132 3.354 -3.089 1.00 96.69 502 ALA A C 1
ATOM 3857 O O . ALA A 1 502 ? -3.464 4.145 -3.758 1.00 96.69 502 ALA A O 1
ATOM 3858 N N . ALA A 1 503 ? -5.303 3.708 -2.555 1.00 96.81 503 ALA A N 1
ATOM 3859 C CA . ALA A 1 503 ? -5.839 5.069 -2.573 1.00 96.81 503 ALA A CA 1
ATOM 3860 C C . ALA A 1 503 ? -5.083 6.011 -1.609 1.00 96.81 503 ALA A C 1
ATOM 3862 O O . ALA A 1 503 ? -5.031 7.227 -1.827 1.00 96.81 503 ALA A O 1
ATOM 3863 N N . GLY A 1 504 ? -4.425 5.448 -0.592 1.00 95.81 504 GLY A N 1
ATOM 3864 C CA . GLY A 1 504 ? -3.581 6.142 0.377 1.00 95.81 504 GLY A CA 1
ATOM 3865 C C . GLY A 1 504 ? -4.338 6.618 1.621 1.00 95.81 504 GLY A C 1
ATOM 3866 O O . GLY A 1 504 ? -5.500 6.280 1.836 1.00 95.81 504 GLY A O 1
ATOM 3867 N N . SER A 1 505 ? -3.659 7.404 2.464 1.00 90.62 505 SER A N 1
ATOM 3868 C CA . SER A 1 505 ? -4.219 7.866 3.740 1.00 90.62 505 SER A CA 1
ATOM 3869 C C . SER A 1 505 ? -5.522 8.646 3.538 1.00 90.62 505 SER A C 1
ATOM 3871 O O . SER A 1 505 ? -5.618 9.508 2.663 1.00 90.62 505 SER A O 1
ATOM 3873 N N . GLY A 1 506 ? -6.533 8.310 4.341 1.00 95.00 506 GLY A N 1
ATOM 3874 C CA . GLY A 1 506 ? -7.868 8.910 4.298 1.00 95.00 506 GLY A CA 1
ATOM 3875 C C . GLY A 1 506 ? -8.947 8.017 3.681 1.00 95.00 506 GLY A C 1
ATOM 3876 O O . GLY A 1 506 ? -10.111 8.178 4.021 1.00 95.00 506 GLY A O 1
ATOM 3877 N N . VAL A 1 507 ? -8.610 7.027 2.849 1.00 97.69 507 VAL A N 1
ATOM 3878 C CA . VAL A 1 507 ? -9.609 6.091 2.304 1.00 97.69 507 VAL A CA 1
ATOM 3879 C C . VAL A 1 507 ? -9.575 4.777 3.087 1.00 97.69 507 VAL A C 1
ATOM 3881 O O . VAL A 1 507 ? -8.638 4.001 2.957 1.00 97.69 507 VAL A O 1
ATOM 3884 N N . ARG A 1 508 ? -10.596 4.530 3.916 1.00 98.00 508 ARG A N 1
ATOM 3885 C CA . ARG A 1 508 ? -10.852 3.254 4.606 1.00 98.00 508 ARG A CA 1
ATOM 3886 C C . ARG A 1 508 ? -11.582 2.238 3.719 1.00 98.00 508 ARG A C 1
ATOM 3888 O O . ARG A 1 508 ? -12.155 2.598 2.693 1.00 98.00 508 ARG A O 1
ATOM 3895 N N . SER A 1 509 ? -11.588 0.976 4.145 1.00 98.00 509 SER A N 1
ATOM 3896 C CA . SER A 1 509 ? -12.275 -0.140 3.473 1.00 98.00 509 SER A CA 1
ATOM 3897 C C . SER A 1 509 ? -13.785 0.085 3.315 1.00 98.00 509 SER A C 1
ATOM 3899 O O . SER A 1 509 ? -14.357 -0.343 2.317 1.00 98.00 509 SER A O 1
ATOM 3901 N N . GLU A 1 510 ? -14.411 0.784 4.267 1.00 98.00 510 GLU A N 1
ATOM 3902 C CA . GLU A 1 510 ? -15.839 1.150 4.268 1.00 98.00 510 GLU A CA 1
ATOM 3903 C C . GLU A 1 510 ? -16.217 2.074 3.103 1.00 98.00 510 GLU A C 1
ATOM 3905 O O . GLU A 1 510 ? -17.335 2.037 2.603 1.00 98.00 510 GLU A O 1
ATOM 3910 N N . HIS A 1 511 ? -15.263 2.864 2.608 1.00 98.12 511 HIS A N 1
ATOM 3911 C CA . HIS A 1 511 ? -15.468 3.761 1.472 1.00 98.12 511 HIS A CA 1
ATOM 3912 C C . HIS A 1 511 ? -15.422 3.041 0.115 1.00 98.12 511 HIS A C 1
ATOM 3914 O O . HIS A 1 511 ? -15.513 3.698 -0.926 1.00 98.12 511 HIS A O 1
ATOM 3920 N N . VAL A 1 512 ? -15.205 1.719 0.100 1.00 98.31 512 VAL A N 1
ATOM 3921 C CA . VAL A 1 512 ? -15.000 0.925 -1.115 1.00 98.31 512 VAL A CA 1
ATOM 3922 C C . VAL A 1 512 ? -16.123 -0.100 -1.284 1.00 98.31 512 VAL A C 1
ATOM 3924 O O . VAL A 1 512 ? -16.187 -1.134 -0.615 1.00 98.31 512 VAL A O 1
ATOM 3927 N N . GLU A 1 513 ? -16.975 0.143 -2.272 1.00 98.38 513 GLU A N 1
ATOM 3928 C CA . GLU A 1 513 ? -17.998 -0.794 -2.731 1.00 98.38 513 GLU A CA 1
ATOM 3929 C C . GLU A 1 513 ? -17.418 -1.672 -3.848 1.00 98.38 513 GLU A C 1
ATOM 3931 O O . GLU A 1 513 ? -16.844 -1.157 -4.809 1.00 98.38 513 GLU A O 1
ATOM 3936 N N . ILE A 1 514 ? -17.563 -2.999 -3.746 1.00 98.31 514 ILE A N 1
ATOM 3937 C CA . ILE A 1 514 ? -17.011 -3.952 -4.723 1.00 98.31 514 ILE A CA 1
ATOM 3938 C C . ILE A 1 514 ? -18.114 -4.826 -5.314 1.00 98.31 514 ILE A C 1
ATOM 3940 O O . ILE A 1 514 ? -18.813 -5.541 -4.594 1.00 98.31 514 ILE A O 1
ATOM 3944 N N . ALA A 1 515 ? -18.188 -4.842 -6.642 1.00 98.19 515 ALA A N 1
ATOM 3945 C CA . ALA A 1 515 ? -18.980 -5.772 -7.430 1.00 98.19 515 ALA A CA 1
ATOM 3946 C C . ALA A 1 515 ? -18.059 -6.741 -8.191 1.00 98.19 515 ALA A C 1
ATOM 3948 O O . ALA A 1 515 ? -17.069 -6.337 -8.804 1.00 98.19 515 ALA A O 1
ATOM 3949 N N . LEU A 1 516 ? -18.388 -8.035 -8.147 1.00 98.38 516 LEU A N 1
ATOM 3950 C CA . LEU A 1 516 ? -17.644 -9.103 -8.818 1.00 98.38 516 LEU A CA 1
ATOM 3951 C C . LEU A 1 516 ? -18.507 -9.723 -9.916 1.00 98.38 516 LEU A C 1
ATOM 3953 O O . LEU A 1 516 ? -19.688 -9.983 -9.693 1.00 98.38 516 LEU A O 1
ATOM 3957 N N . SER A 1 517 ? -17.911 -10.008 -11.071 1.00 97.94 517 SER A N 1
ATOM 3958 C CA . SER A 1 517 ? -18.591 -10.669 -12.193 1.00 97.94 517 SER A CA 1
ATOM 3959 C C . SER A 1 517 ? -17.766 -11.816 -12.789 1.00 97.94 517 SER A C 1
ATOM 3961 O O . SER A 1 517 ? -16.543 -11.881 -12.620 1.00 97.94 517 SER A O 1
ATOM 3963 N N . ALA A 1 518 ? -18.458 -12.748 -13.453 1.00 96.06 518 ALA A N 1
ATOM 3964 C CA . ALA A 1 518 ? -17.878 -13.953 -14.047 1.00 96.06 518 ALA A CA 1
ATOM 3965 C C . ALA A 1 518 ? -16.985 -13.658 -15.274 1.00 96.06 518 ALA A C 1
ATOM 3967 O O . ALA A 1 518 ? -17.105 -12.615 -15.913 1.00 96.06 518 ALA A O 1
ATOM 3968 N N . GLY A 1 519 ? -16.127 -14.621 -15.646 1.00 82.44 519 GLY A N 1
ATOM 3969 C CA . GLY A 1 519 ? -15.254 -14.538 -16.832 1.00 82.44 519 GLY A CA 1
ATOM 3970 C C . GLY A 1 519 ? -13.787 -14.229 -16.519 1.00 82.44 519 GLY A C 1
ATOM 3971 O O . GLY A 1 519 ? -13.210 -13.327 -17.130 1.00 82.44 519 GLY A O 1
ATOM 3972 N N . SER A 1 520 ? -13.192 -14.999 -15.593 1.00 86.75 520 SER A N 1
ATOM 3973 C CA . SER A 1 520 ? -12.119 -14.569 -14.672 1.00 86.75 520 SER A CA 1
ATOM 3974 C C . SER A 1 520 ? -12.574 -13.360 -13.866 1.00 86.75 520 SER A C 1
ATOM 3976 O O . SER A 1 520 ? -13.094 -12.414 -14.441 1.00 86.75 520 SER A O 1
ATOM 3978 N N . VAL A 1 521 ? -12.428 -13.402 -12.547 1.00 97.62 521 VAL A N 1
ATOM 3979 C CA . VAL A 1 521 ? -13.106 -12.469 -11.640 1.00 97.62 521 VAL A CA 1
ATOM 3980 C C . VAL A 1 521 ? -12.838 -11.013 -12.042 1.00 97.62 521 VAL A C 1
ATOM 3982 O O . VAL A 1 521 ? -11.730 -10.496 -11.868 1.00 97.62 521 VAL A O 1
ATOM 3985 N N . VAL A 1 522 ? -13.849 -10.363 -12.628 1.00 98.00 522 VAL A N 1
ATOM 3986 C CA . VAL A 1 522 ? -13.792 -8.943 -12.983 1.00 98.00 522 VAL A CA 1
ATOM 3987 C C . VAL A 1 522 ? -14.277 -8.170 -11.772 1.00 98.00 522 VAL A C 1
ATOM 3989 O O . VAL A 1 522 ? -15.424 -8.313 -11.345 1.00 98.00 522 VAL A O 1
ATOM 3992 N N . VAL A 1 523 ? -13.372 -7.373 -11.221 1.00 98.31 523 VAL A N 1
ATOM 3993 C CA . VAL A 1 523 ? -13.575 -6.554 -10.033 1.00 98.31 523 VAL A CA 1
ATOM 3994 C C . VAL A 1 523 ? -13.926 -5.150 -10.492 1.00 98.31 523 VAL A C 1
ATOM 3996 O O . VAL A 1 523 ? -13.124 -4.497 -11.161 1.00 98.31 523 VAL A O 1
ATOM 3999 N N . GLN A 1 524 ? -15.112 -4.688 -10.120 1.00 98.19 524 GLN A N 1
ATOM 4000 C CA . GLN A 1 524 ? -15.530 -3.300 -10.255 1.00 98.19 524 GLN A CA 1
ATOM 4001 C C . GLN A 1 524 ? -15.607 -2.697 -8.857 1.00 98.19 524 GLN A C 1
ATOM 4003 O O . GLN A 1 524 ? -16.385 -3.156 -8.026 1.00 98.19 524 GLN A O 1
ATOM 4008 N N . ALA A 1 525 ? -14.781 -1.693 -8.596 1.00 98.19 525 ALA A N 1
ATOM 4009 C CA . ALA A 1 525 ? -14.753 -0.968 -7.340 1.00 98.19 525 ALA A CA 1
ATOM 4010 C C . ALA A 1 525 ? -15.269 0.455 -7.549 1.00 98.19 525 ALA A C 1
ATOM 4012 O O . ALA A 1 525 ? -14.840 1.153 -8.473 1.00 98.19 525 ALA A O 1
ATOM 4013 N N . LYS A 1 526 ? -16.171 0.886 -6.674 1.00 98.12 526 LYS A N 1
ATOM 4014 C CA . LYS A 1 526 ? -16.622 2.269 -6.547 1.00 98.12 526 LYS A CA 1
ATOM 4015 C C . LYS A 1 526 ? -16.115 2.791 -5.209 1.00 98.12 526 LYS A C 1
ATOM 4017 O O . LYS A 1 526 ? -16.415 2.231 -4.161 1.00 98.12 526 LYS A O 1
ATOM 4022 N N . ILE A 1 527 ? -15.296 3.830 -5.269 1.00 98.12 527 ILE A N 1
ATOM 4023 C CA . ILE A 1 527 ? -14.623 4.416 -4.114 1.00 98.12 527 ILE A CA 1
ATOM 4024 C C . ILE A 1 527 ? -15.257 5.778 -3.866 1.00 98.12 527 ILE A C 1
ATOM 4026 O O . ILE A 1 527 ? -15.213 6.631 -4.753 1.00 98.12 527 ILE A O 1
ATOM 4030 N N . THR A 1 528 ? -15.821 5.979 -2.680 1.00 97.75 528 THR A N 1
ATOM 4031 C CA . THR A 1 528 ? -16.453 7.235 -2.252 1.00 97.75 528 THR A CA 1
ATOM 4032 C C . THR A 1 528 ? -15.581 7.865 -1.165 1.00 97.75 528 THR A C 1
ATOM 4034 O O . THR A 1 528 ? -15.734 7.518 0.004 1.00 97.75 528 THR A O 1
ATOM 4037 N N . PRO A 1 529 ? -14.611 8.732 -1.514 1.00 96.75 529 PRO A N 1
ATOM 4038 C CA . PRO A 1 529 ? -13.687 9.294 -0.534 1.00 96.75 529 PRO A CA 1
ATOM 4039 C C . PRO A 1 529 ? -14.440 10.101 0.537 1.00 96.75 529 PRO A C 1
ATOM 4041 O O . PRO A 1 529 ? -15.446 10.742 0.216 1.00 96.75 529 PRO A O 1
ATOM 4044 N N . PRO A 1 530 ? -13.962 10.128 1.793 1.00 96.44 530 PRO A N 1
ATOM 4045 C CA . PRO A 1 530 ? -14.576 10.954 2.823 1.00 96.44 530 PRO A CA 1
ATOM 4046 C C . PRO A 1 530 ? -14.402 12.447 2.517 1.00 96.44 530 PRO A C 1
ATOM 4048 O O . PRO A 1 530 ? -13.534 12.860 1.739 1.00 96.44 530 PRO A O 1
ATOM 4051 N N . LYS A 1 531 ? -15.228 13.279 3.166 1.00 93.81 531 LYS A N 1
ATOM 4052 C CA . LYS A 1 531 ? -15.177 14.740 3.014 1.00 93.81 531 LYS A CA 1
ATOM 4053 C C . LYS A 1 531 ? -13.763 15.251 3.315 1.00 93.81 531 LYS A C 1
ATOM 4055 O O . LYS A 1 531 ? -13.184 14.918 4.341 1.00 93.81 531 LYS A O 1
ATOM 4060 N N . GLY A 1 532 ? -13.225 16.070 2.414 1.00 93.50 532 GLY A N 1
ATOM 4061 C CA . GLY A 1 532 ? -11.874 16.632 2.523 1.00 93.50 532 GLY A CA 1
ATOM 4062 C C . GLY A 1 532 ? -10.805 15.904 1.702 1.00 93.50 532 GLY A C 1
ATOM 4063 O O . GLY A 1 532 ? -9.741 16.476 1.488 1.00 93.50 532 GLY A O 1
ATOM 4064 N N . VAL A 1 533 ? -11.084 14.705 1.174 1.00 96.12 533 VAL A N 1
ATOM 4065 C CA . VAL A 1 533 ? -10.173 14.010 0.251 1.00 96.12 533 VAL A CA 1
ATOM 4066 C C . VAL A 1 533 ? -10.635 14.228 -1.194 1.00 96.12 533 VAL A C 1
ATOM 4068 O O . VAL A 1 533 ? -11.704 13.744 -1.573 1.00 96.12 533 VAL A O 1
ATOM 4071 N N . PRO A 1 534 ? -9.863 14.932 -2.041 1.00 94.94 534 PRO A N 1
ATOM 4072 C CA . PRO A 1 534 ? -10.282 15.195 -3.410 1.00 94.94 534 PRO A CA 1
ATOM 4073 C C . PRO A 1 534 ? -10.241 13.908 -4.266 1.00 94.94 534 PRO A C 1
ATOM 4075 O O . PRO A 1 534 ? -9.199 13.251 -4.373 1.00 94.94 534 PRO A O 1
ATOM 4078 N N . PRO A 1 535 ? -11.335 13.560 -4.969 1.00 95.56 535 PRO A N 1
ATOM 4079 C CA . PRO A 1 535 ? -11.454 12.324 -5.756 1.00 95.56 535 PRO A CA 1
ATOM 4080 C C . PRO A 1 535 ? -10.426 12.247 -6.895 1.00 95.56 535 PRO A C 1
ATOM 4082 O O . PRO A 1 535 ? -9.970 11.167 -7.277 1.00 95.56 535 PRO A O 1
ATOM 4085 N N . LYS A 1 536 ? -9.985 13.401 -7.409 1.00 95.25 536 LYS A N 1
ATOM 4086 C CA . LYS A 1 536 ? -8.911 13.497 -8.408 1.00 95.25 536 LYS A CA 1
ATOM 4087 C C . LYS A 1 536 ? -7.569 12.976 -7.891 1.00 95.25 536 LYS A C 1
ATOM 4089 O O . LYS A 1 536 ? -6.856 12.323 -8.654 1.00 95.25 536 LYS A O 1
ATOM 4094 N N . GLU A 1 537 ? -7.229 13.223 -6.627 1.00 95.38 537 GLU A N 1
ATOM 4095 C CA . GLU A 1 537 ? -5.983 12.720 -6.034 1.00 95.38 537 GLU A CA 1
ATOM 4096 C C . GLU A 1 537 ? -6.045 11.210 -5.821 1.00 95.38 537 GLU A C 1
ATOM 4098 O O . GLU A 1 537 ? -5.100 10.505 -6.178 1.00 95.38 537 GLU A O 1
ATOM 4103 N N . VAL A 1 538 ? -7.185 10.699 -5.344 1.00 96.81 538 VAL A N 1
ATOM 4104 C CA . VAL A 1 538 ? -7.432 9.254 -5.211 1.00 96.81 538 VAL A CA 1
ATOM 4105 C C . VAL A 1 538 ? -7.287 8.562 -6.566 1.00 96.81 538 VAL A C 1
ATOM 4107 O O . VAL A 1 538 ? -6.547 7.587 -6.700 1.00 96.81 538 VAL A O 1
ATOM 4110 N N . ALA A 1 539 ? -7.906 9.110 -7.615 1.00 96.50 539 ALA A N 1
ATOM 4111 C CA . ALA A 1 539 ? -7.778 8.575 -8.965 1.00 96.50 539 ALA A CA 1
ATOM 4112 C C . ALA A 1 539 ? -6.335 8.637 -9.498 1.00 96.50 539 ALA A C 1
ATOM 4114 O O . ALA A 1 539 ? -5.902 7.723 -10.199 1.00 96.50 539 ALA A O 1
ATOM 4115 N N . ALA A 1 540 ? -5.576 9.693 -9.188 1.00 95.94 540 ALA A N 1
ATOM 4116 C CA . ALA A 1 540 ? -4.174 9.809 -9.586 1.00 95.94 540 ALA A CA 1
ATOM 4117 C C . ALA A 1 540 ? -3.286 8.766 -8.887 1.00 95.94 540 ALA A C 1
ATOM 4119 O O . ALA A 1 540 ? -2.437 8.158 -9.542 1.00 95.94 540 ALA A O 1
ATOM 4120 N N . ARG A 1 541 ? -3.521 8.511 -7.593 1.00 95.88 541 ARG A N 1
ATOM 4121 C CA . ARG A 1 541 ? -2.814 7.484 -6.813 1.00 95.88 541 ARG A CA 1
ATOM 4122 C C . ARG A 1 541 ? -3.115 6.079 -7.325 1.00 95.88 541 ARG A C 1
ATOM 4124 O O . ARG A 1 541 ? -2.185 5.330 -7.611 1.00 95.88 541 ARG A O 1
ATOM 4131 N N . LEU A 1 542 ? -4.384 5.766 -7.577 1.00 96.56 542 LEU A N 1
ATOM 4132 C CA . LEU A 1 542 ? -4.792 4.466 -8.123 1.00 96.56 542 LEU A CA 1
ATOM 4133 C C . LEU A 1 542 ? -4.283 4.221 -9.553 1.00 96.56 542 LEU A C 1
ATOM 4135 O O . LEU A 1 542 ? -4.076 3.077 -9.943 1.00 96.56 542 LEU A O 1
ATOM 4139 N N . LYS A 1 543 ? -4.063 5.278 -10.349 1.00 95.88 543 LYS A N 1
ATOM 4140 C CA . LYS A 1 543 ? -3.446 5.173 -11.687 1.00 95.88 543 LYS A CA 1
ATOM 4141 C C . LYS A 1 543 ? -1.944 4.898 -11.644 1.00 95.88 543 LYS A C 1
ATOM 4143 O O . LYS A 1 543 ? -1.361 4.583 -12.684 1.00 95.88 543 LYS A O 1
ATOM 4148 N N . SER A 1 544 ? -1.297 5.067 -10.494 1.00 87.38 544 SER A N 1
ATOM 4149 C CA . SER A 1 544 ? 0.117 4.740 -10.361 1.00 87.38 544 SER A CA 1
ATOM 4150 C C . SER A 1 544 ? 0.322 3.219 -10.435 1.00 87.38 544 SER A C 1
ATOM 4152 O O . SER A 1 544 ? -0.559 2.430 -10.100 1.00 87.38 544 SER A O 1
ATOM 4154 N N . ALA A 1 545 ? 1.483 2.788 -10.937 1.00 68.25 545 ALA A N 1
ATOM 4155 C CA . ALA A 1 545 ? 1.758 1.389 -11.287 1.00 68.25 545 ALA A CA 1
ATOM 4156 C C . ALA A 1 545 ? 1.825 0.415 -10.086 1.00 68.25 545 ALA A C 1
ATOM 4158 O O . ALA A 1 545 ? 2.172 -0.748 -10.267 1.00 68.25 545 ALA A O 1
ATOM 4159 N N . SER A 1 546 ? 1.519 0.867 -8.869 1.00 87.56 546 SER A N 1
ATOM 4160 C CA . SER A 1 546 ? 1.508 0.049 -7.654 1.00 87.56 546 SER A CA 1
ATOM 4161 C C . SER A 1 546 ? 0.207 -0.730 -7.450 1.00 87.56 546 SER A C 1
ATOM 4163 O O . SER A 1 546 ? 0.234 -1.726 -6.733 1.00 87.56 546 SER A O 1
ATOM 4165 N N . LEU A 1 547 ? -0.906 -0.345 -8.095 1.00 95.31 547 LEU A N 1
ATOM 4166 C CA . LEU A 1 547 ? -2.217 -0.960 -7.839 1.00 95.31 547 LEU A CA 1
ATOM 4167 C C . LEU A 1 547 ? -2.212 -2.478 -8.071 1.00 95.31 547 LEU A C 1
ATOM 4169 O O . LEU A 1 547 ? -2.704 -3.229 -7.238 1.00 95.31 547 LEU A O 1
ATOM 4173 N N . GLU A 1 548 ? -1.623 -2.942 -9.174 1.00 95.56 548 GLU A N 1
ATOM 4174 C CA . GLU A 1 548 ? -1.563 -4.374 -9.497 1.00 95.56 548 GLU A CA 1
ATOM 4175 C C . GLU A 1 548 ? -0.759 -5.158 -8.449 1.00 95.56 548 GLU A C 1
ATOM 4177 O O . GLU A 1 548 ? -1.196 -6.216 -8.003 1.00 95.56 548 GLU A O 1
ATOM 4182 N N . ILE A 1 549 ? 0.378 -4.617 -8.002 1.00 94.81 549 ILE A N 1
ATOM 4183 C CA . ILE A 1 549 ? 1.264 -5.267 -7.023 1.00 94.81 549 ILE A CA 1
ATOM 4184 C C . ILE A 1 549 ? 0.580 -5.344 -5.655 1.00 94.81 549 ILE A C 1
ATOM 4186 O O . ILE A 1 549 ? 0.539 -6.413 -5.045 1.00 94.81 549 ILE A O 1
ATOM 4190 N N . THR A 1 550 ? 0.006 -4.231 -5.190 1.00 95.81 550 THR A N 1
ATOM 4191 C CA . THR A 1 550 ? -0.704 -4.162 -3.907 1.00 95.81 550 THR A CA 1
ATOM 4192 C C . THR A 1 550 ? -1.892 -5.120 -3.877 1.00 95.81 550 THR A C 1
ATOM 4194 O O . THR A 1 550 ? -2.120 -5.790 -2.873 1.00 95.81 550 THR A O 1
ATOM 4197 N N . MET A 1 551 ? -2.617 -5.242 -4.989 1.00 96.88 551 MET A N 1
ATOM 4198 C CA . MET A 1 551 ? -3.764 -6.141 -5.082 1.00 96.88 551 MET A CA 1
ATOM 4199 C C . MET A 1 551 ? -3.364 -7.611 -5.138 1.00 96.88 551 MET A C 1
ATOM 4201 O O . MET A 1 551 ? -3.991 -8.429 -4.475 1.00 96.88 551 MET A O 1
ATOM 4205 N N . VAL A 1 552 ? -2.308 -7.963 -5.877 1.00 96.81 552 VAL A N 1
ATOM 4206 C CA . VAL A 1 552 ? -1.778 -9.336 -5.873 1.00 96.81 552 VAL A CA 1
ATOM 4207 C C . VAL A 1 552 ? -1.355 -9.733 -4.458 1.00 96.81 552 VAL A C 1
ATOM 4209 O O . VAL A 1 552 ? -1.700 -10.826 -4.012 1.00 96.81 552 VAL A O 1
ATOM 4212 N N . ALA A 1 553 ? -0.681 -8.837 -3.729 1.00 96.56 553 ALA A N 1
ATOM 4213 C CA . ALA A 1 553 ? -0.299 -9.072 -2.340 1.00 96.56 553 ALA A CA 1
ATOM 4214 C C . ALA A 1 553 ? -1.526 -9.267 -1.428 1.00 96.56 553 ALA A C 1
ATOM 4216 O O . ALA A 1 553 ? -1.591 -10.259 -0.705 1.00 96.56 553 ALA A O 1
ATOM 4217 N N . ALA A 1 554 ? -2.532 -8.391 -1.519 1.00 96.75 554 ALA A N 1
ATOM 4218 C CA . ALA A 1 554 ? -3.747 -8.481 -0.705 1.00 96.75 554 ALA A CA 1
ATOM 4219 C C . ALA A 1 554 ? -4.583 -9.742 -0.995 1.00 96.75 554 ALA A C 1
ATOM 4221 O O . ALA A 1 554 ? -5.150 -10.341 -0.088 1.00 96.75 554 ALA A O 1
ATOM 4222 N N . ILE A 1 555 ? -4.653 -10.177 -2.255 1.00 97.50 555 ILE A N 1
ATOM 4223 C CA . ILE A 1 555 ? -5.362 -11.406 -2.636 1.00 97.50 555 ILE A CA 1
ATOM 4224 C C . ILE A 1 555 ? -4.594 -12.645 -2.157 1.00 97.50 555 ILE A C 1
ATOM 4226 O O . ILE A 1 555 ? -5.202 -13.618 -1.719 1.00 97.50 555 ILE A O 1
ATOM 4230 N N . SER A 1 556 ? -3.258 -12.610 -2.204 1.00 96.75 556 SER A N 1
ATOM 4231 C CA . SER A 1 556 ? -2.415 -13.742 -1.802 1.00 96.75 556 SER A CA 1
ATOM 4232 C C . SER A 1 556 ? -2.494 -14.098 -0.318 1.00 96.75 556 SER A C 1
ATOM 4234 O O . SER A 1 556 ? -2.168 -15.227 0.040 1.00 96.75 556 SER A O 1
ATOM 4236 N N . SER A 1 557 ? -2.932 -13.159 0.526 1.00 96.69 557 SER A N 1
ATOM 4237 C CA . SER A 1 557 ? -3.089 -13.361 1.968 1.00 96.69 557 SER A CA 1
ATOM 4238 C C . SER A 1 557 ? -4.446 -13.952 2.360 1.00 96.69 557 SER A C 1
ATOM 4240 O O . SER A 1 557 ? -4.743 -14.029 3.547 1.00 96.69 557 SER A O 1
ATOM 4242 N N . VAL A 1 558 ? -5.312 -14.290 1.397 1.00 98.00 558 VAL A N 1
ATOM 4243 C CA . VAL A 1 558 ? -6.599 -14.938 1.676 1.00 98.00 558 VAL A CA 1
ATOM 4244 C C . VAL A 1 558 ? -6.385 -16.446 1.779 1.00 98.00 558 VAL A C 1
ATOM 4246 O O . VAL A 1 558 ? -6.057 -17.107 0.788 1.00 98.00 558 VAL A O 1
ATOM 4249 N N . ASP A 1 559 ? -6.594 -16.992 2.973 1.00 97.94 559 ASP A N 1
ATOM 4250 C CA . ASP A 1 559 ? -6.537 -18.433 3.213 1.00 97.94 559 ASP A CA 1
ATOM 4251 C C . ASP A 1 559 ? -7.636 -19.169 2.430 1.00 97.94 559 ASP A C 1
ATOM 4253 O O . ASP A 1 559 ? -8.730 -18.652 2.220 1.00 97.94 559 ASP A O 1
ATOM 4257 N N . GLY A 1 560 ? -7.332 -20.372 1.935 1.00 96.88 560 GLY A N 1
ATOM 4258 C CA . GLY A 1 560 ? -8.258 -21.176 1.121 1.00 96.88 560 GLY A CA 1
ATOM 4259 C C . GLY A 1 560 ? -8.362 -20.765 -0.356 1.00 96.88 560 GLY A C 1
ATOM 4260 O O . GLY A 1 560 ? -8.852 -21.537 -1.177 1.00 96.88 560 GLY A O 1
ATOM 4261 N N . LEU A 1 561 ? -7.812 -19.613 -0.765 1.00 96.94 561 LEU A N 1
ATOM 4262 C CA . LEU A 1 561 ? -7.904 -19.148 -2.160 1.00 96.94 561 LEU A CA 1
ATOM 4263 C C . LEU A 1 561 ? -7.168 -20.057 -3.167 1.00 96.94 561 LEU A C 1
ATOM 4265 O O . LEU A 1 561 ? -7.422 -20.004 -4.369 1.00 96.94 561 LEU A O 1
ATOM 4269 N N . ARG A 1 562 ? -6.241 -20.897 -2.689 1.00 96.50 562 ARG A N 1
ATOM 4270 C CA . ARG A 1 562 ? -5.515 -21.867 -3.525 1.00 96.50 562 ARG A CA 1
ATOM 4271 C C . ARG A 1 562 ? -6.411 -22.986 -4.050 1.00 96.50 562 ARG A C 1
ATOM 4273 O O . ARG A 1 562 ? -6.098 -23.524 -5.103 1.00 96.50 562 ARG A O 1
ATOM 4280 N N . GLU A 1 563 ? -7.496 -23.311 -3.350 1.00 96.88 563 GLU A N 1
ATOM 4281 C CA . GLU A 1 563 ? -8.426 -24.377 -3.744 1.00 96.88 563 GLU A CA 1
ATOM 4282 C C . GLU A 1 563 ? -9.273 -23.972 -4.954 1.00 96.88 563 GLU A C 1
ATOM 4284 O O . GLU A 1 563 ? -9.544 -24.801 -5.813 1.00 96.88 563 GLU A O 1
ATOM 4289 N N . VAL A 1 564 ? -9.606 -22.681 -5.061 1.00 97.19 564 VAL A N 1
ATOM 4290 C CA . VAL A 1 564 ? -10.394 -22.097 -6.165 1.00 97.19 564 VAL A CA 1
ATOM 4291 C C . VAL A 1 564 ? -9.528 -21.511 -7.289 1.00 97.19 564 VAL A C 1
ATOM 4293 O O . VAL A 1 564 ? -10.028 -20.890 -8.236 1.00 97.19 564 VAL A O 1
ATOM 4296 N N . SER A 1 565 ? -8.203 -21.643 -7.170 1.00 97.06 565 SER A N 1
ATOM 4297 C CA . SER A 1 565 ? -7.240 -21.096 -8.123 1.00 97.06 565 SER A CA 1
ATOM 4298 C C . SER A 1 565 ? -6.712 -22.176 -9.062 1.00 97.06 565 SER A C 1
ATOM 4300 O O . SER A 1 565 ? -6.230 -23.220 -8.635 1.00 97.06 565 SER A O 1
ATOM 4302 N N . ARG A 1 566 ? -6.699 -21.888 -10.368 1.00 96.44 566 ARG A N 1
ATOM 4303 C CA . ARG A 1 566 ? -6.133 -22.774 -11.405 1.00 96.44 566 ARG A CA 1
ATOM 4304 C C . ARG A 1 566 ? -4.656 -22.491 -11.711 1.00 96.44 566 ARG A C 1
ATOM 4306 O O . ARG A 1 566 ? -4.108 -23.036 -12.666 1.00 96.44 566 ARG A O 1
ATOM 4313 N N . GLY A 1 567 ? -4.005 -21.616 -10.942 1.00 95.00 567 GLY A N 1
ATOM 4314 C CA . GLY A 1 567 ? -2.594 -21.267 -11.124 1.00 95.00 567 GLY A CA 1
ATOM 4315 C C . GLY A 1 567 ? -2.146 -20.068 -10.287 1.00 95.00 567 GLY A C 1
ATOM 4316 O O . GLY A 1 567 ? -2.777 -19.706 -9.299 1.00 95.00 567 GLY A O 1
ATOM 4317 N N . ALA A 1 568 ? -1.046 -19.424 -10.681 1.00 94.62 568 ALA A N 1
ATOM 4318 C CA . ALA A 1 568 ? -0.640 -18.155 -10.077 1.00 94.62 568 ALA A CA 1
ATOM 4319 C C . ALA A 1 568 ? -1.610 -17.045 -10.513 1.00 94.62 568 ALA A C 1
ATOM 4321 O O . ALA A 1 568 ? -1.803 -16.824 -11.712 1.00 94.62 568 ALA A O 1
ATOM 4322 N N . PHE A 1 569 ? -2.236 -16.353 -9.566 1.00 94.00 569 PHE A N 1
ATOM 4323 C CA . PHE A 1 569 ? -3.120 -15.228 -9.870 1.00 94.00 569 PHE A CA 1
ATOM 4324 C C . PHE A 1 569 ? -2.310 -14.057 -10.437 1.00 94.00 569 PHE A C 1
ATOM 4326 O O . PHE A 1 569 ? -1.210 -13.745 -9.986 1.00 94.00 569 PHE A O 1
ATOM 4333 N N . SER A 1 570 ? -2.861 -13.406 -11.456 1.00 96.19 570 SER A N 1
ATOM 4334 C CA . SER A 1 570 ? -2.294 -12.194 -12.050 1.00 96.19 570 SER A CA 1
ATOM 4335 C C . SER A 1 570 ? -3.412 -11.205 -12.332 1.00 96.1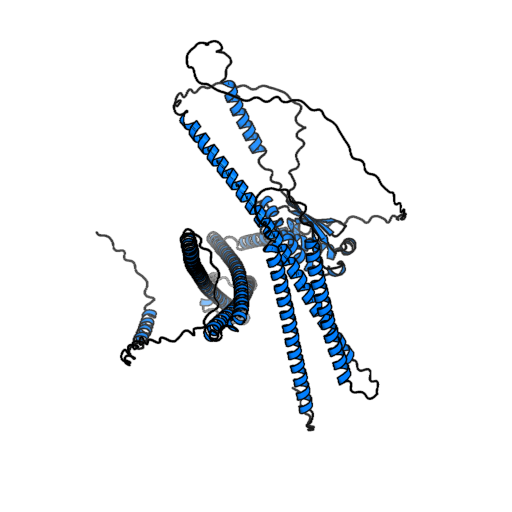9 570 SER A C 1
ATOM 4337 O O . SER A 1 570 ? -4.527 -11.596 -12.680 1.00 96.19 570 SER A O 1
ATOM 4339 N N . ILE A 1 571 ? -3.126 -9.920 -12.167 1.00 96.94 571 ILE A N 1
ATOM 4340 C CA . ILE A 1 571 ? -4.093 -8.854 -12.414 1.00 96.94 571 ILE A CA 1
ATOM 4341 C C . ILE A 1 571 ? -3.800 -8.253 -13.779 1.00 96.94 571 ILE A C 1
ATOM 4343 O O . ILE A 1 571 ? -2.652 -8.119 -14.192 1.00 96.94 571 ILE A O 1
ATOM 4347 N N . SER A 1 572 ? -4.857 -7.949 -14.517 1.00 96.19 572 SER A N 1
ATOM 4348 C CA . SER A 1 572 ? -4.772 -7.360 -15.846 1.00 96.19 572 SER A CA 1
ATOM 4349 C C . SER A 1 572 ? -5.875 -6.334 -16.050 1.00 96.19 572 SER A C 1
ATOM 4351 O O . SER A 1 572 ? -6.886 -6.351 -15.349 1.00 96.19 572 SER A O 1
ATOM 4353 N N . GLU A 1 573 ? -5.683 -5.456 -17.034 1.00 95.25 573 GLU A N 1
ATOM 4354 C CA . GLU A 1 573 ? -6.694 -4.484 -17.467 1.00 95.25 573 GLU A CA 1
ATOM 4355 C C . GLU A 1 573 ? -7.165 -3.533 -16.354 1.00 95.25 573 GLU A C 1
ATOM 4357 O O . GLU A 1 573 ? -8.322 -3.116 -16.346 1.00 95.25 573 GLU A O 1
ATOM 4362 N N . ALA A 1 574 ? -6.272 -3.153 -15.434 1.00 96.94 574 ALA A N 1
ATOM 4363 C CA . ALA A 1 574 ? -6.576 -2.151 -14.422 1.00 96.94 574 ALA A CA 1
ATOM 4364 C C . ALA A 1 574 ? -6.872 -0.791 -15.084 1.00 96.94 574 ALA A C 1
ATOM 4366 O O . ALA A 1 574 ? -6.019 -0.180 -15.733 1.00 96.94 574 ALA A O 1
ATOM 4367 N N . ARG A 1 575 ? -8.109 -0.318 -14.939 1.00 97.06 575 ARG A N 1
ATOM 4368 C CA . ARG A 1 575 ? -8.600 0.963 -15.449 1.00 97.06 575 ARG A CA 1
ATOM 4369 C C . ARG A 1 575 ? -9.198 1.752 -14.303 1.00 97.06 575 ARG A C 1
ATOM 4371 O O . ARG A 1 575 ? -10.047 1.245 -13.582 1.00 97.06 575 ARG A O 1
ATOM 4378 N N . VAL A 1 576 ? -8.795 3.008 -14.188 1.00 97.62 576 VAL A N 1
ATOM 4379 C CA . VAL A 1 576 ? -9.332 3.953 -13.207 1.00 97.62 576 VAL A CA 1
ATOM 4380 C C . VAL A 1 576 ? -9.921 5.129 -13.968 1.00 97.62 576 VAL A C 1
ATOM 4382 O O . VAL A 1 576 ? -9.216 5.778 -14.752 1.00 97.62 576 VAL A O 1
ATOM 4385 N N . TYR A 1 577 ? -11.198 5.410 -13.749 1.00 96.31 577 TYR A N 1
ATOM 4386 C CA . TYR A 1 577 ? -11.907 6.516 -14.375 1.00 96.31 577 TYR A CA 1
ATOM 4387 C C . TYR A 1 577 ? -12.744 7.264 -13.339 1.00 96.31 577 TYR A C 1
ATOM 4389 O O . TYR A 1 577 ? -13.237 6.690 -12.371 1.00 96.31 577 TYR A O 1
ATOM 4397 N N . LEU A 1 578 ? -12.858 8.576 -13.531 1.00 96.00 578 LEU A N 1
ATOM 4398 C CA . LEU A 1 578 ? -13.816 9.370 -12.782 1.00 96.00 578 LEU A CA 1
ATOM 4399 C C . LEU A 1 578 ? -15.124 9.327 -13.578 1.00 96.00 578 LEU A C 1
ATOM 4401 O O . LEU A 1 578 ? -15.070 9.552 -14.791 1.00 96.00 578 LEU A O 1
ATOM 4405 N N . PRO A 1 579 ? -16.257 8.990 -12.947 1.00 92.69 579 PRO A N 1
ATOM 4406 C CA . PRO A 1 579 ? -17.547 9.064 -13.601 1.00 92.69 579 PRO A CA 1
ATOM 4407 C C . PRO A 1 579 ? -17.773 10.521 -13.998 1.00 92.69 579 PRO A C 1
ATOM 4409 O O . PRO A 1 579 ? -17.543 11.440 -13.209 1.00 92.69 579 PRO A O 1
ATOM 4412 N N . GLU A 1 580 ? -18.151 10.737 -15.253 1.00 88.06 580 GLU A N 1
ATOM 4413 C CA . GLU A 1 580 ? -18.566 12.061 -15.690 1.00 88.06 580 GLU A CA 1
ATOM 4414 C C . GLU A 1 580 ? -19.860 12.399 -14.935 1.00 88.06 580 GLU A C 1
ATOM 4416 O O . GLU A 1 580 ? -20.725 11.520 -14.820 1.00 88.06 580 GLU A O 1
ATOM 4421 N N . PRO A 1 581 ? -19.983 13.605 -14.347 1.00 81.19 581 PRO A N 1
ATOM 4422 C CA . PRO A 1 581 ? -21.197 13.979 -13.638 1.00 81.19 581 PRO A CA 1
ATOM 4423 C C . PRO A 1 581 ? -22.393 13.771 -14.573 1.00 81.19 581 PRO A C 1
ATOM 4425 O O . PRO A 1 581 ? -22.288 14.098 -15.761 1.00 81.19 581 PRO A O 1
ATOM 4428 N N . PRO A 1 582 ? -23.502 13.187 -14.081 1.00 78.94 582 PRO A N 1
ATOM 4429 C CA . PRO A 1 582 ? -24.668 12.922 -14.905 1.00 78.94 582 PRO A CA 1
ATOM 4430 C C . PRO A 1 582 ? -25.109 14.242 -15.528 1.00 78.94 582 PRO A C 1
ATOM 4432 O O . PRO A 1 582 ? -25.557 15.154 -14.835 1.00 78.94 582 PRO A O 1
ATOM 4435 N N . VAL A 1 583 ? -24.922 14.363 -16.841 1.00 80.50 583 VAL A N 1
ATOM 4436 C CA . VAL A 1 583 ? -25.320 15.555 -17.580 1.00 80.50 583 VAL A CA 1
ATOM 4437 C C . VAL A 1 583 ? -26.838 15.581 -17.520 1.00 80.50 583 VAL A C 1
ATOM 4439 O O . VAL A 1 583 ? -27.504 14.828 -18.231 1.00 80.50 583 VAL A O 1
ATOM 4442 N N . LEU A 1 584 ? -27.390 16.389 -16.611 1.00 78.38 584 LEU A N 1
ATOM 4443 C CA . LEU A 1 584 ? -28.826 16.610 -16.555 1.00 78.38 584 LEU A CA 1
ATOM 4444 C C . LEU A 1 584 ? -29.262 17.052 -17.960 1.00 78.38 584 LEU A C 1
ATOM 4446 O O . LEU A 1 584 ? -28.660 17.982 -18.510 1.00 78.38 584 LEU A O 1
ATOM 4450 N N . PRO A 1 585 ? -30.242 16.379 -18.586 1.00 76.88 585 PRO A N 1
ATOM 4451 C CA . PRO A 1 585 ? -30.679 16.734 -19.925 1.00 76.88 585 PRO A CA 1
ATOM 4452 C C . PRO A 1 585 ? -31.156 18.189 -19.909 1.00 76.88 585 PRO A C 1
ATOM 4454 O O . PRO A 1 585 ? -32.134 18.527 -19.246 1.00 76.88 585 PRO A O 1
ATOM 4457 N N . ALA A 1 586 ? -30.448 19.057 -20.632 1.00 66.19 586 ALA A N 1
ATOM 4458 C CA . ALA A 1 586 ? -30.642 20.509 -20.638 1.00 66.19 586 ALA A CA 1
ATOM 4459 C C . ALA A 1 586 ? -31.969 20.981 -21.283 1.00 66.19 586 ALA A C 1
ATOM 4461 O O . ALA A 1 586 ? -32.109 22.158 -21.598 1.00 66.19 586 ALA A O 1
ATOM 4462 N N . ASP A 1 587 ? -32.946 20.092 -21.484 1.00 59.47 587 ASP A N 1
ATOM 4463 C CA . ASP A 1 587 ? -34.130 20.322 -22.326 1.00 59.47 587 ASP A CA 1
ATOM 4464 C C . ASP A 1 587 ? -35.450 20.529 -21.552 1.00 59.47 587 ASP A C 1
ATOM 4466 O O . ASP A 1 587 ? -36.524 20.558 -22.148 1.00 59.47 587 ASP A O 1
ATOM 4470 N N . ALA A 1 588 ? -35.410 20.725 -20.228 1.00 56.34 588 ALA A N 1
ATOM 4471 C CA . ALA A 1 588 ? -36.625 20.902 -19.416 1.00 56.34 588 ALA A CA 1
ATOM 4472 C C . ALA A 1 588 ? -37.085 22.367 -19.210 1.00 56.34 588 ALA A C 1
ATOM 4474 O O . ALA A 1 588 ? -38.062 22.599 -18.503 1.00 56.34 588 ALA A O 1
ATOM 4475 N N . THR A 1 589 ? -36.439 23.372 -19.816 1.00 52.25 589 THR A N 1
ATOM 4476 C CA . THR A 1 589 ? -36.814 24.798 -19.667 1.00 52.25 589 THR A CA 1
ATOM 4477 C C . THR A 1 589 ? -37.270 25.438 -20.982 1.00 52.25 589 THR A C 1
ATOM 4479 O O . THR A 1 589 ? -36.735 26.443 -21.445 1.00 52.25 589 THR A O 1
ATOM 4482 N N . LYS A 1 590 ? -38.336 24.898 -21.580 1.00 53.53 590 LYS A N 1
ATOM 4483 C CA . LYS A 1 590 ? -39.203 25.653 -22.500 1.00 53.53 590 LYS A CA 1
ATOM 4484 C C . LYS A 1 590 ? -40.612 25.717 -21.926 1.00 53.53 590 LYS A C 1
ATOM 4486 O O . LYS A 1 590 ? -41.365 24.759 -22.042 1.00 53.53 590 LYS A O 1
ATOM 4491 N N . GLY A 1 591 ? -40.967 26.870 -21.359 1.00 52.81 591 GLY A N 1
ATOM 4492 C CA . GLY A 1 591 ? -42.365 27.225 -21.115 1.00 52.81 591 GLY A CA 1
ATOM 4493 C C . GLY A 1 591 ? -42.638 27.943 -19.798 1.00 52.81 591 GLY A C 1
ATOM 4494 O O . GLY A 1 591 ? -43.258 27.357 -18.925 1.00 52.81 591 GLY A O 1
ATOM 4495 N N . HIS A 1 592 ? -42.229 29.209 -19.671 1.00 45.62 592 HIS A N 1
ATOM 4496 C CA . HIS A 1 592 ? -43.138 30.255 -19.184 1.00 45.62 592 HIS A CA 1
ATOM 4497 C C . HIS A 1 592 ? -42.512 31.647 -19.340 1.00 45.62 592 HIS A C 1
ATOM 4499 O O . HIS A 1 592 ? -41.620 32.045 -18.595 1.00 45.62 592 HIS A O 1
ATOM 4505 N N . GLU A 1 593 ? -43.004 32.395 -20.325 1.00 50.47 593 GLU A N 1
ATOM 4506 C CA . GLU A 1 593 ? -42.907 33.852 -20.361 1.00 50.47 593 GLU A CA 1
ATOM 4507 C C . GLU A 1 593 ? -43.889 34.440 -19.336 1.00 50.47 593 GLU A C 1
ATOM 4509 O O . GLU A 1 593 ? -45.068 34.096 -19.395 1.00 50.47 593 GLU A O 1
ATOM 4514 N N . GLN A 1 594 ? -43.436 35.350 -18.461 1.00 41.62 594 GLN A N 1
ATOM 4515 C CA . GLN A 1 594 ? -44.167 36.578 -18.100 1.00 41.62 594 GLN A CA 1
ATOM 4516 C C . GLN A 1 594 ? -43.198 37.705 -17.658 1.00 41.62 594 GLN A C 1
ATOM 4518 O O . GLN A 1 594 ? -42.148 37.407 -17.083 1.00 41.62 594 GLN A O 1
ATOM 4523 N N . PRO A 1 595 ? -43.520 38.989 -17.938 1.00 61.94 595 PRO A N 1
ATOM 4524 C CA . PRO A 1 595 ? -42.641 40.143 -17.728 1.00 61.94 595 PRO A CA 1
ATOM 4525 C C . PRO A 1 595 ? -43.077 41.041 -16.545 1.00 61.94 595 PRO A C 1
ATOM 4527 O O . PRO A 1 595 ? -44.062 40.764 -15.873 1.00 61.94 595 PRO A O 1
ATOM 4530 N N . LEU A 1 596 ? -42.377 42.180 -16.410 1.00 46.94 596 LEU A N 1
ATOM 4531 C CA . LEU A 1 596 ? -42.500 43.300 -15.453 1.00 46.94 596 LEU A CA 1
ATOM 4532 C C . LEU A 1 596 ? -41.733 43.122 -14.138 1.00 46.94 596 LEU A C 1
ATOM 4534 O O . LEU A 1 596 ? -42.104 42.307 -13.316 1.00 46.94 596 LEU A O 1
ATOM 4538 N N . TRP A 1 597 ? -40.704 43.953 -13.925 1.00 41.59 597 TRP A N 1
ATOM 4539 C CA . TRP A 1 597 ? -40.711 45.038 -12.927 1.00 41.59 597 TRP A CA 1
ATOM 4540 C C . TRP A 1 597 ? -39.532 46.012 -13.175 1.00 41.59 597 TRP A C 1
ATOM 4542 O O . TRP A 1 597 ? -38.412 45.617 -13.491 1.00 41.59 597 TRP A O 1
ATOM 4552 N N . ARG A 1 598 ? -39.852 47.308 -13.076 1.00 41.41 598 ARG A N 1
ATOM 4553 C CA . ARG A 1 598 ? -39.030 48.543 -13.132 1.00 41.41 598 ARG A CA 1
ATOM 4554 C C . ARG A 1 598 ? -38.615 48.905 -11.688 1.00 41.41 598 ARG A C 1
ATOM 4556 O O . ARG A 1 598 ? -39.444 48.651 -10.815 1.00 41.41 598 ARG A O 1
ATOM 4563 N N . PRO A 1 599 ? -37.402 49.437 -11.390 1.00 50.94 599 PRO A N 1
ATOM 4564 C CA . PRO A 1 599 ? -37.221 50.896 -11.148 1.00 50.94 599 PRO A CA 1
ATOM 4565 C C . PRO A 1 599 ? -35.813 51.473 -11.489 1.00 50.94 599 PRO A C 1
ATOM 4567 O O . PRO A 1 599 ? -34.833 50.743 -11.572 1.00 50.94 599 PRO A O 1
ATOM 4570 N N . GLU A 1 600 ? -35.749 52.703 -12.028 1.00 36.28 600 GLU A N 1
ATOM 4571 C CA . GLU A 1 600 ? -35.305 53.986 -11.400 1.00 36.28 600 GLU A CA 1
ATOM 4572 C C . GLU A 1 600 ? -33.781 54.095 -11.168 1.00 36.28 600 GLU A C 1
ATOM 4574 O O . GLU A 1 600 ? -33.179 53.283 -10.487 1.00 36.28 600 GLU A O 1
ATOM 4579 N N . ALA A 1 601 ? -33.054 54.915 -11.936 1.00 46.44 601 ALA A N 1
ATOM 4580 C CA . ALA A 1 601 ? -32.868 56.372 -11.820 1.00 46.44 601 ALA A CA 1
ATOM 4581 C C . ALA A 1 601 ? -31.955 56.789 -10.643 1.00 46.44 601 ALA A C 1
ATOM 4583 O O . ALA A 1 601 ? -32.325 56.712 -9.481 1.00 46.44 601 ALA A O 1
ATOM 4584 N N . GLY A 1 602 ? -30.761 57.276 -11.000 1.00 36.34 602 GLY A N 1
ATOM 4585 C CA . GLY A 1 602 ? -29.716 57.820 -10.123 1.00 36.34 602 GLY A CA 1
ATOM 4586 C C . GLY A 1 602 ? -28.348 57.398 -10.679 1.00 36.34 602 GLY A C 1
ATOM 4587 O O . GLY A 1 602 ? -28.036 56.220 -10.708 1.00 36.34 602 GLY A O 1
ATOM 4588 N N . GLY A 1 603 ? -27.496 58.233 -11.271 1.00 47.75 603 GLY A N 1
ATOM 4589 C CA . GLY A 1 603 ? -27.267 59.649 -11.031 1.00 47.75 603 GLY A CA 1
ATOM 4590 C C . GLY A 1 603 ? -25.933 59.827 -10.306 1.00 47.75 603 GLY A C 1
ATOM 4591 O O . GLY A 1 603 ? -25.934 60.241 -9.160 1.00 47.75 603 GLY A O 1
ATOM 4592 N N . HIS A 1 604 ? -24.801 59.514 -10.950 1.00 39.41 604 HIS A N 1
ATOM 4593 C CA . HIS A 1 604 ? -23.499 60.040 -10.525 1.00 39.41 604 HIS A CA 1
ATOM 4594 C C . HIS A 1 604 ? -22.537 60.143 -11.715 1.00 39.41 604 HIS A C 1
ATOM 4596 O O . HIS A 1 604 ? -22.157 59.153 -12.338 1.00 39.41 604 HIS A O 1
ATOM 4602 N N . LYS A 1 605 ? -22.204 61.388 -12.068 1.00 48.28 605 LYS A N 1
ATOM 4603 C CA . LYS A 1 605 ? -21.166 61.754 -13.032 1.00 48.28 605 LYS A CA 1
ATOM 4604 C C . LYS A 1 605 ? -19.853 61.856 -12.268 1.00 48.28 605 LYS A C 1
ATOM 4606 O O . LYS A 1 605 ? -19.697 62.824 -11.539 1.00 48.28 605 LYS A O 1
ATOM 4611 N N . ASP A 1 606 ? -18.905 60.966 -12.536 1.00 37.12 606 ASP A N 1
ATOM 4612 C CA . ASP A 1 606 ? -17.494 61.242 -12.265 1.00 37.12 606 ASP A CA 1
ATOM 4613 C C . ASP A 1 606 ? -16.701 61.220 -13.571 1.00 37.12 606 ASP A C 1
ATOM 4615 O O . ASP A 1 606 ? -16.369 60.191 -14.159 1.00 37.12 606 ASP A O 1
ATOM 4619 N N . ARG A 1 607 ? -16.463 62.442 -14.056 1.00 48.81 607 ARG A N 1
ATOM 4620 C CA . ARG A 1 607 ? -15.504 62.784 -15.102 1.00 48.81 607 ARG A CA 1
ATOM 4621 C C . ARG A 1 607 ? -14.124 62.878 -14.457 1.00 48.81 607 ARG A C 1
ATOM 4623 O O . ARG A 1 607 ? -13.785 63.924 -13.917 1.00 48.81 607 ARG A O 1
ATOM 4630 N N . SER A 1 608 ? -13.291 61.859 -14.605 1.00 48.38 608 SER A N 1
ATOM 4631 C CA . SER A 1 608 ? -11.837 62.043 -14.716 1.00 48.38 608 SER A CA 1
ATOM 4632 C C . SER A 1 608 ? -11.173 60.740 -15.167 1.00 48.38 608 SER A C 1
ATOM 4634 O O . SER A 1 608 ? -11.629 59.659 -14.817 1.00 48.38 608 SER A O 1
ATOM 4636 N N . SER A 1 609 ? -10.090 60.859 -15.948 1.00 51.19 609 SER A N 1
ATOM 4637 C CA . SER A 1 609 ? -9.139 59.799 -16.366 1.00 51.19 609 SER A CA 1
ATOM 4638 C C . SER A 1 609 ? -9.198 59.241 -17.804 1.00 51.19 609 SER A C 1
ATOM 4640 O O . SER A 1 609 ? -8.876 58.086 -18.060 1.00 51.19 609 SER A O 1
ATOM 4642 N N . SER A 1 610 ? -9.449 60.075 -18.819 1.00 48.59 610 SER A N 1
ATOM 4643 C CA . SER A 1 610 ? -9.070 59.738 -20.205 1.00 48.59 610 SER A CA 1
ATOM 4644 C C . SER A 1 610 ? -7.669 60.269 -20.551 1.00 48.59 610 SER A C 1
ATOM 4646 O O . SER A 1 610 ? -7.556 61.294 -21.226 1.00 48.59 610 SER A O 1
ATOM 4648 N N . ARG A 1 611 ? -6.586 59.617 -20.090 1.00 49.09 611 ARG A N 1
ATOM 4649 C CA . ARG A 1 611 ? -5.225 59.941 -20.585 1.00 49.09 611 ARG A CA 1
ATOM 4650 C C . ARG A 1 611 ? -4.135 58.869 -20.384 1.00 49.09 611 ARG A C 1
ATOM 4652 O O . ARG A 1 611 ? -3.037 59.221 -19.995 1.00 49.09 611 ARG A O 1
ATOM 4659 N N . THR A 1 612 ? -4.370 57.585 -20.693 1.00 53.59 612 THR A N 1
ATOM 4660 C CA . THR A 1 612 ? -3.276 56.565 -20.731 1.00 53.59 612 THR A CA 1
ATOM 4661 C C . THR A 1 612 ? -3.468 55.414 -21.746 1.00 53.59 612 THR A C 1
ATOM 4663 O O . THR A 1 612 ? -2.869 54.350 -21.621 1.00 53.59 612 THR A O 1
ATOM 4666 N N . THR A 1 613 ? -4.282 55.560 -22.799 1.00 55.91 613 THR A N 1
ATOM 4667 C CA . THR A 1 613 ? -4.674 54.405 -23.645 1.00 55.91 613 THR A CA 1
ATOM 4668 C C . THR A 1 613 ? -3.696 54.003 -24.757 1.00 55.91 613 THR A C 1
ATOM 4670 O O . THR A 1 613 ? -3.991 53.059 -25.493 1.00 55.91 613 THR A O 1
ATOM 4673 N N . ARG A 1 614 ? -2.528 54.647 -24.898 1.00 56.97 614 ARG A N 1
ATOM 4674 C CA . ARG A 1 614 ? -1.569 54.288 -25.964 1.00 56.97 614 ARG A CA 1
ATOM 4675 C C . ARG A 1 614 ? -0.509 53.270 -25.525 1.00 56.97 614 ARG A C 1
ATOM 4677 O O . ARG A 1 614 ? -0.202 52.373 -26.307 1.00 56.97 614 ARG A O 1
ATOM 4684 N N . ASP A 1 615 ? -0.067 53.306 -24.269 1.00 61.28 615 ASP A N 1
ATOM 4685 C CA . ASP A 1 615 ? 0.968 52.387 -23.762 1.00 61.28 615 ASP A CA 1
ATOM 4686 C C . ASP A 1 615 ? 0.419 50.999 -23.394 1.00 61.28 615 ASP A C 1
ATOM 4688 O O . ASP A 1 615 ? 1.096 49.981 -23.560 1.00 61.28 615 ASP A O 1
ATOM 4692 N N . GLY A 1 616 ? -0.863 50.915 -23.024 1.00 77.12 616 GLY A N 1
ATOM 4693 C CA . GLY A 1 616 ? -1.501 49.646 -22.658 1.00 77.12 616 GLY A CA 1
ATOM 4694 C C . GLY A 1 616 ? -1.582 48.624 -23.800 1.00 77.12 616 GLY A C 1
ATOM 4695 O O . GLY A 1 616 ? -1.578 47.420 -23.549 1.00 77.12 616 GLY A O 1
ATOM 4696 N N . LYS A 1 617 ? -1.620 49.063 -25.068 1.00 81.75 617 LYS A N 1
ATOM 4697 C CA . LYS A 1 617 ? -1.664 48.134 -26.212 1.00 81.75 617 LYS A CA 1
ATOM 4698 C C . LYS A 1 617 ? -0.312 47.450 -26.434 1.00 81.75 617 LYS A C 1
ATOM 4700 O O . LYS A 1 617 ? -0.279 46.244 -26.660 1.00 81.75 617 LYS A O 1
ATOM 4705 N N . ALA A 1 618 ? 0.786 48.196 -26.311 1.00 79.50 618 ALA A N 1
ATOM 4706 C CA . ALA A 1 618 ? 2.135 47.652 -26.456 1.00 79.50 618 ALA A CA 1
ATOM 4707 C C . ALA A 1 618 ? 2.479 46.681 -25.317 1.00 79.50 618 ALA A C 1
ATOM 4709 O O . ALA A 1 618 ? 3.099 45.643 -25.550 1.00 79.50 618 ALA A O 1
ATOM 4710 N N . GLN A 1 619 ? 2.032 46.980 -24.095 1.00 85.06 619 GLN A N 1
ATOM 4711 C CA . GLN A 1 619 ? 2.230 46.089 -22.956 1.00 85.06 619 GLN A CA 1
ATOM 4712 C C . GLN A 1 619 ? 1.442 44.781 -23.101 1.00 85.06 619 GLN A C 1
ATOM 4714 O O . GLN A 1 619 ? 2.029 43.708 -22.967 1.00 85.06 619 GLN A O 1
ATOM 4719 N N . ARG A 1 620 ? 0.162 44.848 -23.495 1.00 86.44 620 ARG A N 1
ATOM 4720 C CA . ARG A 1 620 ? -0.652 43.648 -23.761 1.00 86.44 620 ARG A CA 1
ATOM 4721 C C . ARG A 1 620 ? -0.065 42.776 -24.867 1.00 86.44 620 ARG A C 1
ATOM 4723 O O . ARG A 1 620 ? -0.118 41.555 -24.779 1.00 86.44 620 ARG A O 1
ATOM 4730 N N . GLU A 1 621 ? 0.526 43.379 -25.896 1.00 90.50 621 GLU A N 1
ATOM 4731 C CA . GLU A 1 621 ? 1.183 42.618 -26.960 1.00 90.50 621 GLU A CA 1
ATOM 4732 C C . GLU A 1 621 ? 2.475 41.934 -26.477 1.00 90.50 621 GLU A C 1
ATOM 4734 O O . GLU A 1 621 ? 2.741 40.787 -26.838 1.00 90.50 621 GLU A O 1
ATOM 4739 N N . ARG A 1 622 ? 3.263 42.589 -25.612 1.00 91.00 622 ARG A N 1
ATOM 4740 C CA . ARG A 1 622 ? 4.450 41.976 -24.988 1.00 91.00 622 ARG A CA 1
ATOM 4741 C C . ARG A 1 622 ? 4.072 40.828 -24.054 1.00 91.00 622 ARG A C 1
ATOM 4743 O O . ARG A 1 622 ? 4.713 39.779 -24.104 1.00 91.00 622 ARG A O 1
ATOM 4750 N N . GLU A 1 623 ? 3.028 40.999 -23.252 1.00 90.50 623 GLU A N 1
ATOM 4751 C CA . GLU A 1 623 ? 2.494 39.948 -22.380 1.00 90.50 623 GLU A CA 1
ATOM 4752 C C . GLU A 1 623 ? 1.954 38.769 -23.197 1.00 90.50 623 GLU A C 1
ATOM 4754 O O . GLU A 1 623 ? 2.301 37.625 -22.913 1.00 90.50 623 GLU A O 1
ATOM 4759 N N . ALA A 1 624 ? 1.230 39.028 -24.291 1.00 92.44 624 ALA A N 1
ATOM 4760 C CA . ALA A 1 624 ? 0.761 37.976 -25.192 1.00 92.44 624 ALA A CA 1
ATOM 4761 C C . ALA A 1 624 ? 1.915 37.181 -25.832 1.00 92.44 624 ALA A C 1
ATOM 4763 O O . ALA A 1 624 ? 1.819 35.963 -25.979 1.00 92.44 624 ALA A O 1
ATOM 4764 N N . ARG A 1 625 ? 3.033 37.833 -26.186 1.00 95.69 625 ARG A N 1
ATOM 4765 C CA . ARG A 1 625 ? 4.226 37.138 -26.708 1.00 95.69 625 ARG A CA 1
ATOM 4766 C C . ARG A 1 625 ? 4.924 36.296 -25.638 1.00 95.69 625 ARG A C 1
ATOM 4768 O O . ARG A 1 625 ? 5.364 35.193 -25.947 1.00 95.69 625 ARG A O 1
ATOM 4775 N N . ARG A 1 626 ? 5.002 36.781 -24.394 1.00 93.44 626 ARG A N 1
ATOM 4776 C CA . ARG A 1 626 ? 5.538 35.999 -23.264 1.00 93.44 626 ARG A CA 1
ATOM 4777 C C . ARG A 1 626 ? 4.669 34.776 -22.978 1.00 93.44 626 ARG A C 1
ATOM 4779 O O . ARG A 1 626 ? 5.207 33.687 -22.836 1.00 93.44 626 ARG A O 1
ATOM 4786 N N . ALA A 1 627 ? 3.346 34.941 -22.994 1.00 91.31 627 ALA A N 1
ATOM 4787 C CA . ALA A 1 627 ? 2.402 33.842 -22.810 1.00 91.31 627 ALA A CA 1
ATOM 4788 C C . ALA A 1 627 ? 2.528 32.769 -23.906 1.00 91.31 627 ALA A C 1
ATOM 4790 O O . ALA A 1 627 ? 2.481 31.583 -23.602 1.00 91.31 627 ALA A O 1
ATOM 4791 N N . ARG A 1 628 ? 2.749 33.163 -25.170 1.00 92.56 628 ARG A N 1
ATOM 4792 C CA . ARG A 1 628 ? 2.975 32.202 -26.266 1.00 92.56 628 ARG A CA 1
ATOM 4793 C C . ARG A 1 628 ? 4.264 31.399 -26.096 1.00 92.56 628 ARG A C 1
ATOM 4795 O O . ARG A 1 628 ? 4.215 30.186 -26.231 1.00 92.56 628 ARG A O 1
ATOM 4802 N N . ARG A 1 629 ? 5.378 32.047 -25.737 1.00 95.19 629 ARG A N 1
ATOM 4803 C CA . ARG A 1 629 ? 6.647 31.340 -25.472 1.00 95.19 629 ARG A CA 1
ATOM 4804 C C . ARG A 1 629 ? 6.527 30.384 -24.288 1.00 95.19 629 ARG A C 1
ATOM 4806 O O . ARG A 1 629 ? 6.933 29.239 -24.392 1.00 95.19 629 ARG A O 1
ATOM 4813 N N . ALA A 1 630 ? 5.878 30.823 -23.209 1.00 92.12 630 ALA A N 1
ATOM 4814 C CA . ALA A 1 630 ? 5.616 29.962 -22.058 1.00 92.12 630 ALA A CA 1
ATOM 4815 C C . ALA A 1 630 ? 4.758 28.735 -22.426 1.00 92.12 630 ALA A C 1
ATOM 4817 O O . ALA A 1 630 ? 4.987 27.647 -21.905 1.00 92.12 630 ALA A O 1
ATOM 4818 N N . LEU A 1 631 ? 3.791 28.889 -23.340 1.00 93.81 631 LEU A N 1
ATOM 4819 C CA . LEU A 1 631 ? 2.992 27.772 -23.852 1.00 93.81 631 LEU A CA 1
ATOM 4820 C C . LEU A 1 631 ? 3.834 26.807 -24.705 1.00 93.81 631 LEU A C 1
ATOM 4822 O O . LEU A 1 631 ? 3.708 25.596 -24.552 1.00 93.81 631 LEU A O 1
ATOM 4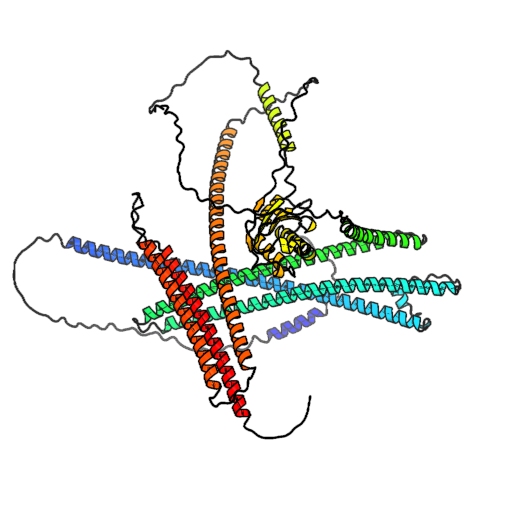826 N N . GLU A 1 632 ? 4.688 27.327 -25.588 1.00 95.00 632 GLU A N 1
ATOM 4827 C CA . GLU A 1 632 ? 5.597 26.518 -26.414 1.00 95.00 632 GLU A CA 1
ATOM 4828 C C . GLU A 1 632 ? 6.568 25.708 -25.540 1.00 95.00 632 GLU A C 1
ATOM 4830 O O . GLU A 1 632 ? 6.672 24.491 -25.709 1.00 95.00 632 GLU A O 1
ATOM 4835 N N . ASP A 1 633 ? 7.181 26.340 -24.537 1.00 92.81 633 ASP A N 1
ATOM 4836 C CA . ASP A 1 633 ? 8.071 25.674 -23.579 1.00 92.81 633 ASP A CA 1
ATOM 4837 C C . ASP A 1 633 ? 7.329 24.591 -22.776 1.00 92.81 633 ASP A C 1
ATOM 4839 O O . ASP A 1 633 ? 7.842 23.485 -22.585 1.00 92.81 633 ASP A O 1
ATOM 4843 N N . ALA A 1 634 ? 6.085 24.859 -22.361 1.00 89.75 634 ALA A N 1
ATOM 4844 C CA . ALA A 1 634 ? 5.252 23.880 -21.666 1.00 89.75 634 ALA A CA 1
ATOM 4845 C C . ALA A 1 634 ? 4.910 22.663 -22.547 1.00 89.75 634 ALA A C 1
ATOM 4847 O O . ALA A 1 634 ? 4.906 21.532 -22.056 1.00 89.75 634 ALA A O 1
ATOM 4848 N N . ILE A 1 635 ? 4.667 22.861 -23.849 1.00 91.69 635 ILE A N 1
ATOM 4849 C CA . ILE A 1 635 ? 4.410 21.770 -24.805 1.00 91.69 635 ILE A CA 1
ATOM 4850 C C . ILE A 1 635 ? 5.666 20.908 -25.004 1.00 91.69 635 ILE A C 1
ATOM 4852 O O . ILE A 1 635 ? 5.576 19.673 -25.017 1.00 91.69 635 ILE A O 1
ATOM 4856 N N . VAL A 1 636 ? 6.844 21.530 -25.116 1.00 95.31 636 VAL A N 1
ATOM 4857 C CA . VAL A 1 636 ? 8.126 20.812 -25.226 1.00 95.31 636 VAL A CA 1
ATOM 4858 C C . VAL A 1 636 ? 8.405 20.007 -23.954 1.00 95.31 636 VAL A C 1
ATOM 4860 O O . VAL A 1 636 ? 8.746 18.822 -24.032 1.00 95.31 636 VAL A O 1
ATOM 4863 N N . LEU A 1 637 ? 8.188 20.604 -22.778 1.00 95.38 637 LEU A N 1
ATOM 4864 C CA . LEU A 1 637 ? 8.363 19.930 -21.492 1.00 95.38 637 LEU A CA 1
ATOM 4865 C C . LEU A 1 637 ? 7.396 18.745 -21.336 1.00 95.38 637 LEU A C 1
ATOM 4867 O O . LEU A 1 637 ? 7.817 17.652 -20.953 1.00 95.38 637 LEU A O 1
ATOM 4871 N N . ALA A 1 638 ? 6.121 18.919 -21.700 1.00 88.94 638 ALA A N 1
ATOM 4872 C CA . ALA A 1 638 ? 5.124 17.851 -21.666 1.00 88.94 638 ALA A CA 1
ATOM 4873 C C . ALA A 1 638 ? 5.508 16.675 -22.581 1.00 88.94 638 ALA A C 1
ATOM 4875 O O . ALA A 1 638 ? 5.408 15.514 -22.174 1.00 88.94 638 ALA A O 1
ATOM 4876 N N . SER A 1 639 ? 6.017 16.966 -23.781 1.00 91.56 639 SER A N 1
ATOM 4877 C CA . SER A 1 639 ? 6.492 15.949 -24.729 1.00 91.56 639 SER A CA 1
ATOM 4878 C C . SER A 1 639 ? 7.702 15.182 -24.181 1.00 91.56 639 SER A C 1
ATOM 4880 O O . SER A 1 639 ? 7.763 13.953 -24.274 1.00 91.56 639 SER A O 1
ATOM 4882 N N . ARG A 1 640 ? 8.641 15.875 -23.520 1.00 94.62 640 ARG A N 1
ATOM 4883 C CA . ARG A 1 640 ? 9.801 15.239 -22.877 1.00 94.62 640 ARG A CA 1
ATOM 4884 C C . ARG A 1 640 ? 9.405 14.353 -21.694 1.00 94.62 640 ARG A C 1
ATOM 4886 O O . ARG A 1 640 ? 9.935 13.253 -21.556 1.00 94.62 640 ARG A O 1
ATOM 4893 N N . ILE A 1 641 ? 8.433 14.777 -20.886 1.00 89.94 641 ILE A N 1
ATOM 4894 C CA . ILE A 1 641 ? 7.886 13.958 -19.792 1.00 89.94 641 ILE A CA 1
ATOM 4895 C C . ILE A 1 641 ? 7.220 12.686 -20.342 1.00 89.94 641 ILE A C 1
ATOM 4897 O O . ILE A 1 641 ? 7.378 11.611 -19.763 1.00 89.94 641 ILE A O 1
ATOM 4901 N N . GLN A 1 642 ? 6.500 12.769 -21.466 1.00 89.88 642 GLN A N 1
ATOM 4902 C CA . GLN A 1 642 ? 5.902 11.590 -22.105 1.00 89.88 642 GLN A CA 1
ATOM 4903 C C . GLN A 1 642 ? 6.959 10.597 -22.608 1.00 89.88 642 GLN A C 1
ATOM 4905 O O . GLN A 1 642 ? 6.803 9.393 -22.389 1.00 89.88 642 GLN A O 1
ATOM 4910 N N . LEU A 1 643 ? 8.053 11.081 -23.209 1.00 93.75 643 LEU A N 1
ATOM 4911 C CA . LEU A 1 643 ? 9.180 10.236 -23.619 1.00 93.75 643 LEU A CA 1
ATOM 4912 C C . LEU A 1 643 ? 9.832 9.532 -22.422 1.00 93.75 643 LEU A C 1
ATOM 4914 O O . LEU A 1 643 ? 9.961 8.309 -22.441 1.00 93.75 643 LEU A O 1
ATOM 4918 N N . LEU A 1 644 ? 10.130 10.260 -21.342 1.00 91.50 644 LEU A N 1
ATOM 4919 C CA . LEU A 1 644 ? 10.695 9.674 -20.119 1.00 91.50 644 LEU A CA 1
ATOM 4920 C C . LEU A 1 644 ? 9.757 8.635 -19.483 1.00 91.50 644 LEU A C 1
ATOM 4922 O O . LEU A 1 644 ? 10.204 7.591 -19.008 1.00 91.50 644 LEU A O 1
ATOM 4926 N N . ARG A 1 645 ? 8.435 8.861 -19.513 1.00 88.44 645 ARG A N 1
ATOM 4927 C CA . ARG A 1 645 ? 7.448 7.864 -19.057 1.00 88.44 645 ARG A CA 1
ATOM 4928 C C . ARG A 1 645 ? 7.455 6.607 -19.929 1.00 88.44 645 ARG A C 1
ATOM 4930 O O . ARG A 1 645 ? 7.359 5.504 -19.387 1.00 88.44 645 ARG A O 1
ATOM 4937 N N . ALA A 1 646 ? 7.576 6.754 -21.249 1.00 86.06 646 ALA A N 1
ATOM 4938 C CA . ALA A 1 646 ? 7.660 5.630 -22.178 1.00 86.06 646 ALA A CA 1
ATOM 4939 C C . ALA A 1 646 ? 8.963 4.833 -21.996 1.00 86.06 646 ALA A C 1
ATOM 4941 O O . ALA A 1 646 ? 8.936 3.600 -21.994 1.00 86.06 646 ALA A O 1
ATOM 4942 N N . GLU A 1 647 ? 10.090 5.511 -21.783 1.00 89.75 647 GLU A N 1
ATOM 4943 C CA . GLU A 1 647 ? 11.375 4.883 -21.463 1.00 89.75 647 GLU A CA 1
ATOM 4944 C C . GLU A 1 647 ? 11.324 4.149 -20.121 1.00 89.75 647 GLU A C 1
ATOM 4946 O O . GLU A 1 647 ? 11.665 2.967 -20.063 1.00 89.75 647 GLU A O 1
ATOM 4951 N N . GLY A 1 648 ? 10.775 4.780 -19.079 1.00 89.31 648 GLY A N 1
ATOM 4952 C CA . GLY A 1 648 ? 10.547 4.140 -17.783 1.00 89.31 648 GLY A CA 1
ATOM 4953 C C . GLY A 1 648 ? 9.625 2.915 -17.866 1.00 89.31 648 GLY A C 1
ATOM 4954 O O . GLY A 1 648 ? 9.823 1.924 -17.167 1.00 89.31 648 GLY A O 1
ATOM 4955 N N . ALA A 1 649 ? 8.623 2.926 -18.749 1.00 84.00 649 ALA A N 1
ATOM 4956 C CA . ALA A 1 649 ? 7.782 1.752 -18.985 1.00 84.00 649 ALA A CA 1
ATOM 4957 C C . ALA A 1 649 ? 8.556 0.612 -19.672 1.00 84.00 649 ALA A C 1
ATOM 4959 O O . ALA A 1 649 ? 8.339 -0.560 -19.357 1.00 84.00 649 ALA A O 1
ATOM 4960 N N . ARG A 1 650 ? 9.480 0.932 -20.588 1.00 88.62 650 ARG A N 1
ATOM 4961 C CA . ARG A 1 650 ? 10.350 -0.063 -21.237 1.00 88.62 650 ARG A CA 1
ATOM 4962 C C . ARG A 1 650 ? 11.341 -0.676 -20.250 1.00 88.62 650 ARG A C 1
ATOM 4964 O O . ARG A 1 650 ? 11.538 -1.889 -20.293 1.00 88.62 650 ARG A O 1
ATOM 4971 N N . THR A 1 651 ? 11.946 0.117 -19.365 1.00 87.88 651 THR A N 1
ATOM 4972 C CA . THR A 1 651 ? 12.878 -0.399 -18.348 1.00 87.88 651 THR A CA 1
ATOM 4973 C C . THR A 1 651 ? 12.162 -1.293 -17.342 1.00 87.88 651 THR A C 1
ATOM 4975 O O . THR A 1 651 ? 12.624 -2.406 -17.106 1.00 87.88 651 THR A O 1
ATOM 4978 N N . ARG A 1 652 ? 10.977 -0.901 -16.853 1.00 86.44 652 ARG A N 1
ATOM 4979 C CA . ARG A 1 652 ? 10.159 -1.752 -15.968 1.00 86.44 652 ARG A CA 1
ATOM 4980 C C . ARG A 1 652 ? 9.795 -3.096 -16.599 1.00 86.44 652 ARG A C 1
ATOM 4982 O O . ARG A 1 652 ? 9.945 -4.124 -15.950 1.00 86.44 652 ARG A O 1
ATOM 4989 N N . LYS A 1 653 ? 9.402 -3.119 -17.879 1.00 86.62 653 LYS A N 1
ATOM 4990 C CA . LYS A 1 653 ? 9.150 -4.382 -18.601 1.00 86.62 653 LYS A CA 1
ATOM 4991 C C . LYS A 1 653 ? 10.391 -5.277 -18.658 1.00 86.62 653 LYS A C 1
ATOM 4993 O O . LYS A 1 653 ? 10.273 -6.482 -18.475 1.00 86.62 653 LYS A O 1
ATOM 4998 N N . LYS A 1 654 ? 11.579 -4.706 -18.884 1.00 85.00 654 LYS A N 1
ATOM 4999 C CA . LYS A 1 654 ? 12.837 -5.472 -18.876 1.00 85.00 654 LYS A CA 1
ATOM 5000 C C . LYS A 1 654 ? 13.151 -6.043 -17.492 1.00 85.00 654 LYS A C 1
ATOM 5002 O O . LYS A 1 654 ? 13.555 -7.198 -17.409 1.00 85.00 654 LYS A O 1
ATOM 5007 N N . ILE A 1 655 ? 12.935 -5.261 -16.433 1.00 85.50 655 ILE A N 1
ATOM 5008 C CA . ILE A 1 655 ? 13.120 -5.711 -15.046 1.00 85.50 655 ILE A CA 1
ATOM 5009 C C . ILE A 1 655 ? 12.168 -6.869 -14.733 1.00 85.50 655 ILE A C 1
ATOM 5011 O O . ILE A 1 655 ? 12.616 -7.883 -14.211 1.00 85.50 655 ILE A O 1
ATOM 5015 N N . HIS A 1 656 ? 10.896 -6.771 -15.129 1.00 86.06 656 HIS A N 1
ATOM 5016 C CA . HIS A 1 656 ? 9.917 -7.839 -14.916 1.00 86.06 656 HIS A CA 1
ATOM 5017 C C . HIS A 1 656 ? 10.328 -9.144 -15.611 1.00 86.06 656 HIS A C 1
ATOM 5019 O O . HIS A 1 656 ? 10.360 -10.195 -14.984 1.00 86.06 656 HIS A O 1
ATOM 5025 N N . VAL A 1 657 ? 10.744 -9.074 -16.882 1.00 87.56 657 VAL A N 1
ATOM 5026 C CA . VAL A 1 657 ? 11.239 -10.252 -17.619 1.00 87.56 657 VAL A CA 1
ATOM 5027 C C . VAL A 1 657 ? 12.488 -10.848 -16.955 1.00 87.56 657 VAL A C 1
ATOM 5029 O O . VAL A 1 657 ? 12.649 -12.066 -16.913 1.00 87.56 657 VAL A O 1
ATOM 5032 N N . ALA A 1 658 ? 13.387 -10.016 -16.422 1.00 83.31 658 ALA A N 1
ATOM 5033 C CA . ALA A 1 658 ? 14.555 -10.497 -15.684 1.00 83.31 658 ALA A CA 1
ATOM 5034 C C . ALA A 1 658 ? 14.163 -11.174 -14.356 1.00 83.31 658 ALA A C 1
ATOM 5036 O O . ALA A 1 658 ? 14.730 -12.209 -14.005 1.00 83.31 658 ALA A O 1
ATOM 5037 N N . GLN A 1 659 ? 13.171 -10.634 -13.644 1.00 86.12 659 GLN A N 1
ATOM 5038 C CA . GLN A 1 659 ? 12.642 -11.216 -12.409 1.00 86.12 659 GLN A CA 1
ATOM 5039 C C . GLN A 1 659 ? 11.918 -12.544 -12.657 1.00 86.12 659 GLN A C 1
ATOM 5041 O O . GLN A 1 659 ? 12.178 -13.502 -11.933 1.00 86.12 659 GLN A O 1
ATOM 5046 N N . GLU A 1 660 ? 11.095 -12.643 -13.703 1.00 87.81 660 GLU A N 1
ATOM 5047 C CA . GLU A 1 660 ? 10.448 -13.898 -14.115 1.00 87.81 660 GLU A CA 1
ATOM 5048 C C . GLU A 1 660 ? 11.484 -14.979 -14.433 1.00 87.81 660 GLU A C 1
ATOM 5050 O O . GLU A 1 660 ? 11.370 -16.112 -13.965 1.00 87.81 660 GLU A O 1
ATOM 5055 N N . LYS A 1 661 ? 12.551 -14.627 -15.165 1.00 87.50 661 LYS A N 1
ATOM 5056 C CA . LYS A 1 661 ? 13.661 -15.553 -15.431 1.00 87.50 661 LYS A CA 1
ATOM 5057 C C . LYS A 1 661 ? 14.350 -16.001 -14.142 1.00 87.50 661 LYS A C 1
ATOM 5059 O O . LYS A 1 661 ? 14.609 -17.190 -13.982 1.00 87.50 661 LYS A O 1
ATOM 5064 N N . LYS A 1 662 ? 14.610 -15.084 -13.204 1.00 87.00 662 LYS A N 1
ATOM 5065 C CA . LYS A 1 662 ? 15.203 -15.421 -11.900 1.00 87.00 662 LYS A CA 1
ATOM 5066 C C . LYS A 1 662 ? 14.299 -16.362 -11.095 1.00 87.00 662 LYS A C 1
ATOM 5068 O O . LYS A 1 662 ? 14.789 -17.340 -10.539 1.00 87.00 662 LYS A O 1
ATOM 5073 N N . GLN A 1 663 ? 12.991 -16.110 -11.064 1.00 87.12 663 GLN A N 1
ATOM 5074 C CA . GLN A 1 663 ? 12.027 -16.983 -10.391 1.00 87.12 663 GLN A CA 1
ATOM 5075 C C . GLN A 1 663 ? 11.962 -18.372 -11.036 1.00 87.12 663 GLN A C 1
ATOM 5077 O O . GLN A 1 663 ? 11.969 -19.366 -10.315 1.00 87.12 663 GLN A O 1
ATOM 5082 N N . ALA A 1 664 ? 11.984 -18.462 -12.369 1.00 82.25 664 ALA A N 1
ATOM 5083 C CA . ALA A 1 664 ? 12.017 -19.743 -13.075 1.00 82.25 664 ALA A CA 1
ATOM 5084 C C . ALA A 1 664 ? 13.250 -20.584 -12.696 1.00 82.25 664 ALA A C 1
ATOM 5086 O O . ALA A 1 664 ? 13.129 -21.788 -12.474 1.00 82.25 664 ALA A O 1
ATOM 5087 N N . VAL A 1 665 ? 14.419 -19.950 -12.544 1.00 82.69 665 VAL A N 1
ATOM 5088 C CA . VAL A 1 665 ? 15.652 -20.618 -12.089 1.00 82.69 665 VAL A CA 1
ATOM 5089 C C . VAL A 1 665 ? 15.520 -21.118 -10.647 1.00 82.69 665 VAL A C 1
ATOM 5091 O O . VAL A 1 665 ? 15.876 -22.260 -10.361 1.00 82.69 665 VAL A O 1
ATOM 5094 N N . VAL A 1 666 ? 14.957 -20.310 -9.743 1.00 86.38 666 VAL A N 1
ATOM 5095 C CA . VAL A 1 666 ? 14.735 -20.716 -8.342 1.00 86.38 666 VAL A CA 1
ATOM 5096 C C . VAL A 1 666 ? 13.773 -21.902 -8.255 1.00 86.38 666 VAL A C 1
ATOM 5098 O O . VAL A 1 666 ? 14.054 -22.862 -7.539 1.00 86.38 666 VAL A O 1
ATOM 5101 N N . VAL A 1 667 ? 12.670 -21.880 -9.009 1.00 87.25 667 VAL A N 1
ATOM 5102 C CA . VAL A 1 667 ? 11.701 -22.987 -9.052 1.00 87.25 667 VAL A CA 1
ATOM 5103 C C . VAL A 1 667 ? 12.344 -24.256 -9.615 1.00 87.25 667 VAL A C 1
ATOM 5105 O O . VAL A 1 667 ? 12.174 -25.329 -9.039 1.00 87.25 667 VAL A O 1
ATOM 5108 N N . ALA A 1 668 ? 13.136 -24.144 -10.686 1.00 81.94 668 ALA A N 1
ATOM 5109 C CA . ALA A 1 668 ? 13.873 -25.276 -11.244 1.00 81.94 668 ALA A CA 1
ATOM 5110 C C . ALA A 1 668 ? 14.870 -25.871 -10.230 1.00 81.94 668 ALA A C 1
ATOM 5112 O O . ALA A 1 668 ? 14.927 -27.090 -10.070 1.00 81.94 668 ALA A O 1
ATOM 5113 N N . SER A 1 669 ? 15.595 -25.026 -9.489 1.00 82.25 669 SER A N 1
ATOM 5114 C CA . SER A 1 669 ? 16.525 -25.453 -8.432 1.00 82.25 669 SER A CA 1
ATOM 5115 C C . SER A 1 669 ? 15.805 -26.148 -7.268 1.00 82.25 669 SER A C 1
ATOM 5117 O O . SER A 1 669 ? 16.220 -27.219 -6.819 1.00 82.25 669 SER A O 1
ATOM 5119 N N . GLN A 1 670 ? 14.667 -25.612 -6.814 1.00 87.75 670 GLN A N 1
ATOM 5120 C CA . GLN A 1 670 ? 13.850 -26.250 -5.775 1.00 87.75 670 GLN A CA 1
ATOM 5121 C C . GLN A 1 670 ? 13.294 -27.604 -6.224 1.00 87.75 670 GLN A C 1
ATOM 5123 O O . GLN A 1 670 ? 13.288 -28.555 -5.440 1.00 87.75 670 GLN A O 1
ATOM 5128 N N . GLN A 1 671 ? 12.854 -27.715 -7.479 1.00 87.12 671 GLN A N 1
ATOM 5129 C CA . GLN A 1 671 ? 12.370 -28.977 -8.032 1.00 87.12 671 GLN A CA 1
ATOM 5130 C C . GLN A 1 671 ? 13.498 -30.013 -8.133 1.00 87.12 671 GLN A C 1
ATOM 5132 O O . GLN A 1 671 ? 13.297 -31.170 -7.772 1.00 87.12 671 GLN A O 1
ATOM 5137 N N . ALA A 1 672 ? 14.701 -29.596 -8.541 1.00 82.06 672 ALA A N 1
ATOM 5138 C CA . ALA A 1 672 ? 15.878 -30.461 -8.555 1.00 82.06 672 ALA A CA 1
ATOM 5139 C C . ALA A 1 672 ? 16.227 -30.975 -7.147 1.00 82.06 672 ALA A C 1
ATOM 5141 O O . ALA A 1 672 ? 16.474 -32.168 -6.979 1.00 82.06 672 ALA A O 1
ATOM 5142 N N . ARG A 1 673 ? 16.163 -30.113 -6.120 1.00 84.94 673 ARG A N 1
ATOM 5143 C CA . ARG A 1 673 ? 16.358 -30.522 -4.717 1.00 84.94 673 ARG A CA 1
ATOM 5144 C C . ARG A 1 673 ? 15.313 -31.535 -4.259 1.00 84.94 673 ARG A C 1
ATOM 5146 O O . ARG A 1 673 ? 15.688 -32.547 -3.683 1.00 84.94 673 ARG A O 1
ATOM 5153 N N . LYS A 1 674 ? 14.027 -31.309 -4.553 1.00 89.19 674 LYS A N 1
ATOM 5154 C CA . LYS A 1 674 ? 12.955 -32.266 -4.219 1.00 89.19 674 LYS A CA 1
ATOM 5155 C C . LYS A 1 674 ? 13.180 -33.626 -4.875 1.00 89.19 674 LYS A C 1
ATOM 5157 O O . LYS A 1 674 ? 13.048 -34.646 -4.207 1.00 89.19 674 LYS A O 1
ATOM 5162 N N . ASN A 1 675 ? 13.559 -33.643 -6.152 1.00 83.44 675 ASN A N 1
ATOM 5163 C CA . ASN A 1 675 ? 13.858 -34.885 -6.864 1.00 83.44 675 ASN A CA 1
ATOM 5164 C C . ASN A 1 675 ? 15.058 -35.618 -6.244 1.00 83.44 675 ASN A C 1
ATOM 5166 O O . ASN A 1 675 ? 15.018 -36.838 -6.114 1.00 83.44 675 ASN A O 1
ATOM 5170 N N . LEU A 1 676 ? 16.087 -34.883 -5.806 1.00 83.88 676 LEU A N 1
ATOM 5171 C CA . LEU A 1 676 ? 17.226 -35.455 -5.086 1.00 83.88 676 LEU A CA 1
ATOM 5172 C C . LEU A 1 676 ? 16.793 -36.064 -3.743 1.00 83.88 676 LEU A C 1
ATOM 5174 O O . LEU A 1 676 ? 17.181 -37.182 -3.427 1.00 83.88 676 LEU A O 1
ATOM 5178 N N . THR A 1 677 ? 15.952 -35.368 -2.969 1.00 83.25 677 THR A N 1
ATOM 5179 C CA . THR A 1 677 ? 15.433 -35.885 -1.693 1.00 83.25 677 THR A CA 1
ATOM 5180 C C . THR A 1 677 ? 14.601 -37.149 -1.895 1.00 83.25 677 THR A C 1
ATOM 5182 O O . THR A 1 677 ? 14.780 -38.108 -1.155 1.00 83.25 677 THR A O 1
ATOM 5185 N N . LEU A 1 678 ? 13.743 -37.189 -2.920 1.00 82.94 678 LEU A N 1
ATOM 5186 C CA . LEU A 1 678 ? 12.950 -38.378 -3.244 1.00 82.94 678 LEU A CA 1
ATOM 5187 C C . LEU A 1 678 ? 13.828 -39.566 -3.659 1.00 82.94 678 LEU A C 1
ATOM 5189 O O . LEU A 1 678 ? 13.539 -40.690 -3.258 1.00 82.94 678 LEU A O 1
ATOM 5193 N N . ALA A 1 679 ? 14.911 -39.324 -4.404 1.00 73.44 679 ALA A N 1
ATOM 5194 C CA . ALA A 1 679 ? 15.874 -40.366 -4.752 1.00 73.44 679 ALA A CA 1
ATOM 5195 C C . ALA A 1 679 ? 16.583 -40.927 -3.504 1.00 73.44 679 ALA A C 1
ATOM 5197 O O . ALA A 1 679 ? 16.657 -42.140 -3.338 1.00 73.44 679 ALA A O 1
ATOM 5198 N N . VAL A 1 680 ? 17.015 -40.058 -2.582 1.00 77.81 680 VAL A N 1
ATOM 5199 C CA . VAL A 1 680 ? 17.656 -40.472 -1.320 1.00 77.81 680 VAL A CA 1
ATOM 5200 C C . VAL A 1 680 ? 16.675 -41.208 -0.397 1.00 77.81 680 VAL A C 1
ATOM 5202 O O . VAL A 1 680 ? 17.041 -42.197 0.233 1.00 77.81 680 VAL A O 1
ATOM 5205 N N . SER A 1 681 ? 15.411 -40.776 -0.323 1.00 76.31 681 SER A N 1
ATOM 5206 C CA . SER A 1 681 ? 14.383 -41.464 0.471 1.00 76.31 681 SER A CA 1
ATOM 5207 C C . SER A 1 681 ? 14.001 -42.831 -0.104 1.00 76.31 681 SER A C 1
ATOM 5209 O O . SER A 1 681 ? 13.690 -43.735 0.669 1.00 76.31 681 SER A O 1
ATOM 5211 N N . ALA A 1 682 ? 14.051 -43.009 -1.428 1.00 71.88 682 ALA A N 1
ATOM 5212 C CA . ALA A 1 682 ? 13.802 -44.300 -2.067 1.00 71.88 682 ALA A CA 1
ATOM 5213 C C . ALA A 1 682 ? 14.902 -45.333 -1.755 1.00 71.88 682 ALA A C 1
ATOM 5215 O O . ALA A 1 682 ? 14.599 -46.513 -1.611 1.00 71.88 682 ALA A O 1
ATOM 5216 N N . GLU A 1 683 ? 16.153 -44.898 -1.574 1.00 67.06 683 GLU A N 1
ATOM 5217 C CA . GLU A 1 683 ? 17.262 -45.774 -1.163 1.00 67.06 683 GLU A CA 1
ATOM 5218 C C . GLU A 1 683 ? 17.204 -46.169 0.328 1.00 67.06 683 GLU A C 1
ATOM 5220 O O . GLU A 1 683 ? 17.780 -47.182 0.722 1.00 67.06 683 GLU A O 1
ATOM 5225 N N . GLY A 1 684 ? 16.484 -45.410 1.164 1.00 66.31 684 GLY A N 1
ATOM 5226 C CA . GLY A 1 684 ? 16.328 -45.685 2.599 1.00 66.31 684 GLY A CA 1
ATOM 5227 C C . GLY A 1 684 ? 15.302 -46.772 2.950 1.00 66.31 684 GLY A C 1
ATOM 5228 O O . GLY A 1 684 ? 15.312 -47.282 4.070 1.00 66.31 684 GLY A O 1
ATOM 5229 N N . LEU A 1 685 ? 14.429 -47.155 2.014 1.00 55.66 685 LEU A N 1
ATOM 5230 C CA . LEU A 1 685 ? 13.453 -48.233 2.199 1.00 55.66 685 LEU A CA 1
ATOM 5231 C C . LEU A 1 685 ? 14.023 -49.536 1.637 1.00 55.66 685 LEU A C 1
ATOM 5233 O O . LEU A 1 685 ? 13.667 -49.982 0.549 1.00 55.66 685 LEU A O 1
ATOM 5237 N N . GLY A 1 686 ? 14.941 -50.128 2.400 1.00 50.09 686 GLY A N 1
ATOM 5238 C CA . GLY A 1 686 ? 15.551 -51.415 2.097 1.00 50.09 686 GLY A CA 1
ATOM 5239 C C . GLY A 1 686 ? 14.512 -52.515 1.878 1.00 50.09 686 GLY A C 1
ATOM 5240 O O . GLY A 1 686 ? 13.986 -53.091 2.828 1.00 50.09 686 GLY A O 1
ATOM 5241 N N . LEU A 1 687 ? 14.277 -52.857 0.613 1.00 44.84 687 LEU A N 1
ATOM 5242 C CA . LEU A 1 687 ? 13.866 -54.200 0.234 1.00 44.84 687 LEU A CA 1
ATOM 5243 C C . LEU A 1 687 ? 15.145 -55.018 0.084 1.00 44.84 687 LEU A C 1
ATOM 5245 O O . LEU A 1 687 ? 15.866 -54.909 -0.906 1.00 44.84 687 LEU A O 1
ATOM 5249 N N . ALA A 1 688 ? 15.438 -55.784 1.131 1.00 48.00 688 ALA A N 1
ATOM 5250 C CA . ALA A 1 688 ? 16.480 -56.792 1.145 1.00 48.00 688 ALA A CA 1
ATOM 5251 C C . ALA A 1 688 ? 16.185 -57.841 0.062 1.00 48.00 688 ALA A C 1
ATOM 5253 O O . ALA A 1 688 ? 15.333 -58.710 0.235 1.00 48.00 688 ALA A O 1
ATOM 5254 N N . GLY A 1 689 ? 16.874 -57.721 -1.068 1.00 43.97 689 GLY A N 1
ATOM 5255 C CA . GLY A 1 689 ? 17.109 -58.809 -2.002 1.00 43.97 689 GLY A CA 1
ATOM 5256 C C . GLY A 1 689 ? 18.602 -59.092 -1.990 1.00 43.97 689 GLY A C 1
ATOM 5257 O O . GLY A 1 689 ? 19.378 -58.284 -2.497 1.00 43.97 689 GLY A O 1
ATOM 5258 N N . ASP A 1 690 ? 18.988 -60.193 -1.349 1.00 48.81 690 ASP A N 1
ATOM 5259 C CA . ASP A 1 690 ? 20.306 -60.802 -1.499 1.00 48.81 690 ASP A CA 1
ATOM 5260 C C . ASP A 1 690 ? 20.604 -60.981 -2.991 1.00 48.81 690 ASP A C 1
ATOM 5262 O O . ASP A 1 690 ? 19.805 -61.594 -3.687 1.00 48.81 690 ASP A O 1
ATOM 5266 N N . GLU A 1 691 ? 21.700 -60.397 -3.479 1.00 46.28 691 GLU A N 1
ATOM 5267 C CA . GLU A 1 691 ? 22.746 -61.049 -4.285 1.00 46.28 691 GLU A CA 1
ATOM 5268 C C . GLU A 1 691 ? 23.801 -59.994 -4.692 1.00 46.28 691 GLU A C 1
ATOM 5270 O O . GLU A 1 691 ? 23.631 -59.185 -5.598 1.00 46.28 691 GLU A O 1
ATOM 5275 N N . ALA A 1 692 ? 24.896 -59.982 -3.930 1.00 51.81 692 ALA A N 1
ATOM 5276 C CA . ALA A 1 692 ? 26.284 -59.855 -4.378 1.00 51.81 692 ALA A CA 1
ATOM 5277 C C . ALA A 1 692 ? 26.671 -58.916 -5.550 1.00 51.81 692 ALA A C 1
ATOM 5279 O O . ALA A 1 692 ? 27.448 -59.333 -6.396 1.00 51.81 692 ALA A O 1
ATOM 5280 N N . GLU A 1 693 ? 26.321 -57.626 -5.536 1.00 50.88 693 GLU A N 1
ATOM 5281 C CA . GLU A 1 693 ? 27.191 -56.562 -6.085 1.00 50.88 693 GLU A CA 1
ATOM 5282 C C . GLU A 1 693 ? 27.066 -55.281 -5.237 1.00 50.88 693 GLU A C 1
ATOM 5284 O O . GLU A 1 693 ? 25.977 -54.859 -4.856 1.00 50.88 693 GLU A O 1
ATOM 5289 N N . GLY A 1 694 ? 28.201 -54.678 -4.863 1.00 49.00 694 GLY A N 1
ATOM 5290 C CA . GLY A 1 694 ? 28.267 -53.629 -3.838 1.00 49.00 694 GLY A CA 1
ATOM 5291 C C . GLY A 1 694 ? 27.409 -52.382 -4.150 1.00 49.00 694 GLY A C 1
ATOM 5292 O O . GLY A 1 694 ? 27.674 -51.705 -5.146 1.00 49.00 694 GLY A O 1
ATOM 5293 N N . PRO A 1 695 ? 26.467 -51.976 -3.269 1.00 53.06 695 PRO A N 1
ATOM 5294 C CA . PRO A 1 695 ? 25.503 -50.893 -3.530 1.00 53.06 695 PRO A CA 1
ATOM 5295 C C . PRO A 1 695 ? 26.124 -49.488 -3.653 1.00 53.06 695 PRO A C 1
ATOM 5297 O O . PRO A 1 695 ? 25.455 -48.544 -4.061 1.00 53.06 695 PRO A O 1
ATOM 5300 N N . GLY A 1 696 ? 27.415 -49.327 -3.342 1.00 54.41 696 GLY A N 1
ATOM 5301 C CA . GLY A 1 696 ? 28.109 -48.039 -3.444 1.00 54.41 696 GLY A CA 1
ATOM 5302 C C . GLY A 1 696 ? 28.335 -47.553 -4.880 1.00 54.41 696 GLY A C 1
ATOM 5303 O O . GLY A 1 696 ? 28.271 -46.353 -5.125 1.00 54.41 696 GLY A O 1
ATOM 5304 N N . LEU A 1 697 ? 28.550 -48.462 -5.839 1.00 55.59 697 LEU A N 1
ATOM 5305 C CA . LEU A 1 697 ? 28.868 -48.087 -7.226 1.00 55.59 697 LEU A CA 1
ATOM 5306 C C . LEU A 1 697 ? 27.621 -47.759 -8.060 1.00 55.59 697 LEU A C 1
ATOM 5308 O O . LEU A 1 697 ? 27.716 -47.026 -9.044 1.00 55.59 697 LEU A O 1
ATOM 5312 N N . ALA A 1 698 ? 26.453 -48.282 -7.677 1.00 55.00 698 ALA A N 1
ATOM 5313 C CA . ALA A 1 698 ? 25.198 -47.999 -8.366 1.00 55.00 698 ALA A CA 1
ATOM 5314 C C . ALA A 1 698 ? 24.753 -46.548 -8.129 1.00 55.00 698 ALA A C 1
ATOM 5316 O O . ALA A 1 698 ? 24.505 -45.842 -9.102 1.00 55.00 698 ALA A O 1
ATOM 5317 N N . ALA A 1 699 ? 24.767 -46.085 -6.872 1.00 56.81 699 ALA A N 1
ATOM 5318 C CA . ALA A 1 699 ? 24.406 -44.716 -6.494 1.00 56.81 699 ALA A CA 1
ATOM 5319 C C . ALA A 1 699 ? 25.352 -43.658 -7.100 1.00 56.81 699 ALA A C 1
ATOM 5321 O O . ALA A 1 699 ? 24.909 -42.608 -7.570 1.00 56.81 699 ALA A O 1
ATOM 5322 N N . GLU A 1 700 ? 26.659 -43.944 -7.165 1.00 60.91 700 GLU A N 1
ATOM 5323 C CA . GLU A 1 700 ? 27.623 -43.067 -7.845 1.00 60.91 700 GLU A CA 1
ATOM 5324 C C . GLU A 1 700 ? 27.368 -42.990 -9.357 1.00 60.91 700 GLU A C 1
ATOM 5326 O O . GLU A 1 700 ? 27.466 -41.909 -9.941 1.00 60.91 700 GLU A O 1
ATOM 5331 N N . ARG A 1 701 ? 26.975 -44.100 -10.000 1.00 67.75 701 ARG A N 1
ATOM 5332 C CA . ARG A 1 701 ? 26.613 -44.111 -11.427 1.00 67.75 701 ARG A CA 1
ATOM 5333 C C . ARG A 1 701 ? 25.308 -43.361 -11.705 1.00 67.75 701 ARG A C 1
ATOM 5335 O O . ARG A 1 701 ? 25.248 -42.650 -12.708 1.00 67.75 701 ARG A O 1
ATOM 5342 N N . THR A 1 702 ? 24.291 -43.454 -10.845 1.00 68.12 702 THR A N 1
ATOM 5343 C CA . THR A 1 702 ? 23.044 -42.678 -10.997 1.00 68.12 702 THR A CA 1
ATOM 5344 C C . THR A 1 702 ? 23.266 -41.188 -10.764 1.00 68.12 702 THR A C 1
ATOM 5346 O O . THR A 1 702 ? 22.757 -40.377 -11.541 1.00 68.12 702 THR A O 1
ATOM 5349 N N . LEU A 1 703 ? 24.072 -40.804 -9.768 1.00 66.94 703 LEU A N 1
ATOM 5350 C CA . LEU A 1 703 ? 24.417 -39.399 -9.530 1.00 66.94 703 LEU A CA 1
ATOM 5351 C C . LEU A 1 703 ? 25.243 -38.820 -10.692 1.00 66.94 703 LEU A C 1
ATOM 5353 O O . LEU A 1 703 ? 24.924 -37.744 -11.203 1.00 66.94 703 LEU A O 1
ATOM 5357 N N . ALA A 1 704 ? 26.258 -39.552 -11.166 1.00 66.69 704 ALA A N 1
ATOM 5358 C CA . ALA A 1 704 ? 27.057 -39.160 -12.327 1.00 66.69 704 ALA A CA 1
ATOM 5359 C C . ALA A 1 704 ? 26.204 -39.060 -13.605 1.00 66.69 704 ALA A C 1
ATOM 5361 O O . ALA A 1 704 ? 26.363 -38.113 -14.378 1.00 66.69 704 ALA A O 1
ATOM 5362 N N . GLY A 1 705 ? 25.249 -39.977 -13.793 1.00 73.56 705 GLY A N 1
ATOM 5363 C CA . GLY A 1 705 ? 24.273 -39.928 -14.882 1.00 73.56 705 GLY A CA 1
ATOM 5364 C C . GLY A 1 705 ? 23.358 -38.702 -14.812 1.00 73.56 705 GLY A C 1
ATOM 5365 O O . GLY A 1 705 ? 23.127 -38.052 -15.830 1.00 73.56 705 GLY A O 1
ATOM 5366 N N . GLY A 1 706 ? 22.896 -38.323 -13.615 1.00 69.69 706 GLY A N 1
ATOM 5367 C CA . GLY A 1 706 ? 22.093 -37.114 -13.402 1.00 69.69 706 GLY A CA 1
ATOM 5368 C C . GLY A 1 706 ? 22.864 -35.819 -13.685 1.00 69.69 706 GLY A C 1
ATOM 5369 O O . GLY A 1 706 ? 22.338 -34.907 -14.326 1.00 69.69 706 GLY A O 1
ATOM 5370 N N . ILE A 1 707 ? 24.135 -35.750 -13.275 1.00 67.88 707 ILE A N 1
ATOM 5371 C CA . ILE A 1 707 ? 25.021 -34.612 -13.574 1.00 67.88 707 ILE A CA 1
ATOM 5372 C C . ILE A 1 707 ? 25.290 -34.520 -15.084 1.00 67.88 707 ILE A C 1
ATOM 5374 O O . ILE A 1 707 ? 25.216 -33.429 -15.654 1.00 67.88 707 ILE A O 1
ATOM 5378 N N . ALA A 1 708 ? 25.542 -35.651 -15.751 1.00 69.06 708 ALA A N 1
ATOM 5379 C CA . ALA A 1 708 ? 25.736 -35.702 -17.199 1.00 69.06 708 ALA A CA 1
ATOM 5380 C C . ALA A 1 708 ? 24.476 -35.261 -17.967 1.00 69.06 708 ALA A C 1
ATOM 5382 O O . ALA A 1 708 ? 24.578 -34.436 -18.874 1.00 69.06 708 ALA A O 1
ATOM 5383 N N . ALA A 1 709 ? 23.288 -35.718 -17.556 1.00 66.44 709 ALA A N 1
ATOM 5384 C CA . ALA A 1 709 ? 22.018 -35.331 -18.171 1.00 66.44 709 ALA A CA 1
ATOM 5385 C C . ALA A 1 709 ? 21.715 -33.829 -18.010 1.00 66.44 709 ALA A C 1
ATOM 5387 O O . ALA A 1 709 ? 21.276 -33.176 -18.959 1.00 66.44 709 ALA A O 1
ATOM 5388 N N . ASN A 1 710 ? 22.001 -33.249 -16.838 1.00 61.31 710 ASN A N 1
ATOM 5389 C CA . ASN A 1 710 ? 21.846 -31.808 -16.609 1.00 61.31 710 ASN A CA 1
ATOM 5390 C C . ASN A 1 710 ? 22.839 -30.977 -17.433 1.00 61.31 710 ASN A C 1
ATOM 5392 O O . ASN A 1 710 ? 22.467 -29.936 -17.979 1.00 61.31 710 ASN A O 1
ATOM 5396 N N . ARG A 1 711 ? 24.087 -31.445 -17.570 1.00 76.12 711 ARG A N 1
ATOM 5397 C CA . ARG A 1 711 ? 25.090 -30.816 -18.439 1.00 76.12 711 ARG A CA 1
ATOM 5398 C C . ARG A 1 711 ? 24.651 -30.842 -19.903 1.00 76.12 711 ARG A C 1
ATOM 5400 O O . ARG A 1 711 ? 24.722 -29.817 -20.576 1.00 76.12 711 ARG A O 1
ATOM 5407 N N . GLU A 1 712 ? 24.129 -31.971 -20.371 1.00 75.44 712 GLU A N 1
ATOM 5408 C CA . GLU A 1 712 ? 23.623 -32.113 -21.737 1.00 75.44 712 GLU A CA 1
ATOM 5409 C C . GLU A 1 712 ? 22.405 -31.205 -21.997 1.00 75.44 712 GLU A C 1
ATOM 5411 O O . GLU A 1 712 ? 22.314 -30.561 -23.043 1.00 75.44 712 GLU A O 1
ATOM 5416 N N . ALA A 1 713 ? 21.488 -31.075 -21.031 1.00 62.66 713 ALA A N 1
ATOM 5417 C CA . ALA A 1 713 ? 20.348 -30.160 -21.125 1.00 62.66 713 ALA A CA 1
ATOM 5418 C C . ALA A 1 713 ? 20.785 -28.683 -21.214 1.00 62.66 713 ALA A C 1
ATOM 5420 O O . ALA A 1 713 ? 20.242 -27.920 -22.019 1.00 62.66 713 ALA A O 1
ATOM 5421 N N . LEU A 1 714 ? 21.804 -28.287 -20.442 1.00 69.69 714 LEU A N 1
ATOM 5422 C CA . LEU A 1 714 ? 22.424 -26.958 -20.513 1.00 69.69 714 LEU A CA 1
ATOM 5423 C C . LEU A 1 714 ? 23.090 -26.701 -21.872 1.00 69.69 714 LEU A C 1
ATOM 5425 O O . LEU A 1 714 ? 22.923 -25.622 -22.448 1.00 69.69 714 LEU A O 1
ATOM 5429 N N . GLU A 1 715 ? 23.800 -27.688 -22.421 1.00 81.88 715 GLU A N 1
ATOM 5430 C CA . GLU A 1 715 ? 24.403 -27.590 -23.755 1.00 81.88 715 GLU A CA 1
ATOM 5431 C C . GLU A 1 715 ? 23.339 -27.462 -24.855 1.00 81.88 715 GLU A C 1
ATOM 5433 O O . GLU A 1 715 ? 23.470 -26.598 -25.728 1.00 81.88 715 GLU A O 1
ATOM 5438 N N . ARG A 1 716 ? 22.231 -28.214 -24.778 1.00 72.06 716 ARG A N 1
ATOM 5439 C CA . ARG A 1 716 ? 21.098 -28.074 -25.713 1.00 72.06 716 ARG A CA 1
ATOM 5440 C C . ARG A 1 716 ? 20.457 -26.684 -25.644 1.00 72.06 716 ARG A C 1
ATOM 5442 O O . ARG A 1 716 ? 20.196 -26.083 -26.689 1.00 72.06 716 ARG A O 1
ATOM 5449 N N . CYS A 1 717 ? 20.245 -26.134 -24.448 1.00 62.56 717 CYS A N 1
ATOM 5450 C CA . CYS A 1 717 ? 19.747 -24.763 -24.277 1.00 62.56 717 CYS A CA 1
ATOM 5451 C C . CYS A 1 717 ? 20.693 -23.723 -24.897 1.00 62.56 717 CYS A C 1
ATOM 5453 O O . CYS A 1 717 ? 20.246 -22.848 -25.641 1.00 62.56 717 CYS A O 1
ATOM 5455 N N . ASN A 1 718 ? 22.004 -23.849 -24.668 1.00 71.25 718 ASN A N 1
ATOM 5456 C CA . ASN A 1 718 ? 23.007 -22.962 -25.264 1.00 71.25 718 ASN A CA 1
ATOM 5457 C C . ASN A 1 718 ? 23.046 -23.056 -26.798 1.00 71.25 718 ASN A C 1
ATOM 5459 O O . ASN A 1 718 ? 23.165 -22.032 -27.475 1.00 71.25 718 ASN A O 1
ATOM 5463 N N . LEU A 1 719 ? 22.922 -24.258 -27.366 1.00 81.50 719 LEU A N 1
ATOM 5464 C CA . LEU A 1 719 ? 22.849 -24.452 -28.817 1.00 81.50 719 LEU A CA 1
ATOM 5465 C C . LEU A 1 719 ? 21.581 -23.834 -29.418 1.00 81.50 719 LEU A C 1
ATOM 5467 O O . LEU A 1 719 ? 21.652 -23.202 -30.472 1.00 81.50 719 LEU A O 1
ATOM 5471 N N . THR A 1 720 ? 20.448 -23.947 -28.723 1.00 73.69 720 THR A N 1
ATOM 5472 C CA . THR A 1 720 ? 19.165 -23.373 -29.159 1.00 73.69 720 THR A CA 1
ATOM 5473 C C . THR A 1 720 ? 19.233 -21.846 -29.161 1.00 73.69 720 THR A C 1
ATOM 5475 O O . THR A 1 720 ? 18.884 -21.206 -30.151 1.00 73.69 720 THR A O 1
ATOM 5478 N N . LEU A 1 721 ? 19.802 -21.254 -28.109 1.00 71.38 721 LEU A N 1
ATOM 5479 C CA . LEU A 1 721 ? 19.980 -19.807 -28.002 1.00 71.38 721 LEU A CA 1
ATOM 5480 C C . LEU A 1 721 ? 20.952 -19.265 -29.066 1.00 71.38 721 LEU A C 1
ATOM 5482 O O . LEU A 1 721 ? 20.681 -18.248 -29.706 1.00 71.38 721 LEU A O 1
ATOM 5486 N N . LYS A 1 722 ? 22.057 -19.979 -29.330 1.00 80.25 722 LYS A N 1
ATOM 5487 C CA . LYS A 1 722 ? 22.972 -19.662 -30.442 1.00 80.25 722 LYS A CA 1
ATOM 5488 C C . LYS A 1 722 ? 22.265 -19.735 -31.801 1.00 80.25 722 LYS A C 1
ATOM 5490 O O . LYS A 1 722 ? 22.507 -18.878 -32.654 1.00 80.25 722 LYS A O 1
ATOM 5495 N N . ALA A 1 723 ? 21.388 -20.719 -32.008 1.00 77.38 723 ALA A N 1
ATOM 5496 C CA . ALA A 1 723 ? 20.610 -20.856 -33.237 1.00 77.38 723 ALA A CA 1
ATOM 5497 C C . ALA A 1 723 ? 19.598 -19.710 -33.415 1.00 77.38 723 ALA A C 1
ATOM 5499 O O . ALA A 1 723 ? 19.489 -19.170 -34.515 1.00 77.38 723 ALA A O 1
ATOM 5500 N N . GLU A 1 724 ? 18.921 -19.277 -32.348 1.00 75.12 724 GLU A N 1
ATOM 5501 C CA . GLU A 1 724 ? 17.998 -18.135 -32.383 1.00 75.12 724 GLU A CA 1
ATOM 5502 C C . GLU A 1 724 ? 18.712 -16.813 -32.681 1.00 75.12 724 GLU A C 1
ATOM 5504 O O . GLU A 1 724 ? 18.245 -16.038 -33.518 1.00 75.12 724 GLU A O 1
ATOM 5509 N N . ILE A 1 725 ? 19.876 -16.577 -32.067 1.00 74.62 725 ILE A N 1
ATOM 5510 C CA . ILE A 1 725 ? 20.711 -15.401 -32.354 1.00 74.62 725 ILE A CA 1
ATOM 5511 C C . ILE A 1 725 ? 21.147 -15.407 -33.825 1.00 74.62 725 ILE A C 1
ATOM 5513 O O . ILE A 1 725 ? 21.028 -14.392 -34.515 1.00 74.62 725 ILE A O 1
ATOM 5517 N N . LYS A 1 726 ? 21.592 -16.560 -34.339 1.00 85.81 726 LYS A N 1
ATOM 5518 C CA . LYS A 1 726 ? 21.971 -16.718 -35.750 1.00 85.81 726 LYS A CA 1
ATOM 5519 C C . LYS A 1 726 ? 20.778 -16.510 -36.690 1.00 85.81 726 LYS A C 1
ATOM 5521 O O . LYS A 1 726 ? 20.928 -15.867 -37.725 1.00 85.81 726 LYS A O 1
ATOM 5526 N N . ALA A 1 727 ? 19.590 -16.997 -36.330 1.00 74.81 727 ALA A N 1
ATOM 5527 C CA . ALA A 1 727 ? 18.366 -16.794 -37.101 1.00 74.81 727 ALA A CA 1
ATOM 5528 C C . ALA A 1 727 ? 17.920 -15.322 -37.105 1.00 74.81 727 ALA A C 1
ATOM 5530 O O . ALA A 1 727 ? 17.493 -14.817 -38.141 1.00 74.81 727 ALA A O 1
ATOM 5531 N N . ALA A 1 728 ? 18.054 -14.608 -35.983 1.00 67.00 728 ALA A N 1
ATOM 5532 C CA . ALA A 1 728 ? 17.779 -13.174 -35.902 1.00 67.00 728 ALA A CA 1
ATOM 5533 C C . ALA A 1 728 ? 18.751 -12.358 -36.771 1.00 67.00 728 ALA A C 1
ATOM 5535 O O . ALA A 1 728 ? 18.312 -11.482 -37.517 1.00 67.00 728 ALA A O 1
ATOM 5536 N N . ALA A 1 729 ? 20.042 -12.707 -36.749 1.00 73.69 729 ALA A N 1
ATOM 5537 C CA . ALA A 1 729 ? 21.051 -12.107 -37.618 1.00 73.69 729 ALA A CA 1
ATOM 5538 C C . ALA A 1 729 ? 20.768 -12.385 -39.108 1.00 73.69 729 ALA A C 1
ATOM 5540 O O . ALA A 1 729 ? 20.837 -11.471 -39.927 1.00 73.69 729 ALA A O 1
ATOM 5541 N N . MET A 1 730 ? 20.361 -13.610 -39.470 1.00 80.00 730 MET A N 1
ATOM 5542 C CA . MET A 1 730 ? 19.964 -13.931 -40.849 1.00 80.00 730 MET A CA 1
ATOM 5543 C C . MET A 1 730 ? 18.701 -13.186 -41.293 1.00 80.00 730 MET A C 1
ATOM 5545 O O . MET A 1 730 ? 18.650 -12.717 -42.426 1.00 80.00 730 MET A O 1
ATOM 5549 N N . ARG A 1 731 ? 17.694 -13.029 -40.423 1.00 79.50 731 ARG A N 1
ATOM 5550 C CA . ARG A 1 731 ? 16.488 -12.239 -40.738 1.00 79.50 731 ARG A CA 1
ATOM 5551 C C . ARG A 1 731 ? 16.821 -10.766 -40.985 1.00 79.50 731 ARG A C 1
ATOM 5553 O O . ARG A 1 731 ? 16.217 -10.159 -41.861 1.00 79.50 731 ARG A O 1
ATOM 5560 N N . GLN A 1 732 ? 17.791 -10.208 -40.257 1.00 68.62 732 GLN A N 1
ATOM 5561 C CA . GLN A 1 732 ? 18.300 -8.859 -40.523 1.00 68.62 732 GLN A CA 1
ATOM 5562 C C . GLN A 1 732 ? 19.091 -8.778 -41.833 1.00 68.62 732 GLN A C 1
ATOM 5564 O O . GLN A 1 732 ? 18.913 -7.819 -42.571 1.00 68.62 732 GLN A O 1
ATOM 5569 N N . ALA A 1 733 ? 19.902 -9.787 -42.161 1.00 72.69 733 ALA A N 1
ATOM 5570 C CA . ALA A 1 733 ? 20.635 -9.832 -43.428 1.00 72.69 733 ALA A CA 1
ATOM 5571 C C . ALA A 1 733 ? 19.717 -10.023 -44.655 1.00 72.69 733 ALA A C 1
ATOM 5573 O O . ALA A 1 733 ? 20.026 -9.539 -45.739 1.00 72.69 733 ALA A O 1
ATOM 5574 N N . GLN A 1 734 ? 18.581 -10.712 -44.492 1.00 76.06 734 GLN A N 1
ATOM 5575 C CA . GLN A 1 734 ? 17.580 -10.925 -45.548 1.00 76.06 734 GLN A CA 1
ATOM 5576 C C . GLN A 1 734 ? 16.620 -9.740 -45.733 1.00 76.06 734 GLN A C 1
ATOM 5578 O O . GLN A 1 734 ? 15.964 -9.642 -46.772 1.00 76.06 734 GLN A O 1
ATOM 5583 N N . ALA A 1 735 ? 16.545 -8.820 -44.767 1.00 71.75 735 ALA A N 1
ATOM 5584 C CA . ALA A 1 735 ? 15.875 -7.537 -44.940 1.00 71.75 735 ALA A CA 1
ATOM 5585 C C . ALA A 1 735 ? 16.765 -6.630 -45.810 1.00 71.75 735 ALA A C 1
ATOM 5587 O O . ALA A 1 735 ? 17.535 -5.817 -45.309 1.00 71.75 735 ALA A O 1
ATOM 5588 N N . GLY A 1 736 ? 16.716 -6.840 -47.128 1.00 58.09 736 GLY A N 1
ATOM 5589 C CA . GLY A 1 736 ? 17.565 -6.137 -48.087 1.00 58.09 736 GLY A CA 1
ATOM 5590 C C . GLY A 1 736 ? 17.434 -4.602 -48.023 1.00 58.09 736 GLY A C 1
ATOM 5591 O O . GLY A 1 736 ? 16.392 -4.084 -47.617 1.00 58.09 736 GLY A O 1
ATOM 5592 N N . PRO A 1 737 ? 18.455 -3.854 -48.480 1.00 52.91 737 PRO A N 1
ATOM 5593 C CA . PRO A 1 737 ? 18.570 -2.394 -48.332 1.00 52.91 737 PRO A CA 1
ATOM 5594 C C . PRO A 1 737 ? 17.591 -1.556 -49.193 1.00 52.91 737 PRO A C 1
ATOM 5596 O O . PRO A 1 737 ? 17.823 -0.380 -49.445 1.00 52.91 737 PRO A O 1
ATOM 5599 N N . GLY A 1 738 ? 16.483 -2.129 -49.667 1.00 50.53 738 GLY A N 1
ATOM 5600 C CA . GLY A 1 738 ? 15.676 -1.585 -50.766 1.00 50.53 738 GLY A CA 1
ATOM 5601 C C . GLY A 1 738 ? 14.520 -0.639 -50.415 1.00 50.53 738 GLY A C 1
ATOM 5602 O O . GLY A 1 738 ? 13.655 -0.456 -51.265 1.00 50.53 738 GLY A O 1
ATOM 5603 N N . ALA A 1 739 ? 14.433 -0.063 -49.210 1.00 43.03 739 ALA A N 1
ATOM 5604 C CA . ALA A 1 739 ? 13.248 0.719 -48.811 1.00 43.03 739 ALA A CA 1
ATOM 5605 C C . ALA A 1 739 ? 13.544 2.018 -48.039 1.00 43.03 739 ALA A C 1
ATOM 5607 O O . ALA A 1 739 ? 12.817 2.361 -47.108 1.00 43.03 739 ALA A O 1
ATOM 5608 N N . VAL A 1 740 ? 14.578 2.769 -48.429 1.00 44.56 740 VAL A N 1
ATOM 5609 C CA . VAL A 1 740 ? 14.762 4.156 -47.970 1.00 44.56 740 VAL A CA 1
ATOM 5610 C C . VAL A 1 740 ? 15.038 5.036 -49.186 1.00 44.56 740 VAL A C 1
ATOM 5612 O O . VAL A 1 740 ? 16.021 4.844 -49.896 1.00 44.56 740 VAL A O 1
ATOM 5615 N N . GLY A 1 741 ? 14.104 5.947 -49.473 1.00 42.25 741 GLY A N 1
ATOM 5616 C CA . GLY A 1 741 ? 14.220 6.914 -50.562 1.00 42.25 741 GLY A CA 1
ATOM 5617 C C . GLY A 1 741 ? 15.345 7.929 -50.315 1.00 42.25 741 GLY A C 1
ATOM 5618 O O . GLY A 1 741 ? 15.745 8.133 -49.168 1.00 42.25 741 GLY A O 1
ATOM 5619 N N . PRO A 1 742 ? 15.860 8.569 -51.377 1.00 48.91 742 PRO A N 1
ATOM 5620 C CA . PRO A 1 742 ? 17.029 9.430 -51.292 1.00 48.91 742 PRO A CA 1
ATOM 5621 C C . PRO A 1 742 ? 16.671 10.757 -50.613 1.00 48.91 742 PRO A C 1
ATOM 5623 O O . PRO A 1 742 ? 15.962 11.582 -51.185 1.00 48.91 742 PRO A O 1
ATOM 5626 N N . ALA A 1 743 ? 17.182 10.967 -49.403 1.00 44.34 743 ALA A N 1
ATOM 5627 C CA . ALA A 1 743 ? 17.365 12.290 -48.820 1.00 44.34 743 ALA A CA 1
ATOM 5628 C C . ALA A 1 743 ? 18.620 12.265 -47.931 1.00 44.34 743 ALA A C 1
ATOM 5630 O O . ALA A 1 743 ? 18.646 11.607 -46.896 1.00 44.34 743 ALA A O 1
ATOM 5631 N N . ASP A 1 744 ? 19.648 12.952 -48.424 1.00 43.91 744 ASP A N 1
ATOM 5632 C CA . ASP A 1 744 ? 20.814 13.509 -47.735 1.00 43.91 744 ASP A CA 1
ATOM 5633 C C . ASP A 1 744 ? 21.715 12.578 -46.898 1.00 43.91 744 ASP A C 1
ATOM 5635 O O . ASP A 1 744 ? 21.546 12.373 -45.701 1.00 43.91 744 ASP A O 1
ATOM 5639 N N . GLY A 1 745 ? 22.781 12.110 -47.558 1.00 48.84 745 GLY A N 1
ATOM 5640 C CA . GLY A 1 745 ? 24.157 12.315 -47.090 1.00 48.84 745 GLY A CA 1
ATOM 5641 C C . GLY A 1 745 ? 24.502 11.947 -45.645 1.00 48.84 745 GLY A C 1
ATOM 5642 O O . GLY A 1 745 ? 24.994 12.793 -44.907 1.00 48.84 745 GLY A O 1
ATOM 5643 N N . ALA A 1 746 ? 24.352 10.682 -45.262 1.00 43.91 746 ALA A N 1
ATOM 5644 C CA . ALA A 1 746 ? 25.094 10.102 -44.144 1.00 43.91 746 ALA A CA 1
ATOM 5645 C C . ALA A 1 746 ? 25.382 8.626 -44.446 1.00 43.91 746 ALA A C 1
ATOM 5647 O O . ALA A 1 746 ? 24.474 7.864 -44.775 1.00 43.91 746 ALA A O 1
ATOM 5648 N N . GLY A 1 747 ? 26.660 8.238 -44.395 1.00 41.94 747 GLY A N 1
ATOM 5649 C CA . GLY A 1 747 ? 27.110 6.873 -44.678 1.00 41.94 747 GLY A CA 1
ATOM 5650 C C . GLY A 1 747 ? 26.482 5.820 -43.748 1.00 41.94 747 GLY A C 1
ATOM 5651 O O . GLY A 1 747 ? 25.944 6.161 -42.690 1.00 41.94 747 GLY A O 1
ATOM 5652 N N . PRO A 1 748 ? 26.539 4.529 -44.121 1.00 40.69 748 PRO A N 1
ATOM 5653 C CA . PRO A 1 748 ? 25.824 3.465 -43.429 1.00 40.69 748 PRO A CA 1
ATOM 5654 C C . PRO A 1 748 ? 26.508 3.119 -42.100 1.00 40.69 748 PRO A C 1
ATOM 5656 O O . PRO A 1 748 ? 27.300 2.186 -42.004 1.00 40.69 748 PRO A O 1
ATOM 5659 N N . ASN A 1 749 ? 26.166 3.854 -41.043 1.00 46.06 749 ASN A N 1
ATOM 5660 C CA . ASN A 1 749 ? 26.411 3.420 -39.675 1.00 46.06 749 ASN A CA 1
ATOM 5661 C C . ASN A 1 749 ? 25.439 2.282 -39.351 1.00 46.06 749 ASN A C 1
ATOM 5663 O O . ASN A 1 749 ? 24.295 2.506 -38.950 1.00 46.06 749 ASN A O 1
ATOM 5667 N N . VAL A 1 750 ? 25.905 1.044 -39.523 1.00 44.81 750 VAL A N 1
ATOM 5668 C CA . VAL A 1 750 ? 25.297 -0.128 -38.888 1.00 44.81 750 VAL A CA 1
ATOM 5669 C C . VAL A 1 750 ? 25.212 0.188 -37.397 1.00 44.81 750 VAL A C 1
ATOM 5671 O O . VAL A 1 750 ? 26.226 0.396 -36.736 1.00 44.81 750 VAL A O 1
ATOM 5674 N N . SER A 1 751 ? 23.989 0.331 -36.890 1.00 56.19 751 SER A N 1
ATOM 5675 C CA . SER A 1 751 ? 23.716 0.932 -35.587 1.00 56.19 751 SER A CA 1
ATOM 5676 C C . SER A 1 751 ? 24.521 0.249 -34.479 1.00 56.19 751 SER A C 1
ATOM 5678 O O . SER A 1 751 ? 24.230 -0.891 -34.107 1.00 56.19 751 SER A O 1
ATOM 5680 N N . PHE A 1 752 ? 25.482 0.987 -33.917 1.00 52.78 752 PHE A N 1
ATOM 5681 C CA . PHE A 1 752 ? 26.229 0.702 -32.685 1.00 52.78 752 PHE A CA 1
ATOM 5682 C C . PHE A 1 752 ? 25.328 0.155 -31.561 1.00 52.78 752 PHE A C 1
ATOM 5684 O O . PHE A 1 752 ? 25.750 -0.655 -30.739 1.00 52.78 752 PHE A O 1
ATOM 5691 N N . GLU A 1 753 ? 24.047 0.531 -31.581 1.00 53.53 753 GLU A N 1
ATOM 5692 C CA . GLU A 1 753 ? 22.986 0.081 -30.682 1.00 53.53 753 GLU A CA 1
ATOM 5693 C C . GLU A 1 753 ? 22.663 -1.427 -30.763 1.00 53.53 753 GLU A C 1
ATOM 5695 O O . GLU A 1 753 ? 22.271 -2.035 -29.769 1.00 53.53 753 GLU A O 1
ATOM 5700 N N . VAL A 1 754 ? 22.814 -2.062 -31.929 1.00 59.19 754 VAL A N 1
ATOM 5701 C CA . VAL A 1 754 ? 22.585 -3.512 -32.091 1.00 59.19 754 VAL A CA 1
ATOM 5702 C C . VAL A 1 754 ? 23.787 -4.297 -31.572 1.00 59.19 754 VAL A C 1
ATOM 5704 O O . VAL A 1 754 ? 23.607 -5.261 -30.829 1.00 59.19 754 VAL A O 1
ATOM 5707 N N . LEU A 1 755 ? 25.007 -3.841 -31.873 1.00 60.91 755 LEU A N 1
ATOM 5708 C CA . LEU A 1 755 ? 26.240 -4.449 -31.363 1.00 60.91 755 LEU A CA 1
ATOM 5709 C C . LEU A 1 755 ? 26.354 -4.312 -29.837 1.00 60.91 755 LEU A C 1
ATOM 5711 O O . LEU A 1 755 ? 26.695 -5.282 -29.164 1.00 60.91 755 LEU A O 1
ATOM 5715 N N . THR A 1 756 ? 25.962 -3.170 -29.264 1.00 67.62 756 THR A N 1
ATOM 5716 C CA . THR A 1 756 ? 25.891 -2.993 -27.799 1.00 67.62 756 THR A CA 1
ATOM 5717 C C . THR A 1 756 ? 24.807 -3.858 -27.154 1.00 67.62 756 THR A C 1
ATOM 5719 O O . THR A 1 756 ? 25.042 -4.422 -26.086 1.00 67.62 756 THR A O 1
ATOM 5722 N N . LYS A 1 757 ? 23.646 -4.051 -27.797 1.00 64.75 757 LYS A N 1
ATOM 5723 C CA . LYS A 1 757 ? 22.609 -4.981 -27.306 1.00 64.75 757 LYS A CA 1
ATOM 5724 C C . LYS A 1 757 ? 23.057 -6.445 -27.362 1.00 64.75 757 LYS A C 1
ATOM 5726 O O . LYS A 1 757 ? 22.752 -7.194 -26.436 1.00 64.75 757 LYS A O 1
ATOM 5731 N N . MET A 1 758 ? 23.798 -6.851 -28.396 1.00 63.31 758 MET A N 1
ATOM 5732 C CA . MET A 1 758 ? 24.373 -8.201 -28.485 1.00 63.31 758 MET A CA 1
ATOM 5733 C C . MET A 1 758 ? 25.488 -8.419 -27.456 1.00 63.31 758 MET A C 1
ATOM 5735 O O . MET A 1 758 ? 25.517 -9.467 -26.814 1.00 63.31 758 MET A O 1
ATOM 5739 N N . ALA A 1 759 ? 26.351 -7.423 -27.235 1.00 67.06 759 ALA A N 1
ATOM 5740 C CA . ALA A 1 759 ? 27.381 -7.474 -26.199 1.00 67.06 759 ALA A CA 1
ATOM 5741 C C . ALA A 1 759 ? 26.771 -7.569 -24.787 1.00 67.06 759 ALA A C 1
ATOM 5743 O O . ALA A 1 759 ? 27.193 -8.400 -23.987 1.00 67.06 759 ALA A O 1
ATOM 5744 N N . ALA A 1 760 ? 25.713 -6.803 -24.502 1.00 64.25 760 ALA A N 1
ATOM 5745 C CA . ALA A 1 760 ? 24.999 -6.874 -23.226 1.00 64.25 760 ALA A CA 1
ATOM 5746 C C . ALA A 1 760 ? 24.315 -8.237 -23.002 1.00 64.25 760 ALA A C 1
ATOM 5748 O O . ALA A 1 760 ? 24.339 -8.769 -21.892 1.00 64.25 760 ALA A O 1
ATOM 5749 N N . ALA A 1 761 ? 23.733 -8.828 -24.052 1.00 62.62 761 ALA A N 1
ATOM 5750 C CA . ALA A 1 761 ? 23.137 -10.161 -23.975 1.00 62.62 761 ALA A CA 1
ATOM 5751 C C . ALA A 1 761 ? 24.191 -11.254 -23.726 1.00 62.62 761 ALA A C 1
ATOM 5753 O O . ALA A 1 761 ? 23.944 -12.162 -22.934 1.00 62.62 761 ALA A O 1
ATOM 5754 N N . LYS A 1 762 ? 25.373 -11.141 -24.349 1.00 79.38 762 LYS A N 1
ATOM 5755 C CA . LYS A 1 762 ? 26.504 -12.049 -24.120 1.00 79.38 762 LYS A CA 1
ATOM 5756 C C . LYS A 1 762 ? 27.012 -11.958 -22.677 1.00 79.38 762 LYS A C 1
ATOM 5758 O O . LYS A 1 762 ? 27.066 -12.976 -21.999 1.00 79.38 762 LYS A O 1
ATOM 5763 N N . ASN A 1 763 ? 27.247 -10.748 -22.166 1.00 70.50 763 ASN A N 1
ATOM 5764 C CA . ASN A 1 763 ? 27.717 -10.548 -20.790 1.00 70.50 763 ASN A CA 1
ATOM 5765 C C . ASN A 1 763 ? 26.710 -11.066 -19.745 1.00 70.50 763 ASN A C 1
ATOM 5767 O O . ASN A 1 763 ? 27.104 -11.628 -18.727 1.00 70.50 763 ASN A O 1
ATOM 5771 N N . SER A 1 764 ? 25.404 -10.928 -20.006 1.00 67.19 764 SER A N 1
ATOM 5772 C CA . SER A 1 764 ? 24.362 -11.497 -19.141 1.00 67.19 764 SER A CA 1
ATOM 5773 C C . SER A 1 764 ? 24.357 -13.030 -19.146 1.00 67.19 764 SER A C 1
ATOM 5775 O O . SER A 1 764 ? 24.016 -13.630 -18.128 1.00 67.19 764 SER A O 1
ATOM 5777 N N . LEU A 1 765 ? 24.699 -13.662 -20.272 1.00 73.50 765 LEU A N 1
ATOM 5778 C CA . LEU A 1 765 ? 24.803 -15.117 -20.380 1.00 73.50 765 LEU A CA 1
ATOM 5779 C C . LEU A 1 765 ? 26.066 -15.633 -19.678 1.00 73.50 765 LEU A C 1
ATOM 5781 O O . LEU A 1 765 ? 26.002 -16.627 -18.960 1.00 73.50 765 LEU A O 1
ATOM 5785 N N . ASP A 1 766 ? 27.186 -14.928 -19.828 1.00 74.38 766 ASP A N 1
ATOM 5786 C CA . ASP A 1 766 ? 28.454 -15.274 -19.180 1.00 74.38 766 ASP A CA 1
ATOM 5787 C C . ASP A 1 766 ? 28.351 -15.134 -17.648 1.00 74.38 766 ASP A C 1
ATOM 5789 O O . ASP A 1 766 ? 28.762 -16.032 -16.914 1.00 74.38 766 ASP A O 1
ATOM 5793 N N . SER A 1 767 ? 27.681 -14.082 -17.160 1.00 68.62 767 SER A N 1
ATOM 5794 C CA . SER A 1 767 ? 27.320 -13.903 -15.743 1.00 68.62 767 SER A CA 1
ATOM 5795 C C . SER A 1 767 ? 26.465 -15.054 -15.198 1.00 68.62 767 SER A C 1
ATOM 5797 O O . SER A 1 767 ? 26.711 -15.540 -14.093 1.00 68.62 767 SER A O 1
ATOM 5799 N N . PHE A 1 768 ? 25.469 -15.503 -15.965 1.00 73.94 768 PHE A N 1
ATOM 5800 C CA . PHE A 1 768 ? 24.610 -16.617 -15.572 1.00 73.94 768 PHE A CA 1
ATOM 5801 C C . PHE A 1 768 ? 25.391 -17.936 -15.509 1.00 73.94 768 PHE A C 1
ATOM 5803 O O . PHE A 1 768 ? 25.285 -18.667 -14.527 1.00 73.94 768 PHE A O 1
ATOM 5810 N N . ASN A 1 769 ? 26.225 -18.214 -16.515 1.00 74.44 769 ASN A N 1
ATOM 5811 C CA . ASN A 1 769 ? 27.066 -19.411 -16.544 1.00 74.44 769 ASN A CA 1
ATOM 5812 C C . ASN A 1 769 ? 28.062 -19.441 -15.374 1.00 74.44 769 ASN A C 1
ATOM 5814 O O . ASN A 1 769 ? 28.279 -20.500 -14.786 1.00 74.44 769 ASN A O 1
ATOM 5818 N N . LEU A 1 770 ? 28.628 -18.288 -15.001 1.00 79.62 770 LEU A N 1
ATOM 5819 C CA . LEU A 1 770 ? 29.517 -18.171 -13.845 1.00 79.62 770 LEU A CA 1
ATOM 5820 C C . LEU A 1 770 ? 28.777 -18.438 -12.525 1.00 79.62 770 LEU A C 1
ATOM 5822 O O . LEU A 1 770 ? 29.281 -19.173 -11.681 1.00 79.62 770 LEU A O 1
ATOM 5826 N N . ALA A 1 771 ? 27.560 -17.908 -12.361 1.00 70.50 771 ALA A N 1
ATOM 5827 C CA . ALA A 1 771 ? 26.744 -18.160 -11.172 1.00 70.50 771 ALA A CA 1
ATOM 5828 C C . ALA A 1 771 ? 26.386 -19.649 -11.020 1.00 70.50 771 ALA A C 1
ATOM 5830 O O . ALA A 1 771 ? 26.532 -20.209 -9.935 1.00 70.50 771 ALA A O 1
ATOM 5831 N N . VAL A 1 772 ? 25.991 -20.308 -12.116 1.00 77.19 772 VAL A N 1
ATOM 5832 C CA . VAL A 1 772 ? 25.710 -21.754 -12.129 1.00 77.19 772 VAL A CA 1
ATOM 5833 C C . VAL A 1 772 ? 26.964 -22.564 -11.793 1.00 77.19 772 VAL A C 1
ATOM 5835 O O . VAL A 1 772 ? 26.888 -23.526 -11.032 1.00 77.19 772 VAL A O 1
ATOM 5838 N N . ARG A 1 773 ? 28.130 -22.170 -12.317 1.00 81.44 773 ARG A N 1
ATOM 5839 C CA . ARG A 1 773 ? 29.403 -22.828 -12.001 1.00 81.44 773 ARG A CA 1
ATOM 5840 C C . ARG A 1 773 ? 29.756 -22.709 -10.517 1.00 81.44 773 ARG A C 1
ATOM 5842 O O . ARG A 1 773 ? 30.105 -23.717 -9.914 1.00 81.44 773 ARG A O 1
ATOM 5849 N N . ASN A 1 774 ? 29.600 -21.526 -9.926 1.00 76.31 774 ASN A N 1
ATOM 5850 C CA . ASN A 1 774 ? 29.882 -21.302 -8.506 1.00 76.31 774 ASN A CA 1
ATOM 5851 C C . ASN A 1 774 ? 28.950 -22.121 -7.596 1.00 76.31 774 ASN A C 1
ATOM 5853 O O . ASN A 1 774 ? 29.408 -22.691 -6.609 1.00 76.31 774 ASN A O 1
ATOM 5857 N N . GLU A 1 775 ? 27.659 -22.237 -7.935 1.00 75.06 775 GLU A N 1
ATOM 5858 C CA . GLU A 1 775 ? 26.735 -23.106 -7.188 1.00 75.06 775 GLU A CA 1
ATOM 5859 C C . GLU A 1 775 ? 27.116 -24.591 -7.304 1.00 75.06 775 GLU A C 1
ATOM 5861 O O . GLU A 1 775 ? 27.063 -25.321 -6.312 1.00 75.06 775 GLU A O 1
ATOM 5866 N N . LEU A 1 776 ? 27.544 -25.050 -8.487 1.00 79.25 776 LEU A N 1
ATOM 5867 C CA . LEU A 1 776 ? 28.022 -26.423 -8.678 1.00 79.25 776 LEU A CA 1
ATOM 5868 C C . LEU A 1 776 ? 29.312 -26.702 -7.894 1.00 79.25 776 LEU A C 1
ATOM 5870 O O . LEU A 1 776 ? 29.430 -27.767 -7.288 1.00 79.25 776 LEU A O 1
ATOM 5874 N N . GLU A 1 777 ? 30.254 -25.758 -7.858 1.00 81.75 777 GLU A N 1
ATOM 5875 C CA . GLU A 1 777 ? 31.483 -25.868 -7.060 1.00 81.75 777 GLU A CA 1
ATOM 5876 C C . GLU A 1 777 ? 31.176 -25.882 -5.552 1.00 81.75 777 GLU A C 1
ATOM 5878 O O . GLU A 1 777 ? 31.746 -26.687 -4.812 1.00 81.75 777 GLU A O 1
ATOM 5883 N N . GLN A 1 778 ? 30.205 -25.086 -5.092 1.00 81.38 778 GLN A N 1
ATOM 5884 C CA . GLN A 1 778 ? 29.749 -25.106 -3.699 1.00 81.38 778 GLN A CA 1
ATOM 5885 C C . GLN A 1 778 ? 29.115 -26.454 -3.317 1.00 81.38 778 GLN A C 1
ATOM 5887 O O . GLN A 1 778 ? 29.430 -27.007 -2.261 1.00 81.38 778 GLN A O 1
ATOM 5892 N N . LEU A 1 779 ? 28.254 -27.010 -4.176 1.00 81.25 779 LEU A N 1
ATOM 5893 C CA . LEU A 1 779 ? 27.646 -28.329 -3.964 1.00 81.25 779 LEU A CA 1
ATOM 5894 C C . LEU A 1 779 ? 28.695 -29.450 -3.978 1.00 81.25 779 LEU A C 1
ATOM 5896 O O . LEU A 1 779 ? 28.633 -30.357 -3.146 1.00 81.25 779 LEU A O 1
ATOM 5900 N N . ALA A 1 780 ? 29.688 -29.374 -4.869 1.00 80.69 780 ALA A N 1
ATOM 5901 C CA . ALA A 1 780 ? 30.809 -30.311 -4.896 1.00 80.69 780 ALA A CA 1
ATOM 5902 C C . ALA A 1 780 ? 31.638 -30.247 -3.599 1.00 80.69 780 ALA A C 1
ATOM 5904 O O . ALA A 1 780 ? 32.011 -31.288 -3.053 1.00 80.69 780 ALA A O 1
ATOM 5905 N N . GLY A 1 781 ? 31.863 -29.045 -3.056 1.00 83.19 781 GLY A N 1
ATOM 5906 C CA . GLY A 1 781 ? 32.515 -28.851 -1.758 1.00 83.19 781 GLY A CA 1
ATOM 5907 C C . GLY A 1 781 ? 31.734 -29.473 -0.595 1.00 83.19 781 GLY A C 1
ATOM 5908 O O . GLY A 1 781 ? 32.317 -30.161 0.243 1.00 83.19 781 GLY A O 1
ATOM 5909 N N . GLN A 1 782 ? 30.408 -29.303 -0.572 1.00 83.50 782 GLN A N 1
ATOM 5910 C CA . GLN A 1 782 ? 29.536 -29.918 0.438 1.00 83.50 782 GLN A CA 1
ATOM 5911 C C . GLN A 1 782 ? 29.564 -31.452 0.369 1.00 83.50 782 GLN A C 1
ATOM 5913 O O . GLN A 1 782 ? 29.699 -32.113 1.399 1.00 83.50 782 GLN A O 1
ATOM 5918 N N . LEU A 1 783 ? 29.504 -32.022 -0.839 1.00 83.00 783 LEU A N 1
ATOM 5919 C CA . LEU A 1 783 ? 29.625 -33.466 -1.067 1.00 83.00 783 LEU A CA 1
ATOM 5920 C C . LEU A 1 783 ? 30.980 -34.013 -0.602 1.00 83.00 783 LEU A C 1
ATOM 5922 O O . LEU A 1 783 ? 31.023 -35.032 0.083 1.00 83.00 783 LEU A O 1
ATOM 5926 N N . SER A 1 784 ? 32.075 -33.315 -0.912 1.00 83.69 784 SER A N 1
ATOM 5927 C CA . SER A 1 784 ? 33.418 -33.676 -0.443 1.00 83.69 784 SER A CA 1
ATOM 5928 C C . SER A 1 784 ? 33.506 -33.685 1.091 1.00 83.69 784 SER A C 1
ATOM 5930 O O . SER A 1 784 ? 34.039 -34.628 1.679 1.00 83.69 784 SER A O 1
ATOM 5932 N N . GLY A 1 785 ? 32.896 -32.696 1.756 1.00 84.19 785 GLY A N 1
ATOM 5933 C CA . GLY A 1 785 ? 32.799 -32.645 3.218 1.00 84.19 785 GLY A CA 1
ATOM 5934 C C . GLY A 1 785 ? 32.041 -33.834 3.817 1.00 84.19 785 GLY A C 1
ATOM 5935 O O . GLY A 1 785 ? 32.523 -34.457 4.762 1.00 84.19 785 GLY A O 1
ATOM 5936 N N . LEU A 1 786 ? 30.897 -34.204 3.232 1.00 82.62 786 LEU A N 1
ATOM 5937 C CA . LEU A 1 786 ? 30.111 -35.364 3.670 1.00 82.62 786 LEU A CA 1
ATOM 5938 C C . LEU A 1 786 ? 30.849 -36.690 3.441 1.00 82.62 786 LEU A C 1
ATOM 5940 O O . LEU A 1 786 ? 30.807 -37.579 4.293 1.00 82.62 786 LEU A O 1
ATOM 5944 N N . LEU A 1 787 ? 31.565 -36.829 2.320 1.00 82.56 787 LEU A N 1
ATOM 5945 C CA . LEU A 1 787 ? 32.400 -38.003 2.050 1.00 82.56 787 LEU A CA 1
ATOM 5946 C C . LEU A 1 787 ? 33.559 -38.114 3.047 1.00 82.56 787 LEU A C 1
ATOM 5948 O O . LEU A 1 787 ? 33.852 -39.215 3.516 1.00 82.56 787 LEU A O 1
ATOM 5952 N N . LYS A 1 788 ? 34.170 -36.985 3.426 1.00 85.88 788 LYS A N 1
ATOM 5953 C CA . LYS A 1 788 ? 35.217 -36.940 4.452 1.00 85.88 788 LYS A CA 1
ATOM 5954 C C . LYS A 1 788 ? 34.678 -37.323 5.834 1.00 85.88 788 LYS A C 1
ATOM 5956 O O . LYS A 1 788 ? 35.254 -38.200 6.468 1.00 85.88 788 LYS A O 1
ATOM 5961 N N . GLN A 1 789 ? 33.529 -36.780 6.245 1.00 79.12 789 GLN A N 1
ATOM 5962 C CA . GLN A 1 789 ? 32.855 -37.181 7.490 1.00 79.12 789 GLN A CA 1
ATOM 5963 C C . GLN A 1 789 ? 32.511 -38.675 7.501 1.00 79.12 789 GLN A C 1
ATOM 5965 O O . GLN A 1 789 ? 32.717 -39.364 8.498 1.00 79.12 789 GLN A O 1
ATOM 5970 N N . ARG A 1 790 ? 32.037 -39.221 6.374 1.00 77.75 790 ARG A N 1
ATOM 5971 C CA . ARG A 1 790 ? 31.761 -40.658 6.243 1.00 77.75 790 ARG A CA 1
ATOM 5972 C C . ARG A 1 790 ? 33.034 -41.507 6.341 1.00 77.75 790 ARG A C 1
ATOM 5974 O O . ARG A 1 790 ? 32.989 -42.598 6.908 1.00 77.75 790 ARG A O 1
ATOM 5981 N N . ALA A 1 791 ? 34.154 -41.035 5.794 1.00 76.88 791 ALA A N 1
ATOM 5982 C CA . ALA A 1 791 ? 35.449 -41.703 5.911 1.00 76.88 791 ALA A CA 1
ATOM 5983 C C . ALA A 1 791 ? 35.977 -41.675 7.357 1.00 76.88 791 ALA A C 1
ATOM 5985 O O . ALA A 1 791 ? 36.440 -42.703 7.848 1.00 76.88 791 ALA A O 1
ATOM 5986 N N . GLU A 1 792 ? 35.832 -40.549 8.059 1.00 79.81 792 GLU A N 1
ATOM 5987 C CA . GLU A 1 792 ? 36.194 -40.398 9.476 1.00 79.81 792 GLU A CA 1
ATOM 5988 C C . GLU A 1 792 ? 35.342 -41.308 10.379 1.00 79.81 792 GLU A C 1
ATOM 5990 O O . GLU A 1 792 ? 35.886 -42.024 11.219 1.00 79.81 792 GLU A O 1
ATOM 5995 N N . LEU A 1 793 ? 34.027 -41.396 10.140 1.00 76.31 793 LEU A N 1
ATOM 5996 C CA . LEU A 1 793 ? 33.140 -42.328 10.851 1.00 76.31 793 LEU A CA 1
ATOM 5997 C C . LEU A 1 793 ? 33.520 -43.799 10.616 1.00 76.31 793 LEU A C 1
ATOM 5999 O O . LEU A 1 793 ? 33.456 -44.613 11.537 1.00 76.31 793 LEU A O 1
ATOM 6003 N N . ARG A 1 794 ? 33.969 -44.151 9.404 1.00 74.56 794 ARG A N 1
ATOM 6004 C CA . ARG A 1 794 ? 34.479 -45.501 9.107 1.00 74.56 794 ARG A CA 1
ATOM 6005 C C . ARG A 1 794 ? 35.811 -45.799 9.796 1.00 74.56 794 ARG A C 1
ATOM 6007 O O . ARG A 1 794 ? 36.030 -46.942 10.181 1.00 74.56 794 ARG A O 1
ATOM 6014 N N . GLN A 1 795 ? 36.680 -44.804 9.966 1.00 76.06 795 GLN A N 1
ATOM 6015 C CA . GLN A 1 795 ? 37.948 -44.969 10.685 1.00 76.06 795 GLN A CA 1
ATOM 6016 C C . GLN A 1 795 ? 37.750 -45.025 12.211 1.00 76.06 795 GLN A C 1
ATOM 6018 O O . GLN A 1 795 ? 38.491 -45.731 12.893 1.00 76.06 795 GLN A O 1
ATOM 6023 N N . GLY A 1 796 ? 36.725 -44.352 12.749 1.00 67.19 796 GLY A N 1
ATOM 6024 C CA . GLY A 1 796 ? 36.375 -44.386 14.175 1.00 67.19 796 GLY A CA 1
ATOM 6025 C C . GLY A 1 796 ? 35.694 -45.681 14.641 1.00 67.19 796 GLY A C 1
ATOM 6026 O O . GLY A 1 796 ? 35.863 -46.080 15.789 1.00 67.19 796 GLY A O 1
ATOM 6027 N N . ALA A 1 797 ? 34.981 -46.384 13.754 1.00 52.94 797 ALA A N 1
ATOM 6028 C CA . ALA A 1 797 ? 34.235 -47.604 14.089 1.00 52.94 797 ALA A CA 1
ATOM 6029 C C . ALA A 1 797 ? 35.103 -48.874 14.268 1.00 52.94 797 ALA A C 1
ATOM 6031 O O . ALA A 1 797 ? 34.571 -49.949 14.533 1.00 52.94 797 ALA A O 1
ATOM 6032 N N . ALA A 1 798 ? 36.432 -48.777 14.146 1.00 47.69 798 ALA A N 1
ATOM 6033 C CA . ALA A 1 798 ? 37.359 -49.908 14.266 1.00 47.69 798 ALA A CA 1
ATOM 6034 C C . ALA A 1 798 ? 37.975 -50.084 15.673 1.00 47.69 798 ALA A C 1
ATOM 6036 O O . ALA A 1 798 ? 39.051 -50.669 15.805 1.00 47.69 798 ALA A O 1
ATOM 6037 N N . ARG A 1 799 ? 37.325 -49.599 16.741 1.00 47.28 799 ARG A N 1
ATOM 6038 C CA . ARG A 1 799 ? 37.713 -49.923 18.127 1.00 47.28 799 ARG A CA 1
ATOM 6039 C C . ARG A 1 799 ? 36.587 -50.672 18.846 1.00 47.28 799 ARG A C 1
ATOM 6041 O O . ARG A 1 799 ? 35.539 -50.076 19.081 1.00 47.28 799 ARG A O 1
ATOM 6048 N N . PRO A 1 800 ? 36.780 -51.949 19.225 1.00 51.09 800 PRO A N 1
ATOM 6049 C CA . PRO A 1 800 ? 35.811 -52.677 20.021 1.00 51.09 800 PRO A CA 1
ATOM 6050 C C . PRO A 1 800 ? 36.138 -52.471 21.502 1.00 51.09 800 PRO A C 1
ATOM 6052 O O . PRO A 1 800 ? 36.998 -53.156 22.046 1.00 51.09 800 PRO A O 1
ATOM 6055 N N . CYS A 1 801 ? 35.446 -51.548 22.163 1.00 37.31 801 CYS A N 1
ATOM 6056 C CA . CYS A 1 801 ? 35.336 -51.570 23.619 1.00 37.31 801 CYS A CA 1
ATOM 6057 C C . CYS A 1 801 ? 33.856 -51.494 23.972 1.00 37.31 801 CYS A C 1
ATOM 6059 O O . CYS A 1 801 ? 33.202 -50.476 23.769 1.00 37.31 801 CYS A O 1
ATOM 6061 N N . TRP A 1 802 ? 33.336 -52.625 24.439 1.00 49.25 802 TRP A N 1
ATOM 6062 C CA . TRP A 1 802 ? 32.072 -52.699 25.146 1.00 49.25 802 TRP A CA 1
ATOM 6063 C C . TRP A 1 802 ? 32.259 -52.047 26.512 1.00 49.25 802 TRP A C 1
ATOM 6065 O O . TRP A 1 802 ? 33.054 -52.543 27.302 1.00 49.25 802 TRP A O 1
ATOM 6075 N N . GLU A 1 803 ? 31.500 -50.999 26.801 1.00 35.34 803 GLU A N 1
ATOM 6076 C CA . GLU A 1 803 ? 31.087 -50.674 28.165 1.00 35.34 803 GLU A CA 1
ATOM 6077 C C . GLU A 1 803 ? 29.759 -49.900 28.096 1.00 35.34 803 GLU A C 1
ATOM 6079 O O . GLU A 1 803 ? 29.650 -48.950 27.316 1.00 35.34 803 GLU A O 1
ATOM 6084 N N . PRO A 1 804 ? 28.715 -50.330 28.826 1.00 56.19 804 PRO A N 1
ATOM 6085 C CA . PRO A 1 804 ? 27.462 -49.598 28.935 1.00 56.19 804 PRO A CA 1
ATOM 6086 C C . PRO A 1 804 ? 27.507 -48.678 30.162 1.00 56.19 804 PRO A C 1
ATOM 6088 O O . PRO A 1 804 ? 28.031 -49.103 31.182 1.00 56.19 804 PRO A O 1
ATOM 6091 N N . LEU A 1 805 ? 26.945 -47.469 30.054 1.00 37.34 805 LEU A N 1
ATOM 6092 C CA . LEU A 1 805 ? 26.426 -46.550 31.097 1.00 37.34 805 LEU A CA 1
ATOM 6093 C C . LEU A 1 805 ? 26.607 -45.110 30.568 1.00 37.34 805 LEU A C 1
ATOM 6095 O O . LEU A 1 805 ? 27.609 -44.813 29.935 1.00 37.34 805 LEU A O 1
ATOM 6099 N N . GLU A 1 806 ? 25.735 -44.132 30.768 1.00 39.53 806 GLU A N 1
ATOM 6100 C CA . GLU A 1 806 ? 24.436 -44.021 31.424 1.00 39.53 806 GLU A CA 1
ATOM 6101 C C . GLU A 1 806 ? 23.785 -42.749 30.837 1.00 39.53 806 GLU A C 1
ATOM 6103 O O . GLU A 1 806 ? 24.475 -41.869 30.319 1.00 39.53 806 GLU A O 1
ATOM 6108 N N . LEU A 1 807 ? 22.456 -42.681 30.861 1.00 43.38 807 LEU A N 1
ATOM 6109 C CA . LEU A 1 807 ? 21.658 -41.566 30.349 1.00 43.38 807 LEU A CA 1
ATOM 6110 C C . LEU A 1 807 ? 21.904 -40.271 31.148 1.00 43.38 807 LEU A C 1
ATOM 6112 O O . LEU A 1 807 ? 21.699 -40.263 32.362 1.00 43.38 807 LEU A O 1
ATOM 6116 N N . SER A 1 808 ? 22.188 -39.168 30.446 1.00 41.91 808 SER A N 1
ATOM 6117 C CA . SER A 1 808 ? 21.676 -37.830 30.781 1.00 41.91 808 SER A CA 1
ATOM 6118 C C . SER A 1 808 ? 21.405 -37.038 29.509 1.00 41.91 808 SER A C 1
ATOM 6120 O O . SER A 1 808 ? 22.388 -36.844 28.754 1.00 41.91 808 SER A O 1
#

Secondary structure (DSSP, 8-state):
-----------S--TTTHHHHHHHHHHHTTSS------------PPPPPPP------PPP------------S-SHHHHHHHHHHHHHHHHHHHHHHHHHHHHHHHHHHHHHHHHHHHHHHHHHHHHHHHHHHHHHHHHHHHHHHHHHHHHHHHHHHHHHHHHHHTT-GGGTTSTHHHHHTT-----------HHHHHHHHHHHHHHHHHHHHHHHHHHHHHHHHHHHHHHHHHHHHHHHHHHHHHHHHHHHHHHHHHHHHHHHHHSTT-HHHHHHHHHHHHHHHHHHHHHHHHHHHHHHHHHHHHHHHHHHHHHHHHHHHHHHHHHHHHHHHHHHHHHHS-TTS-HHHHHHHHHHHHHHHHHHHHHHHHTTT---PPPPPPPP---------------------------------------------------S-THHHHHHHHHHHHHHHHHHHHSS----S-EEEEEEEEEE-HHHHHH-HHHHHHHHHHHHHHHHHHH-TT--GGGEEEEEETTTTEEEEEE-PPTTS-HHHHHHHHTSTTHHHHHHHHHHT-TTTTTSEEEEEEEEEEEEEPPPP----TT-------------------------TTHHHHHHHHHHHHHHHHHHHHHHHHHHHHHHHHHHHHHHHHHHHHHHHHHHHHHHHHHHHHHHHHHHHHHTS-------S-THHHHHHHHHHHHHHHHHHHHHHHHHHHHHHHHHHHHHHHS-S--------------HHHHHHHHHHHHHHHHHHHHHHHHHHHHHHHHHHHHHHHHHHHHHTT----------

pLDDT: mean 70.69, std 19.0, range [31.2, 98.44]

Sequence (808 aa):
MELPAVNKELPLAEKGQAKELRAVEKELSHVEEGQAKEEPPVEQEPPPVEEGPAKEQLPVEQDGAATAGEPAPAVAEQSIEEVLSDARREVDSAKANGDLMQQRAIQAAKELELERLRVEQSRRECAELSKERADALASARKAERTRAALEAKLAKAEKALQLTKDGKVDLLADGELLKDLQLSPQKSGAEWSPGGKAQAELEAEAALAEERKRTETAMAEYEKTAADHSSALDNLQEAERTKAALEAKLATVEQLLKNTESNLVSEAADAAAVDEQFAKLQAEVKQHQQSRTQLELGNAELGARHNALQSDLEKKLAANAALKEELERTEGEVRMAQAILPRNTRSDEISEHARKLADDVTSQAFQEEADAVEHVEEPPLPEVRKAPPVEHTRTAVSRKCSTPKKHRKLGKIPSPSPDRRKPGKVHSDKDLLAGVRGEDYRSLDKKLREIERRQQSANAGEEPSSVHASMKVKNIEYAELCANPVLLGSFKDSLRRGFALAAGSGVRSEHVEIALSAGSVVVQAKITPPKGVPPKEVAARLKSASLEITMVAAISSVDGLREVSRGAFSISEARVYLPEPPVLPADATKGHEQPLWRPEAGGHKDRSSSRTTRDGKAQREREARRARRALEDAIVLASRIQLLRAEGARTRKKIHVAQEKKQAVVVASQQARKNLTLAVSAEGLGLAGDEAEGPGLAAERTLAGGIAANREALERCNLTLKAEIKAAAMRQAQAGPGAVGPADGAGPNVSFEVLTKMAAAKNSLDSFNLAVRNELEQLAGQLSGLLKQRAELRQGAARPCWEPLELS

Foldseek 3Di:
DDDDDDDDDDDPDPPPPVVVVVVVVVVVVPPPPDDDDDDDDDDDDDDDDDDDDDDDDDDDDDDDDDDDDDDDPDPVVVVVVVVVVVVVVVVVVVVVVVVVVVVVVVVVVVVVVVVVVVVVVVVVVVVVVVVVVVVVVVVVVVLVVVVVVLVVVLVVVVVVVVCVVVVVVVVPVPCPVVVVVVPPPPPDPDDDDPVNVVVVVVVVVVVVVVVVVVSVVVVVVVVVVVVVVVVLVVVVVVLVVVVVVLVVVLVVLVVVVVVLVVVLVVPVPDPPVNVVVVVVSVVVVVVSVVVNVVSVVVVVVSVVVVVVSVVVVVVVVVVVVVVVVVVVVVVVVVVVVVVPDDPPPDPPVVVVVVVVVVCVVVVVVVVVVVVVPPDDDDDDDDDDDDDDDDDDDDDDDDDDDDDDDDDDDDDDDDDDDDDDDDDDDDDDDDDDDPDDDPPVVVVVVVVVVVVVVVVCVVPPDPDQQKKKKKKFKPQFAVVVCVVDVVLVVLQLQLQLCLLQVQLPPQFHSVQWDWDWDDDRTMIMIIGRGDPPDRNVSSLVSCPPPCSQVSSLVSNVPRPPRVVRGRDRMGMDDIDMDRDDPPPDPPPPPDDDDDDDDDDDDDDDDDDDDPDDPPVVVVVVVVVVVVVVVVVVVVVVVVVVVVVVVVVVVVVVVVVVVVVVVVVVVVVVVVVVVVVVVVVVVVVVPDPDDDDDDDPPVVVVVVVVVVVVVVVVVVVVVVVVVVVVVVVVVVVVVVPDPPPDDDDDDDDDDPDPVVVVVVVVVVVVVVVVVVVVVVVVVVVVVVVVVVVVVVVVVVVVVPDDDDDDDDDD